Protein AF-0000000080321078 (afdb_homodimer)

Solvent-accessible surface area (backbone atoms only — not comparable to full-atom values): 41278 Å² total; per-residue (Å²): 131,54,77,54,68,68,56,46,46,41,59,69,37,81,72,26,40,78,33,60,70,74,55,20,43,50,50,50,43,50,51,53,48,49,51,50,49,50,52,33,60,75,66,68,46,53,68,67,36,52,55,38,49,46,44,50,48,48,43,44,39,54,49,49,53,57,53,64,55,43,55,63,58,60,71,64,58,71,83,45,71,28,66,69,53,36,51,52,52,49,49,52,48,47,64,74,31,33,88,84,40,61,46,57,54,36,8,48,66,48,30,52,60,49,51,52,46,47,70,71,49,45,60,61,46,43,72,42,40,71,67,36,68,68,55,48,53,54,49,50,54,51,48,42,52,46,22,32,51,51,16,35,49,51,53,51,35,53,50,45,29,51,48,20,53,51,45,38,58,49,61,74,70,57,55,69,81,25,33,35,39,47,55,51,51,51,48,50,40,49,49,23,50,49,36,26,50,48,12,56,48,40,51,62,45,37,79,61,29,54,89,39,63,68,57,25,50,50,40,48,50,48,17,52,50,40,22,49,41,11,46,52,20,30,59,38,44,67,66,40,60,39,55,21,57,60,54,49,50,46,48,66,66,34,59,52,30,36,40,28,30,34,54,92,87,42,23,42,73,46,79,43,54,47,44,54,79,66,81,43,44,33,35,69,42,35,70,82,36,67,68,46,55,44,40,75,75,44,35,49,27,18,41,38,39,53,49,84,42,94,89,40,72,63,74,24,34,35,37,37,37,26,31,38,53,46,70,41,41,74,85,58,33,64,91,40,38,72,61,51,52,51,51,51,51,48,46,47,67,76,39,39,73,57,54,51,50,47,61,72,43,48,86,75,45,56,75,72,62,50,83,41,78,49,72,42,30,32,46,32,35,48,47,70,71,43,37,40,37,31,58,42,91,42,78,42,77,51,74,91,132,53,76,54,68,69,56,47,45,41,59,68,39,81,73,27,40,77,33,61,72,73,53,22,45,49,50,49,43,49,51,53,47,48,52,49,50,49,52,34,61,74,67,66,44,52,69,66,35,51,55,38,50,46,44,49,48,49,43,43,37,54,48,49,55,56,53,63,54,43,55,62,56,59,70,63,59,72,84,44,72,29,67,68,53,35,50,52,53,49,49,52,48,45,64,72,32,34,89,83,40,61,46,58,55,38,8,47,65,47,30,51,60,48,51,53,46,47,70,71,49,48,59,61,45,43,72,42,41,70,68,36,67,69,55,46,53,53,49,48,54,52,46,44,51,45,22,33,51,50,15,34,50,51,52,52,35,53,49,46,30,51,49,20,54,50,44,38,57,47,60,74,70,57,54,69,81,27,33,35,38,46,54,52,50,52,48,51,40,49,48,22,49,48,35,25,50,50,12,55,47,40,51,62,45,37,79,60,29,53,90,38,62,69,57,25,51,50,41,48,50,50,16,51,50,37,22,49,41,11,45,52,20,31,59,38,44,68,66,39,61,40,55,22,59,61,55,48,51,46,48,65,68,34,57,53,31,37,39,28,31,34,55,90,86,41,22,41,74,45,81,44,54,48,43,53,81,66,79,44,44,32,36,70,42,33,69,83,34,67,68,46,54,45,39,74,76,44,34,48,26,19,38,37,38,54,50,86,40,92,89,40,71,64,74,26,35,36,37,36,37,25,30,39,54,46,71,40,41,74,86,57,33,65,90,39,38,72,61,51,52,51,52,51,50,48,46,46,66,77,38,38,73,57,53,52,49,47,62,73,43,49,86,74,45,55,75,74,64,50,82,41,77,50,72,41,30,31,47,32,34,47,47,69,72,43,35,40,36,32,59,45,91,42,80,43,76,50,73,93

Nearest PDB structures (foldseek):
  2hti-assembly1_A-2  TM=8.693E-01  e=1.193E-06  Halalkalibacterium halodurans
  3dnh-assembly1_B  TM=7.062E-01  e=7.233E-06  Agrobacterium fabrum str. C58
  3ec6-assembly1_A-2  TM=7.947E-01  e=4.384E-05  Bacillus anthracis
  3dnh-assembly1_A  TM=7.287E-01  e=3.299E-05  Agrobacterium fabrum str. C58
  3f7e-assembly1_B  TM=7.387E-01  e=2.657E-04  Mycolicibacterium smegmatis

Secondary structure (DSSP, 8-state):
-PPPHHHHHHHHSTTGGGS-HHHHHHHHHHHHHHHHHHHHHHHT--HHHHHHHHHHHHHHHHHHHHHHHHHHHHHT----S-HHHHHHHHHHHHHHT-TT-HHHHHHHHHHHHHHHHHHH-THHHHHHHTT-HHHHHHHHHHHHHHHHHHHHHHHHHHHHHHHHHHHHHHHTT--TT----HHHHHHHHHHHHHHHHHHHHGGGGHHHHTT-HHHHHHHHHHHHHHHHHHHHHHHHHHTS--S-HHHHHHHHH--EEEEEE--SSS-EEEEEEEEE-SS-EEEEEETTSHHHHHHHH--EEEEEEEE--TT-GGG-EEEEEEEEEEE--HHHHTTTHHHHHHHHHHHHHHTHHHHHHHHHTGGGS-GGG---BTTTEEEEEEEEEEEEEEETTEEEEEP-/-PPPHHHHHHHHSTTGGGS-HHHHHHHHHHHHHHHHHHHHHHTT--HHHHHHHHHHHHHHHHHHHHHHHHHHHHHT----S-HHHHHHHHHHHHHHT-TT-HHHHHHHHHHHHHHHHHHH-THHHHHHHTT-HHHHHHHHHHHHHHHHHHHHHHHHHHHHHHHHHHHHHHHTT--TT----HHHHHHHHHHHHHHHHHHHHGGGGHHHHTT-HHHHHHHHHHHHHHHHHHHHHHHHHHTS--S-HHHHHHHHH--EEEEEE--SSS-EEEEEEEEE-SS-EEEEEETTSHHHHHHHH--EEEEEEEE--TT-GGG-EEEEEEEEEEE--HHHHTTTHHHHHHHHHHHHHHTHHHHHHHHHTGGGS-GGG---BTTTEEEEEEEEEEEEEEETTEEEEEP-

Structure (mmCIF, N/CA/C/O backbone):
data_AF-0000000080321078-model_v1
#
loop_
_entity.id
_entity.type
_entity.pdbx_description
1 polymer "Pyridoxamine 5'-phosphate oxidase"
#
loop_
_atom_site.group_PDB
_atom_site.id
_atom_site.type_symbol
_atom_site.label_atom_id
_atom_site.label_alt_id
_atom_site.label_comp_id
_atom_site.label_asym_id
_atom_site.label_entity_id
_atom_site.label_seq_id
_atom_site.pdbx_PDB_ins_code
_atom_site.Cartn_x
_atom_site.Cartn_y
_atom_site.Cartn_z
_atom_site.occupancy
_atom_site.B_iso_or_equiv
_atom_site.auth_seq_id
_atom_site.auth_comp_id
_atom_site.auth_asym_id
_atom_site.auth_atom_id
_atom_site.pdbx_PDB_model_num
ATOM 1 N N . MET A 1 1 ? -20.219 -34.375 -19.375 1 62.59 1 MET A N 1
ATOM 2 C CA . MET A 1 1 ? -19 -35.094 -19.734 1 62.59 1 MET A CA 1
ATOM 3 C C . MET A 1 1 ? -19.047 -36.531 -19.172 1 62.59 1 MET A C 1
ATOM 5 O O . MET A 1 1 ? -19.484 -36.75 -18.047 1 62.59 1 MET A O 1
ATOM 9 N N . GLU A 1 2 ? -18.672 -37.469 -20.109 1 69.38 2 GLU A N 1
ATOM 10 C CA . GLU A 1 2 ? -18.781 -38.875 -19.766 1 69.38 2 GLU A CA 1
ATOM 11 C C . GLU A 1 2 ? -17.656 -39.312 -18.812 1 69.38 2 GLU A C 1
ATOM 13 O O . GLU A 1 2 ? -16.609 -38.656 -18.781 1 69.38 2 GLU A O 1
ATOM 18 N N . LYS A 1 3 ? -18.031 -40.188 -17.875 1 78.38 3 LYS A N 1
ATOM 19 C CA . LYS A 1 3 ? -17.047 -40.75 -16.938 1 78.38 3 LYS A CA 1
ATOM 20 C C . LYS A 1 3 ? -16.344 -41.969 -17.547 1 78.38 3 LYS A C 1
ATOM 22 O O . LYS A 1 3 ? -16.891 -42.625 -18.438 1 78.38 3 LYS A O 1
ATOM 27 N N . TRP A 1 4 ? -15.102 -42.156 -17.219 1 75.81 4 TRP A N 1
ATOM 28 C CA . TRP A 1 4 ? -14.359 -43.344 -17.625 1 75.81 4 TRP A CA 1
ATOM 29 C C . TRP A 1 4 ? -14.938 -44.594 -16.984 1 75.81 4 TRP A C 1
ATOM 31 O O . TRP A 1 4 ? -15.594 -44.531 -15.945 1 75.81 4 TRP A O 1
ATOM 41 N N . VAL A 1 5 ? -14.688 -45.688 -17.641 1 72.25 5 VAL A N 1
ATOM 42 C CA . VAL A 1 5 ? -15.227 -46.969 -17.188 1 72.25 5 VAL A CA 1
ATOM 43 C C . VAL A 1 5 ? -14.742 -47.25 -15.766 1 72.25 5 VAL A C 1
ATOM 45 O O . VAL A 1 5 ? -15.516 -47.688 -14.906 1 72.25 5 VAL A O 1
ATOM 48 N N . PHE A 1 6 ? -13.508 -47 -15.617 1 76.56 6 PHE A N 1
ATOM 49 C CA . PHE A 1 6 ? -12.93 -47.25 -14.305 1 76.56 6 PHE A CA 1
ATOM 50 C C . PHE A 1 6 ? -13.602 -46.406 -13.242 1 76.56 6 PHE A C 1
ATOM 52 O O . PHE A 1 6 ? -13.844 -46.875 -12.125 1 76.56 6 PHE A O 1
ATOM 59 N N . GLU A 1 7 ? -14.008 -45.219 -13.531 1 77.69 7 GLU A N 1
ATOM 60 C CA . GLU A 1 7 ? -14.711 -44.344 -12.602 1 77.69 7 GLU A CA 1
ATOM 61 C C . GLU A 1 7 ? -16.094 -44.906 -12.273 1 77.69 7 GLU A C 1
ATOM 63 O O . GLU A 1 7 ? -16.547 -44.812 -11.125 1 77.69 7 GLU A O 1
ATOM 68 N N . LEU A 1 8 ? -16.641 -45.469 -13.289 1 75.56 8 LEU A N 1
ATOM 69 C CA . LEU A 1 8 ? -17.969 -46.031 -13.125 1 75.56 8 LEU A CA 1
ATOM 70 C C . LEU A 1 8 ? -17.938 -47.25 -12.227 1 75.56 8 LEU A C 1
ATOM 72 O O . LEU A 1 8 ? -18.828 -47.469 -11.398 1 75.56 8 LEU A O 1
ATOM 76 N N . ILE A 1 9 ? -16.922 -48.031 -12.398 1 73.5 9 ILE A N 1
ATOM 77 C CA . ILE A 1 9 ? -16.781 -49.25 -11.609 1 73.5 9 ILE A CA 1
ATOM 78 C C . ILE A 1 9 ? -16.609 -48.906 -10.133 1 73.5 9 ILE A C 1
ATOM 80 O O . ILE A 1 9 ? -17.266 -49.469 -9.266 1 73.5 9 ILE A O 1
ATOM 84 N N . VAL A 1 10 ? -15.875 -47.938 -9.859 1 75.88 10 VAL A N 1
ATOM 85 C CA . VAL A 1 10 ? -15.594 -47.531 -8.492 1 75.88 10 VAL A CA 1
ATOM 86 C C . VAL A 1 10 ? -16.828 -46.875 -7.871 1 75.88 10 VAL A C 1
ATOM 88 O O . VAL A 1 10 ? -17.078 -47.031 -6.676 1 75.88 10 VAL A O 1
ATOM 91 N N . GLU A 1 11 ? -17.688 -46.344 -8.703 1 76.38 11 GLU A N 1
ATOM 92 C CA . GLU A 1 11 ? -18.859 -45.625 -8.195 1 76.38 11 GLU A CA 1
ATOM 93 C C . GLU A 1 11 ? -20.047 -46.562 -8.055 1 76.38 11 GLU A C 1
ATOM 95 O O . GLU A 1 11 ? -20.875 -46.406 -7.148 1 76.38 11 GLU A O 1
ATOM 100 N N . LYS A 1 12 ? -20.172 -47.625 -8.945 1 75.12 12 LYS A N 1
ATOM 101 C CA . LYS A 1 12 ? -21.422 -48.344 -9.031 1 75.12 12 LYS A CA 1
ATOM 102 C C . LYS A 1 12 ? -21.297 -49.719 -8.414 1 75.12 12 LYS A C 1
ATOM 104 O O . LYS A 1 12 ? -22.297 -50.312 -7.941 1 75.12 12 LYS A O 1
ATOM 109 N N . ILE A 1 13 ? -20.109 -50.25 -8.406 1 74.19 13 ILE A N 1
ATOM 110 C CA . ILE A 1 13 ? -20 -51.656 -8.031 1 74.19 13 ILE A CA 1
ATOM 111 C C . ILE A 1 13 ? -19.547 -51.781 -6.574 1 74.19 13 ILE A C 1
ATOM 113 O O . ILE A 1 13 ? -18.453 -51.312 -6.223 1 74.19 13 ILE A O 1
ATOM 117 N N . PRO A 1 14 ? -20.469 -52.344 -5.691 1 74.31 14 PRO A N 1
ATOM 118 C CA . PRO A 1 14 ? -19.969 -52.656 -4.348 1 74.31 14 PRO A CA 1
ATOM 119 C C . PRO A 1 14 ? -18.812 -53.656 -4.359 1 74.31 14 PRO A C 1
ATOM 121 O O . PRO A 1 14 ? -18.734 -54.531 -5.242 1 74.31 14 PRO A O 1
ATOM 124 N N . PRO A 1 15 ? -17.859 -53.5 -3.463 1 74.75 15 PRO A N 1
ATOM 125 C CA . PRO A 1 15 ? -17.703 -52.688 -2.256 1 74.75 15 PRO A CA 1
ATOM 126 C C . PRO A 1 15 ? -17 -51.375 -2.523 1 74.75 15 PRO A C 1
ATOM 128 O O . PRO A 1 15 ? -16.781 -50.594 -1.599 1 74.75 15 PRO A O 1
ATOM 131 N N . PHE A 1 16 ? -16.703 -51.25 -3.748 1 73.62 16 PHE A N 1
ATOM 132 C CA . PHE A 1 16 ? -15.914 -50.062 -4.078 1 73.62 16 PHE A CA 1
ATOM 133 C C . PHE A 1 16 ? -16.734 -48.781 -3.918 1 73.62 16 PHE A C 1
ATOM 135 O O . PHE A 1 16 ? -16.203 -47.75 -3.537 1 73.62 16 PHE A O 1
ATOM 142 N N . SER A 1 17 ? -18.047 -48.938 -4.176 1 73.12 17 SER A N 1
ATOM 143 C CA . SER A 1 17 ? -18.938 -47.781 -4.152 1 73.12 17 SER A CA 1
ATOM 144 C C . SER A 1 17 ? -19.156 -47.25 -2.73 1 73.12 17 SER A C 1
ATOM 146 O O . SER A 1 17 ? -19.594 -46.125 -2.527 1 73.12 17 SER A O 1
ATOM 148 N N . MET A 1 18 ? -18.75 -48.125 -1.859 1 71 18 MET A N 1
ATOM 149 C CA . MET A 1 18 ? -18.984 -47.75 -0.46 1 71 18 MET A CA 1
ATOM 150 C C . MET A 1 18 ? -17.906 -46.812 0.039 1 71 18 MET A C 1
ATOM 152 O O . MET A 1 18 ? -18.078 -46.156 1.07 1 71 18 MET A O 1
ATOM 156 N N . PHE A 1 19 ? -16.875 -46.781 -0.696 1 74.62 19 PHE A N 1
ATOM 157 C CA . PHE A 1 19 ? -15.75 -45.938 -0.262 1 74.62 19 PHE A CA 1
ATOM 158 C C . PHE A 1 19 ? -15.492 -44.812 -1.243 1 74.62 19 PHE A C 1
ATOM 160 O O . PHE A 1 19 ? -15.898 -44.875 -2.404 1 74.62 19 PHE A O 1
ATOM 167 N N . GLU A 1 20 ? -15 -43.844 -0.667 1 73.25 20 GLU A N 1
ATOM 168 C CA . GLU A 1 20 ? -14.711 -42.688 -1.499 1 73.25 20 GLU A CA 1
ATOM 169 C C . GLU A 1 20 ? -13.273 -42.75 -2.027 1 73.25 20 GLU A C 1
ATOM 171 O O . GLU A 1 20 ? -12.359 -43.125 -1.305 1 73.25 20 GLU A O 1
ATOM 176 N N . GLY A 1 21 ? -13.055 -42.469 -3.188 1 72.12 21 GLY A N 1
ATOM 177 C CA . GLY A 1 21 ? -11.859 -42.281 -3.994 1 72.12 21 GLY A CA 1
ATOM 178 C C . GLY A 1 21 ? -10.68 -43.094 -3.525 1 72.12 21 GLY A C 1
ATOM 179 O O . GLY A 1 21 ? -10.5 -44.25 -3.953 1 72.12 21 GLY A O 1
ATOM 180 N N . GLU A 1 22 ? -9.914 -42.406 -2.502 1 74.06 22 GLU A N 1
ATOM 181 C CA . GLU A 1 22 ? -8.688 -43.062 -2.047 1 74.06 22 GLU A CA 1
ATOM 182 C C . GLU A 1 22 ? -8.992 -44.375 -1.325 1 74.06 22 GLU A C 1
ATOM 184 O O . GLU A 1 22 ? -8.266 -45.344 -1.48 1 74.06 22 GLU A O 1
ATOM 189 N N . ARG A 1 23 ? -10.109 -44.469 -0.591 1 75.62 23 ARG A N 1
ATOM 190 C CA . ARG A 1 23 ? -10.469 -45.656 0.186 1 75.62 23 ARG A CA 1
ATOM 191 C C . ARG A 1 23 ? -10.93 -46.781 -0.724 1 75.62 23 ARG A C 1
ATOM 193 O O . ARG A 1 23 ? -10.664 -47.969 -0.448 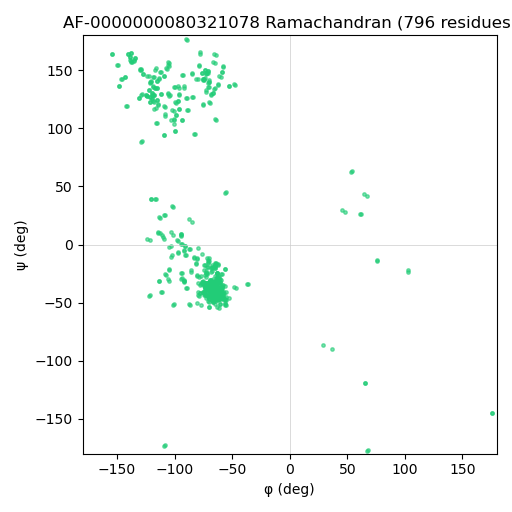1 75.62 23 ARG A O 1
ATOM 200 N N . ALA A 1 24 ? -11.422 -46.344 -1.829 1 79.88 24 ALA A N 1
ATOM 201 C CA . ALA A 1 24 ? -11.883 -47.344 -2.775 1 79.88 24 ALA A CA 1
ATOM 202 C C . ALA A 1 24 ? -10.703 -48.062 -3.432 1 79.88 24 ALA A C 1
ATOM 204 O O . ALA A 1 24 ? -10.75 -49.281 -3.65 1 79.88 24 ALA A O 1
ATOM 205 N N . VAL A 1 25 ? -9.648 -47.344 -3.717 1 80.69 25 VAL A N 1
ATOM 206 C CA . VAL A 1 25 ? -8.461 -47.938 -4.34 1 80.69 25 VAL A CA 1
ATOM 207 C C . VAL A 1 25 ? -7.773 -48.875 -3.363 1 80.69 25 VAL A C 1
ATOM 209 O O . VAL A 1 25 ? -7.305 -49.938 -3.754 1 80.69 25 VAL A O 1
ATOM 212 N N . MET A 1 26 ? -7.805 -48.5 -2.205 1 82.56 26 MET A N 1
ATOM 213 C CA . MET A 1 26 ? -7.203 -49.344 -1.184 1 82.56 26 MET A CA 1
ATOM 214 C C . MET A 1 26 ? -7.973 -50.656 -1.041 1 82.56 26 MET A C 1
ATOM 216 O O . MET A 1 26 ? -7.371 -51.719 -0.899 1 82.56 26 MET A O 1
ATOM 220 N N . VAL A 1 27 ? -9.219 -50.531 -1.035 1 83.69 27 VAL A N 1
ATOM 221 C CA . VAL A 1 27 ? -10.047 -51.719 -0.919 1 83.69 27 VAL A CA 1
ATOM 222 C C . VAL A 1 27 ? -9.789 -52.656 -2.105 1 83.69 27 VAL A C 1
ATOM 224 O O . VAL A 1 27 ? -9.719 -53.875 -1.943 1 83.69 27 VAL A O 1
ATOM 227 N N . GLN A 1 28 ? -9.68 -52.062 -3.18 1 80.62 28 GLN A N 1
ATOM 228 C CA . GLN A 1 28 ? -9.375 -52.844 -4.371 1 80.62 28 GLN A CA 1
ATOM 229 C C . GLN A 1 28 ? -8.047 -53.594 -4.211 1 80.62 28 GLN A C 1
ATOM 231 O O . GLN A 1 28 ? -7.93 -54.75 -4.605 1 80.62 28 GLN A O 1
ATOM 236 N N . LEU A 1 29 ? -7.094 -52.906 -3.668 1 82.69 29 LEU A N 1
ATOM 237 C CA . LEU A 1 29 ? -5.781 -53.5 -3.463 1 82.69 29 LEU A CA 1
ATOM 238 C C . LEU A 1 29 ? -5.875 -54.688 -2.512 1 82.69 29 LEU A C 1
ATOM 240 O O . LEU A 1 29 ? -5.328 -55.781 -2.791 1 82.69 29 LEU A O 1
ATOM 244 N N . VAL A 1 30 ? -6.578 -54.531 -1.53 1 85.44 30 VAL A N 1
ATOM 245 C CA . VAL A 1 30 ? -6.691 -55.562 -0.508 1 85.44 30 VAL A CA 1
ATOM 246 C C . VAL A 1 30 ? -7.422 -56.781 -1.077 1 85.44 30 VAL A C 1
ATOM 248 O O . VAL A 1 30 ? -6.996 -57.906 -0.875 1 85.44 30 VAL A O 1
ATOM 251 N N . ILE A 1 31 ? -8.461 -56.5 -1.75 1 85.69 31 ILE A N 1
ATOM 252 C CA . ILE A 1 31 ? -9.25 -57.594 -2.316 1 85.69 31 ILE A CA 1
ATOM 253 C C . ILE A 1 31 ? -8.414 -58.375 -3.33 1 85.69 31 ILE A C 1
ATOM 255 O O . ILE A 1 31 ? -8.383 -59.625 -3.307 1 85.69 31 ILE A O 1
ATOM 259 N N . MET A 1 32 ? -7.812 -57.688 -4.137 1 84.75 32 MET A N 1
ATOM 260 C CA . MET A 1 32 ? -7.016 -58.312 -5.172 1 84.75 32 MET A CA 1
ATOM 261 C C . MET A 1 32 ? -5.848 -59.094 -4.555 1 84.75 32 MET A C 1
ATOM 263 O O . MET A 1 32 ? -5.492 -60.188 -5.023 1 84.75 32 MET A O 1
ATOM 267 N N . LEU A 1 33 ? -5.277 -58.5 -3.561 1 86.62 33 LEU A N 1
ATOM 268 C CA . LEU A 1 33 ? -4.18 -59.156 -2.877 1 86.62 33 LEU A CA 1
ATOM 269 C C . LEU A 1 33 ? -4.668 -60.438 -2.182 1 86.62 33 LEU A C 1
ATOM 271 O O . LEU A 1 33 ? -4.02 -61.469 -2.26 1 86.62 33 LEU A O 1
ATOM 275 N N . LEU A 1 34 ? -5.766 -60.375 -1.572 1 89.69 34 LEU A N 1
ATOM 276 C CA . LEU A 1 34 ? -6.32 -61.5 -0.861 1 89.69 34 LEU A CA 1
ATOM 277 C C . LEU A 1 34 ? -6.676 -62.625 -1.832 1 89.69 34 LEU A C 1
ATOM 279 O O . LEU A 1 34 ? -6.367 -63.812 -1.577 1 89.69 34 LEU A O 1
ATOM 283 N N . VAL A 1 35 ? -7.305 -62.281 -2.824 1 86.44 35 VAL A N 1
ATOM 284 C CA . VAL A 1 35 ? -7.684 -63.25 -3.824 1 86.44 35 VAL A CA 1
ATOM 285 C C . VAL A 1 35 ? -6.434 -63.875 -4.434 1 86.44 35 VAL A C 1
ATOM 287 O O . VAL A 1 35 ? -6.391 -65.125 -4.676 1 86.44 35 VAL A O 1
ATOM 290 N N . GLY A 1 36 ? -5.465 -63.094 -4.664 1 84.5 36 GLY A N 1
ATOM 291 C CA . GLY A 1 36 ? -4.215 -63.594 -5.199 1 84.5 36 GLY A CA 1
ATOM 292 C C . GLY A 1 36 ? -3.523 -64.562 -4.266 1 84.5 36 GLY A C 1
ATOM 293 O O . GLY A 1 36 ? -3.039 -65.625 -4.699 1 84.5 36 GLY A O 1
ATOM 294 N N . VAL A 1 37 ? -3.559 -64.25 -3.059 1 87.44 37 VAL A N 1
ATOM 295 C CA . VAL A 1 37 ? -2.943 -65.125 -2.064 1 87.44 37 VAL A CA 1
ATOM 296 C C . VAL A 1 37 ? -3.74 -66.438 -1.955 1 87.44 37 VAL A C 1
ATOM 298 O O . VAL A 1 37 ? -3.16 -67.5 -1.904 1 87.44 37 VAL A O 1
ATOM 301 N N . LEU A 1 38 ? -5.012 -66.375 -1.959 1 88.19 38 LEU A N 1
ATOM 302 C CA . LEU A 1 38 ? -5.867 -67.5 -1.855 1 88.19 38 LEU A CA 1
ATOM 303 C C . LEU A 1 38 ? -5.672 -68.438 -3.055 1 88.19 38 LEU A C 1
ATOM 305 O O . LEU A 1 38 ? -5.598 -69.688 -2.896 1 88.19 38 LEU A O 1
ATOM 309 N N . VAL A 1 39 ? -5.609 -67.812 -4.121 1 84.88 39 VAL A N 1
ATOM 310 C CA . VAL A 1 39 ? -5.402 -68.625 -5.34 1 84.88 39 VAL A CA 1
ATOM 311 C C . VAL A 1 39 ? -4.031 -69.312 -5.301 1 84.88 39 VAL A C 1
ATOM 313 O O . VAL A 1 39 ? -3.883 -70.438 -5.711 1 84.88 39 VAL A O 1
ATOM 316 N N . SER A 1 40 ? -3.068 -68.625 -4.785 1 85.62 40 SER A N 1
ATOM 317 C CA . SER A 1 40 ? -1.719 -69.188 -4.707 1 85.62 40 SER A CA 1
ATOM 318 C C . SER A 1 40 ? -1.658 -70.312 -3.736 1 85.62 40 SER A C 1
ATOM 320 O O . SER A 1 40 ? -1.001 -71.375 -4.012 1 85.62 40 SER A O 1
ATOM 322 N N . ILE A 1 41 ? -2.357 -70.25 -2.709 1 86.5 41 ILE A N 1
ATOM 323 C CA . ILE A 1 41 ? -2.373 -71.312 -1.711 1 86.5 41 ILE A CA 1
ATOM 324 C C . ILE A 1 41 ? -3.174 -72.5 -2.236 1 86.5 41 ILE A C 1
ATOM 326 O O . ILE A 1 41 ? -2.738 -73.625 -2.129 1 86.5 41 ILE A O 1
ATOM 330 N N . ALA A 1 42 ? -4.23 -72.188 -2.793 1 88.38 42 ALA A N 1
ATOM 331 C CA . ALA A 1 42 ? -5.125 -73.25 -3.27 1 88.38 4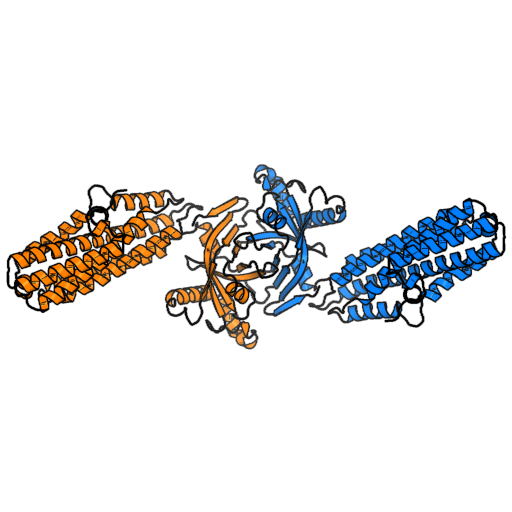2 ALA A CA 1
ATOM 332 C C . ALA A 1 42 ? -4.453 -74.125 -4.348 1 88.38 42 ALA A C 1
ATOM 334 O O . ALA A 1 42 ? -4.656 -75.312 -4.41 1 88.38 42 ALA A O 1
ATOM 335 N N . PHE A 1 43 ? -3.627 -73.5 -5.09 1 87.62 43 PHE A N 1
ATOM 336 C CA . PHE A 1 43 ? -3.066 -74.188 -6.227 1 87.62 43 PHE A CA 1
ATOM 337 C C . PHE A 1 43 ? -1.593 -74.5 -5.996 1 87.62 43 PHE A C 1
ATOM 339 O O . PHE A 1 43 ? -0.903 -75 -6.902 1 87.62 43 PHE A O 1
ATOM 346 N N . GLY A 1 44 ? -1.042 -74.25 -4.891 1 86.19 44 GLY A N 1
ATOM 347 C CA . GLY A 1 44 ? 0.322 -74.625 -4.516 1 86.19 44 GLY A CA 1
ATOM 348 C C . GLY A 1 44 ? 1.365 -73.875 -5.355 1 86.19 44 GLY A C 1
ATOM 349 O O . GLY A 1 44 ? 2.322 -74.5 -5.824 1 86.19 44 GLY A O 1
ATOM 350 N N . LEU A 1 45 ? 1.113 -72.625 -5.551 1 89.06 45 LEU A N 1
ATOM 351 C CA . LEU A 1 45 ? 2.055 -71.875 -6.355 1 89.06 45 LEU A CA 1
ATOM 352 C C . LEU A 1 45 ? 3.283 -71.5 -5.535 1 89.06 45 LEU A C 1
ATOM 354 O O . LEU A 1 45 ? 3.219 -71.438 -4.305 1 89.06 45 LEU A O 1
ATOM 358 N N . PRO A 1 46 ? 4.402 -71.312 -6.215 1 87.81 46 PRO A N 1
ATOM 359 C CA . PRO A 1 46 ? 5.621 -70.875 -5.504 1 87.81 46 PRO A CA 1
ATOM 360 C C . PRO A 1 46 ? 5.516 -69.5 -4.867 1 87.81 46 PRO A C 1
ATOM 362 O O . PRO A 1 46 ? 4.66 -68.75 -5.258 1 87.81 46 PRO A O 1
ATOM 365 N N . LEU A 1 47 ? 6.375 -69.25 -4.008 1 88.44 47 LEU A N 1
ATOM 366 C CA . LEU A 1 47 ? 6.391 -68 -3.262 1 88.44 47 LEU A CA 1
ATOM 367 C C . LEU A 1 47 ? 6.672 -66.812 -4.188 1 88.44 47 LEU A C 1
ATOM 369 O O . LEU A 1 47 ? 6.16 -65.75 -3.967 1 88.44 47 LEU A O 1
ATOM 373 N N . ARG A 1 48 ? 7.461 -67.062 -5.215 1 90.06 48 ARG A N 1
ATOM 374 C CA . ARG A 1 48 ? 7.781 -66 -6.164 1 90.06 48 ARG A CA 1
ATOM 375 C C . ARG A 1 48 ? 6.527 -65.5 -6.867 1 90.06 48 ARG A C 1
ATOM 377 O O . ARG A 1 48 ? 6.426 -64.312 -7.199 1 90.06 48 ARG A O 1
ATOM 384 N N . SER A 1 49 ? 5.574 -66.375 -7.023 1 89.31 49 SER A N 1
ATOM 385 C CA . SER A 1 49 ? 4.324 -66 -7.672 1 89.31 49 SER A CA 1
ATOM 386 C C . SER A 1 49 ? 3.52 -65.062 -6.793 1 89.31 49 SER A C 1
ATOM 388 O O . SER A 1 49 ? 2.902 -64.125 -7.297 1 89.31 49 SER A O 1
ATOM 390 N N . ILE A 1 50 ? 3.639 -65.25 -5.547 1 87.56 50 ILE A N 1
ATOM 391 C CA . ILE A 1 50 ? 2.896 -64.375 -4.609 1 87.56 50 ILE A CA 1
ATOM 392 C C . ILE A 1 50 ? 3.553 -63 -4.516 1 87.56 50 ILE A C 1
ATOM 394 O O . ILE A 1 50 ? 2.869 -62 -4.559 1 87.56 50 ILE A O 1
ATOM 398 N N . VAL A 1 51 ? 4.77 -63 -4.48 1 90.25 51 VAL A N 1
ATOM 399 C CA . VAL A 1 51 ? 5.5 -61.719 -4.301 1 90.25 51 VAL A CA 1
ATOM 400 C C . VAL A 1 51 ? 5.387 -60.875 -5.566 1 90.25 51 VAL A C 1
ATOM 402 O O . VAL A 1 51 ? 5.027 -59.719 -5.5 1 90.25 51 VAL A O 1
ATOM 405 N N . MET A 1 52 ? 5.656 -61.5 -6.656 1 90.25 52 MET A N 1
ATOM 406 C CA . MET A 1 52 ? 5.645 -60.75 -7.91 1 90.25 52 MET A CA 1
ATOM 407 C C . MET A 1 52 ? 4.219 -60.406 -8.328 1 90.25 52 MET A C 1
ATOM 409 O O . MET A 1 52 ? 3.979 -59.3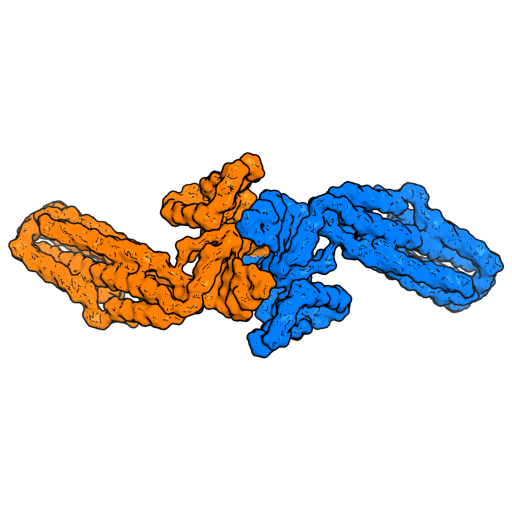44 -8.906 1 90.25 52 MET A O 1
ATOM 413 N N . GLY A 1 53 ? 3.346 -61.312 -8.055 1 88.88 53 GLY A N 1
ATOM 414 C CA . GLY A 1 53 ? 1.948 -60.969 -8.273 1 88.88 53 GLY A CA 1
ATOM 415 C C . GLY A 1 53 ? 1.48 -59.812 -7.438 1 88.88 53 GLY A C 1
ATOM 416 O O . GLY A 1 53 ? 0.736 -58.938 -7.922 1 88.88 53 GLY A O 1
ATOM 417 N N . SER A 1 54 ? 1.94 -59.75 -6.23 1 89.44 54 SER A N 1
ATOM 418 C CA . SER A 1 54 ? 1.602 -58.625 -5.344 1 89.44 54 SER A CA 1
ATOM 419 C C . SER A 1 54 ? 2.197 -57.312 -5.852 1 89.44 54 SER A C 1
ATOM 421 O O . SER A 1 54 ? 1.582 -56.281 -5.719 1 89.44 54 SER A O 1
ATOM 423 N N . LEU A 1 55 ? 3.334 -57.375 -6.406 1 91.62 55 LEU A N 1
ATOM 424 C CA . LEU A 1 55 ? 3.967 -56.188 -6.977 1 91.62 55 LEU A CA 1
ATOM 425 C C . LEU A 1 55 ? 3.172 -55.656 -8.164 1 91.62 55 LEU A C 1
ATOM 427 O O . LEU A 1 55 ? 3.004 -54.438 -8.328 1 91.62 55 LEU A O 1
ATOM 431 N N . ALA A 1 56 ? 2.736 -56.531 -8.977 1 92.25 56 ALA A N 1
ATOM 432 C CA . ALA A 1 56 ? 1.915 -56.156 -10.125 1 92.25 56 ALA A CA 1
ATOM 433 C C . ALA A 1 56 ? 0.609 -55.5 -9.664 1 92.25 56 ALA A C 1
ATOM 435 O O . ALA A 1 56 ? 0.161 -54.5 -10.242 1 92.25 56 ALA A O 1
ATOM 436 N N . ILE A 1 57 ? 0.065 -56.062 -8.664 1 91.12 57 ILE A N 1
ATOM 437 C CA . ILE A 1 57 ? -1.169 -55.5 -8.109 1 91.12 57 ILE A CA 1
ATOM 438 C C . ILE A 1 57 ? -0.904 -54.094 -7.543 1 91.12 57 ILE A C 1
ATOM 440 O O . ILE A 1 57 ? -1.724 -53.188 -7.699 1 91.12 57 ILE A O 1
ATOM 444 N N . LEU A 1 58 ? 0.202 -53.938 -6.926 1 90.25 58 LEU A N 1
ATOM 445 C CA . LEU A 1 58 ? 0.573 -52.656 -6.371 1 90.25 58 LEU A CA 1
ATOM 446 C C . LEU A 1 58 ? 0.652 -51.594 -7.469 1 90.25 58 LEU A C 1
ATOM 448 O O . LEU A 1 58 ? 0.187 -50.469 -7.285 1 90.25 58 LEU A O 1
ATOM 452 N N . VAL A 1 59 ? 1.253 -51.875 -8.562 1 92.69 59 VAL A N 1
ATOM 453 C CA . VAL A 1 59 ? 1.363 -50.969 -9.68 1 92.69 59 VAL A CA 1
ATOM 454 C C . VAL A 1 59 ? -0.03 -50.594 -10.18 1 92.69 59 VAL A C 1
ATOM 456 O O . VAL A 1 59 ? -0.303 -49.406 -10.453 1 92.69 59 VAL A O 1
ATOM 459 N N . VAL A 1 60 ? -0.878 -51.531 -10.25 1 90.62 60 VAL A N 1
ATOM 460 C CA . VAL A 1 60 ? -2.24 -51.281 -10.711 1 90.62 60 VAL A CA 1
ATOM 461 C C . VAL A 1 60 ? -2.951 -50.344 -9.758 1 90.62 60 VAL A C 1
ATOM 463 O O . VAL A 1 60 ? -3.686 -49.438 -10.188 1 90.62 60 VAL A O 1
ATOM 466 N N . VAL A 1 61 ? -2.689 -50.469 -8.562 1 88.12 61 VAL A N 1
ATOM 467 C CA . VAL A 1 61 ? -3.318 -49.625 -7.555 1 88.12 61 VAL A CA 1
ATOM 468 C C . VAL A 1 61 ? -2.775 -48.219 -7.66 1 88.12 61 VAL A C 1
ATOM 470 O O . VAL A 1 61 ? -3.537 -47.25 -7.594 1 88.12 61 VAL A O 1
ATOM 473 N N . LEU A 1 62 ? -1.526 -48.094 -7.801 1 88.81 62 LEU A N 1
ATOM 474 C CA . LEU A 1 62 ? -0.913 -46.781 -7.945 1 88.81 62 LEU A CA 1
ATOM 475 C C . LEU A 1 62 ? -1.444 -46.062 -9.188 1 88.81 62 LEU A C 1
ATOM 477 O O . LEU A 1 62 ? -1.803 -44.906 -9.117 1 88.81 62 LEU A O 1
ATOM 481 N N . TRP A 1 63 ? -1.499 -46.781 -10.258 1 91.69 63 TRP A N 1
ATOM 482 C CA . TRP A 1 63 ? -2.014 -46.219 -11.5 1 91.69 63 TRP A CA 1
ATOM 483 C C . TRP A 1 63 ? -3.48 -45.844 -11.359 1 91.69 63 TRP A C 1
ATOM 485 O O . TRP A 1 63 ? -3.912 -44.812 -11.891 1 91.69 63 TRP A O 1
ATOM 495 N N . SER A 1 64 ? -4.188 -46.594 -10.656 1 87.62 64 SER A N 1
ATOM 496 C CA . SER A 1 64 ? -5.605 -46.312 -10.445 1 87.62 64 SER A CA 1
ATOM 497 C C . SER A 1 64 ? -5.809 -45.062 -9.625 1 87.62 64 SER A C 1
ATOM 499 O O . SER A 1 64 ? -6.688 -44.25 -9.93 1 87.62 64 SER A O 1
ATOM 501 N N . ARG A 1 65 ? -5.039 -44.875 -8.672 1 86.12 65 ARG A N 1
ATOM 502 C CA . ARG A 1 65 ? -5.125 -43.688 -7.848 1 86.12 65 ARG A CA 1
ATOM 503 C C . ARG A 1 65 ? -4.832 -42.438 -8.68 1 86.12 65 ARG A C 1
ATOM 505 O O . ARG A 1 65 ? -5.543 -41.438 -8.57 1 86.12 65 ARG A O 1
ATOM 512 N N . LEU A 1 66 ? -3.863 -42.531 -9.477 1 86.06 66 LEU A N 1
ATOM 513 C CA . LEU A 1 66 ? -3.455 -41.375 -10.289 1 86.06 66 LEU A CA 1
ATOM 514 C C . LEU A 1 66 ? -4.512 -41.062 -11.336 1 86.06 66 LEU A C 1
ATOM 516 O O . LEU A 1 66 ? -4.738 -39.875 -11.648 1 86.06 66 LEU A O 1
ATOM 520 N N . THR A 1 67 ? -5.191 -42.031 -11.789 1 83.06 67 THR A N 1
ATOM 521 C CA . THR A 1 67 ? -6.215 -41.844 -12.812 1 83.06 67 THR A CA 1
ATOM 522 C C . THR A 1 67 ? -7.477 -41.25 -12.211 1 83.06 67 THR A C 1
ATOM 524 O O . THR A 1 67 ? -8.172 -40.469 -12.867 1 83.06 67 THR A O 1
ATOM 527 N N . LEU A 1 68 ? -7.742 -41.562 -11.031 1 82.12 68 LEU A N 1
ATOM 528 C CA . LEU A 1 68 ? -8.969 -41.094 -10.398 1 82.12 68 LEU A CA 1
ATOM 529 C C . LEU A 1 68 ? -8.891 -39.594 -10.094 1 82.12 68 LEU A C 1
ATOM 531 O O . LEU A 1 68 ? -9.914 -38.906 -10.031 1 82.12 68 LEU A O 1
ATOM 535 N N . ILE A 1 69 ? -7.703 -39.156 -9.977 1 82.56 69 ILE A N 1
ATOM 536 C CA . ILE A 1 69 ? -7.547 -37.75 -9.625 1 82.56 69 ILE A CA 1
ATOM 537 C C . ILE A 1 69 ? -7.578 -36.875 -10.883 1 82.56 69 ILE A C 1
ATOM 539 O O . ILE A 1 69 ? -7.977 -35.719 -10.836 1 82.56 69 ILE A O 1
ATOM 543 N N . ILE A 1 70 ? -7.301 -37.406 -11.992 1 84.06 70 ILE A N 1
ATOM 544 C CA . ILE A 1 70 ? -7.082 -36.625 -13.219 1 84.06 70 ILE A CA 1
ATOM 545 C C . ILE A 1 70 ? -8.422 -36.219 -13.812 1 84.06 70 ILE A C 1
ATOM 547 O O . ILE A 1 70 ? -8.617 -35.062 -14.18 1 84.06 70 ILE A O 1
ATOM 551 N N . ALA A 1 71 ? -9.367 -37.125 -13.789 1 82.88 71 ALA A N 1
ATOM 552 C CA . ALA A 1 71 ? -10.609 -36.906 -14.523 1 82.88 71 ALA A CA 1
ATOM 553 C C . ALA A 1 71 ? -11.391 -35.75 -13.914 1 82.88 71 ALA A C 1
ATOM 555 O O . ALA A 1 71 ? -11.758 -34.781 -14.617 1 82.88 71 ALA A O 1
ATOM 556 N N . PRO A 1 72 ? -11.57 -35.781 -12.648 1 83.5 72 PRO A N 1
ATOM 557 C CA . PRO A 1 72 ? -12.297 -34.625 -12.078 1 83.5 72 PRO A CA 1
ATOM 558 C C . PRO A 1 72 ? -11.547 -33.312 -12.227 1 83.5 72 PRO A C 1
ATOM 560 O O . PRO A 1 72 ? -12.164 -32.25 -12.359 1 83.5 72 PRO A O 1
ATOM 563 N N . SER A 1 73 ? -10.281 -33.375 -12.195 1 87.12 73 SER A N 1
ATOM 564 C CA . SER A 1 73 ? -9.477 -32.188 -12.328 1 87.12 73 SER A CA 1
ATOM 565 C C . SER A 1 73 ? -9.648 -31.547 -13.711 1 87.12 73 SER A C 1
ATOM 567 O O . SER A 1 73 ? -9.75 -30.328 -13.836 1 87.12 73 SER A O 1
ATOM 569 N N . ILE A 1 74 ? -9.773 -32.375 -14.664 1 87.88 74 ILE A N 1
ATOM 570 C CA . ILE A 1 74 ? -9.906 -31.875 -16.031 1 87.88 74 ILE A CA 1
ATOM 571 C C . ILE A 1 74 ? -11.305 -31.312 -16.25 1 87.88 74 ILE A C 1
ATOM 573 O O . ILE A 1 74 ? -11.469 -30.297 -16.922 1 87.88 74 ILE A O 1
ATOM 577 N N . ARG A 1 75 ? -12.234 -31.875 -15.656 1 86.38 75 ARG A N 1
ATOM 578 C CA . ARG A 1 75 ? -13.617 -31.453 -15.844 1 86.38 75 ARG A CA 1
ATOM 579 C C . ARG A 1 75 ? -13.859 -30.094 -15.188 1 86.38 75 ARG A C 1
ATOM 581 O O . ARG A 1 75 ? -14.812 -29.391 -15.539 1 86.38 75 ARG A O 1
ATOM 588 N N . SER A 1 76 ? -13 -29.688 -14.359 1 85.12 76 SER A N 1
ATOM 589 C CA . SER A 1 76 ? -13.195 -28.453 -13.617 1 85.12 76 SER A CA 1
ATOM 590 C C . SER A 1 76 ? -12.586 -27.266 -14.359 1 85.12 76 SER A C 1
ATOM 592 O O . SER A 1 76 ? -12.703 -26.125 -13.906 1 85.12 76 SER A O 1
ATOM 594 N N . PHE A 1 77 ? -11.984 -27.5 -15.492 1 89 77 PHE A N 1
ATOM 595 C CA . PHE A 1 77 ? -11.352 -26.422 -16.234 1 89 77 PHE A CA 1
ATOM 596 C C . PHE A 1 77 ? -12.391 -25.375 -16.656 1 89 77 PHE A C 1
ATOM 598 O O . PHE A 1 77 ? -13.469 -25.734 -17.125 1 89 77 PHE A O 1
ATOM 605 N N . ARG A 1 78 ? -12.062 -24.078 -16.516 1 86 78 ARG A N 1
ATOM 606 C CA . ARG A 1 78 ? -12.93 -22.969 -16.875 1 86 78 ARG A CA 1
ATOM 607 C C . ARG A 1 78 ? -12.453 -22.312 -18.172 1 86 78 ARG A C 1
ATOM 609 O O . ARG A 1 78 ? -11.281 -22.422 -18.531 1 86 78 ARG A O 1
ATOM 616 N N . PRO A 1 79 ? -13.414 -21.75 -18.781 1 84.62 79 PRO A N 1
ATOM 617 C CA . PRO A 1 79 ? -13.031 -21.094 -20.031 1 84.62 79 PRO A CA 1
ATOM 618 C C . PRO A 1 79 ? -12.18 -19.844 -19.797 1 84.62 79 PRO A C 1
ATOM 620 O O . PRO A 1 79 ? -12.414 -19.109 -18.844 1 84.62 79 PRO A O 1
ATOM 623 N N . SER A 1 80 ? -11.195 -19.781 -20.703 1 81.31 80 SER A N 1
ATOM 624 C CA . SER A 1 80 ? -10.352 -18.578 -20.719 1 81.31 80 SER A CA 1
ATOM 625 C C . SER A 1 80 ? -10.922 -17.516 -21.656 1 81.31 80 SER A C 1
ATOM 627 O O . SER A 1 80 ? -11.969 -17.719 -22.266 1 81.31 80 SER A O 1
ATOM 629 N N . LEU A 1 81 ? -10.281 -16.391 -21.688 1 80.62 81 LEU A N 1
ATOM 630 C CA . LEU A 1 81 ? -10.742 -15.305 -22.547 1 80.62 81 LEU A CA 1
ATOM 631 C C . LEU A 1 81 ? -10.297 -15.516 -23.984 1 80.62 81 LEU A C 1
ATOM 633 O O . LEU A 1 81 ? -10.852 -14.914 -24.906 1 80.62 81 LEU A O 1
ATOM 637 N N . SER A 1 82 ? -9.406 -16.438 -24.203 1 87.06 82 SER A N 1
ATOM 638 C CA . SER A 1 82 ? -8.945 -16.734 -25.547 1 87.06 82 SER A CA 1
ATOM 639 C C . SER A 1 82 ? -9.82 -17.781 -26.219 1 87.06 82 SER A C 1
ATOM 641 O O . SER A 1 82 ? -9.852 -18.938 -25.781 1 87.06 82 SER A O 1
ATOM 643 N N . PRO A 1 83 ? -10.5 -17.422 -27.266 1 89.25 83 PRO A N 1
ATOM 644 C CA . PRO A 1 83 ? -11.359 -18.391 -27.938 1 89.25 83 PRO A CA 1
ATOM 645 C C . PRO A 1 83 ? -10.578 -19.594 -28.484 1 89.25 83 PRO A C 1
ATOM 647 O O . PRO A 1 83 ? -11.055 -20.734 -28.406 1 89.25 83 PRO A O 1
ATOM 650 N N . GLU A 1 84 ? -9.43 -19.312 -29 1 92.19 84 GLU A N 1
ATOM 651 C CA . GLU A 1 84 ? -8.625 -20.406 -29.531 1 92.19 84 GLU A CA 1
ATOM 652 C C . GLU A 1 84 ? -8.211 -21.375 -28.422 1 92.19 84 GLU A C 1
ATOM 654 O O . GLU A 1 84 ? -8.266 -22.594 -28.609 1 92.19 84 GLU A O 1
ATOM 659 N N . GLU A 1 85 ? -7.797 -20.828 -27.375 1 92.06 85 GLU A N 1
ATOM 660 C CA . GLU A 1 85 ? -7.398 -21.672 -26.266 1 92.06 85 GLU A CA 1
ATOM 661 C C . GLU A 1 85 ? -8.594 -22.453 -25.703 1 92.06 85 GLU A C 1
ATOM 663 O O . GLU A 1 85 ? -8.453 -23.609 -25.312 1 92.06 85 GLU A O 1
ATOM 668 N N . ASN A 1 86 ? -9.727 -21.922 -25.766 1 92.62 86 ASN A N 1
ATOM 669 C CA . ASN A 1 86 ? -10.938 -22.609 -25.328 1 92.62 86 ASN A CA 1
ATOM 670 C C . ASN A 1 86 ? -11.273 -23.781 -26.234 1 92.62 86 ASN A C 1
ATOM 672 O O . ASN A 1 86 ? -11.695 -24.844 -25.766 1 92.62 86 ASN A O 1
ATOM 676 N N . GLU A 1 87 ? -11.094 -23.516 -27.422 1 94.5 87 GLU A N 1
ATOM 677 C CA . GLU A 1 87 ? -11.352 -24.594 -28.375 1 94.5 87 GLU A CA 1
ATOM 678 C C . GLU A 1 87 ? -10.422 -25.781 -28.125 1 94.5 87 GLU A C 1
ATOM 680 O O . GLU A 1 87 ? -10.844 -26.938 -28.203 1 94.5 87 GLU A O 1
ATOM 685 N N . ILE A 1 88 ? -9.219 -25.469 -27.875 1 94.56 88 ILE A N 1
ATOM 686 C CA . ILE A 1 88 ? -8.227 -26.516 -27.609 1 94.56 88 ILE A CA 1
ATOM 687 C C . ILE A 1 88 ? -8.625 -27.312 -26.359 1 94.56 88 ILE A C 1
ATOM 689 O O . ILE A 1 88 ? -8.609 -28.547 -26.375 1 94.56 88 ILE A O 1
ATOM 693 N N . ILE A 1 89 ? -9.023 -26.625 -25.328 1 93.19 89 ILE A N 1
ATOM 694 C CA . ILE A 1 89 ? -9.375 -27.266 -24.062 1 93.19 89 ILE A CA 1
ATOM 695 C C . ILE A 1 89 ? -10.656 -28.078 -24.234 1 93.19 89 ILE A C 1
ATOM 697 O O . ILE A 1 89 ? -10.773 -29.188 -23.703 1 93.19 89 ILE A O 1
ATOM 701 N N . GLU A 1 90 ? -11.57 -27.594 -24.969 1 92.62 90 GLU A N 1
ATOM 702 C CA . GLU A 1 90 ? -12.805 -28.328 -25.219 1 92.62 90 GLU A CA 1
ATOM 703 C C . GLU A 1 90 ? -12.539 -29.578 -26.062 1 92.62 90 GLU A C 1
ATOM 705 O O . GLU A 1 90 ? -13.141 -30.641 -25.812 1 92.62 90 GLU A O 1
ATOM 710 N N . ARG A 1 91 ? -11.742 -29.406 -27.016 1 93.62 91 ARG A N 1
ATOM 711 C CA . ARG A 1 91 ? -11.367 -30.578 -27.797 1 93.62 91 ARG A CA 1
ATOM 712 C C . ARG A 1 91 ? -10.648 -31.609 -26.938 1 93.62 91 ARG A C 1
ATOM 714 O O . ARG A 1 91 ? -10.898 -32.812 -27.062 1 93.62 91 ARG A O 1
ATOM 721 N N . TYR A 1 92 ? -9.75 -31.141 -26.125 1 93.75 92 TYR A N 1
ATOM 722 C CA . TYR A 1 92 ? -9.055 -32 -25.172 1 93.75 92 TYR A CA 1
ATOM 723 C C . TYR A 1 92 ? -10.047 -32.75 -24.297 1 93.75 92 TYR A C 1
ATOM 725 O O . TYR A 1 92 ? -9.953 -34 -24.156 1 93.75 92 TYR A O 1
ATOM 733 N N . LYS A 1 93 ? -11.016 -32.094 -23.812 1 91.06 93 LYS A N 1
ATOM 734 C CA . LYS A 1 93 ? -12.039 -32.719 -22.984 1 91.06 93 LYS A CA 1
ATOM 735 C C . LYS A 1 93 ? -12.875 -33.719 -23.766 1 91.06 93 LYS A C 1
ATOM 737 O O . LYS A 1 93 ? -13.164 -34.812 -23.281 1 91.06 93 LYS A O 1
ATOM 742 N N . SER A 1 94 ? -13.195 -33.312 -24.906 1 90.75 94 SER A N 1
ATOM 743 C CA . SER A 1 94 ? -14.055 -34.156 -25.734 1 90.75 94 SER A CA 1
ATOM 744 C C . SER A 1 94 ? -13.344 -35.469 -26.125 1 90.75 94 SER A C 1
ATOM 746 O O . SER A 1 94 ? -13.969 -36.5 -26.219 1 90.75 94 SER A O 1
ATOM 748 N N . LEU A 1 95 ? -12.086 -35.344 -26.312 1 90.88 95 LEU A N 1
ATOM 749 C CA . LEU A 1 95 ? -11.32 -36.531 -26.703 1 90.88 95 LEU A CA 1
ATOM 750 C C . LEU A 1 95 ? -11.102 -37.469 -25.516 1 90.88 95 LEU A C 1
ATOM 752 O O . LEU A 1 95 ? -11.047 -38.688 -25.672 1 90.88 95 LEU A O 1
ATOM 756 N N . LEU A 1 96 ? -10.977 -36.844 -24.375 1 89.12 96 LEU A N 1
ATOM 757 C CA . LEU A 1 96 ? -10.727 -37.656 -23.188 1 89.12 96 LEU A CA 1
ATOM 758 C C . LEU A 1 96 ? -12.008 -38.312 -22.703 1 89.12 96 LEU A C 1
ATOM 760 O O . LEU A 1 96 ? -11.977 -39.438 -22.203 1 89.12 96 LEU A O 1
ATOM 764 N N . PHE A 1 97 ? -13.109 -37.594 -22.859 1 87.19 97 PHE A N 1
ATOM 765 C CA . PHE A 1 97 ? -14.367 -38.125 -22.312 1 87.19 97 PHE A CA 1
ATOM 766 C C . PHE A 1 97 ? -15.367 -38.406 -23.438 1 87.19 97 PHE A C 1
ATOM 768 O O . PHE A 1 97 ? -16.547 -38.094 -23.297 1 87.19 97 PHE A O 1
ATOM 775 N N . ASP A 1 98 ? -14.812 -38.875 -24.391 1 85.62 98 ASP A N 1
ATOM 776 C CA . ASP A 1 98 ? -15.656 -39.219 -25.516 1 85.62 98 ASP A CA 1
ATOM 777 C C . ASP A 1 98 ? -16.531 -40.438 -25.203 1 85.62 98 ASP A C 1
ATOM 779 O O . ASP A 1 98 ? -16.141 -41.312 -24.422 1 85.62 98 ASP A O 1
ATOM 783 N N . ARG A 1 99 ? -17.672 -40.531 -25.75 1 83.12 99 ARG A N 1
ATOM 784 C CA . ARG A 1 99 ? -18.641 -41.625 -25.531 1 83.12 99 ARG A CA 1
ATOM 785 C C . ARG A 1 99 ? -18.109 -42.938 -26.109 1 83.12 99 ARG A C 1
ATOM 787 O O . ARG A 1 99 ? -18.5 -44.031 -25.656 1 83.12 99 ARG A O 1
ATOM 794 N N . ARG A 1 100 ? -17.234 -42.938 -27.016 1 84 100 ARG A N 1
ATOM 795 C CA . ARG A 1 100 ? -16.688 -44.156 -27.625 1 84 100 ARG A CA 1
ATOM 796 C C . ARG A 1 100 ? -15.633 -44.781 -26.734 1 84 100 ARG A C 1
ATOM 798 O O . ARG A 1 100 ? -15.133 -45.875 -27.031 1 84 100 ARG A O 1
ATOM 805 N N . ARG A 1 101 ? -15.328 -44.188 -25.688 1 83.75 101 ARG A N 1
ATOM 806 C CA . ARG A 1 101 ? -14.414 -44.688 -24.656 1 83.75 101 ARG A CA 1
ATOM 807 C C . ARG A 1 101 ? -13.078 -45.094 -25.25 1 83.75 101 ARG A C 1
ATOM 809 O O . ARG A 1 101 ? -12.68 -46.25 -25.172 1 83.75 101 ARG A O 1
ATOM 816 N N . PRO A 1 102 ? -12.367 -44.188 -25.828 1 85.38 102 PRO A N 1
ATOM 817 C CA . PRO A 1 102 ? -11.078 -44.5 -26.453 1 85.38 102 PRO A CA 1
ATOM 818 C C . PRO A 1 102 ? -10.086 -45.156 -25.484 1 85.38 102 PRO A C 1
ATOM 820 O O . PRO A 1 102 ? -9.164 -45.844 -25.906 1 85.38 102 PRO A O 1
ATOM 823 N N . GLU A 1 103 ? -10.32 -44.969 -24.234 1 83.38 103 GLU A N 1
ATOM 824 C CA . GLU A 1 103 ? -9.43 -45.594 -23.25 1 83.38 103 GLU A CA 1
ATOM 825 C C . GLU A 1 103 ? -9.492 -47.125 -23.312 1 83.38 103 GLU A C 1
ATOM 827 O O . GLU A 1 103 ? -8.492 -47.781 -23.078 1 83.38 103 GLU A O 1
ATOM 832 N N . LEU A 1 104 ? -10.617 -47.688 -23.625 1 86.19 104 LEU A N 1
ATOM 833 C CA . LEU A 1 104 ? -10.781 -49.125 -23.75 1 86.19 104 LEU A CA 1
ATOM 834 C C . LEU A 1 104 ? -10.016 -49.656 -24.953 1 86.19 104 LEU A C 1
ATOM 836 O O . LEU A 1 104 ? -9.422 -50.75 -24.891 1 86.19 104 LEU A O 1
ATOM 840 N N . PHE A 1 105 ? -10.094 -48.875 -25.953 1 90 105 PHE A N 1
ATOM 841 C CA . PHE A 1 105 ? -9.383 -49.281 -27.156 1 90 105 PHE A CA 1
ATOM 842 C C . PHE A 1 105 ? -7.879 -49.281 -26.938 1 90 105 PHE A C 1
ATOM 844 O O . PHE A 1 105 ? -7.172 -50.156 -27.391 1 90 105 PHE A O 1
ATOM 851 N N . ALA A 1 106 ? -7.406 -48.281 -26.188 1 90.19 106 ALA A N 1
ATOM 852 C CA . ALA A 1 106 ? -5.98 -48.219 -25.891 1 90.19 106 ALA A CA 1
ATOM 853 C C . ALA A 1 106 ? -5.551 -49.406 -25.016 1 90.19 106 ALA A C 1
ATOM 855 O O . ALA A 1 106 ? -4.465 -49.969 -25.203 1 90.19 106 ALA A O 1
ATOM 856 N N . GLY A 1 107 ? -6.367 -49.812 -24.141 1 90.75 107 GLY A N 1
ATOM 857 C CA . GLY A 1 107 ? -6.086 -50.969 -23.312 1 90.75 107 GLY A CA 1
ATOM 858 C C . GLY A 1 107 ? -6.062 -52.25 -24.109 1 90.75 107 GLY A C 1
ATOM 859 O O . GLY A 1 107 ? -5.176 -53.094 -23.906 1 90.75 107 GLY A O 1
ATOM 860 N N . ALA A 1 108 ? -7.008 -52.344 -25 1 92.62 108 ALA A N 1
ATOM 861 C CA . ALA A 1 108 ? -7.102 -53.562 -25.828 1 92.62 108 ALA A CA 1
ATOM 862 C C . ALA A 1 108 ? -5.902 -53.656 -26.766 1 92.62 108 ALA A C 1
ATOM 864 O O . ALA A 1 108 ? -5.418 -54.781 -27.031 1 92.62 108 ALA A O 1
ATOM 865 N N . LEU A 1 109 ? -5.48 -52.562 -27.219 1 93.06 109 LEU A N 1
ATOM 866 C CA . LEU A 1 109 ? -4.344 -52.531 -28.125 1 93.06 109 LEU A CA 1
ATOM 867 C C . LEU A 1 109 ? -3.082 -53.062 -27.438 1 93.06 109 LEU A C 1
ATOM 869 O O . LEU A 1 109 ? -2.189 -53.594 -28.094 1 93.06 109 LEU A O 1
ATOM 873 N N . LEU A 1 110 ? -3.008 -52.906 -26.156 1 93.81 110 LEU A N 1
ATOM 874 C CA . LEU A 1 110 ? -1.847 -53.375 -25.422 1 93.81 110 LEU A CA 1
ATOM 875 C C . LEU A 1 110 ? -2.076 -54.812 -24.922 1 93.81 110 LEU A C 1
ATOM 877 O O . LEU A 1 110 ? -1.136 -55.594 -24.844 1 93.81 110 LEU A O 1
ATOM 881 N N . PHE A 1 111 ? -3.293 -55.156 -24.641 1 94.31 111 PHE A N 1
ATOM 882 C CA . PHE A 1 111 ? -3.609 -56.469 -24.047 1 94.31 111 PHE A CA 1
ATOM 883 C C . PHE A 1 111 ? -3.508 -57.562 -25.094 1 94.31 111 PHE A C 1
ATOM 885 O O . PHE A 1 111 ? -3.004 -58.656 -24.812 1 94.31 111 PHE A O 1
ATOM 892 N N . ILE A 1 112 ? -3.98 -57.312 -26.281 1 94.62 112 ILE A N 1
ATOM 893 C CA . ILE A 1 112 ? -4.039 -58.344 -27.328 1 94.62 112 ILE A CA 1
ATOM 894 C C . ILE A 1 112 ? -2.625 -58.844 -27.656 1 94.62 112 ILE A C 1
ATOM 896 O O . ILE A 1 112 ? -2.336 -60.031 -27.594 1 94.62 112 ILE A O 1
ATOM 900 N N . PRO A 1 113 ? -1.73 -57.938 -28 1 93.19 113 PRO A N 1
ATOM 901 C CA . PRO A 1 113 ? -0.365 -58.406 -28.25 1 93.19 113 PRO A CA 1
ATOM 902 C C . PRO A 1 113 ? 0.249 -59.062 -27.016 1 93.19 113 PRO A C 1
ATOM 904 O O . PRO A 1 113 ? 1.037 -60 -27.156 1 93.19 113 PRO A O 1
ATOM 907 N N . LEU A 1 114 ? -0.099 -58.625 -25.844 1 93.12 114 LEU A N 1
ATOM 908 C CA . LEU A 1 114 ? 0.397 -59.25 -24.625 1 93.12 114 LEU A CA 1
ATOM 909 C C . LEU A 1 114 ? -0.121 -60.656 -24.484 1 93.12 114 LEU A C 1
ATOM 911 O O . LEU A 1 114 ? 0.645 -61.594 -24.188 1 93.12 114 LEU A O 1
ATOM 915 N N . LEU A 1 115 ? -1.374 -60.844 -24.734 1 91.19 115 LEU A N 1
ATOM 916 C CA . LEU A 1 115 ? -2.002 -62.156 -24.656 1 91.19 115 LEU A CA 1
ATOM 917 C C . LEU A 1 115 ? -1.395 -63.094 -25.672 1 91.19 115 LEU A C 1
ATOM 919 O O . LEU A 1 115 ? -1.094 -64.25 -25.359 1 91.19 115 LEU A O 1
ATOM 923 N N . LEU A 1 116 ? -1.226 -62.594 -26.859 1 92.75 116 LEU A N 1
ATOM 924 C CA . LEU A 1 116 ? -0.646 -63.406 -27.906 1 92.75 116 LEU A CA 1
ATOM 925 C C . LEU A 1 116 ? 0.782 -63.812 -27.562 1 92.75 116 LEU A C 1
ATOM 927 O O . LEU A 1 116 ? 1.18 -64.938 -27.781 1 92.75 116 LEU A O 1
ATOM 931 N N . HIS A 1 117 ? 1.481 -62.938 -27.016 1 93.62 117 HIS A N 1
ATOM 932 C CA . HIS A 1 117 ? 2.855 -63.25 -26.625 1 93.62 117 HIS A CA 1
ATOM 933 C C . HIS A 1 117 ? 2.9 -64.25 -25.484 1 93.62 117 HIS A C 1
ATOM 935 O O . HIS A 1 117 ? 3.723 -65.188 -25.5 1 93.62 117 HIS A O 1
ATOM 941 N N . LEU A 1 118 ? 2.002 -64.125 -24.547 1 89.56 118 LEU A N 1
ATOM 942 C CA . LEU A 1 118 ? 1.974 -65.062 -23.391 1 89.56 118 LEU A CA 1
ATOM 943 C C . LEU A 1 118 ? 1.563 -66.438 -23.828 1 89.56 118 LEU A C 1
ATOM 945 O O . LEU A 1 118 ? 2.041 -67.438 -23.266 1 89.56 118 LEU A O 1
ATOM 949 N N . MET A 1 119 ? 0.736 -66.562 -24.812 1 86.44 119 MET A N 1
ATOM 950 C CA . MET A 1 119 ? 0.283 -67.875 -25.312 1 86.44 119 MET A CA 1
ATOM 951 C C . MET A 1 119 ? 1.359 -68.5 -26.156 1 86.44 119 MET A C 1
ATOM 953 O O . MET A 1 119 ? 1.509 -69.75 -26.125 1 86.44 119 MET A O 1
ATOM 957 N N . ARG A 1 120 ? 2.074 -67.75 -26.844 1 89.81 120 ARG A N 1
ATOM 958 C CA . ARG A 1 120 ? 3.127 -68.25 -27.703 1 89.81 120 ARG A CA 1
ATOM 959 C C . ARG A 1 120 ? 4.363 -68.625 -26.875 1 89.81 120 ARG A C 1
ATOM 961 O O . ARG A 1 120 ? 4.949 -69.688 -27.078 1 89.81 120 ARG A O 1
ATOM 968 N N . ASN A 1 121 ? 4.695 -67.625 -26.125 1 86.12 121 ASN A N 1
ATOM 969 C CA . ASN A 1 121 ? 5.828 -67.812 -25.234 1 86.12 121 ASN A CA 1
ATOM 970 C C . ASN A 1 121 ? 5.371 -68.125 -23.797 1 86.12 121 ASN A C 1
ATOM 972 O O . ASN A 1 121 ? 5.09 -67.188 -23.047 1 86.12 121 ASN A O 1
ATOM 976 N N . GLY A 1 122 ? 5.309 -69.375 -23.328 1 82.38 122 GLY A N 1
ATOM 977 C CA . GLY A 1 122 ? 4.758 -69.75 -22.047 1 82.38 122 GLY A CA 1
ATOM 978 C C . GLY A 1 122 ? 5.758 -69.688 -20.922 1 82.38 122 GLY A C 1
ATOM 979 O O . GLY A 1 122 ? 5.559 -70.25 -19.859 1 82.38 122 GLY A O 1
ATOM 980 N N . THR A 1 123 ? 6.75 -68.938 -21.125 1 88.31 123 THR A N 1
ATOM 981 C CA . THR A 1 123 ? 7.816 -68.875 -20.125 1 88.31 123 THR A CA 1
ATOM 982 C C . THR A 1 123 ? 7.309 -68.312 -18.828 1 88.31 123 THR A C 1
ATOM 984 O O . THR A 1 123 ? 7.555 -68.812 -17.75 1 88.31 123 THR A O 1
ATOM 987 N N . LEU A 1 124 ? 6.574 -67.25 -18.891 1 89.69 124 LEU A N 1
ATOM 988 C CA . LEU A 1 124 ? 6.074 -66.562 -17.688 1 89.69 124 LEU A CA 1
ATOM 989 C C . LEU A 1 124 ? 4.996 -67.438 -17.016 1 89.69 124 LEU A C 1
ATOM 991 O O . LEU A 1 124 ? 4.953 -67.5 -15.781 1 89.69 124 LEU A O 1
ATOM 995 N N . LEU A 1 125 ? 4.207 -68.062 -17.781 1 87.62 125 LEU A N 1
ATOM 996 C CA . LEU A 1 125 ? 3.121 -68.875 -17.25 1 87.62 125 LEU A CA 1
ATOM 997 C C . LEU A 1 125 ? 3.67 -70.062 -16.547 1 87.62 125 LEU A C 1
ATOM 999 O O . LEU A 1 125 ? 3.148 -70.5 -15.508 1 87.62 125 LEU A O 1
ATOM 1003 N N . GLN A 1 126 ? 4.695 -70.562 -17.125 1 89 126 GLN A N 1
ATOM 1004 C CA . GLN A 1 126 ? 5.328 -71.75 -16.484 1 89 126 GLN A CA 1
ATOM 1005 C C . GLN A 1 126 ? 6.117 -71.312 -15.25 1 89 126 GLN A C 1
ATOM 1007 O O . GLN A 1 126 ? 6.047 -72 -14.219 1 89 126 GLN A O 1
ATOM 1012 N N . TYR A 1 127 ? 6.77 -70.25 -15.391 1 90.19 127 TYR A N 1
ATOM 1013 C CA . TYR A 1 127 ? 7.652 -69.812 -14.32 1 90.19 127 TYR A CA 1
ATOM 1014 C C . TYR A 1 127 ? 6.859 -69.438 -13.078 1 90.19 127 TYR A C 1
ATOM 1016 O O . TYR A 1 127 ? 7.238 -69.812 -11.961 1 90.19 127 TYR A O 1
ATOM 1024 N N . TYR A 1 128 ? 5.738 -68.875 -13.219 1 89.75 128 TYR A N 1
ATOM 1025 C CA . TYR A 1 128 ? 5 -68.375 -12.07 1 89.75 128 TYR A CA 1
ATOM 1026 C C . TYR A 1 128 ? 3.82 -69.25 -11.742 1 89.75 128 TYR A C 1
ATOM 1028 O O . TYR A 1 128 ? 3.428 -69.375 -10.578 1 89.75 128 TYR A O 1
ATOM 1036 N N . LEU A 1 129 ? 3.199 -69.938 -12.711 1 87.44 129 LEU A N 1
ATOM 1037 C CA . LEU A 1 129 ? 1.893 -70.5 -12.477 1 87.44 129 LEU A CA 1
ATOM 1038 C C . LEU A 1 129 ? 1.933 -72 -12.758 1 87.44 129 LEU A C 1
ATOM 1040 O O . LEU A 1 129 ? 0.908 -72.688 -12.664 1 87.44 129 LEU A O 1
ATOM 1044 N N . ASN A 1 130 ? 3.043 -72.625 -13.055 1 85.31 130 ASN A N 1
ATOM 1045 C CA . ASN A 1 130 ? 3.182 -74 -13.344 1 85.31 130 ASN A CA 1
ATOM 1046 C C . ASN A 1 130 ? 2.107 -74.5 -14.312 1 85.31 130 ASN A C 1
ATOM 1048 O O . ASN A 1 130 ? 1.561 -75.625 -14.148 1 85.31 130 ASN A O 1
ATOM 1052 N N . ASN A 1 131 ? 1.611 -73.688 -15.164 1 82.19 131 ASN A N 1
ATOM 1053 C CA . ASN A 1 131 ? 0.64 -73.938 -16.219 1 82.19 131 ASN A CA 1
ATOM 1054 C C . ASN A 1 131 ? -0.693 -74.438 -15.664 1 82.19 131 ASN A C 1
ATOM 1056 O O . ASN A 1 131 ? -1.394 -75.188 -16.312 1 82.19 131 ASN A O 1
ATOM 1060 N N . ASN A 1 132 ? -0.941 -74.062 -14.461 1 87.38 132 ASN A N 1
ATOM 1061 C CA . ASN A 1 132 ? -2.262 -74.312 -13.898 1 87.38 132 ASN A CA 1
ATOM 1062 C C . ASN A 1 132 ? -3.332 -73.438 -14.555 1 87.38 132 ASN A C 1
ATOM 1064 O O . ASN A 1 132 ? -3.24 -72.188 -14.539 1 87.38 132 ASN A O 1
ATOM 1068 N N . PRO A 1 133 ? -4.367 -74 -15.133 1 85.69 133 PRO A N 1
ATOM 1069 C CA . PRO A 1 133 ? -5.344 -73.25 -15.914 1 85.69 133 PRO A CA 1
ATOM 1070 C C . PRO A 1 133 ? -6.109 -72.25 -15.062 1 85.69 133 PRO A C 1
ATOM 1072 O O . PRO A 1 133 ? -6.445 -71.125 -15.547 1 85.69 133 PRO A O 1
ATOM 1075 N N . TYR A 1 134 ? -6.379 -72.562 -13.867 1 83.62 134 TYR A N 1
ATOM 1076 C CA . TYR A 1 134 ? -7.125 -71.625 -13.008 1 83.62 134 TYR A CA 1
ATOM 1077 C C . TYR A 1 134 ? -6.266 -70.438 -12.602 1 83.62 134 TYR A C 1
ATOM 1079 O O . TYR A 1 134 ? -6.742 -69.312 -12.57 1 83.62 134 TYR A O 1
ATOM 1087 N N . ALA A 1 135 ? -4.996 -70.75 -12.305 1 86.69 135 ALA A N 1
ATOM 1088 C CA . ALA A 1 135 ? -4.066 -69.688 -11.977 1 86.69 135 ALA A CA 1
ATOM 1089 C C . ALA A 1 135 ? -3.82 -68.812 -13.188 1 86.69 135 ALA A C 1
ATOM 1091 O O . ALA A 1 135 ? -3.664 -67.562 -13.047 1 86.69 135 ALA A O 1
ATOM 1092 N N . ILE A 1 136 ? -3.854 -69.375 -14.336 1 89.31 136 ILE A N 1
ATOM 1093 C CA . ILE A 1 136 ? -3.641 -68.625 -15.57 1 89.31 136 ILE A CA 1
ATOM 1094 C C . ILE A 1 136 ? -4.824 -67.75 -15.82 1 89.31 136 ILE A C 1
ATOM 1096 O O . ILE A 1 136 ? -4.645 -66.562 -16.234 1 89.31 136 ILE A O 1
ATOM 1100 N N . ALA A 1 137 ? -6.008 -68.188 -15.531 1 88.31 137 ALA A N 1
ATOM 1101 C CA . ALA A 1 137 ? -7.191 -67.375 -15.711 1 88.31 137 ALA A CA 1
ATOM 1102 C C . ALA A 1 137 ? -7.117 -66.125 -14.836 1 88.31 137 ALA A C 1
ATOM 1104 O O . ALA A 1 137 ? -7.426 -65 -15.289 1 88.31 137 ALA A O 1
ATOM 1105 N N . PHE A 1 138 ? -6.715 -66.25 -13.656 1 86.44 138 PHE A N 1
ATOM 1106 C CA . PHE A 1 138 ? -6.566 -65.125 -12.742 1 86.44 138 PHE A CA 1
ATOM 1107 C C . PHE A 1 138 ? -5.473 -64.188 -13.227 1 86.44 138 PHE A C 1
ATOM 1109 O O . PHE A 1 138 ? -5.621 -62.969 -13.156 1 86.44 138 PHE A O 1
ATOM 1116 N N . ALA A 1 139 ? -4.414 -64.75 -13.641 1 88.38 139 ALA A N 1
ATOM 1117 C CA . ALA A 1 139 ? -3.293 -63.938 -14.133 1 88.38 139 ALA A CA 1
ATOM 1118 C C . ALA A 1 139 ? -3.691 -63.156 -15.359 1 88.38 139 ALA A C 1
ATOM 1120 O O . ALA A 1 139 ? -3.191 -62.031 -15.578 1 88.38 139 ALA A O 1
ATOM 1121 N N . MET A 1 140 ? -4.57 -63.719 -16.109 1 90.31 140 MET A N 1
ATOM 1122 C CA . MET A 1 140 ? -5.023 -63 -17.297 1 90.31 140 MET A CA 1
ATOM 1123 C C . MET A 1 140 ? -5.891 -61.812 -16.938 1 90.31 140 MET A C 1
ATOM 1125 O O . MET A 1 140 ? -5.863 -60.781 -17.609 1 90.31 140 MET A O 1
ATOM 1129 N N . VAL A 1 141 ? -6.652 -61.906 -15.891 1 88.88 141 VAL A N 1
ATOM 1130 C CA . VAL A 1 141 ? -7.441 -60.781 -15.406 1 88.88 141 VAL A CA 1
ATOM 1131 C C . VAL A 1 141 ? -6.512 -59.656 -14.93 1 88.88 141 VAL A C 1
ATOM 1133 O O . VAL A 1 141 ? -6.746 -58.5 -15.219 1 88.88 141 VAL A O 1
ATOM 1136 N N . LEU A 1 142 ? -5.508 -60.062 -14.219 1 89.56 142 LEU A N 1
ATOM 1137 C CA . LEU A 1 142 ? -4.527 -59.094 -13.758 1 89.56 142 LEU A CA 1
ATOM 1138 C C . LEU A 1 142 ? -3.799 -58.438 -14.93 1 89.56 142 LEU A C 1
ATOM 1140 O O . LEU A 1 142 ? -3.535 -57.25 -14.922 1 89.56 142 LEU A O 1
ATOM 1144 N N . ALA A 1 143 ? -3.473 -59.25 -15.867 1 92 143 ALA A N 1
ATOM 1145 C CA . ALA A 1 143 ? -2.807 -58.75 -17.062 1 92 143 ALA A CA 1
ATOM 1146 C C . ALA A 1 143 ? -3.691 -57.719 -17.797 1 92 143 ALA A C 1
ATOM 1148 O O . ALA A 1 143 ? -3.201 -56.719 -18.328 1 92 143 ALA A O 1
ATOM 1149 N N . TRP A 1 144 ? -4.91 -58.031 -17.812 1 92.19 144 TRP A N 1
ATOM 1150 C CA . TRP A 1 144 ? -5.836 -57.094 -18.422 1 92.19 144 TRP A CA 1
ATOM 1151 C C . TRP A 1 144 ? -5.863 -55.781 -17.641 1 92.19 144 TRP A C 1
ATOM 1153 O O . TRP A 1 144 ? -5.871 -54.688 -18.234 1 92.19 144 TRP A O 1
ATOM 1163 N N . ASP A 1 145 ? -5.902 -55.844 -16.375 1 90.62 145 ASP A N 1
ATOM 1164 C CA . ASP A 1 145 ? -5.922 -54.656 -15.531 1 90.62 145 ASP A CA 1
ATOM 1165 C C . ASP A 1 145 ? -4.684 -53.781 -15.773 1 90.62 145 ASP A C 1
ATOM 1167 O O . ASP A 1 145 ? -4.77 -52.562 -15.82 1 90.62 145 ASP A O 1
ATOM 1171 N N . VAL A 1 146 ? -3.596 -54.438 -15.883 1 92.56 146 VAL A N 1
ATOM 1172 C CA . VAL A 1 146 ? -2.346 -53.719 -16.125 1 92.56 146 VAL A CA 1
ATOM 1173 C C . VAL A 1 146 ? -2.389 -53.094 -17.516 1 92.56 146 VAL A C 1
ATOM 1175 O O . VAL A 1 146 ? -2.072 -51.906 -17.672 1 92.56 146 VAL A O 1
ATOM 1178 N N . ALA A 1 147 ? -2.771 -53.844 -18.5 1 93.81 147 ALA A N 1
ATOM 1179 C CA . ALA A 1 147 ? -2.816 -53.344 -19.859 1 93.81 147 ALA A CA 1
ATOM 1180 C C . ALA A 1 147 ? -3.83 -52.219 -20 1 93.81 147 ALA A C 1
ATOM 1182 O O . ALA A 1 147 ? -3.578 -51.25 -20.703 1 93.81 147 ALA A O 1
ATOM 1183 N N . TYR A 1 148 ? -4.926 -52.375 -19.328 1 92.25 148 TYR A N 1
ATOM 1184 C CA . TYR A 1 148 ? -5.961 -51.344 -19.391 1 92.25 148 TYR A CA 1
ATOM 1185 C C . TYR A 1 148 ? -5.449 -50.031 -18.828 1 92.25 148 TYR A C 1
ATOM 1187 O O . TYR A 1 148 ? -5.586 -48.969 -19.469 1 92.25 148 TYR A O 1
ATOM 1195 N N . ARG A 1 149 ? -4.836 -50.062 -17.719 1 92.06 149 ARG A N 1
ATOM 1196 C CA . ARG A 1 149 ? -4.332 -48.844 -17.094 1 92.06 149 ARG A CA 1
ATOM 1197 C C . ARG A 1 149 ? -3.156 -48.281 -17.875 1 92.06 149 ARG A C 1
ATOM 1199 O O . ARG A 1 149 ? -2.982 -47.062 -17.938 1 92.06 149 ARG A O 1
ATOM 1206 N N . ALA A 1 150 ? -2.348 -49.156 -18.328 1 93.81 150 ALA A N 1
ATOM 1207 C CA . ALA A 1 150 ? -1.259 -48.688 -19.188 1 93.81 150 ALA A CA 1
ATOM 1208 C C . ALA A 1 150 ? -1.799 -47.969 -20.438 1 93.81 150 ALA A C 1
ATOM 1210 O O . ALA A 1 150 ? -1.226 -46.969 -20.891 1 93.81 150 ALA A O 1
ATOM 1211 N N . GLY A 1 151 ? -2.82 -48.531 -20.969 1 92.75 151 GLY A N 1
ATOM 1212 C CA . GLY A 1 151 ? -3.455 -47.906 -22.109 1 92.75 151 GLY A CA 1
ATOM 1213 C C . GLY A 1 151 ? -4 -46.531 -21.797 1 92.75 151 GLY A C 1
ATOM 1214 O O . GLY A 1 151 ? -3.826 -45.594 -22.594 1 92.75 151 GLY A O 1
ATOM 1215 N N . ILE A 1 152 ? -4.605 -46.375 -20.656 1 90.81 152 ILE A N 1
ATOM 1216 C CA . ILE A 1 152 ? -5.113 -45.094 -20.234 1 90.81 152 ILE A CA 1
ATOM 1217 C C . ILE A 1 152 ? -3.961 -44.094 -20.094 1 90.81 152 ILE A C 1
ATOM 1219 O O . ILE A 1 152 ? -4.074 -42.938 -20.516 1 90.81 152 ILE A O 1
ATOM 1223 N N . GLY A 1 153 ? -2.92 -44.562 -19.484 1 92.19 153 GLY A N 1
ATOM 1224 C CA . GLY A 1 153 ? -1.755 -43.719 -19.328 1 92.19 153 GLY A CA 1
ATOM 1225 C C . GLY A 1 153 ? -1.201 -43.219 -20.641 1 92.19 153 GLY A C 1
ATOM 1226 O O . GLY A 1 153 ? -0.823 -42.062 -20.766 1 92.19 153 GLY A O 1
ATOM 1227 N N . ALA A 1 154 ? -1.154 -44.125 -21.578 1 93.44 154 ALA A N 1
ATOM 1228 C CA . ALA A 1 154 ? -0.646 -43.75 -22.906 1 93.44 154 ALA A CA 1
ATOM 1229 C C . ALA A 1 154 ? -1.579 -42.75 -23.594 1 93.44 154 ALA A C 1
ATOM 1231 O O . ALA A 1 154 ? -1.123 -41.781 -24.219 1 93.44 154 ALA A O 1
ATOM 1232 N N . TRP A 1 155 ? -2.844 -43.031 -23.469 1 93 155 TRP A N 1
ATOM 1233 C CA . TRP A 1 155 ? -3.828 -42.156 -24.109 1 93 155 TRP A CA 1
ATOM 1234 C C . TRP A 1 155 ? -3.814 -40.781 -23.453 1 93 155 TRP A C 1
ATOM 1236 O O . TRP A 1 155 ? -3.693 -39.75 -24.156 1 93 155 TRP A O 1
ATOM 1246 N N . VAL A 1 156 ? -3.883 -40.719 -22.188 1 92.56 156 VAL A N 1
ATOM 1247 C CA . VAL A 1 156 ? -3.904 -39.469 -21.438 1 92.56 156 VAL A CA 1
ATOM 1248 C C . VAL A 1 156 ? -2.582 -38.719 -21.641 1 92.56 156 VAL A C 1
ATOM 1250 O O . VAL A 1 156 ? -2.566 -37.5 -21.828 1 92.56 156 VAL A O 1
ATOM 1253 N N . GLY A 1 157 ? -1.496 -39.438 -21.547 1 93.81 157 GLY A N 1
ATOM 1254 C CA . GLY A 1 157 ? -0.192 -38.812 -21.75 1 93.81 157 GLY A CA 1
ATOM 1255 C C . GLY A 1 157 ? -0.043 -38.156 -23.094 1 93.81 157 GLY A C 1
ATOM 1256 O O . GLY A 1 157 ? 0.475 -37.031 -23.203 1 93.81 157 GLY A O 1
ATOM 1257 N N . SER A 1 158 ? -0.479 -38.906 -24.141 1 95.06 158 SER A N 1
ATOM 1258 C CA . SER A 1 158 ? -0.389 -38.344 -25.484 1 95.06 158 SER A CA 1
ATOM 1259 C C . SER A 1 158 ? -1.254 -37.094 -25.641 1 95.06 158 SER A C 1
ATOM 1261 O O . SER A 1 158 ? -0.832 -36.125 -26.25 1 95.06 158 SER A O 1
ATOM 1263 N N . LEU A 1 159 ? -2.402 -37.094 -25.094 1 95.19 159 LEU A N 1
ATOM 1264 C CA . LEU A 1 159 ? -3.307 -35.969 -25.188 1 95.19 159 LEU A CA 1
ATOM 1265 C C . LEU A 1 159 ? -2.799 -34.781 -24.359 1 95.19 159 LEU A C 1
ATOM 1267 O O . LEU A 1 159 ? -2.988 -33.625 -24.719 1 95.19 159 LEU A O 1
ATOM 1271 N N . ASN A 1 160 ? -2.213 -35.125 -23.203 1 96.25 160 ASN A N 1
ATOM 1272 C CA . ASN A 1 160 ? -1.628 -34.062 -22.391 1 96.25 160 ASN A CA 1
ATOM 1273 C C . ASN A 1 160 ? -0.527 -33.312 -23.156 1 96.25 160 ASN A C 1
ATOM 1275 O O . ASN A 1 160 ? -0.438 -32.094 -23.078 1 96.25 160 ASN A O 1
ATOM 1279 N N . LEU A 1 161 ? 0.283 -34.094 -23.75 1 97.44 161 LEU A N 1
ATOM 1280 C CA . LEU A 1 161 ? 1.348 -33.469 -24.547 1 97.44 161 LEU A CA 1
ATOM 1281 C C . LEU A 1 161 ? 0.769 -32.625 -25.672 1 97.44 161 LEU A C 1
ATOM 1283 O O . LEU A 1 161 ? 1.229 -31.516 -25.922 1 97.44 161 LEU A O 1
ATOM 1287 N N . TRP A 1 162 ? -0.196 -33.219 -26.359 1 97.44 162 TRP A N 1
ATOM 1288 C CA . TRP A 1 162 ? -0.873 -32.469 -27.422 1 97.44 162 TRP A CA 1
ATOM 1289 C C . TRP A 1 162 ? -1.447 -31.156 -26.891 1 97.44 162 TRP A C 1
ATOM 1291 O O . TRP A 1 162 ? -1.279 -30.109 -27.516 1 97.44 162 TRP A O 1
ATOM 1301 N N . ARG A 1 163 ? -2.139 -31.203 -25.781 1 96.38 163 ARG A N 1
ATOM 1302 C CA . ARG A 1 163 ? -2.732 -30.031 -25.141 1 96.38 163 ARG A CA 1
ATOM 1303 C C . ARG A 1 163 ? -1.68 -28.969 -24.859 1 96.38 163 ARG A C 1
ATOM 1305 O O . ARG A 1 163 ? -1.856 -27.797 -25.234 1 96.38 163 ARG A O 1
ATOM 1312 N N . SER A 1 164 ? -0.6 -29.359 -24.234 1 97.5 164 SER A N 1
ATOM 1313 C CA . SER A 1 164 ? 0.442 -28.438 -23.812 1 97.5 164 SER A CA 1
ATOM 1314 C C . SER A 1 164 ? 1.092 -27.766 -25.031 1 97.5 164 SER A C 1
ATOM 1316 O O . SER A 1 164 ? 1.323 -26.547 -25.016 1 97.5 164 SER A O 1
ATOM 1318 N N . VAL A 1 165 ? 1.335 -28.531 -26.047 1 97.5 165 VAL A N 1
ATOM 1319 C CA . VAL A 1 165 ? 1.979 -28 -27.234 1 97.5 165 VAL A CA 1
ATOM 1320 C C . VAL A 1 165 ? 1.033 -27.031 -27.953 1 97.5 165 VAL A C 1
ATOM 1322 O O . VAL A 1 165 ? 1.441 -25.953 -28.375 1 97.5 165 VAL A O 1
ATOM 1325 N N . LYS A 1 166 ? -0.188 -27.422 -28.078 1 96.94 166 LYS A N 1
ATOM 1326 C CA . LYS A 1 166 ? -1.161 -26.578 -28.766 1 96.94 166 LYS A CA 1
ATOM 1327 C C . LYS A 1 166 ? -1.44 -25.297 -27.984 1 96.94 166 LYS A C 1
ATOM 1329 O O . LYS A 1 166 ? -1.614 -24.234 -28.562 1 96.94 166 LYS A O 1
ATOM 1334 N N . LEU A 1 167 ? -1.515 -25.453 -26.703 1 95.56 167 LEU A N 1
ATOM 1335 C CA . LEU A 1 167 ? -1.753 -24.281 -25.859 1 95.56 167 LEU A CA 1
ATOM 1336 C C . LEU A 1 167 ? -0.601 -23.297 -25.969 1 95.56 167 LEU A C 1
ATOM 1338 O O . LEU A 1 167 ? -0.824 -22.078 -26.047 1 95.56 167 LEU A O 1
ATOM 1342 N N . LEU A 1 168 ? 0.595 -23.797 -25.922 1 95.75 168 LEU A N 1
ATOM 1343 C CA . LEU A 1 168 ? 1.761 -22.922 -26.047 1 95.75 168 LEU A CA 1
ATOM 1344 C C . LEU A 1 168 ? 1.76 -22.219 -27.391 1 95.75 168 LEU A C 1
ATOM 1346 O O . LEU A 1 168 ? 2.049 -21.016 -27.469 1 95.75 168 LEU A O 1
ATOM 1350 N N . SER A 1 169 ? 1.442 -22.938 -28.422 1 95.56 169 SER A N 1
ATOM 1351 C CA . SER A 1 169 ? 1.381 -22.344 -29.766 1 95.56 169 SER A CA 1
ATOM 1352 C C . SER A 1 169 ? 0.289 -21.281 -29.844 1 95.56 169 SER A C 1
ATOM 1354 O O . SER A 1 169 ? 0.487 -20.234 -30.453 1 95.56 169 SER A O 1
ATOM 1356 N N . ALA A 1 170 ? -0.847 -21.547 -29.297 1 94.44 170 ALA A N 1
ATOM 1357 C CA . ALA A 1 170 ? -1.968 -20.609 -29.297 1 94.44 170 ALA A CA 1
ATOM 1358 C C . ALA A 1 170 ? -1.64 -19.359 -28.5 1 94.44 170 ALA A C 1
ATOM 1360 O O . ALA A 1 170 ? -2.102 -18.266 -28.828 1 94.44 170 ALA A O 1
ATOM 1361 N N . SER A 1 171 ? -0.908 -19.547 -27.438 1 92.69 171 SER A N 1
ATOM 1362 C CA . SER A 1 171 ? -0.579 -18.422 -26.562 1 92.69 171 SER A CA 1
ATOM 1363 C C . SER A 1 171 ? 0.268 -17.375 -27.297 1 92.69 171 SER A C 1
ATOM 1365 O O . SER A 1 171 ? 0.293 -16.203 -26.906 1 92.69 171 SER A O 1
ATOM 1367 N N . LYS A 1 172 ? 0.984 -17.75 -28.328 1 91.56 172 LYS A N 1
ATOM 1368 C CA . LYS A 1 172 ? 1.821 -16.828 -29.109 1 91.56 172 LYS A CA 1
ATOM 1369 C C . LYS A 1 172 ? 0.974 -15.938 -30 1 91.56 172 LYS A C 1
ATOM 1371 O O . LYS A 1 172 ? 1.442 -14.891 -30.469 1 91.56 172 LYS A O 1
ATOM 1376 N N . LYS A 1 173 ? -0.252 -16.266 -30.266 1 90.12 173 LYS A N 1
ATOM 1377 C CA . LYS A 1 173 ? -1.135 -15.508 -31.141 1 90.12 173 LYS A CA 1
ATOM 1378 C C . LYS A 1 173 ? -2.219 -14.781 -30.359 1 90.12 173 LYS A C 1
ATOM 1380 O O . LYS A 1 173 ? -3.262 -14.422 -30.906 1 90.12 173 LYS A O 1
ATOM 1385 N N . ARG A 1 174 ? -2.014 -14.484 -29.172 1 91.56 174 ARG A N 1
ATOM 1386 C CA . ARG A 1 174 ? -3.012 -13.898 -28.281 1 91.56 174 ARG A CA 1
ATOM 1387 C C . ARG A 1 174 ? -3.293 -12.445 -28.672 1 91.56 174 ARG A C 1
ATOM 1389 O O . ARG A 1 174 ? -2.387 -11.727 -29.078 1 91.56 174 ARG A O 1
ATOM 1396 N N . GLU A 1 175 ? -4.535 -12.102 -28.438 1 89.12 175 GLU A N 1
ATOM 1397 C CA . GLU A 1 175 ? -4.887 -10.688 -28.438 1 89.12 175 GLU A CA 1
ATOM 1398 C C . GLU A 1 175 ? -4.461 -10.016 -27.141 1 89.12 175 GLU A C 1
ATOM 1400 O O . GLU A 1 175 ? -4.133 -10.695 -26.156 1 89.12 175 GLU A O 1
ATOM 1405 N N . PRO A 1 176 ? -4.422 -8.734 -27.031 1 85.81 176 PRO A N 1
ATOM 1406 C CA . PRO A 1 176 ? -3.838 -7.992 -25.906 1 85.81 176 PRO A CA 1
ATOM 1407 C C . PRO A 1 176 ? -4.504 -8.32 -24.578 1 85.81 176 PRO A C 1
ATOM 1409 O O . PRO A 1 176 ? -3.844 -8.305 -23.531 1 85.81 176 PRO A O 1
ATOM 1412 N N . LEU A 1 177 ? -5.66 -8.727 -24.469 1 87.12 177 LEU A N 1
ATOM 1413 C CA . LEU A 1 177 ? -6.301 -8.93 -23.188 1 87.12 177 LEU A CA 1
ATOM 1414 C C . LEU A 1 177 ? -6.613 -10.398 -22.953 1 87.12 177 LEU A C 1
ATOM 1416 O O . LEU A 1 177 ? -7.199 -10.766 -21.938 1 87.12 177 LEU A O 1
ATOM 1420 N N . ASP A 1 178 ? -6.082 -11.156 -23.812 1 90.38 178 ASP A N 1
ATOM 1421 C CA . ASP A 1 178 ? -6.309 -12.594 -23.672 1 90.38 178 ASP A CA 1
ATOM 1422 C C . ASP A 1 178 ? -5.371 -13.188 -22.609 1 90.38 178 ASP A C 1
ATOM 1424 O O . ASP A 1 178 ? -4.223 -12.758 -22.484 1 90.38 178 ASP A O 1
ATOM 1428 N N . TYR A 1 179 ? -5.879 -14.094 -21.875 1 90.06 179 TYR A N 1
ATOM 1429 C CA . TYR A 1 179 ? -5.059 -14.781 -20.875 1 90.06 179 TYR A CA 1
ATOM 1430 C C . TYR A 1 179 ? -5.621 -16.156 -20.578 1 90.06 179 TYR A C 1
ATOM 1432 O O . TYR A 1 179 ? -6.723 -16.5 -21 1 90.06 179 TYR A O 1
ATOM 1440 N N . THR A 1 180 ? -4.824 -16.953 -19.984 1 90.62 180 THR A N 1
ATOM 1441 C CA . THR A 1 180 ? -5.219 -18.266 -19.484 1 90.62 180 THR A CA 1
ATOM 1442 C C . THR A 1 180 ? -5.262 -18.281 -17.953 1 90.62 180 THR A C 1
ATOM 1444 O O . THR A 1 180 ? -4.406 -17.672 -17.312 1 90.62 180 THR A O 1
ATOM 1447 N N . LEU A 1 181 ? -6.188 -19.016 -17.453 1 91.19 181 LEU A N 1
ATOM 1448 C CA . LEU A 1 181 ? -6.359 -19.031 -16 1 91.19 181 LEU A CA 1
ATOM 1449 C C . LEU A 1 181 ? -5.176 -19.703 -15.32 1 91.19 181 LEU A C 1
ATOM 1451 O O . LEU A 1 181 ? -4.812 -20.828 -15.672 1 91.19 181 LEU A O 1
ATOM 1455 N N . LEU A 1 182 ? -4.68 -19.016 -14.398 1 91.25 182 LEU A N 1
ATOM 1456 C CA . LEU A 1 182 ? -3.518 -19.516 -13.672 1 91.25 182 LEU A CA 1
ATOM 1457 C C . LEU A 1 182 ? -3.83 -20.844 -12.977 1 91.25 182 LEU A C 1
ATOM 1459 O O . LEU A 1 182 ? -3.027 -21.781 -13.031 1 91.25 182 LEU A O 1
ATOM 1463 N N . ASN A 1 183 ? -4.941 -20.938 -12.383 1 90.06 183 ASN A N 1
ATOM 1464 C CA . ASN A 1 183 ? -5.297 -22.141 -11.641 1 90.06 183 ASN A CA 1
ATOM 1465 C C . ASN A 1 183 ? -5.449 -23.344 -12.57 1 90.06 183 ASN A C 1
ATOM 1467 O O . ASN A 1 183 ? -5.145 -24.469 -12.18 1 90.06 183 ASN A O 1
ATOM 1471 N N . ASP A 1 184 ? -5.945 -23.109 -13.719 1 92.38 184 ASP A N 1
ATOM 1472 C CA . ASP A 1 184 ? -6.027 -24.188 -14.695 1 92.38 184 ASP A CA 1
ATOM 1473 C C . ASP A 1 184 ? -4.637 -24.656 -15.125 1 92.38 184 ASP A C 1
ATOM 1475 O O . ASP A 1 184 ? -4.391 -25.859 -15.258 1 92.38 184 ASP A O 1
ATOM 1479 N N . LEU A 1 185 ? -3.834 -23.703 -15.297 1 93 185 LEU A N 1
ATOM 1480 C CA . LEU A 1 185 ? -2.473 -24.062 -15.68 1 93 185 LEU A CA 1
ATOM 1481 C C . LEU A 1 185 ? -1.776 -24.844 -14.57 1 93 185 LEU A C 1
ATOM 1483 O O . LEU A 1 185 ? -1.067 -25.812 -14.836 1 93 185 LEU A O 1
ATOM 1487 N N . LYS A 1 186 ? -2 -24.422 -13.414 1 91.62 186 LYS A N 1
ATOM 1488 C CA . LYS A 1 186 ? -1.419 -25.141 -12.281 1 91.62 186 LYS A CA 1
ATOM 1489 C C . LYS A 1 186 ? -1.974 -26.562 -12.188 1 91.62 186 LYS A C 1
ATOM 1491 O O . LYS A 1 186 ? -1.245 -27.5 -11.852 1 91.62 186 LYS A O 1
ATOM 1496 N N . THR A 1 187 ? -3.205 -26.656 -12.438 1 93.06 187 THR A N 1
ATOM 1497 C CA . THR A 1 187 ? -3.818 -27.969 -12.438 1 93.06 187 THR A CA 1
ATOM 1498 C C . THR A 1 187 ? -3.229 -28.844 -13.547 1 93.06 187 THR A C 1
ATOM 1500 O O . THR A 1 187 ? -2.949 -30.031 -13.344 1 93.06 187 THR A O 1
ATOM 1503 N N . MET A 1 188 ? -3.049 -28.25 -14.672 1 94.62 188 MET A N 1
ATOM 1504 C CA . MET A 1 188 ? -2.432 -28.984 -15.773 1 94.62 188 MET A CA 1
ATOM 1505 C C . MET A 1 188 ? -1.02 -29.438 -15.406 1 94.62 188 MET A C 1
ATOM 1507 O O . MET A 1 188 ? -0.607 -30.547 -15.742 1 94.62 188 MET A O 1
ATOM 1511 N N . GLU A 1 189 ? -0.362 -28.578 -14.742 1 94.06 189 GLU A N 1
ATOM 1512 C CA . GLU A 1 189 ? 0.976 -28.938 -14.281 1 94.06 189 GLU A CA 1
ATOM 1513 C C . GLU A 1 189 ? 0.929 -30.125 -13.328 1 94.06 189 GLU A C 1
ATOM 1515 O O . GLU A 1 189 ? 1.761 -31.031 -13.414 1 94.06 189 GLU A O 1
ATOM 1520 N N . ARG A 1 190 ? -0.016 -30.094 -12.492 1 93.06 190 ARG A N 1
ATOM 1521 C CA . ARG A 1 190 ? -0.159 -31.188 -11.539 1 93.06 190 ARG A CA 1
ATOM 1522 C C . ARG A 1 190 ? -0.484 -32.5 -12.258 1 93.06 190 ARG A C 1
ATOM 1524 O O . ARG A 1 190 ? 0.056 -33.562 -11.922 1 93.06 190 ARG A O 1
ATOM 1531 N N . ILE A 1 191 ? -1.344 -32.375 -13.141 1 94.06 191 ILE A N 1
ATOM 1532 C CA . ILE A 1 191 ? -1.731 -33.562 -13.914 1 94.06 191 ILE A CA 1
ATOM 1533 C C . ILE A 1 191 ? -0.514 -34.125 -14.648 1 94.06 191 ILE A C 1
ATOM 1535 O O . ILE A 1 191 ? -0.275 -35.312 -14.633 1 94.06 191 ILE A O 1
ATOM 1539 N N . ASP A 1 192 ? 0.227 -33.25 -15.227 1 95.81 192 ASP A N 1
ATOM 1540 C CA . ASP A 1 192 ? 1.405 -33.688 -15.969 1 95.81 192 ASP A CA 1
ATOM 1541 C C . ASP A 1 192 ? 2.473 -34.25 -15.031 1 95.81 192 ASP A C 1
ATOM 1543 O O . ASP A 1 192 ? 3.186 -35.188 -15.375 1 95.81 192 ASP A O 1
ATOM 1547 N N . ARG A 1 193 ? 2.59 -33.656 -13.891 1 94.06 193 ARG A N 1
ATOM 1548 C CA . ARG A 1 193 ? 3.504 -34.219 -12.891 1 94.06 193 ARG A CA 1
ATOM 1549 C C . ARG A 1 193 ? 3.082 -35.625 -12.477 1 94.06 193 ARG A C 1
ATOM 1551 O O . ARG A 1 193 ? 3.924 -36.5 -12.336 1 94.06 193 ARG A O 1
ATOM 1558 N N . ASN A 1 194 ? 1.837 -35.75 -12.266 1 93.81 194 ASN A N 1
ATOM 1559 C CA . ASN A 1 194 ? 1.311 -37.094 -11.961 1 93.81 194 ASN A CA 1
ATOM 1560 C C . ASN A 1 194 ? 1.594 -38.094 -13.086 1 93.81 194 ASN A C 1
ATOM 1562 O O . ASN A 1 194 ? 1.821 -39.281 -12.836 1 93.81 194 ASN A O 1
ATOM 1566 N N . GLY A 1 195 ? 1.509 -37.562 -14.266 1 94.25 195 GLY A N 1
ATOM 1567 C CA . GLY A 1 195 ? 1.855 -38.406 -15.398 1 94.25 195 GLY A CA 1
ATOM 1568 C C . GLY A 1 195 ? 3.285 -38.906 -15.352 1 94.25 195 GLY A C 1
ATOM 1569 O O . GLY A 1 195 ? 3.557 -40.062 -15.719 1 94.25 195 GLY A O 1
ATOM 1570 N N . VAL A 1 196 ? 4.148 -38.125 -14.922 1 95.25 196 VAL A N 1
ATOM 1571 C CA . VAL A 1 196 ? 5.539 -38.531 -14.781 1 95.25 196 VAL A CA 1
ATOM 1572 C C . VAL A 1 196 ? 5.645 -39.656 -13.75 1 95.25 196 VAL A C 1
ATOM 1574 O O . VAL A 1 196 ? 6.305 -40.656 -13.984 1 95.25 196 VAL A O 1
ATOM 1577 N N . PHE A 1 197 ? 4.934 -39.469 -12.711 1 94.19 197 PHE A N 1
ATOM 1578 C CA . PHE A 1 197 ? 4.93 -40.5 -11.672 1 94.19 197 PHE A CA 1
ATOM 1579 C C . PHE A 1 197 ? 4.293 -41.781 -12.195 1 94.19 197 PHE A C 1
ATOM 1581 O O . PHE A 1 197 ? 4.715 -42.875 -11.828 1 94.19 197 PHE A O 1
ATOM 1588 N N . PHE A 1 198 ? 3.27 -41.625 -12.969 1 94.81 198 PHE A N 1
ATOM 1589 C CA . PHE A 1 198 ? 2.617 -42.75 -13.594 1 94.81 198 PHE A CA 1
ATOM 1590 C C . PHE A 1 198 ? 3.615 -43.562 -14.406 1 94.81 198 PHE A C 1
ATOM 1592 O O . PHE A 1 198 ? 3.67 -44.781 -14.289 1 94.81 198 PHE A O 1
ATOM 1599 N N . GLY A 1 199 ? 4.402 -42.844 -15.195 1 95 199 GLY A N 1
ATOM 1600 C CA . GLY A 1 199 ? 5.43 -43.531 -15.969 1 95 199 GLY A CA 1
ATOM 1601 C C . GLY A 1 199 ? 6.488 -44.188 -15.109 1 95 199 GLY A C 1
ATOM 1602 O O . GLY A 1 199 ? 6.863 -45.344 -15.359 1 95 199 GLY A O 1
ATOM 1603 N N . LEU A 1 200 ? 6.883 -43.594 -14.07 1 95.25 200 LEU A N 1
ATOM 1604 C CA . LEU A 1 200 ? 7.926 -44.125 -13.203 1 95.25 200 LEU A CA 1
ATOM 1605 C C . LEU A 1 200 ? 7.414 -45.312 -12.422 1 95.25 200 LEU A C 1
ATOM 1607 O O . LEU A 1 200 ? 8.172 -46.25 -12.156 1 95.25 200 LEU A O 1
ATOM 1611 N N . ALA A 1 201 ? 6.176 -45.281 -12.07 1 94.12 201 ALA A N 1
ATOM 1612 C CA . ALA A 1 201 ? 5.582 -46.406 -11.352 1 94.12 201 ALA A CA 1
ATOM 1613 C C . ALA A 1 201 ? 5.598 -47.656 -12.203 1 94.12 201 ALA A C 1
ATOM 1615 O O . ALA A 1 201 ? 5.66 -48.781 -11.672 1 94.12 201 ALA A O 1
ATOM 1616 N N . GLY A 1 202 ? 5.559 -47.5 -13.5 1 93.94 202 GLY A N 1
ATOM 1617 C CA . GLY A 1 202 ? 5.602 -48.656 -14.406 1 93.94 202 GLY A CA 1
ATOM 1618 C C . GLY A 1 202 ? 6.906 -49.406 -14.32 1 93.94 202 GLY A C 1
ATOM 1619 O O . GLY A 1 202 ? 6.957 -50.594 -14.688 1 93.94 202 GLY A O 1
ATOM 1620 N N . LEU A 1 203 ? 7.922 -48.781 -13.789 1 94.38 203 LEU A N 1
ATOM 1621 C CA . LEU A 1 203 ? 9.211 -49.438 -13.648 1 94.38 203 LEU A CA 1
ATOM 1622 C C . LEU A 1 203 ? 9.141 -50.562 -12.617 1 94.38 203 LEU A C 1
ATOM 1624 O O . LEU A 1 203 ? 9.945 -51.5 -12.648 1 94.38 203 LEU A O 1
ATOM 1628 N N . LEU A 1 204 ? 8.18 -50.5 -11.789 1 94.44 204 LEU A N 1
ATOM 1629 C CA . LEU A 1 204 ? 8.008 -51.531 -10.766 1 94.44 204 LEU A CA 1
ATOM 1630 C C . LEU A 1 204 ? 7.559 -52.844 -11.383 1 94.44 204 LEU A C 1
ATOM 1632 O O . LEU A 1 204 ? 7.613 -53.906 -10.734 1 94.44 204 LEU A O 1
ATOM 1636 N N . LEU A 1 205 ? 7.156 -52.906 -12.633 1 94.38 205 LEU A N 1
ATOM 1637 C CA . LEU A 1 205 ? 6.742 -54.125 -13.32 1 94.38 205 LEU A CA 1
ATOM 1638 C C . LEU A 1 205 ? 7.953 -54.906 -13.859 1 94.38 205 LEU A C 1
ATOM 1640 O O . LEU A 1 205 ? 7.84 -56.062 -14.234 1 94.38 205 LEU A O 1
ATOM 1644 N N . ILE A 1 206 ? 9.086 -54.25 -13.828 1 94.31 206 ILE A N 1
ATOM 1645 C CA . ILE A 1 206 ? 10.273 -54.844 -14.445 1 94.31 206 ILE A CA 1
ATOM 1646 C C . ILE A 1 206 ? 10.664 -56.125 -13.703 1 94.31 206 ILE A C 1
ATOM 1648 O O . ILE A 1 206 ? 10.875 -57.156 -14.328 1 94.31 206 ILE A O 1
ATOM 1652 N N . PRO A 1 207 ? 10.711 -56.125 -12.336 1 93.88 207 PRO A N 1
ATOM 1653 C CA . PRO A 1 207 ? 11.031 -57.375 -11.648 1 93.88 207 PRO A CA 1
ATOM 1654 C C . PRO A 1 207 ? 10.016 -58.469 -11.93 1 93.88 207 PRO A C 1
ATOM 1656 O O . PRO A 1 207 ? 10.375 -59.656 -11.938 1 93.88 207 PRO A O 1
ATOM 1659 N N . VAL A 1 208 ? 8.797 -58.188 -12.219 1 92.38 208 VAL A N 1
ATOM 1660 C CA . VAL A 1 208 ? 7.738 -59.156 -12.492 1 92.38 208 VAL A CA 1
ATOM 1661 C C . VAL A 1 208 ? 7.957 -59.781 -13.867 1 92.38 208 VAL A C 1
ATOM 1663 O O . VAL A 1 208 ? 7.672 -60.969 -14.062 1 92.38 208 VAL A O 1
ATOM 1666 N N . LEU A 1 209 ? 8.484 -59 -14.766 1 93.75 209 LEU A N 1
ATOM 1667 C CA . LEU A 1 209 ? 8.57 -59.438 -16.156 1 93.75 209 LEU A CA 1
ATOM 1668 C C . LEU A 1 209 ? 9.984 -59.906 -16.484 1 93.75 209 LEU A C 1
ATOM 1670 O O . LEU A 1 209 ? 10.273 -60.25 -17.641 1 93.75 209 LEU A O 1
ATOM 1674 N N . LEU A 1 210 ? 10.852 -60.031 -15.586 1 92.62 210 LEU A N 1
ATOM 1675 C CA . LEU A 1 210 ? 12.273 -60.312 -15.773 1 92.62 210 LEU A CA 1
ATOM 1676 C C . LEU A 1 210 ? 12.484 -61.625 -16.5 1 92.62 210 LEU A C 1
ATOM 1678 O O . LEU A 1 210 ? 13.383 -61.75 -17.344 1 92.62 210 LEU A O 1
ATOM 1682 N N . PRO A 1 211 ? 11.68 -62.656 -16.203 1 92.19 211 PRO A N 1
ATOM 1683 C CA . PRO A 1 211 ? 11.898 -63.938 -16.875 1 92.19 211 PRO A CA 1
ATOM 1684 C C . PRO A 1 211 ? 11.648 -63.844 -18.375 1 92.19 211 PRO A C 1
ATOM 1686 O O . PRO A 1 211 ? 12.07 -64.75 -19.125 1 92.19 211 PRO A O 1
ATOM 1689 N N . ASP A 1 212 ? 11.016 -62.906 -18.875 1 93.5 212 ASP A N 1
ATOM 1690 C CA . ASP A 1 212 ? 10.758 -62.656 -20.297 1 93.5 212 ASP A CA 1
ATOM 1691 C C . ASP A 1 212 ? 11.438 -61.375 -20.766 1 93.5 212 ASP A C 1
ATOM 1693 O O . ASP A 1 212 ? 10.891 -60.281 -20.594 1 93.5 212 ASP A O 1
ATOM 1697 N N . PRO A 1 213 ? 12.477 -61.5 -21.453 1 93.06 213 PRO A N 1
ATOM 1698 C CA . PRO A 1 213 ? 13.25 -60.312 -21.828 1 93.06 213 PRO A CA 1
ATOM 1699 C C . PRO A 1 213 ? 12.461 -59.375 -22.75 1 93.06 213 PRO A C 1
ATOM 1701 O O . PRO A 1 213 ? 12.617 -58.156 -22.656 1 93.06 213 PRO A O 1
ATOM 1704 N N . LEU A 1 214 ? 11.68 -59.875 -23.594 1 93.19 214 LEU A N 1
ATOM 1705 C CA . LEU A 1 214 ? 10.914 -59.031 -24.5 1 93.19 214 LEU A CA 1
ATOM 1706 C C . LEU A 1 214 ? 9.898 -58.188 -23.75 1 93.19 214 LEU A C 1
ATOM 1708 O O . LEU A 1 214 ? 9.75 -57 -24.016 1 93.19 214 LEU A O 1
ATOM 1712 N N . LEU A 1 215 ? 9.219 -58.781 -22.797 1 93.75 215 LEU A N 1
ATOM 1713 C CA . LEU A 1 215 ? 8.227 -58.062 -22 1 93.75 215 LEU A CA 1
ATOM 1714 C C . LEU A 1 215 ? 8.906 -57.062 -21.047 1 93.75 215 LEU A C 1
ATOM 1716 O O . LEU A 1 215 ? 8.359 -56 -20.766 1 93.75 215 LEU A O 1
ATOM 1720 N N . THR A 1 216 ? 10.07 -57.469 -20.578 1 95.31 216 THR A N 1
ATOM 1721 C CA . THR A 1 216 ? 10.828 -56.562 -19.734 1 95.31 216 THR A CA 1
ATOM 1722 C C . THR A 1 216 ? 11.242 -55.312 -20.484 1 95.31 216 THR A C 1
ATOM 1724 O O . THR A 1 216 ? 11.086 -54.188 -19.984 1 95.31 216 THR A O 1
ATOM 1727 N N . LEU A 1 217 ? 11.68 -55.5 -21.672 1 95.62 217 LEU A N 1
ATOM 1728 C CA . LEU A 1 217 ? 12.078 -54.375 -22.5 1 95.62 217 LEU A CA 1
ATOM 1729 C C . LEU A 1 217 ? 10.867 -53.531 -22.859 1 95.62 217 LEU A C 1
ATOM 1731 O O . LEU A 1 217 ? 10.961 -52.281 -22.891 1 95.62 217 LEU A O 1
ATOM 1735 N N . ALA A 1 218 ? 9.766 -54.156 -23.141 1 93.88 218 ALA A N 1
ATOM 1736 C CA . ALA A 1 218 ? 8.547 -53.438 -23.5 1 93.88 218 ALA A CA 1
ATOM 1737 C C . ALA A 1 218 ? 8.047 -52.594 -22.344 1 93.88 218 ALA A C 1
ATOM 1739 O O . ALA A 1 218 ? 7.625 -51.438 -22.531 1 93.88 218 ALA A O 1
ATOM 1740 N N . ALA A 1 219 ? 8.094 -53.156 -21.156 1 94.5 219 ALA A N 1
ATOM 1741 C CA . ALA A 1 219 ? 7.652 -52.406 -19.969 1 94.5 219 ALA A CA 1
ATOM 1742 C C . ALA A 1 219 ? 8.578 -51.219 -19.688 1 94.5 219 ALA A C 1
ATOM 1744 O O . ALA A 1 219 ? 8.117 -50.156 -19.328 1 94.5 219 ALA A O 1
ATOM 1745 N N . ALA A 1 220 ? 9.844 -51.438 -19.828 1 96.5 220 ALA A N 1
ATOM 1746 C CA . ALA A 1 220 ? 10.812 -50.375 -19.625 1 96.5 220 ALA A CA 1
ATOM 1747 C C . ALA A 1 220 ? 10.625 -49.25 -20.641 1 96.5 220 ALA A C 1
ATOM 1749 O O . ALA A 1 220 ? 10.656 -48.062 -20.297 1 96.5 220 ALA A O 1
ATOM 1750 N N . ALA A 1 221 ? 10.469 -49.65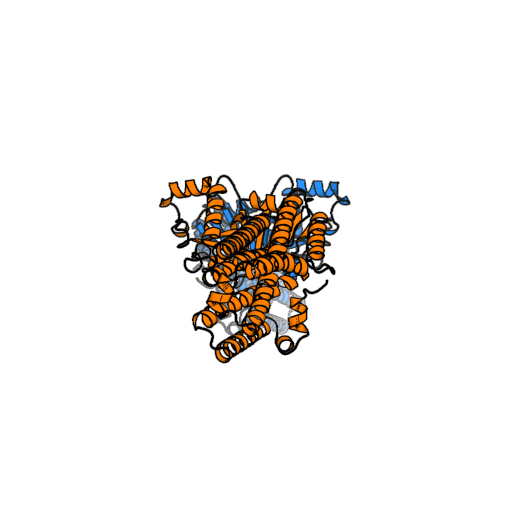6 -21.875 1 96.25 221 ALA A N 1
ATOM 1751 C CA . ALA A 1 221 ? 10.258 -48.688 -22.938 1 96.25 221 ALA A CA 1
ATOM 1752 C C . ALA A 1 221 ? 8.969 -47.906 -22.719 1 96.25 221 ALA A C 1
ATOM 1754 O O . ALA A 1 221 ? 8.93 -46.688 -22.922 1 96.25 221 ALA A O 1
ATOM 1755 N N . TYR A 1 222 ? 7.938 -48.594 -22.312 1 95.31 222 TYR A N 1
ATOM 1756 C CA . TYR A 1 222 ? 6.664 -47.938 -22.031 1 95.31 222 TYR A CA 1
ATOM 1757 C C . TYR A 1 222 ? 6.812 -46.906 -20.922 1 95.31 222 TYR A C 1
ATOM 1759 O O . TYR A 1 222 ? 6.371 -45.781 -21.062 1 95.31 222 TYR A O 1
ATOM 1767 N N . SER A 1 223 ? 7.402 -47.344 -19.828 1 96.62 223 SER A N 1
ATOM 1768 C CA . SER A 1 223 ? 7.562 -46.438 -18.688 1 96.62 223 SER A CA 1
ATOM 1769 C C . SER A 1 223 ? 8.398 -45.219 -19.031 1 96.62 223 SER A C 1
ATOM 1771 O O . SER A 1 223 ? 8.047 -44.094 -18.672 1 96.62 223 SER A O 1
ATOM 1773 N N . ALA A 1 224 ? 9.438 -45.469 -19.766 1 96.62 224 ALA A N 1
ATOM 1774 C CA . ALA A 1 224 ? 10.312 -44.375 -20.172 1 96.62 224 ALA A CA 1
ATOM 1775 C C . ALA A 1 224 ? 9.586 -43.406 -21.109 1 96.62 224 ALA A C 1
ATOM 1777 O O . ALA A 1 224 ? 9.727 -42.188 -21 1 96.62 224 ALA A O 1
ATOM 1778 N N . CYS A 1 225 ? 8.844 -43.969 -22.016 1 96.5 225 CYS A N 1
ATOM 1779 C CA . CYS A 1 225 ? 8.125 -43.156 -22.984 1 96.5 225 CYS A CA 1
ATOM 1780 C C . CYS A 1 225 ? 7.066 -42.312 -22.297 1 96.5 225 CYS A C 1
ATOM 1782 O O . CYS A 1 225 ? 6.957 -41.094 -22.578 1 96.5 225 CYS A O 1
ATOM 1784 N N . ILE A 1 226 ? 6.348 -42.875 -21.375 1 96.69 226 ILE A N 1
ATOM 1785 C CA . ILE A 1 226 ? 5.285 -42.156 -20.688 1 96.69 226 ILE A CA 1
ATOM 1786 C C . ILE A 1 226 ? 5.891 -41.062 -19.797 1 96.69 226 ILE A C 1
ATOM 1788 O O . ILE A 1 226 ? 5.398 -39.938 -19.75 1 96.69 226 ILE A O 1
ATOM 1792 N N . ALA A 1 227 ? 6.914 -41.375 -19.078 1 97.19 227 ALA A N 1
ATOM 1793 C CA . ALA A 1 227 ? 7.582 -40.406 -18.219 1 97.19 227 ALA A CA 1
ATOM 1794 C C . ALA A 1 227 ? 8.141 -39.25 -19.031 1 97.19 227 ALA A C 1
ATOM 1796 O O . ALA A 1 227 ? 7.992 -38.094 -18.641 1 97.19 227 ALA A O 1
ATOM 1797 N N . ALA A 1 228 ? 8.75 -39.594 -20.141 1 96.75 228 ALA A N 1
ATOM 1798 C CA . ALA A 1 228 ? 9.336 -38.562 -20.984 1 96.75 228 ALA A CA 1
ATOM 1799 C C . ALA A 1 228 ? 8.25 -37.656 -21.594 1 96.75 228 ALA A C 1
ATOM 1801 O O . ALA A 1 228 ? 8.398 -36.438 -21.625 1 96.75 228 ALA A O 1
ATOM 1802 N N . MET A 1 229 ? 7.211 -38.281 -22.078 1 96.88 229 MET A N 1
ATOM 1803 C CA . MET A 1 229 ? 6.102 -37.531 -22.672 1 96.88 229 MET A CA 1
ATOM 1804 C C . MET A 1 229 ? 5.465 -36.594 -21.625 1 96.88 229 MET A C 1
ATOM 1806 O O . MET A 1 229 ? 5.172 -35.438 -21.922 1 96.88 229 MET A O 1
ATOM 1810 N N . SER A 1 230 ? 5.297 -37.094 -20.469 1 97.25 230 SER A N 1
ATOM 1811 C CA . SER A 1 230 ? 4.691 -36.312 -19.406 1 97.25 230 SER A CA 1
ATOM 1812 C C . SER A 1 230 ? 5.625 -35.188 -18.953 1 97.25 230 SER A C 1
ATOM 1814 O O . SER A 1 230 ? 5.168 -34.094 -18.625 1 97.25 230 SER A O 1
ATOM 1816 N N . PHE A 1 231 ? 6.859 -35.5 -18.953 1 96.12 231 PHE A N 1
ATOM 1817 C CA . PHE A 1 231 ? 7.836 -34.469 -18.578 1 96.12 231 PHE A CA 1
ATOM 1818 C C . PHE A 1 231 ? 7.871 -33.344 -19.625 1 96.12 231 PHE A C 1
ATOM 1820 O O . PHE A 1 231 ? 7.949 -32.188 -19.266 1 96.12 231 PHE A O 1
ATOM 1827 N N . LEU A 1 232 ? 7.844 -33.781 -20.844 1 96.56 232 LEU A N 1
ATOM 1828 C CA . LEU A 1 232 ? 7.812 -32.781 -21.922 1 96.56 232 LEU A CA 1
ATOM 1829 C C . LEU A 1 232 ? 6.547 -31.938 -21.844 1 96.56 232 LEU A C 1
ATOM 1831 O O . LEU A 1 232 ? 6.598 -30.734 -22.062 1 96.56 232 LEU A O 1
ATOM 1835 N N . SER A 1 233 ? 5.469 -32.531 -21.562 1 97.56 233 SER A N 1
ATOM 1836 C CA . SER A 1 233 ? 4.219 -31.797 -21.375 1 97.56 233 SER A CA 1
ATOM 1837 C C . SER A 1 233 ? 4.312 -30.828 -20.219 1 97.56 233 SER A C 1
ATOM 1839 O O . SER A 1 233 ? 3.863 -29.672 -20.312 1 97.56 233 SER A O 1
ATOM 1841 N N . LEU A 1 234 ? 4.898 -31.266 -19.156 1 95.81 234 LEU A N 1
ATOM 1842 C CA . LEU A 1 234 ? 5.055 -30.453 -17.953 1 95.81 234 LEU A CA 1
ATOM 1843 C C . LEU A 1 234 ? 5.891 -29.219 -18.234 1 95.81 234 LEU A C 1
ATOM 1845 O O . LEU A 1 234 ? 5.496 -28.109 -17.891 1 95.81 234 LEU A O 1
ATOM 1849 N N . THR A 1 235 ? 6.977 -29.344 -18.891 1 94 235 THR A N 1
ATOM 1850 C CA . THR A 1 235 ? 7.859 -28.219 -19.188 1 94 235 THR A CA 1
ATOM 1851 C C . THR A 1 235 ? 7.223 -27.281 -20.188 1 94 235 THR A C 1
ATOM 1853 O O . THR A 1 235 ? 7.426 -26.062 -20.125 1 94 235 THR A O 1
ATOM 1856 N N . THR A 1 236 ? 6.445 -27.844 -21.094 1 95.75 236 THR A N 1
ATOM 1857 C CA . THR A 1 236 ? 5.789 -27.031 -22.109 1 95.75 236 THR A CA 1
ATOM 1858 C C . THR A 1 236 ? 4.672 -26.188 -21.5 1 95.75 236 THR A C 1
ATOM 1860 O O . THR A 1 236 ? 4.535 -25 -21.812 1 95.75 236 THR A O 1
ATOM 1863 N N . VAL A 1 237 ? 3.92 -26.828 -20.656 1 94.81 237 VAL A N 1
ATOM 1864 C CA . VAL A 1 237 ? 2.797 -26.109 -20.062 1 94.81 237 VAL A CA 1
ATOM 1865 C C . VAL A 1 237 ? 3.318 -25 -19.156 1 94.81 237 VAL A C 1
ATOM 1867 O O . VAL A 1 237 ? 2.693 -23.938 -19.047 1 94.81 237 VAL A O 1
ATOM 1870 N N . ARG A 1 238 ? 4.441 -25.141 -18.562 1 91.06 238 ARG A N 1
ATOM 1871 C CA . ARG A 1 238 ? 5.047 -24.141 -17.688 1 91.06 238 ARG A CA 1
ATOM 1872 C C . ARG A 1 238 ? 5.457 -22.906 -18.469 1 91.06 238 ARG A C 1
ATOM 1874 O O . ARG A 1 238 ? 5.621 -21.828 -17.906 1 91.06 238 ARG A O 1
ATOM 1881 N N . ARG A 1 239 ? 5.59 -23.031 -19.719 1 92.12 239 ARG A N 1
ATOM 1882 C CA . ARG A 1 239 ? 6.008 -21.922 -20.578 1 92.12 239 ARG A CA 1
ATOM 1883 C C . ARG A 1 239 ? 4.801 -21.141 -21.078 1 92.12 239 ARG A C 1
ATOM 1885 O O . ARG A 1 239 ? 4.957 -20.078 -21.703 1 92.12 239 ARG A O 1
ATOM 1892 N N . VAL A 1 240 ? 3.652 -21.594 -20.875 1 93.62 240 VAL A N 1
ATOM 1893 C CA . VAL A 1 240 ? 2.445 -20.891 -21.297 1 93.62 240 VAL A CA 1
ATOM 1894 C C . VAL A 1 240 ? 2.184 -19.719 -20.359 1 93.62 240 VAL A C 1
ATOM 1896 O O . VAL A 1 240 ? 2.027 -19.891 -19.156 1 93.62 240 VAL A O 1
ATOM 1899 N N . PRO A 1 241 ? 2.154 -18.547 -20.922 1 92.81 241 PRO A N 1
ATOM 1900 C CA . PRO A 1 241 ? 1.886 -17.391 -20.062 1 92.81 241 PRO A CA 1
ATOM 1901 C C . PRO A 1 241 ? 0.445 -17.344 -19.562 1 92.81 241 PRO A C 1
ATOM 1903 O O . PRO A 1 241 ? -0.483 -17.672 -20.312 1 92.81 241 PRO A O 1
ATOM 1906 N N . TRP A 1 242 ? 0.241 -16.953 -18.344 1 93.12 242 TRP A N 1
ATOM 1907 C CA . TRP A 1 242 ? -1.119 -16.922 -17.812 1 93.12 242 TRP A CA 1
ATOM 1908 C C . TRP A 1 242 ? -1.654 -15.5 -17.781 1 93.12 242 TRP A C 1
ATOM 1910 O O . TRP A 1 242 ? -2.85 -15.281 -17.562 1 93.12 242 TRP A O 1
ATOM 1920 N N . LEU A 1 243 ? -0.784 -14.555 -18.016 1 93.5 243 LEU A N 1
ATOM 1921 C CA . LEU A 1 243 ? -1.186 -13.148 -18.047 1 93.5 243 LEU A CA 1
ATOM 1922 C C . LEU A 1 243 ? -1.246 -12.625 -19.469 1 93.5 243 LEU A C 1
ATOM 1924 O O . LEU A 1 243 ? -0.588 -13.172 -20.359 1 93.5 243 LEU A O 1
ATOM 1928 N N . PRO A 1 244 ? -2.037 -11.562 -19.688 1 92.69 244 PRO A N 1
ATOM 1929 C CA . PRO A 1 244 ? -2.031 -10.93 -21 1 92.69 244 PRO A CA 1
ATOM 1930 C C . PRO A 1 244 ? -0.645 -10.438 -21.406 1 92.69 244 PRO A C 1
ATOM 1932 O O . PRO A 1 244 ? 0.18 -10.109 -20.562 1 92.69 244 PRO A O 1
ATOM 1935 N N . PRO A 1 245 ? -0.469 -10.375 -22.719 1 91.69 245 PRO A N 1
ATOM 1936 C CA . PRO A 1 245 ? 0.851 -9.984 -23.219 1 91.69 245 PRO A CA 1
ATOM 1937 C C . PRO A 1 245 ? 1.296 -8.617 -22.703 1 91.69 245 PRO A C 1
ATOM 1939 O O . PRO A 1 245 ? 2.479 -8.422 -22.406 1 91.69 245 PRO A O 1
ATOM 1942 N N . ASP A 1 246 ? 0.405 -7.68 -22.531 1 90.19 246 ASP A N 1
ATOM 1943 C CA . ASP A 1 246 ? 0.733 -6.344 -22.047 1 90.19 246 ASP A CA 1
ATOM 1944 C C . ASP A 1 246 ? 1.282 -6.402 -20.609 1 90.19 246 ASP A C 1
ATOM 1946 O O . ASP A 1 246 ? 2.215 -5.672 -20.281 1 90.19 246 ASP A O 1
ATOM 1950 N N . ILE A 1 247 ? 0.66 -7.227 -19.859 1 94 247 ILE A N 1
ATOM 1951 C CA . ILE A 1 247 ? 1.066 -7.336 -18.469 1 94 247 ILE A CA 1
ATOM 1952 C C . ILE A 1 247 ? 2.406 -8.062 -18.375 1 94 247 ILE A C 1
ATOM 1954 O O . ILE A 1 247 ? 3.275 -7.672 -17.594 1 94 247 ILE A O 1
ATOM 1958 N N . MET A 1 248 ? 2.514 -9.086 -19.234 1 93.5 248 MET A N 1
ATOM 1959 C CA . MET A 1 248 ? 3.781 -9.812 -19.266 1 93.5 248 MET A CA 1
ATOM 1960 C C . MET A 1 248 ? 4.938 -8.875 -19.594 1 93.5 248 MET A C 1
ATOM 1962 O O . MET A 1 248 ? 5.984 -8.922 -18.953 1 93.5 248 MET A O 1
ATOM 1966 N N . GLU A 1 249 ? 4.742 -8.117 -20.531 1 92.56 249 GLU A N 1
ATOM 1967 C CA . GLU A 1 249 ? 5.766 -7.176 -20.953 1 92.56 249 GLU A CA 1
ATOM 1968 C C . GLU A 1 249 ? 6.066 -6.152 -19.859 1 92.56 249 GLU A C 1
ATOM 1970 O O . GLU A 1 249 ? 7.23 -5.812 -19.625 1 92.56 249 GLU A O 1
ATOM 1975 N N . LEU A 1 250 ? 5.051 -5.676 -19.234 1 93.88 250 LEU A N 1
ATOM 1976 C CA . LEU A 1 250 ? 5.203 -4.711 -18.156 1 93.88 250 LEU A CA 1
ATOM 1977 C C . LEU A 1 250 ? 6.047 -5.293 -17.031 1 93.88 250 LEU A C 1
ATOM 1979 O O . LEU A 1 250 ? 6.969 -4.637 -16.531 1 93.88 250 LEU A O 1
ATOM 1983 N N . LEU A 1 251 ? 5.746 -6.508 -16.641 1 95.38 251 LEU A N 1
ATOM 1984 C CA . LEU A 1 251 ? 6.449 -7.156 -15.539 1 95.38 251 LEU A CA 1
ATOM 1985 C C . LEU A 1 251 ? 7.906 -7.422 -15.906 1 95.38 251 LEU A C 1
ATOM 1987 O O . LEU A 1 251 ? 8.789 -7.371 -15.039 1 95.38 251 LEU A O 1
ATOM 1991 N N . GLU A 1 252 ? 8.094 -7.707 -17.125 1 92.69 252 GLU A N 1
ATOM 1992 C CA . GLU A 1 252 ? 9.453 -8.008 -17.594 1 92.69 252 GLU A CA 1
ATOM 1993 C C . GLU A 1 252 ? 10.297 -6.742 -17.672 1 92.69 252 GLU A C 1
ATOM 1995 O O . GLU A 1 252 ? 11.477 -6.75 -17.328 1 92.69 252 GLU A O 1
ATOM 2000 N N . LYS A 1 253 ? 9.719 -5.652 -18.078 1 90.62 253 LYS A N 1
ATOM 2001 C CA . LYS A 1 253 ? 10.469 -4.434 -18.359 1 90.62 253 LYS A CA 1
ATOM 2002 C C . LYS A 1 253 ? 10.609 -3.57 -17.109 1 90.62 253 LYS A C 1
ATOM 2004 O O . LYS A 1 253 ? 11.625 -2.902 -16.906 1 90.62 253 LYS A O 1
ATOM 2009 N N . ALA A 1 254 ? 9.578 -3.561 -16.344 1 91.44 254 ALA A N 1
ATOM 2010 C CA . ALA A 1 254 ? 9.586 -2.682 -15.18 1 91.44 254 ALA A CA 1
ATOM 2011 C C . ALA A 1 254 ? 10.648 -3.115 -14.18 1 91.44 254 ALA A C 1
ATOM 2013 O O . ALA A 1 254 ? 10.75 -4.297 -13.836 1 91.44 254 ALA A O 1
ATOM 2014 N N . LYS A 1 255 ? 11.391 -2.174 -13.703 1 89.56 255 LYS A N 1
ATOM 2015 C CA . LYS A 1 255 ? 12.469 -2.486 -12.773 1 89.56 255 LYS A CA 1
ATOM 2016 C C . LYS A 1 255 ? 12 -2.354 -11.328 1 89.56 255 LYS A C 1
ATOM 2018 O O . LYS A 1 255 ? 12.531 -3.016 -10.43 1 89.56 255 LYS A O 1
ATOM 2023 N N . PHE A 1 256 ? 11.023 -1.456 -11.133 1 91.81 256 PHE A N 1
ATOM 2024 C CA . PHE A 1 256 ? 10.586 -1.167 -9.773 1 91.81 256 PHE A CA 1
ATOM 2025 C C . PHE A 1 256 ? 9.164 -1.65 -9.539 1 91.81 256 PHE A C 1
ATOM 2027 O O . PHE A 1 256 ? 8.367 -1.73 -10.477 1 91.81 256 PHE A O 1
ATOM 2034 N N . ALA A 1 257 ? 8.906 -2.018 -8.391 1 95.81 257 ALA A N 1
ATOM 2035 C CA . ALA A 1 257 ? 7.578 -2.389 -7.906 1 95.81 257 ALA A CA 1
ATOM 2036 C C . ALA A 1 257 ? 7.324 -1.821 -6.512 1 95.81 257 ALA A C 1
ATOM 2038 O O . ALA A 1 257 ? 8.242 -1.314 -5.863 1 95.81 257 ALA A O 1
ATOM 2039 N N . TYR A 1 258 ? 6.113 -1.809 -6.094 1 97.44 258 TYR A N 1
ATOM 2040 C CA . TYR A 1 258 ? 5.727 -1.313 -4.781 1 97.44 258 TYR A CA 1
ATOM 2041 C C . TYR A 1 258 ? 4.96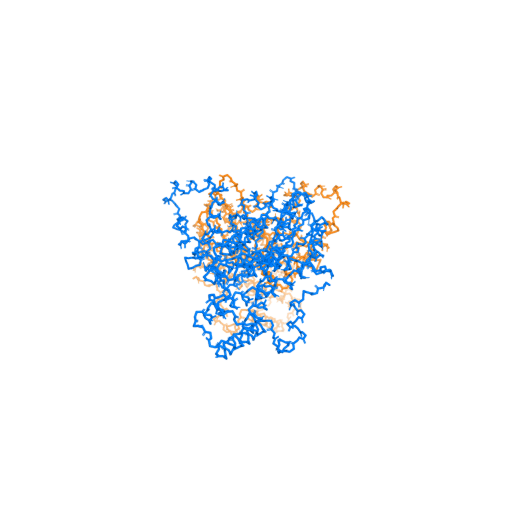9 -2.381 -3.996 1 97.44 258 TYR A C 1
ATOM 2043 O O . TYR A 1 258 ? 4 -2.955 -4.496 1 97.44 258 TYR A O 1
ATOM 2051 N N . VAL A 1 259 ? 5.449 -2.58 -2.83 1 97.94 259 VAL A N 1
ATOM 2052 C CA . VAL A 1 259 ? 4.836 -3.584 -1.966 1 97.94 259 VAL A CA 1
ATOM 2053 C C . VAL A 1 259 ? 4.027 -2.896 -0.867 1 97.94 259 VAL A C 1
ATOM 2055 O O . VAL A 1 259 ? 4.508 -1.955 -0.231 1 97.94 259 VAL A O 1
ATOM 2058 N N . GLY A 1 260 ? 2.791 -3.338 -0.729 1 98.12 260 GLY A N 1
ATOM 2059 C CA . GLY A 1 260 ? 1.925 -2.832 0.323 1 98.12 260 GLY A CA 1
ATOM 2060 C C . GLY A 1 260 ? 1.509 -3.898 1.318 1 98.12 260 GLY A C 1
ATOM 2061 O O . GLY A 1 260 ? 1.246 -5.043 0.938 1 98.12 260 GLY A O 1
ATOM 2062 N N . HIS A 1 261 ? 1.578 -3.596 2.533 1 98.38 261 HIS A N 1
ATOM 2063 C CA . HIS A 1 261 ? 1.135 -4.426 3.646 1 98.38 261 HIS A CA 1
ATOM 2064 C C . HIS A 1 261 ? 0.184 -3.662 4.562 1 98.38 261 HIS A C 1
ATOM 2066 O O . HIS A 1 261 ? 0.289 -2.441 4.691 1 98.38 261 HIS A O 1
ATOM 2072 N N . ALA A 1 262 ? -0.76 -4.367 5.137 1 97.62 262 ALA A N 1
ATOM 2073 C CA . ALA A 1 262 ? -1.736 -3.711 6 1 97.62 262 ALA A CA 1
ATOM 2074 C C . ALA A 1 262 ? -1.061 -3.102 7.227 1 97.62 262 ALA A C 1
ATOM 2076 O O . ALA A 1 262 ? -1.539 -2.105 7.773 1 97.62 262 ALA A O 1
ATOM 2077 N N . GLY A 1 263 ? 0.095 -3.678 7.574 1 96.56 263 GLY A N 1
ATOM 2078 C CA . GLY A 1 263 ? 0.813 -3.195 8.742 1 96.56 263 GLY A CA 1
ATOM 2079 C C . GLY A 1 263 ? 0.088 -3.473 10.047 1 96.56 263 GLY A C 1
ATOM 2080 O O . GLY A 1 263 ? -0.943 -4.148 10.055 1 96.56 263 GLY A O 1
ATOM 2081 N N . ARG A 1 264 ? 0.653 -3.008 11.156 1 94.38 264 ARG A N 1
ATOM 2082 C CA . ARG A 1 264 ? 0.066 -3.215 12.477 1 94.38 264 ARG A CA 1
ATOM 2083 C C . ARG A 1 264 ? -0.932 -2.111 12.812 1 94.38 264 ARG A C 1
ATOM 2085 O O . ARG A 1 264 ? -2.094 -2.389 13.117 1 94.38 264 ARG A O 1
ATOM 2092 N N . GLU A 1 265 ? -0.498 -0.862 12.656 1 95 265 GLU A N 1
ATOM 2093 C CA . GLU A 1 265 ? -1.351 0.288 12.945 1 95 265 GLU A CA 1
ATOM 2094 C C . GLU A 1 265 ? -1.71 1.037 11.664 1 95 265 GLU A C 1
ATOM 2096 O O . GLU A 1 265 ? -2.855 1.459 11.484 1 95 265 GLU A O 1
ATOM 2101 N N . PHE A 1 266 ? -0.708 1.14 10.828 1 96.94 266 PHE A N 1
ATOM 2102 C CA . PHE A 1 266 ? -0.867 1.827 9.555 1 96.94 266 PHE A CA 1
ATOM 2103 C C . PHE A 1 266 ? -0.354 0.965 8.406 1 96.94 266 PHE A C 1
ATOM 2105 O O . PHE A 1 266 ? 0.538 0.136 8.602 1 96.94 266 PHE A O 1
ATOM 2112 N N . PRO A 1 267 ? -0.951 1.16 7.234 1 97.69 267 PRO A N 1
ATOM 2113 C CA . PRO A 1 267 ? -0.392 0.453 6.082 1 97.69 267 PRO A CA 1
ATOM 2114 C C . PRO A 1 267 ? 1.075 0.796 5.832 1 97.69 267 PRO A C 1
ATOM 2116 O O . PRO A 1 267 ? 1.539 1.866 6.234 1 97.69 267 PRO A O 1
ATOM 2119 N N . HIS A 1 268 ? 1.76 -0.112 5.344 1 97.62 268 HIS A N 1
ATOM 2120 C CA . HIS A 1 268 ? 3.178 0.06 5.043 1 97.62 268 HIS A CA 1
ATOM 2121 C C . HIS A 1 268 ? 3.449 -0.107 3.551 1 97.62 268 HIS A C 1
ATOM 2123 O O . HIS A 1 268 ? 2.992 -1.074 2.938 1 97.62 268 HIS A O 1
ATOM 2129 N N . LEU A 1 269 ? 4.129 0.813 2.926 1 97.31 269 LEU A N 1
ATOM 2130 C CA . LEU A 1 269 ? 4.504 0.792 1.517 1 97.31 269 LEU A CA 1
ATOM 2131 C C . LEU A 1 269 ? 6.02 0.865 1.359 1 97.31 269 LEU A C 1
ATOM 2133 O O . LEU A 1 269 ? 6.688 1.616 2.074 1 97.31 269 LEU A O 1
ATOM 2137 N N . THR A 1 270 ? 6.547 0.14 0.478 1 94.81 270 THR A N 1
ATOM 2138 C CA . THR A 1 270 ? 7.98 0.202 0.214 1 94.81 270 THR A CA 1
ATOM 2139 C C . THR A 1 270 ? 8.273 -0.08 -1.258 1 94.81 270 THR A C 1
ATOM 2141 O O . THR A 1 270 ? 7.66 -0.965 -1.858 1 94.81 270 THR A O 1
ATOM 2144 N N . PRO A 1 271 ? 9.125 0.685 -1.828 1 93 271 PRO A N 1
ATOM 2145 C CA . PRO A 1 271 ? 9.594 0.333 -3.172 1 93 271 PRO A CA 1
ATOM 2146 C C . PRO A 1 271 ? 10.578 -0.833 -3.17 1 93 271 PRO A C 1
ATOM 2148 O O . PRO A 1 271 ? 11.398 -0.946 -2.26 1 93 271 PRO A O 1
ATOM 2151 N N . VAL A 1 272 ? 10.492 -1.69 -4.133 1 92.62 272 VAL A N 1
ATOM 2152 C CA . VAL A 1 272 ? 11.406 -2.82 -4.262 1 92.62 272 VAL A CA 1
ATOM 2153 C C . VAL A 1 272 ? 11.758 -3.039 -5.73 1 92.62 272 VAL A C 1
ATOM 2155 O O . VAL A 1 272 ? 11.102 -2.479 -6.617 1 92.62 272 VAL A O 1
ATOM 2158 N N . VAL A 1 273 ? 12.797 -3.779 -5.941 1 91.69 273 VAL A N 1
ATOM 2159 C CA . VAL A 1 273 ? 13.062 -4.297 -7.277 1 91.69 273 VAL A CA 1
ATOM 2160 C C . VAL A 1 273 ? 12.445 -5.688 -7.426 1 91.69 273 VAL A C 1
ATOM 2162 O O . VAL A 1 273 ? 12.3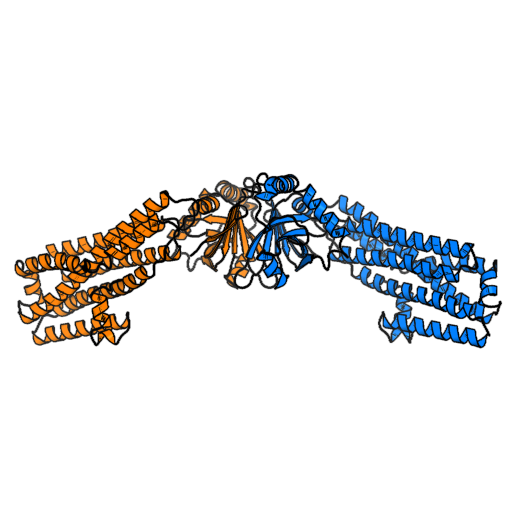67 -6.445 -6.457 1 91.69 273 VAL A O 1
ATOM 2165 N N . GLN A 1 274 ? 11.969 -6.02 -8.641 1 95.44 274 GLN A N 1
ATOM 2166 C CA . GLN A 1 274 ? 11.25 -7.281 -8.797 1 95.44 274 GLN A CA 1
ATOM 2167 C C . GLN A 1 274 ? 11.664 -7.996 -10.086 1 95.44 274 GLN A C 1
ATOM 2169 O O . GLN A 1 274 ? 12.219 -7.375 -10.992 1 95.44 274 GLN A O 1
ATOM 2174 N N . VAL A 1 275 ? 11.469 -9.273 -10.102 1 96.31 275 VAL A N 1
ATOM 2175 C CA . VAL A 1 275 ? 11.586 -10.078 -11.312 1 96.31 275 VAL A CA 1
ATOM 2176 C C . VAL A 1 275 ? 10.344 -10.953 -11.469 1 96.31 275 VAL A C 1
ATOM 2178 O O . VAL A 1 275 ? 9.656 -11.242 -10.492 1 96.31 275 VAL A O 1
ATOM 2181 N N . PHE A 1 276 ? 10 -11.242 -12.648 1 94.75 276 PHE A N 1
ATOM 2182 C CA . PHE A 1 276 ? 8.914 -12.141 -13.031 1 94.75 276 PHE A CA 1
ATOM 2183 C C . PHE A 1 276 ? 9.453 -13.375 -13.742 1 94.75 276 PHE A C 1
ATOM 2185 O O . PHE A 1 276 ? 10.125 -13.25 -14.773 1 94.75 276 PHE A O 1
ATOM 2192 N N . ASP A 1 277 ? 9.188 -14.5 -13.195 1 90 277 ASP A N 1
ATOM 2193 C CA . ASP A 1 277 ? 9.789 -15.703 -13.758 1 90 277 ASP A CA 1
ATOM 2194 C C . ASP A 1 277 ? 8.844 -16.375 -14.75 1 90 277 ASP A C 1
ATOM 2196 O O . ASP A 1 277 ? 9.039 -17.531 -15.125 1 90 277 ASP A O 1
ATOM 2200 N N . GLY A 1 278 ? 7.75 -15.68 -15.086 1 85.31 278 GLY A N 1
ATOM 2201 C CA . GLY A 1 278 ? 6.75 -16.25 -15.969 1 85.31 278 GLY A CA 1
ATOM 2202 C C . GLY A 1 278 ? 5.516 -16.75 -15.234 1 85.31 278 GLY A C 1
ATOM 2203 O O . GLY A 1 278 ? 4.445 -16.891 -15.828 1 85.31 278 GLY A O 1
ATOM 2204 N N . SER A 1 279 ? 5.719 -17 -14.031 1 85.25 279 SER A N 1
ATOM 2205 C CA . SER A 1 279 ? 4.613 -17.531 -13.234 1 85.25 279 SER A CA 1
ATOM 2206 C C . SER A 1 279 ? 4.316 -16.625 -12.039 1 85.25 279 SER A C 1
ATOM 2208 O O . SER A 1 279 ? 3.152 -16.344 -11.75 1 85.25 279 SER A O 1
ATOM 2210 N N . SER A 1 280 ? 5.383 -16.219 -11.414 1 91.88 280 SER A N 1
ATOM 2211 C CA . SER A 1 280 ? 5.215 -15.422 -10.195 1 91.88 280 SER A CA 1
ATOM 2212 C C . SER A 1 280 ? 6.16 -14.227 -10.188 1 91.88 280 SER A C 1
ATOM 2214 O O . SER A 1 280 ? 7.184 -14.227 -10.867 1 91.88 280 SER A O 1
ATOM 2216 N N . VAL A 1 281 ? 5.746 -13.305 -9.398 1 96.62 281 VAL A N 1
ATOM 2217 C CA . VAL A 1 281 ? 6.609 -12.148 -9.164 1 96.62 281 VAL A CA 1
ATOM 2218 C C . VAL A 1 281 ? 7.398 -12.359 -7.871 1 96.62 281 VAL A C 1
ATOM 2220 O O . VAL A 1 281 ? 6.852 -12.836 -6.871 1 96.62 281 VAL A O 1
ATOM 2223 N N . PHE A 1 282 ? 8.695 -12.023 -7.98 1 97.25 282 PHE A N 1
ATOM 2224 C CA . PHE A 1 282 ? 9.578 -12.164 -6.828 1 97.25 282 PHE A CA 1
ATOM 2225 C C . PHE A 1 282 ? 10.25 -10.844 -6.492 1 97.25 282 PHE A C 1
ATOM 2227 O O . PHE A 1 282 ? 10.547 -10.047 -7.391 1 97.25 282 PHE A O 1
ATOM 2234 N N . PHE A 1 283 ? 10.453 -10.609 -5.25 1 96.56 283 PHE A N 1
ATOM 2235 C CA . PHE A 1 283 ? 11.391 -9.586 -4.793 1 96.56 283 PHE A CA 1
ATOM 2236 C C . PHE A 1 283 ? 12.266 -10.125 -3.668 1 96.56 283 PHE A C 1
ATOM 2238 O O . PHE A 1 283 ? 11.984 -11.18 -3.102 1 96.56 283 PHE A O 1
ATOM 2245 N N . VAL A 1 284 ? 13.391 -9.438 -3.473 1 92.56 284 VAL A N 1
ATOM 2246 C CA . VAL A 1 284 ? 14.312 -9.852 -2.42 1 92.56 284 VAL A CA 1
ATOM 2247 C C . VAL A 1 284 ? 14.406 -8.766 -1.354 1 92.56 284 VAL A C 1
ATOM 2249 O O . VAL A 1 284 ? 14.422 -7.57 -1.676 1 92.56 284 VAL A O 1
ATOM 2252 N N . THR A 1 285 ? 14.352 -9.156 -0.117 1 91.94 285 THR A N 1
ATOM 2253 C CA . THR A 1 285 ? 14.414 -8.188 0.971 1 91.94 285 THR A CA 1
ATOM 2254 C C . THR A 1 285 ? 15.297 -8.695 2.104 1 91.94 285 THR A C 1
ATOM 2256 O O . THR A 1 285 ? 15.617 -9.883 2.16 1 91.94 285 THR A O 1
ATOM 2259 N N . SER A 1 286 ? 15.711 -7.754 2.934 1 88.62 286 SER A N 1
ATOM 2260 C CA . SER A 1 286 ? 16.531 -8.109 4.09 1 88.62 286 SER A CA 1
ATOM 2261 C C . SER A 1 286 ? 15.68 -8.727 5.195 1 88.62 286 SER A C 1
ATOM 2263 O O . SER A 1 286 ? 14.531 -8.328 5.398 1 88.62 286 SER A O 1
ATOM 2265 N N . LYS A 1 287 ? 16.297 -9.641 5.914 1 89.12 287 LYS A N 1
ATOM 2266 C CA . LYS A 1 287 ? 15.625 -10.242 7.066 1 89.12 287 LYS A CA 1
ATOM 2267 C C . LYS A 1 287 ? 15.367 -9.203 8.148 1 89.12 287 LYS A C 1
ATOM 2269 O O . LYS A 1 287 ? 14.508 -9.398 9.008 1 89.12 287 LYS A O 1
ATOM 2274 N N . ALA A 1 288 ? 16.078 -8.133 8.117 1 87.44 288 ALA A N 1
ATOM 2275 C CA . ALA A 1 288 ? 15.977 -7.098 9.141 1 87.44 288 ALA A CA 1
ATOM 2276 C C . ALA A 1 288 ? 14.953 -6.039 8.742 1 87.44 288 ALA A C 1
ATOM 2278 O O . ALA A 1 288 ? 14.625 -5.152 9.539 1 87.44 288 ALA A O 1
ATOM 2279 N N . SER A 1 289 ? 14.445 -6.133 7.609 1 89.75 289 SER A N 1
ATOM 2280 C CA . SER A 1 289 ? 13.555 -5.098 7.102 1 89.75 289 SER A CA 1
ATOM 2281 C C . SER A 1 289 ? 12.188 -5.156 7.789 1 89.75 289 SER A C 1
ATOM 2283 O O . SER A 1 289 ? 11.75 -6.227 8.211 1 89.75 289 SER A O 1
ATOM 2285 N N . LYS A 1 290 ? 11.562 -4.055 7.91 1 91 290 LYS A N 1
ATOM 2286 C CA . LYS A 1 290 ? 10.211 -3.977 8.461 1 91 290 LYS A CA 1
ATOM 2287 C C . LYS A 1 290 ? 9.227 -4.773 7.609 1 91 290 LYS A C 1
ATOM 2289 O O . LYS A 1 290 ? 8.32 -5.43 8.141 1 91 290 LYS A O 1
ATOM 2294 N N . LYS A 1 291 ? 9.359 -4.676 6.324 1 91.88 291 LYS A N 1
ATOM 2295 C CA . LYS A 1 291 ? 8.43 -5.391 5.453 1 91.88 291 LYS A CA 1
ATOM 2296 C C . LYS A 1 291 ? 8.477 -6.891 5.715 1 91.88 291 LYS A C 1
ATOM 2298 O O . LYS A 1 291 ? 7.434 -7.551 5.742 1 91.88 291 LYS A O 1
ATOM 2303 N N . PHE A 1 292 ? 9.68 -7.414 5.988 1 94.44 292 PHE A N 1
ATOM 2304 C CA . PHE A 1 292 ? 9.781 -8.844 6.254 1 94.44 292 PHE A CA 1
ATOM 2305 C C . PHE A 1 292 ? 9.133 -9.195 7.59 1 94.44 292 PHE A C 1
ATOM 2307 O O . PHE A 1 292 ? 8.453 -10.219 7.707 1 94.44 292 PHE A O 1
ATOM 2314 N N . SER A 1 293 ? 9.391 -8.414 8.555 1 96.12 293 SER A N 1
ATOM 2315 C CA . SER A 1 293 ? 8.742 -8.617 9.852 1 96.12 293 SER A CA 1
ATOM 2316 C C . SER A 1 293 ? 7.227 -8.633 9.719 1 96.12 293 SER A C 1
ATOM 2318 O O . SER A 1 293 ? 6.551 -9.461 10.328 1 96.12 293 SER A O 1
ATOM 2320 N N . LEU A 1 294 ? 6.715 -7.781 8.922 1 97.31 294 LEU A N 1
ATOM 2321 C CA . LEU A 1 294 ? 5.273 -7.695 8.727 1 97.31 294 LEU A CA 1
ATOM 2322 C C . LEU A 1 294 ? 4.75 -8.922 7.984 1 97.31 294 LEU A C 1
ATOM 2324 O O . LEU A 1 294 ? 3.691 -9.453 8.328 1 97.31 294 LEU A O 1
ATOM 2328 N N . ILE A 1 295 ? 5.48 -9.383 7 1 97.31 295 ILE A N 1
ATOM 2329 C CA . ILE A 1 295 ? 5.094 -10.539 6.199 1 97.31 295 ILE A CA 1
ATOM 2330 C C . ILE A 1 295 ? 5.023 -11.781 7.09 1 97.31 295 ILE A C 1
ATOM 2332 O O . ILE A 1 295 ? 4.148 -12.633 6.914 1 97.31 295 ILE A O 1
ATOM 2336 N N . LYS A 1 296 ? 5.938 -11.898 8 1 96.44 296 LYS A N 1
ATOM 2337 C CA . LYS A 1 296 ? 5.953 -13.023 8.922 1 96.44 296 LYS A CA 1
ATOM 2338 C C . LYS A 1 296 ? 4.707 -13.039 9.805 1 96.44 296 LYS A C 1
ATOM 2340 O O . LYS A 1 296 ? 4.211 -14.102 10.172 1 96.44 296 LYS A O 1
ATOM 2345 N N . GLU A 1 297 ? 4.234 -11.867 10.117 1 97.38 297 GLU A N 1
ATOM 2346 C CA . GLU A 1 297 ? 3.057 -11.734 10.977 1 97.38 297 GLU A CA 1
ATOM 2347 C C . GLU A 1 297 ? 1.772 -11.977 10.188 1 97.38 297 GLU A C 1
ATOM 2349 O O . GLU A 1 297 ? 0.838 -12.602 10.688 1 97.38 297 GLU A O 1
ATOM 2354 N N . ASP A 1 298 ? 1.703 -11.43 9.031 1 97.56 298 ASP A N 1
ATOM 2355 C CA . ASP A 1 298 ? 0.584 -11.547 8.102 1 97.56 298 ASP A CA 1
ATOM 2356 C C . ASP A 1 298 ? 1.076 -11.648 6.656 1 97.56 298 ASP A C 1
ATOM 2358 O O . ASP A 1 298 ? 1.648 -10.695 6.125 1 97.56 298 ASP A O 1
ATOM 2362 N N . ASP A 1 299 ? 0.778 -12.703 6.016 1 97.94 299 ASP A N 1
ATOM 2363 C CA . ASP A 1 299 ? 1.386 -12.961 4.715 1 97.94 299 ASP A CA 1
ATOM 2364 C C . ASP A 1 299 ? 0.583 -12.312 3.592 1 97.94 299 ASP A C 1
ATOM 2366 O O . ASP A 1 299 ? 0.916 -12.461 2.414 1 97.94 299 ASP A O 1
ATOM 2370 N N . ARG A 1 300 ? -0.574 -11.68 3.906 1 98.31 300 ARG A N 1
ATOM 2371 C CA . ARG A 1 300 ? -1.332 -10.953 2.895 1 98.31 300 ARG A CA 1
ATOM 2372 C C . ARG A 1 300 ? -0.561 -9.727 2.41 1 98.31 300 ARG A C 1
ATOM 2374 O O . ARG A 1 300 ? -0.114 -8.906 3.219 1 98.31 300 ARG A O 1
ATOM 2381 N N . ILE A 1 301 ? -0.457 -9.57 1.115 1 98.25 301 ILE A N 1
ATOM 2382 C CA . ILE A 1 301 ? 0.415 -8.539 0.561 1 98.25 301 ILE A CA 1
ATOM 2383 C C . ILE A 1 301 ? -0.15 -8.047 -0.771 1 98.25 301 ILE A C 1
ATOM 2385 O O . ILE A 1 301 ? -0.967 -8.727 -1.395 1 98.25 301 ILE A O 1
ATOM 2389 N N . ALA A 1 302 ? 0.137 -6.891 -1.156 1 98.25 302 ALA A N 1
ATOM 2390 C CA . ALA A 1 302 ? -0.145 -6.332 -2.475 1 98.25 302 ALA A CA 1
ATOM 2391 C C . ALA A 1 302 ? 1.141 -5.898 -3.174 1 98.25 302 ALA A C 1
ATOM 2393 O O . ALA A 1 302 ? 2.068 -5.406 -2.529 1 98.25 302 ALA A O 1
ATOM 2394 N N . LEU A 1 303 ? 1.248 -6.121 -4.395 1 98.31 303 LEU A N 1
ATOM 2395 C CA . LEU A 1 303 ? 2.367 -5.672 -5.215 1 98.31 303 LEU A CA 1
ATOM 2396 C C . LEU A 1 303 ? 1.869 -4.938 -6.457 1 98.31 303 LEU A C 1
ATOM 2398 O O . LEU A 1 303 ? 0.965 -5.414 -7.145 1 98.31 303 LEU A O 1
ATOM 2402 N N . LEU A 1 304 ? 2.375 -3.777 -6.715 1 98.06 304 LEU A N 1
ATOM 2403 C CA . LEU A 1 304 ? 1.985 -2.955 -7.852 1 98.06 304 LEU A CA 1
ATOM 2404 C C . LEU A 1 304 ? 3.188 -2.648 -8.742 1 98.06 304 LEU A C 1
ATOM 2406 O O . LEU A 1 304 ? 4.258 -2.293 -8.242 1 98.06 304 LEU A O 1
ATOM 2410 N N . VAL A 1 305 ? 3.092 -2.906 -9.984 1 96.69 305 VAL A N 1
ATOM 2411 C CA . VAL A 1 305 ? 4.09 -2.568 -10.992 1 96.69 305 VAL A CA 1
ATOM 2412 C C . VAL A 1 305 ? 3.471 -1.642 -12.039 1 96.69 305 VAL A C 1
ATOM 2414 O O . VAL A 1 305 ? 2.35 -1.872 -12.5 1 96.69 305 VAL A O 1
ATOM 2417 N N . ASP A 1 306 ? 4.148 -0.56 -12.273 1 92.88 306 ASP A N 1
ATOM 2418 C CA . ASP A 1 306 ? 3.582 0.372 -13.242 1 92.88 306 ASP A CA 1
ATOM 2419 C C . ASP A 1 306 ? 4.664 0.931 -14.164 1 92.88 306 ASP A C 1
ATOM 2421 O O . ASP A 1 306 ? 5.855 0.707 -13.938 1 92.88 306 ASP A O 1
ATOM 2425 N N . GLU A 1 307 ? 4.242 1.352 -15.203 1 86.69 307 GLU A N 1
ATOM 2426 C CA . GLU A 1 307 ? 5.027 2.178 -16.125 1 86.69 307 GLU A CA 1
ATOM 2427 C C . GLU A 1 307 ? 4.531 3.621 -16.125 1 86.69 307 GLU A C 1
ATOM 2429 O O . GLU A 1 307 ? 3.373 3.883 -16.453 1 86.69 307 GLU A O 1
ATOM 2434 N N . ARG A 1 308 ? 5.379 4.469 -15.578 1 79.38 308 ARG A N 1
ATOM 2435 C CA . ARG A 1 308 ? 5.004 5.871 -15.461 1 79.38 308 ARG A CA 1
ATOM 2436 C C . ARG A 1 308 ? 5.703 6.711 -16.531 1 79.38 308 ARG A C 1
ATOM 2438 O O . ARG A 1 308 ? 6.93 6.828 -16.531 1 79.38 308 ARG A O 1
ATOM 2445 N N . ASP A 1 309 ? 4.977 7.105 -17.453 1 75.38 309 ASP A N 1
ATOM 2446 C CA . ASP A 1 309 ? 5.465 8.109 -18.406 1 75.38 309 ASP A CA 1
ATOM 2447 C C . ASP A 1 309 ? 4.918 9.492 -18.062 1 75.38 309 ASP A C 1
ATOM 2449 O O . ASP A 1 309 ? 3.721 9.75 -18.219 1 75.38 309 ASP A O 1
ATOM 2453 N N . PRO A 1 310 ? 5.777 10.297 -17.578 1 67.44 310 PRO A N 1
ATOM 2454 C CA . PRO A 1 310 ? 5.305 11.625 -17.172 1 67.44 310 PRO A CA 1
ATOM 2455 C C . PRO A 1 310 ? 4.742 12.43 -18.344 1 67.44 310 PRO A C 1
ATOM 2457 O O . PRO A 1 310 ? 4.039 13.422 -18.141 1 67.44 310 PRO A O 1
ATOM 2460 N N . ARG A 1 311 ? 5.027 12.078 -19.594 1 71.38 311 ARG A N 1
ATOM 2461 C CA . ARG A 1 311 ? 4.602 12.828 -20.781 1 71.38 311 ARG A CA 1
ATOM 2462 C C . ARG A 1 311 ? 3.293 12.273 -21.328 1 71.38 311 ARG A C 1
ATOM 2464 O O . ARG A 1 311 ? 2.566 12.984 -22.031 1 71.38 311 ARG A O 1
ATOM 2471 N N . ASP A 1 312 ? 3.057 11.008 -21.016 1 70.38 312 ASP A N 1
ATOM 2472 C CA . ASP A 1 312 ? 1.832 10.391 -21.516 1 70.38 312 ASP A CA 1
ATOM 2473 C C . ASP A 1 312 ? 1.059 9.711 -20.391 1 70.38 312 ASP A C 1
ATOM 2475 O O . ASP A 1 312 ? 1.186 8.5 -20.188 1 70.38 312 ASP A O 1
ATOM 2479 N N . PHE A 1 313 ? 0.23 10.398 -19.734 1 66.88 313 PHE A N 1
ATOM 2480 C CA . PHE A 1 313 ? -0.528 9.875 -18.594 1 66.88 313 PHE A CA 1
ATOM 2481 C C . PHE A 1 313 ? -1.587 8.883 -19.062 1 66.88 313 PHE A C 1
ATOM 2483 O O . PHE A 1 313 ? -1.97 7.98 -18.328 1 66.88 313 PHE A O 1
ATOM 2490 N N . PHE A 1 314 ? -1.893 8.984 -20.328 1 66.62 314 PHE A N 1
ATOM 2491 C CA . PHE A 1 314 ? -2.939 8.117 -20.875 1 66.62 314 PHE A CA 1
ATOM 2492 C C . PHE A 1 314 ? -2.391 6.73 -21.172 1 66.62 314 PHE A C 1
ATOM 2494 O O . PHE A 1 314 ? -3.143 5.754 -21.203 1 66.62 314 PHE A O 1
ATOM 2501 N N . GLY A 1 315 ? -1.228 6.695 -21.406 1 74.94 315 GLY A N 1
ATOM 2502 C CA . GLY A 1 315 ? -0.622 5.422 -21.766 1 74.94 315 GLY A CA 1
ATOM 2503 C C . GLY A 1 315 ? -0.02 4.691 -20.578 1 74.94 315 GLY A C 1
ATOM 2504 O O . GLY A 1 315 ? 0.617 3.65 -20.734 1 74.94 315 GLY A O 1
ATOM 2505 N N . ASN A 1 316 ? -0.33 5.316 -19.391 1 81.56 316 ASN A N 1
ATOM 2506 C CA . ASN A 1 316 ? 0.219 4.68 -18.203 1 81.56 316 ASN A CA 1
ATOM 2507 C C . ASN A 1 316 ? -0.499 3.373 -17.875 1 81.56 316 ASN A C 1
ATOM 2509 O O . ASN A 1 316 ? -1.708 3.258 -18.094 1 81.56 316 ASN A O 1
ATOM 2513 N N . LYS A 1 317 ? 0.248 2.393 -17.625 1 89.75 317 LYS A N 1
ATOM 2514 C CA . LYS A 1 317 ? -0.261 1.073 -17.266 1 89.75 317 LYS A CA 1
ATOM 2515 C C . LYS A 1 317 ? 0.217 0.661 -15.875 1 89.75 317 LYS A C 1
ATOM 2517 O O . LYS A 1 317 ? 1.302 1.058 -15.445 1 89.75 317 LYS A O 1
ATOM 2522 N N . ALA A 1 318 ? -0.662 -0.007 -15.242 1 93.56 318 ALA A N 1
ATOM 2523 C CA . ALA A 1 318 ? -0.293 -0.545 -13.93 1 93.56 318 ALA A CA 1
ATOM 2524 C C . ALA A 1 318 ? -0.985 -1.881 -13.672 1 93.56 318 ALA A C 1
ATOM 2526 O O . ALA A 1 318 ? -2.104 -2.109 -14.141 1 93.56 318 ALA A O 1
ATOM 2527 N N . VAL A 1 319 ? -0.323 -2.748 -13.062 1 96 319 VAL A N 1
ATOM 2528 C CA . VAL A 1 319 ? -0.905 -4.02 -12.648 1 96 319 VAL A CA 1
ATOM 2529 C C . VAL A 1 319 ? -0.707 -4.215 -11.141 1 96 319 VAL A C 1
ATOM 2531 O O . VAL A 1 319 ? 0.375 -3.951 -10.617 1 96 319 VAL A O 1
ATOM 2534 N N . MET A 1 320 ? -1.746 -4.516 -10.453 1 96.88 320 MET A N 1
ATOM 2535 C CA . MET A 1 320 ? -1.683 -4.84 -9.031 1 96.88 320 MET A CA 1
ATOM 2536 C C . MET A 1 320 ? -2.023 -6.309 -8.797 1 96.88 320 MET A C 1
ATOM 2538 O O . MET A 1 320 ? -3.018 -6.812 -9.32 1 96.88 320 MET A O 1
ATOM 2542 N N . MET A 1 321 ? -1.209 -6.926 -8.102 1 96.88 321 MET A N 1
ATOM 2543 C CA . MET A 1 321 ? -1.445 -8.297 -7.664 1 96.88 321 MET A CA 1
ATOM 2544 C C . MET A 1 321 ? -1.572 -8.375 -6.145 1 96.88 321 MET A C 1
ATOM 2546 O O . MET A 1 321 ? -0.695 -7.898 -5.422 1 96.88 321 MET A O 1
ATOM 2550 N N . VAL A 1 322 ? -2.678 -8.914 -5.707 1 96.69 322 VAL A N 1
ATOM 2551 C CA . VAL A 1 322 ? -2.842 -9.141 -4.273 1 96.69 322 VAL A CA 1
ATOM 2552 C C . VAL A 1 322 ? -2.896 -10.641 -3.994 1 96.69 322 VAL A C 1
ATOM 2554 O O . VAL A 1 322 ? -3.391 -11.414 -4.816 1 96.69 322 VAL A O 1
ATOM 2557 N N . GLY A 1 323 ? -2.32 -10.977 -2.918 1 96.56 323 GLY A N 1
ATOM 2558 C CA . GLY A 1 323 ? -2.297 -12.383 -2.547 1 96.56 323 GLY A CA 1
ATOM 2559 C C . GLY A 1 323 ? -1.479 -12.656 -1.299 1 96.56 323 GLY A C 1
ATOM 2560 O O . GLY A 1 323 ? -1.486 -11.859 -0.358 1 96.56 323 GLY A O 1
ATOM 2561 N N . ARG A 1 324 ? -0.831 -13.773 -1.27 1 97.56 324 ARG A N 1
ATOM 2562 C CA . ARG A 1 324 ? -0.05 -14.18 -0.105 1 97.56 324 ARG A CA 1
ATOM 2563 C C . ARG A 1 324 ? 1.435 -14.266 -0.443 1 97.56 324 ARG A C 1
ATOM 2565 O O . ARG A 1 324 ? 1.805 -14.703 -1.533 1 97.56 324 ARG A O 1
ATOM 2572 N N . ALA A 1 325 ? 2.23 -13.836 0.499 1 98 325 ALA A N 1
ATOM 2573 C CA . ALA A 1 325 ? 3.682 -13.859 0.33 1 98 325 ALA A CA 1
ATOM 2574 C C . ALA A 1 325 ? 4.27 -15.18 0.825 1 98 325 ALA A C 1
ATOM 2576 O O . ALA A 1 325 ? 3.963 -15.625 1.934 1 98 325 ALA A O 1
ATOM 2577 N N . ARG A 1 326 ? 5.012 -15.797 -0.039 1 96.44 326 ARG A N 1
ATOM 2578 C CA . ARG A 1 326 ? 5.816 -16.953 0.337 1 96.44 326 ARG A CA 1
ATOM 2579 C C . ARG A 1 326 ? 7.305 -16.609 0.346 1 96.44 326 ARG A C 1
ATOM 2581 O O . ARG A 1 326 ? 7.848 -16.156 -0.667 1 96.44 326 ARG A O 1
ATOM 2588 N N . TYR A 1 327 ? 7.918 -16.734 1.477 1 95.06 327 TYR A N 1
ATOM 2589 C CA . TYR A 1 327 ? 9.336 -16.406 1.543 1 95.06 327 TYR A CA 1
ATOM 2590 C C . TYR A 1 327 ? 10.18 -17.672 1.669 1 95.06 327 TYR A C 1
ATOM 2592 O O . TYR A 1 327 ? 9.703 -18.703 2.162 1 95.06 327 TYR A O 1
ATOM 2600 N N . TYR A 1 328 ? 11.422 -17.609 1.178 1 93.25 328 TYR A N 1
ATOM 2601 C CA . TYR A 1 328 ? 12.312 -18.766 1.124 1 93.25 328 TYR A CA 1
ATOM 2602 C C . TYR A 1 328 ? 13.555 -18.547 1.979 1 93.25 328 TYR A C 1
ATOM 2604 O O . TYR A 1 328 ? 14.289 -17.578 1.768 1 93.25 328 TYR A O 1
ATOM 2612 N N . THR A 1 329 ? 13.664 -19.359 2.967 1 89.44 329 THR A N 1
ATOM 2613 C CA . THR A 1 329 ? 14.852 -19.375 3.818 1 89.44 329 THR A CA 1
ATOM 2614 C C . THR A 1 329 ? 15.688 -20.625 3.562 1 89.44 329 THR A C 1
ATOM 2616 O O . THR A 1 329 ? 15.414 -21.375 2.625 1 89.44 329 THR A O 1
ATOM 2619 N N . LEU A 1 330 ? 16.719 -20.812 4.395 1 84.38 330 LEU A N 1
ATOM 2620 C CA . LEU A 1 330 ? 17.594 -21.984 4.234 1 84.38 330 LEU A CA 1
ATOM 2621 C C . LEU A 1 330 ? 16.797 -23.281 4.383 1 84.38 330 LEU A C 1
ATOM 2623 O O . LEU A 1 330 ? 17.078 -24.266 3.709 1 84.38 330 LEU A O 1
ATOM 2627 N N . ARG A 1 331 ? 15.766 -23.266 5.148 1 83.75 331 ARG A N 1
ATOM 2628 C CA . ARG A 1 331 ? 14.977 -24.453 5.445 1 83.75 331 ARG A CA 1
ATOM 2629 C C . ARG A 1 331 ? 14.188 -24.922 4.223 1 83.75 331 ARG A C 1
ATOM 2631 O O . ARG A 1 331 ? 14.094 -26.109 3.955 1 83.75 331 ARG A O 1
ATOM 2638 N N . ASN A 1 332 ? 13.648 -24.031 3.457 1 86.5 332 ASN A N 1
ATOM 2639 C CA . ASN A 1 332 ? 12.805 -24.438 2.334 1 86.5 332 ASN A CA 1
ATOM 2640 C C . ASN A 1 332 ? 13.461 -24.094 0.997 1 86.5 332 ASN A C 1
ATOM 2642 O O . ASN A 1 332 ? 12.836 -24.234 -0.057 1 86.5 332 ASN A O 1
ATOM 2646 N N . ALA A 1 333 ? 14.656 -23.719 1.016 1 85.12 333 ALA A N 1
ATOM 2647 C CA . ALA A 1 333 ? 15.367 -23.359 -0.212 1 85.12 333 ALA A CA 1
ATOM 2648 C C . ALA A 1 333 ? 15.812 -24.625 -0.961 1 85.12 333 ALA A C 1
ATOM 2650 O O . ALA A 1 333 ? 15.852 -24.625 -2.193 1 85.12 333 ALA A O 1
ATOM 2651 N N . ILE A 1 334 ? 16.016 -25.609 -0.281 1 84.75 334 ILE A N 1
ATOM 2652 C CA . ILE A 1 334 ? 16.594 -26.797 -0.877 1 84.75 334 ILE A CA 1
ATOM 2653 C C . ILE A 1 334 ? 15.586 -27.453 -1.817 1 84.75 334 ILE A C 1
ATOM 2655 O O . ILE A 1 334 ? 15.867 -27.656 -3 1 84.75 334 ILE A O 1
ATOM 2659 N N . PRO A 1 335 ? 14.43 -27.719 -1.313 1 85.56 335 PRO A N 1
ATOM 2660 C CA . PRO A 1 335 ? 13.453 -28.328 -2.215 1 85.56 335 PRO A CA 1
ATOM 2661 C C . PRO A 1 335 ? 13.062 -27.422 -3.375 1 85.56 335 PRO A C 1
ATOM 2663 O O . PRO A 1 335 ? 12.547 -27.891 -4.391 1 85.56 335 PRO A O 1
ATOM 2666 N N . ASN A 1 336 ? 13.344 -26.172 -3.277 1 89 336 ASN A N 1
ATOM 2667 C CA . ASN A 1 336 ? 12.969 -25.203 -4.309 1 89 336 ASN A CA 1
ATOM 2668 C C . ASN A 1 336 ? 14.195 -24.641 -5.016 1 89 336 ASN A C 1
ATOM 2670 O O . ASN A 1 336 ? 14.141 -23.547 -5.578 1 89 336 ASN A O 1
ATOM 2674 N N . ALA A 1 337 ? 15.219 -25.312 -4.977 1 89.25 337 ALA A N 1
ATOM 2675 C CA . ALA A 1 337 ? 16.516 -24.828 -5.445 1 89.25 337 ALA A CA 1
ATOM 2676 C C . ALA A 1 337 ? 16.453 -24.469 -6.926 1 89.25 337 ALA A C 1
ATOM 2678 O O . ALA A 1 337 ? 16.938 -23.406 -7.328 1 89.25 337 ALA A O 1
ATOM 2679 N N . PRO A 1 338 ? 15.852 -25.328 -7.766 1 85.56 338 PRO A N 1
ATOM 2680 C CA . PRO A 1 338 ? 15.812 -24.953 -9.18 1 85.56 338 PRO A CA 1
ATOM 2681 C C . PRO A 1 338 ? 15.062 -23.656 -9.438 1 85.56 338 PRO A C 1
ATOM 2683 O O . PRO A 1 338 ? 15.492 -22.844 -10.258 1 85.56 338 PRO A O 1
ATOM 2686 N N . LYS A 1 339 ? 14 -23.469 -8.773 1 87.31 339 LYS A N 1
ATOM 2687 C CA . LYS A 1 339 ? 13.211 -22.25 -8.898 1 87.31 339 LYS A CA 1
ATOM 2688 C C . LYS A 1 339 ? 14.016 -21.031 -8.438 1 87.31 339 LYS A C 1
ATOM 2690 O O . LYS A 1 339 ? 14.062 -20.016 -9.133 1 87.31 339 LYS A O 1
ATOM 2695 N N . LEU A 1 340 ? 14.656 -21.141 -7.309 1 91.88 340 LEU A N 1
ATOM 2696 C CA . LEU A 1 340 ? 15.406 -20.031 -6.727 1 91.88 340 LEU A CA 1
ATOM 2697 C C . LEU A 1 340 ? 16.609 -19.672 -7.59 1 91.88 340 LEU A C 1
ATOM 2699 O O . LEU A 1 340 ? 16.969 -18.5 -7.723 1 91.88 340 LEU A O 1
ATOM 2703 N N . LEU A 1 341 ? 17.25 -20.703 -8.133 1 90.5 341 LEU A N 1
ATOM 2704 C CA . LEU A 1 341 ? 18.375 -20.453 -9.016 1 90.5 341 LEU A CA 1
ATOM 2705 C C . LEU A 1 341 ? 17.953 -19.641 -10.242 1 90.5 341 LEU A C 1
ATOM 2707 O O . LEU A 1 341 ? 18.672 -18.75 -10.68 1 90.5 341 LEU A O 1
ATOM 2711 N N . ARG A 1 342 ? 16.828 -20.031 -10.773 1 90.19 342 ARG A N 1
ATOM 2712 C CA . ARG A 1 342 ? 16.297 -19.297 -11.906 1 90.19 342 ARG A CA 1
ATOM 2713 C C . ARG A 1 342 ? 16.016 -17.844 -11.523 1 90.19 342 ARG A C 1
ATOM 2715 O O . ARG A 1 342 ? 16.328 -16.922 -12.281 1 90.19 342 ARG A O 1
ATOM 2722 N N . VAL A 1 343 ? 15.391 -17.609 -10.398 1 93 343 VAL A N 1
ATOM 2723 C CA . VAL A 1 343 ? 15.039 -16.281 -9.906 1 93 343 VAL A CA 1
ATOM 2724 C C . VAL A 1 343 ? 16.312 -15.438 -9.742 1 93 343 VAL A C 1
ATOM 2726 O O . VAL A 1 343 ? 16.359 -14.273 -10.164 1 93 343 VAL A O 1
ATOM 2729 N N . PHE A 1 344 ? 17.344 -16.016 -9.211 1 90.56 344 PHE A N 1
ATOM 2730 C CA . PHE A 1 344 ? 18.594 -15.297 -8.992 1 90.56 344 PHE A CA 1
ATOM 2731 C C . PHE A 1 344 ? 19.25 -14.938 -10.32 1 90.56 344 PHE A C 1
ATOM 2733 O O . PHE A 1 344 ? 19.828 -13.859 -10.461 1 90.56 344 PHE A O 1
ATOM 2740 N N . ARG A 1 345 ? 19.141 -15.836 -11.211 1 92 345 ARG A N 1
ATOM 2741 C CA . ARG A 1 345 ? 19.672 -15.547 -12.539 1 92 345 ARG A CA 1
ATOM 2742 C C . ARG A 1 345 ? 18.938 -14.383 -13.188 1 92 345 ARG A C 1
ATOM 2744 O O . ARG A 1 345 ? 19.547 -13.547 -13.852 1 92 345 ARG A O 1
ATOM 2751 N N . LEU A 1 346 ? 17.672 -14.391 -13.008 1 93.88 346 LEU A N 1
ATOM 2752 C CA . LEU A 1 346 ? 16.859 -13.312 -13.555 1 93.88 346 LEU A CA 1
ATOM 2753 C C . LEU A 1 346 ? 17.219 -11.977 -12.914 1 93.88 346 LEU A C 1
ATOM 2755 O O . LEU A 1 346 ? 17.312 -10.961 -13.602 1 93.88 346 LEU A O 1
ATOM 2759 N N . PHE A 1 347 ? 17.438 -11.945 -11.586 1 92.25 347 PHE A N 1
ATOM 2760 C CA . PHE A 1 347 ? 17.844 -10.727 -10.891 1 92.25 347 PHE A CA 1
ATOM 2761 C C . PHE A 1 347 ? 19.188 -10.227 -11.414 1 92.25 347 PHE A C 1
ATOM 2763 O O . PHE A 1 347 ? 19.359 -9.031 -11.625 1 92.25 347 PHE A O 1
ATOM 2770 N N . ARG A 1 348 ? 20.062 -11.141 -11.594 1 88.69 348 ARG A N 1
ATOM 2771 C CA . ARG A 1 348 ? 21.391 -10.781 -12.086 1 88.69 348 ARG A CA 1
ATOM 2772 C C . ARG A 1 348 ? 21.312 -10.188 -13.484 1 88.69 348 ARG A C 1
ATOM 2774 O O . ARG A 1 348 ? 22.031 -9.234 -13.805 1 88.69 348 ARG A O 1
ATOM 2781 N N . ARG A 1 349 ? 20.516 -10.75 -14.273 1 91.31 349 ARG A N 1
ATOM 2782 C CA . ARG A 1 349 ? 20.391 -10.281 -15.656 1 91.31 349 ARG A CA 1
ATOM 2783 C C . ARG A 1 349 ? 19.703 -8.93 -15.719 1 91.31 349 ARG A C 1
ATOM 2785 O O . ARG A 1 349 ? 20.156 -8.023 -16.422 1 91.31 349 ARG A O 1
ATOM 2792 N N . LYS A 1 350 ? 18.625 -8.797 -15 1 90.12 350 LYS A N 1
ATOM 2793 C CA . LYS A 1 350 ? 17.797 -7.594 -15.055 1 90.12 350 LYS A CA 1
ATOM 2794 C C . LYS A 1 350 ? 18.484 -6.426 -14.352 1 90.12 350 LYS A C 1
ATOM 2796 O O . LYS A 1 350 ? 18.328 -5.27 -14.75 1 90.12 350 LYS A O 1
ATOM 2801 N N . TYR A 1 351 ? 19.234 -6.695 -13.312 1 89.06 351 TYR A N 1
ATOM 2802 C CA . TYR A 1 351 ? 19.828 -5.637 -12.5 1 89.06 351 TYR A CA 1
ATOM 2803 C C . TYR A 1 351 ? 21.344 -5.75 -12.484 1 89.06 351 TYR A C 1
ATOM 2805 O O . TYR A 1 351 ? 21.984 -5.512 -11.453 1 89.06 351 TYR A O 1
ATOM 2813 N N . ARG A 1 352 ? 21.906 -6.066 -13.5 1 81.12 352 ARG A N 1
ATOM 2814 C CA . ARG A 1 352 ? 23.328 -6.312 -13.609 1 81.12 352 ARG A CA 1
ATOM 2815 C C . ARG A 1 352 ? 24.141 -5.102 -13.141 1 81.12 352 ARG A C 1
ATOM 2817 O O . ARG A 1 352 ? 25.062 -5.242 -12.344 1 81.12 352 ARG A O 1
ATOM 2824 N N . ALA A 1 353 ? 23.812 -3.955 -13.664 1 75.31 353 ALA A N 1
ATOM 2825 C CA . ALA A 1 353 ? 24.547 -2.744 -13.312 1 75.31 353 ALA A CA 1
ATOM 2826 C C . ALA A 1 353 ? 24.484 -2.475 -11.812 1 75.31 353 ALA A C 1
ATOM 2828 O O . ALA A 1 353 ? 25.469 -2.057 -11.211 1 75.31 353 ALA A O 1
ATOM 2829 N N . TYR A 1 354 ? 23.406 -2.773 -11.297 1 73.88 354 TYR A N 1
ATOM 2830 C CA . TYR A 1 354 ? 23.188 -2.557 -9.867 1 73.88 354 TYR A CA 1
ATOM 2831 C C . TYR A 1 354 ? 24.016 -3.527 -9.039 1 73.88 354 TYR A C 1
ATOM 2833 O O . TYR A 1 354 ? 24.688 -3.123 -8.086 1 73.88 354 TYR A O 1
ATOM 2841 N N . ILE A 1 355 ? 23.969 -4.68 -9.406 1 73.94 355 ILE A N 1
ATOM 2842 C CA . ILE A 1 355 ? 24.641 -5.727 -8.648 1 73.94 355 ILE A CA 1
ATOM 2843 C C . ILE A 1 355 ? 26.156 -5.555 -8.766 1 73.94 355 ILE A C 1
ATOM 2845 O O . ILE A 1 355 ? 26.891 -5.746 -7.797 1 73.94 355 ILE A O 1
ATOM 2849 N N . ASP A 1 356 ? 26.562 -5.164 -9.883 1 73.44 356 ASP A N 1
ATOM 2850 C CA . ASP A 1 356 ? 28 -4.957 -10.094 1 73.44 356 ASP A CA 1
ATOM 2851 C C . ASP A 1 356 ? 28.516 -3.781 -9.266 1 73.44 356 ASP A C 1
ATOM 2853 O O . ASP A 1 356 ? 29.578 -3.857 -8.664 1 73.44 356 ASP A O 1
ATOM 2857 N N . ARG A 1 357 ? 27.781 -2.771 -9.234 1 69.62 357 ARG A N 1
ATOM 2858 C CA . ARG A 1 357 ? 28.172 -1.598 -8.461 1 69.62 357 ARG A CA 1
ATOM 2859 C C . ARG A 1 357 ? 28.203 -1.906 -6.969 1 69.62 357 ARG A C 1
ATOM 2861 O O . ARG A 1 357 ? 29.078 -1.421 -6.242 1 69.62 357 ARG A O 1
ATOM 2868 N N . TYR A 1 358 ? 27.25 -2.686 -6.582 1 63.91 358 TYR A N 1
ATOM 2869 C CA . TYR A 1 358 ? 27.188 -3.078 -5.176 1 63.91 358 TYR A CA 1
ATOM 2870 C C . TYR A 1 358 ? 28.375 -3.965 -4.809 1 63.91 358 TYR A C 1
ATOM 2872 O O . TYR A 1 358 ? 28.875 -3.898 -3.686 1 63.91 358 TYR A O 1
ATOM 2880 N N . SER A 1 359 ? 28.672 -4.676 -5.711 1 62.03 359 SER A N 1
ATOM 2881 C CA . SER A 1 359 ? 29.812 -5.559 -5.473 1 62.03 359 SER A CA 1
ATOM 2882 C C . SER A 1 359 ? 31.109 -4.77 -5.395 1 62.03 359 SER A C 1
ATOM 2884 O O . SER A 1 359 ? 32 -5.121 -4.629 1 62.03 359 SER A O 1
ATOM 2886 N N . GLU A 1 360 ? 31.203 -3.789 -6.148 1 62.28 360 GLU A N 1
ATOM 2887 C CA . GLU A 1 360 ? 32.406 -2.961 -6.145 1 62.28 360 GLU A CA 1
ATOM 2888 C C . GLU A 1 360 ? 32.469 -2.094 -4.891 1 62.28 360 GLU A C 1
ATOM 2890 O O . GLU A 1 360 ? 33.562 -1.8 -4.391 1 62.28 360 GLU A O 1
ATOM 2895 N N . ARG A 1 361 ? 31.297 -1.641 -4.469 1 58.56 361 ARG A N 1
ATOM 2896 C CA . ARG A 1 361 ? 31.281 -0.749 -3.314 1 58.56 361 ARG A CA 1
ATOM 2897 C C . ARG A 1 361 ? 30.875 -1.496 -2.049 1 58.56 361 ARG A C 1
ATOM 2899 O O . ARG A 1 361 ? 30.141 -0.968 -1.222 1 58.56 361 ARG A O 1
ATOM 2906 N N . ARG A 1 362 ? 31.203 -2.73 -1.952 1 56.47 362 ARG A N 1
ATOM 2907 C CA . ARG A 1 362 ? 30.844 -3.648 -0.874 1 56.47 362 ARG A CA 1
ATOM 2908 C C . ARG A 1 362 ? 31.109 -3.018 0.49 1 56.47 362 ARG A C 1
ATOM 2910 O O . ARG A 1 362 ? 30.344 -3.234 1.436 1 56.47 362 ARG A O 1
ATOM 2917 N N . ASP A 1 363 ? 32.125 -2.293 0.529 1 53.03 363 ASP A N 1
ATOM 2918 C CA . ASP A 1 363 ? 32.562 -1.759 1.814 1 53.03 363 ASP A CA 1
ATOM 2919 C C . ASP A 1 363 ? 31.656 -0.625 2.277 1 53.03 363 ASP A C 1
ATOM 2921 O O . ASP A 1 363 ? 31.656 -0.267 3.457 1 53.03 363 ASP A O 1
ATOM 2925 N N . GLU A 1 364 ? 31.016 -0.061 1.398 1 52.84 364 GLU A N 1
ATOM 2926 C CA . GLU A 1 364 ? 30.203 1.095 1.783 1 52.84 364 GLU A CA 1
ATOM 2927 C C . GLU A 1 364 ? 28.75 0.704 2.012 1 52.84 364 GLU A C 1
ATOM 2929 O O . GLU A 1 364 ? 27.938 1.532 2.426 1 52.84 364 GLU A O 1
ATOM 2934 N N . LEU A 1 365 ? 28.406 -0.555 1.693 1 54.25 365 LEU A N 1
ATOM 2935 C CA . LEU A 1 365 ? 27 -0.943 1.795 1 54.25 365 LEU A CA 1
ATOM 2936 C C . LEU A 1 365 ? 26.656 -1.348 3.223 1 54.25 365 LEU A C 1
ATOM 2938 O O . LEU A 1 365 ? 27.469 -1.952 3.92 1 54.25 365 LEU A O 1
ATOM 2942 N N . PRO A 1 366 ? 25.672 -0.758 3.701 1 52.56 366 PRO A N 1
ATOM 2943 C CA . PRO A 1 366 ? 25.219 -1.229 5.008 1 52.56 366 PRO A CA 1
ATOM 2944 C C . PRO A 1 366 ? 25.078 -2.75 5.074 1 52.56 366 PRO A C 1
ATOM 2946 O O . PRO A 1 366 ? 24.906 -3.402 4.043 1 52.56 366 PRO A O 1
ATOM 2949 N N . GLU A 1 367 ? 25.531 -3.287 6.188 1 51.72 367 GLU A N 1
ATOM 2950 C CA . GLU A 1 367 ? 25.469 -4.723 6.445 1 51.72 367 GLU A CA 1
ATOM 2951 C C . GLU A 1 367 ? 24.188 -5.328 5.887 1 51.72 367 GLU A C 1
ATOM 2953 O O . GLU A 1 367 ? 24.203 -6.457 5.387 1 51.72 367 GLU A O 1
ATOM 2958 N N . ALA A 1 368 ? 23.188 -4.574 5.93 1 51.47 368 ALA A N 1
ATOM 2959 C CA . ALA A 1 368 ? 21.875 -5.066 5.496 1 51.47 368 ALA A CA 1
ATOM 2960 C C . ALA A 1 368 ? 21.875 -5.34 3.996 1 51.47 368 ALA A C 1
ATOM 2962 O O . ALA A 1 368 ? 21.062 -6.129 3.51 1 51.47 368 ALA A O 1
ATOM 2963 N N . TRP A 1 369 ? 22.859 -4.715 3.35 1 51.19 369 TRP A N 1
ATOM 2964 C CA . TRP A 1 369 ? 22.844 -4.871 1.899 1 51.19 369 TRP A CA 1
ATOM 2965 C C . TRP A 1 369 ? 23.906 -5.875 1.446 1 51.19 369 TRP A C 1
ATOM 2967 O O . TRP A 1 369 ? 24.094 -6.074 0.246 1 51.19 369 TRP A O 1
ATOM 2977 N N . ARG A 1 370 ? 24.672 -6.398 2.496 1 50.25 370 ARG A N 1
ATOM 2978 C CA . ARG A 1 370 ? 25.672 -7.387 2.098 1 50.25 370 ARG A CA 1
ATOM 2979 C C . ARG A 1 370 ? 25.016 -8.641 1.533 1 50.25 370 ARG A C 1
ATOM 2981 O O . ARG A 1 370 ? 24.047 -9.148 2.107 1 50.25 370 ARG A O 1
ATOM 2988 N N . LEU A 1 371 ? 25.094 -8.859 0.246 1 54.12 371 LEU A N 1
ATOM 2989 C CA . LEU A 1 371 ? 24.484 -9.852 -0.635 1 54.12 371 LEU A CA 1
ATOM 2990 C C . LEU A 1 371 ? 24.797 -11.266 -0.154 1 54.12 371 LEU A C 1
ATOM 2992 O O . LEU A 1 371 ? 25.688 -11.922 -0.673 1 54.12 371 LEU A O 1
ATOM 2996 N N . THR A 1 372 ? 24.672 -11.531 1.174 1 58.97 372 THR A N 1
ATOM 2997 C CA . THR A 1 372 ? 24.719 -12.977 1.393 1 58.97 372 THR A CA 1
ATOM 2998 C C . THR A 1 372 ? 23.359 -13.602 1.171 1 58.97 372 THR A C 1
ATOM 3000 O O . THR A 1 372 ? 22.5 -13.562 2.059 1 58.97 372 THR A O 1
ATOM 3003 N N . PRO A 1 373 ? 23.203 -14.086 -0.092 1 60.41 373 PRO A N 1
ATOM 3004 C CA . PRO A 1 373 ? 21.906 -14.656 -0.457 1 60.41 373 PRO A CA 1
ATOM 3005 C C . PRO A 1 373 ? 21.438 -15.734 0.521 1 60.41 373 PRO A C 1
ATOM 3007 O O . PRO A 1 373 ? 22.266 -16.5 1.028 1 60.41 373 PRO A O 1
ATOM 3010 N N . LEU A 1 374 ? 20.203 -15.656 0.845 1 64.12 374 LEU A N 1
ATOM 3011 C CA . LEU A 1 374 ? 19.469 -16.641 1.627 1 64.12 374 LEU A CA 1
ATOM 3012 C C . LEU A 1 374 ? 19.828 -16.547 3.105 1 64.12 374 LEU A C 1
ATOM 3014 O O . LEU A 1 374 ? 19.109 -17.078 3.959 1 64.12 374 LEU A O 1
ATOM 3018 N N . ILE A 1 375 ? 20.859 -15.844 3.398 1 67.38 375 ILE A N 1
ATOM 3019 C CA . ILE A 1 375 ? 21.203 -15.688 4.809 1 67.38 375 ILE A CA 1
ATOM 3020 C C . ILE A 1 375 ? 20.734 -14.312 5.301 1 67.38 375 ILE A C 1
ATOM 3022 O O . ILE A 1 375 ? 19.938 -14.227 6.234 1 67.38 375 ILE A O 1
ATOM 3026 N N . LYS A 1 376 ? 21.109 -13.305 4.598 1 78.56 376 LYS A N 1
ATOM 3027 C CA . LYS A 1 376 ? 20.703 -11.969 5.039 1 78.56 376 LYS A CA 1
ATOM 3028 C C . LYS A 1 376 ? 19.578 -11.414 4.168 1 78.56 376 LYS A C 1
ATOM 3030 O O . LYS A 1 376 ? 18.828 -10.547 4.605 1 78.56 376 LYS A O 1
ATOM 3035 N N . ARG A 1 377 ? 19.484 -11.977 2.986 1 87 377 ARG A N 1
ATOM 3036 C CA . ARG A 1 377 ? 18.453 -11.555 2.055 1 87 377 ARG A CA 1
ATOM 3037 C C . ARG A 1 377 ? 17.516 -12.719 1.705 1 87 377 ARG A C 1
ATOM 3039 O O . ARG A 1 377 ? 17.984 -13.844 1.496 1 87 377 ARG A O 1
ATOM 3046 N N . VAL A 1 378 ? 16.281 -12.469 1.692 1 91.5 378 VAL A N 1
ATOM 3047 C CA . VAL A 1 378 ? 15.273 -13.516 1.512 1 91.5 378 VAL A CA 1
ATOM 3048 C C . VAL A 1 378 ? 14.422 -13.203 0.281 1 91.5 378 VAL A C 1
ATOM 3050 O O . VAL A 1 378 ? 13.852 -12.117 0.174 1 91.5 378 VAL A O 1
ATOM 3053 N N . PRO A 1 379 ? 14.414 -14.141 -0.641 1 94.69 379 PRO A N 1
ATOM 3054 C CA . PRO A 1 379 ? 13.469 -13.977 -1.746 1 94.69 379 PRO A CA 1
ATOM 3055 C C . PRO A 1 379 ? 12.016 -14.18 -1.314 1 94.69 379 PRO A C 1
ATOM 3057 O O . PRO A 1 379 ? 11.719 -15.086 -0.535 1 94.69 379 PRO A O 1
ATOM 3060 N N . VAL A 1 380 ? 11.164 -13.352 -1.742 1 97 380 VAL A N 1
ATOM 3061 C CA . VAL A 1 380 ? 9.734 -13.414 -1.442 1 97 380 VAL A CA 1
ATOM 3062 C C . VAL A 1 380 ? 8.945 -13.555 -2.738 1 97 380 VAL A C 1
ATOM 3064 O O . VAL A 1 380 ? 9.133 -12.773 -3.678 1 97 380 VAL A O 1
ATOM 3067 N N . GLU A 1 381 ? 8.117 -14.562 -2.807 1 97.31 381 GLU A N 1
ATOM 3068 C CA . GLU A 1 381 ? 7.23 -14.836 -3.938 1 97.31 381 GLU A CA 1
ATOM 3069 C C . GLU A 1 381 ? 5.809 -14.359 -3.654 1 97.31 381 GLU A C 1
ATOM 3071 O O . GLU A 1 381 ? 5.273 -14.602 -2.57 1 97.31 381 GLU A O 1
ATOM 3076 N N . ILE A 1 382 ? 5.215 -13.742 -4.578 1 97.06 382 ILE A N 1
ATOM 3077 C CA . ILE A 1 382 ? 3.822 -13.328 -4.434 1 97.06 382 ILE A CA 1
ATOM 3078 C C . ILE A 1 382 ? 2.91 -14.367 -5.094 1 97.06 382 ILE A C 1
ATOM 3080 O O . ILE A 1 382 ? 2.934 -14.531 -6.316 1 97.06 382 ILE A O 1
ATOM 3084 N N . VAL A 1 383 ? 2.092 -14.992 -4.309 1 95.12 383 VAL A N 1
ATOM 3085 C CA . VAL A 1 383 ? 1.077 -15.914 -4.805 1 95.12 383 VAL A CA 1
ATOM 3086 C C . VAL A 1 383 ? -0.24 -15.172 -5.012 1 95.12 383 VAL A C 1
ATOM 3088 O O . VAL A 1 383 ? -0.949 -14.867 -4.051 1 95.12 383 VAL A O 1
ATOM 3091 N N . PRO A 1 384 ? -0.576 -14.961 -6.191 1 94.31 384 PRO A N 1
ATOM 3092 C CA . PRO A 1 384 ? -1.689 -14.047 -6.453 1 94.31 384 PRO A CA 1
ATOM 3093 C C . PRO A 1 384 ? -3.047 -14.656 -6.117 1 94.31 384 PRO A C 1
ATOM 3095 O O . PRO A 1 384 ? -3.256 -15.852 -6.324 1 94.31 384 PRO A O 1
ATOM 3098 N N . GLU A 1 385 ? -3.934 -13.906 -5.617 1 93.94 385 GLU A N 1
ATOM 3099 C CA . GLU A 1 385 ? -5.34 -14.242 -5.418 1 93.94 385 GLU A CA 1
ATOM 3100 C C . GLU A 1 385 ? -6.238 -13.383 -6.309 1 93.94 385 GLU A C 1
ATOM 3102 O O . GLU A 1 385 ? -7.305 -13.828 -6.734 1 93.94 385 GLU A O 1
ATOM 3107 N N . LYS A 1 386 ? -5.789 -12.18 -6.551 1 94.19 386 LYS A N 1
ATOM 3108 C CA . LYS A 1 386 ? -6.469 -11.25 -7.453 1 94.19 386 LYS A CA 1
ATOM 3109 C C . LYS A 1 386 ? -5.461 -10.422 -8.242 1 94.19 386 LYS A C 1
ATOM 3111 O O . LYS A 1 386 ? -4.402 -10.062 -7.727 1 94.19 386 LYS A O 1
ATOM 3116 N N . VAL A 1 387 ? -5.824 -10.164 -9.453 1 95.25 387 VAL A N 1
ATOM 3117 C CA . VAL A 1 387 ? -4.984 -9.328 -10.312 1 95.25 387 VAL A CA 1
ATOM 3118 C C . VAL A 1 387 ? -5.832 -8.242 -10.969 1 95.25 387 VAL A C 1
ATOM 3120 O O . VAL A 1 387 ? -6.855 -8.531 -11.586 1 95.25 387 VAL A O 1
ATOM 3123 N N . VAL A 1 388 ? -5.422 -7.062 -10.805 1 94.75 388 VAL A N 1
ATOM 3124 C CA . VAL A 1 388 ? -6.109 -5.918 -11.398 1 94.75 388 VAL A CA 1
ATOM 3125 C C . VAL A 1 388 ? -5.168 -5.184 -12.344 1 94.75 388 VAL A C 1
ATOM 3127 O O . VAL A 1 388 ? -4.02 -4.898 -11.992 1 94.75 388 VAL A O 1
ATOM 3130 N N . TYR A 1 389 ? -5.641 -4.941 -13.5 1 93.38 389 TYR A N 1
ATOM 3131 C CA . TYR A 1 389 ? -4.859 -4.277 -14.539 1 93.38 389 TYR A CA 1
ATOM 3132 C C . TYR A 1 389 ? -5.504 -2.961 -14.945 1 93.38 389 TYR A C 1
ATOM 3134 O O . TYR A 1 389 ? -6.691 -2.918 -15.273 1 93.38 389 TYR A O 1
ATOM 3142 N N . TRP A 1 390 ? -4.734 -1.889 -14.82 1 88.94 390 TRP A N 1
ATOM 3143 C CA . TRP A 1 390 ? -5.176 -0.59 -15.32 1 88.94 390 TRP A CA 1
ATOM 3144 C C . TRP A 1 390 ? -4.559 -0.292 -16.688 1 88.94 390 TRP A C 1
ATOM 3146 O O . TRP A 1 390 ? -3.34 -0.142 -16.797 1 88.94 390 TRP A O 1
ATOM 3156 N N . ARG A 1 391 ? -5.363 -0.296 -17.594 1 83.12 391 ARG A N 1
ATOM 3157 C CA . ARG A 1 391 ? -4.969 0.079 -18.953 1 83.12 391 ARG A CA 1
ATOM 3158 C C . ARG A 1 391 ? -5.559 1.43 -19.344 1 83.12 391 ARG A C 1
ATOM 3160 O O . ARG A 1 391 ? -6.684 1.499 -19.844 1 83.12 391 ARG A O 1
ATOM 3167 N N . GLY A 1 392 ? -4.766 2.398 -19.125 1 72 392 GLY A N 1
ATOM 3168 C CA . GLY A 1 392 ? -5.332 3.73 -19.266 1 72 392 GLY A CA 1
ATOM 3169 C C . GLY A 1 392 ? -6.41 4.027 -18.234 1 72 392 GLY A C 1
ATOM 3170 O O . GLY A 1 392 ? -6.176 3.91 -17.031 1 72 392 GLY A O 1
ATOM 3171 N N . ALA A 1 393 ? -7.547 4.277 -18.75 1 66.06 393 ALA A N 1
ATOM 3172 C CA . ALA A 1 393 ? -8.641 4.637 -17.859 1 66.06 393 ALA A CA 1
ATOM 3173 C C . ALA A 1 393 ? -9.516 3.426 -17.547 1 66.06 393 ALA A C 1
ATOM 3175 O O . ALA A 1 393 ? -10.477 3.523 -16.781 1 66.06 393 ALA A O 1
ATOM 3176 N N . ARG A 1 394 ? -9.102 2.295 -18.078 1 77.81 394 ARG A N 1
ATOM 3177 C CA . ARG A 1 394 ? -9.914 1.098 -17.906 1 77.81 394 ARG A CA 1
ATOM 3178 C C . ARG A 1 394 ? -9.305 0.17 -16.859 1 77.81 394 ARG A C 1
ATOM 3180 O O . ARG A 1 394 ? -8.109 -0.117 -16.906 1 77.81 394 ARG A O 1
ATOM 3187 N N . LYS A 1 395 ? -10.141 -0.181 -15.977 1 79.5 395 LYS A N 1
ATOM 3188 C CA . LYS A 1 395 ? -9.766 -1.16 -14.961 1 79.5 395 LYS A CA 1
ATOM 3189 C C . LYS A 1 395 ? -10.289 -2.549 -15.32 1 79.5 395 LYS A C 1
ATOM 3191 O O . LYS A 1 395 ? -11.492 -2.738 -15.492 1 79.5 395 LYS A O 1
ATOM 3196 N N . ILE A 1 396 ? -9.328 -3.498 -15.414 1 86.38 396 ILE A N 1
ATOM 3197 C CA . ILE A 1 396 ? -9.672 -4.852 -15.836 1 86.38 396 ILE A CA 1
ATOM 3198 C C . ILE A 1 396 ? -9.25 -5.852 -14.766 1 86.38 396 ILE A C 1
ATOM 3200 O O . ILE A 1 396 ? -8.125 -5.805 -14.266 1 86.38 396 ILE A O 1
ATOM 3204 N N . ARG A 1 397 ? -10.164 -6.746 -14.453 1 88 397 ARG A N 1
ATOM 3205 C CA . ARG A 1 397 ? -9.852 -7.816 -13.516 1 88 397 ARG A CA 1
ATOM 3206 C C . ARG A 1 397 ? -9.438 -9.094 -14.25 1 88 397 ARG A C 1
ATOM 3208 O O . ARG A 1 397 ? -10.156 -9.555 -15.141 1 88 397 ARG A O 1
ATOM 3215 N N . ILE A 1 398 ? -8.32 -9.578 -13.805 1 87.75 398 ILE A N 1
ATOM 3216 C CA . ILE A 1 398 ? -7.836 -10.805 -14.422 1 87.75 398 ILE A CA 1
ATOM 3217 C C . ILE A 1 398 ? -8.25 -12.008 -13.57 1 87.75 398 ILE A C 1
ATOM 3219 O O . ILE A 1 398 ? -7.941 -12.07 -12.375 1 87.75 398 ILE A O 1
ATOM 3223 N N . GLY A 1 399 ? -8.906 -12.867 -14.172 1 79.5 399 GLY A N 1
ATOM 3224 C CA . GLY A 1 399 ? -9.312 -14.07 -13.461 1 79.5 399 GLY A CA 1
ATOM 3225 C C . GLY A 1 399 ? -8.172 -15.023 -13.195 1 79.5 399 GLY A C 1
ATOM 3226 O O . GLY A 1 399 ? -7.191 -15.062 -13.945 1 79.5 399 GLY A O 1
ATOM 3227 N N . LEU A 1 400 ? -8.32 -15.719 -12.008 1 87.19 400 LEU A N 1
ATOM 3228 C CA . LEU A 1 400 ? -7.324 -16.719 -11.656 1 87.19 400 LEU A CA 1
ATOM 3229 C C . LEU A 1 400 ? -7.918 -18.125 -11.734 1 87.19 400 LEU A C 1
ATOM 3231 O O . LEU A 1 400 ? -9.125 -18.312 -11.547 1 87.19 400 LEU A O 1
ATOM 3235 N N . MET B 1 1 ? 10.836 26.984 33.5 1 62.56 1 MET B N 1
ATOM 3236 C CA . MET B 1 1 ? 10.281 28.172 32.906 1 62.56 1 MET B CA 1
ATOM 3237 C C . MET B 1 1 ? 9.266 28.844 33.812 1 62.56 1 MET B C 1
ATOM 3239 O O . MET B 1 1 ? 8.469 28.156 34.469 1 62.56 1 MET B O 1
ATOM 3243 N N . GLU B 1 2 ? 9.461 30.188 33.906 1 69.31 2 GLU B N 1
ATOM 3244 C CA . GLU B 1 2 ? 8.648 30.938 34.844 1 69.31 2 GLU B CA 1
ATOM 3245 C C . GLU B 1 2 ? 7.23 31.141 34.344 1 69.31 2 GLU B C 1
ATOM 3247 O O . GLU B 1 2 ? 7 31.094 33.125 1 69.31 2 GLU B O 1
ATOM 3252 N N . LYS B 1 3 ? 6.27 31.078 35.281 1 78.56 3 LYS B N 1
ATOM 3253 C CA . LYS B 1 3 ? 4.871 31.328 34.938 1 78.56 3 LYS B CA 1
ATOM 3254 C C . LYS B 1 3 ? 4.559 32.812 34.969 1 78.56 3 LYS B C 1
ATOM 3256 O O . LYS B 1 3 ? 5.234 33.594 35.688 1 78.56 3 LYS B O 1
ATOM 3261 N N . TRP B 1 4 ? 3.662 33.25 34.125 1 76.19 4 TRP B N 1
ATOM 3262 C CA . TRP B 1 4 ? 3.193 34.656 34.156 1 76.19 4 TRP B CA 1
ATOM 3263 C C . TRP B 1 4 ? 2.414 34.938 35.438 1 76.19 4 TRP B C 1
ATOM 3265 O O . TRP B 1 4 ? 1.885 34.031 36.062 1 76.19 4 TRP B O 1
ATOM 3275 N N . VAL B 1 5 ? 2.383 36.188 35.75 1 72.94 5 VAL B N 1
ATOM 3276 C CA . VAL B 1 5 ? 1.725 36.594 37 1 72.94 5 VAL B CA 1
ATOM 3277 C C . VAL B 1 5 ? 0.258 36.188 36.969 1 72.94 5 VAL B C 1
ATOM 3279 O O . VAL B 1 5 ? -0.27 35.688 37.969 1 72.94 5 VAL B O 1
ATOM 3282 N N . PHE B 1 6 ? -0.293 36.406 35.844 1 76.5 6 PHE B N 1
ATOM 3283 C CA . PHE B 1 6 ? -1.704 36.062 35.719 1 76.5 6 PHE B CA 1
ATOM 3284 C C . PHE B 1 6 ? -1.915 34.562 35.938 1 76.5 6 PHE B C 1
ATOM 3286 O O . PHE B 1 6 ? -2.896 34.156 36.562 1 76.5 6 PHE B O 1
ATOM 3293 N N . GLU B 1 7 ? -1.019 33.75 35.562 1 77.69 7 GLU B N 1
ATOM 3294 C CA . GLU B 1 7 ? -1.106 32.312 35.75 1 77.69 7 GLU B CA 1
ATOM 3295 C C . GLU B 1 7 ? -0.982 31.938 37.219 1 77.69 7 GLU B C 1
ATOM 3297 O O . GLU B 1 7 ? -1.672 31.031 37.719 1 77.69 7 GLU B O 1
ATOM 3302 N N . LEU B 1 8 ? -0.173 32.719 37.844 1 75.69 8 LEU B N 1
ATOM 3303 C CA . LEU B 1 8 ? 0.048 32.469 39.281 1 75.69 8 LEU B CA 1
ATOM 3304 C C . LEU B 1 8 ? -1.188 32.844 40.094 1 75.69 8 LEU B C 1
ATOM 3306 O O . LEU B 1 8 ? -1.535 32.156 41.031 1 75.69 8 LEU B O 1
ATOM 3310 N N . ILE B 1 9 ? -1.812 33.906 39.688 1 73.25 9 ILE B N 1
ATOM 3311 C CA . ILE B 1 9 ? -3.008 34.375 40.375 1 73.25 9 ILE B CA 1
ATOM 3312 C C . ILE B 1 9 ? -4.117 33.312 40.25 1 73.25 9 ILE B C 1
ATOM 3314 O O . ILE B 1 9 ? -4.758 32.969 41.219 1 73.25 9 ILE B O 1
ATOM 3318 N N . VAL B 1 10 ? -4.262 32.781 39.156 1 75.75 10 VAL B N 1
ATOM 3319 C CA . VAL B 1 10 ? -5.324 31.828 38.875 1 75.75 10 VAL B CA 1
ATOM 3320 C C . VAL B 1 10 ? -5.016 30.5 39.594 1 75.75 10 VAL B C 1
ATOM 3322 O O . VAL B 1 10 ? -5.926 29.812 40.062 1 75.75 10 VAL B O 1
ATOM 3325 N N . GLU B 1 11 ? -3.756 30.266 39.844 1 76.12 11 GLU B N 1
ATOM 3326 C CA . GLU B 1 11 ? -3.363 28.984 40.438 1 76.12 11 GLU B CA 1
ATOM 3327 C C . GLU B 1 11 ? -3.336 29.078 41.969 1 76.12 11 GLU B C 1
ATOM 3329 O O . GLU B 1 11 ? -3.635 28.109 42.656 1 76.12 11 GLU B O 1
ATOM 3334 N N . LYS B 1 12 ? -3.006 30.312 42.531 1 75.38 12 LYS B N 1
ATOM 3335 C CA . LYS B 1 12 ? -2.686 30.359 43.969 1 75.38 12 LYS B CA 1
ATOM 3336 C C . LYS B 1 12 ? -3.805 31.047 44.75 1 75.38 12 LYS B C 1
ATOM 3338 O O . LYS B 1 12 ? -3.98 30.781 45.938 1 75.38 12 LYS B O 1
ATOM 3343 N N . ILE B 1 13 ? -4.539 31.891 44.094 1 74.75 13 ILE B N 1
ATOM 3344 C CA . ILE B 1 13 ? -5.465 32.719 44.875 1 74.75 13 ILE B CA 1
ATOM 3345 C C . ILE B 1 13 ? -6.875 32.156 44.75 1 74.75 13 ILE B C 1
ATOM 3347 O O . ILE B 1 13 ? -7.434 32.031 43.656 1 74.75 13 ILE B O 1
ATOM 3351 N N . PRO B 1 14 ? -7.426 31.672 45.969 1 74.75 14 PRO B N 1
ATOM 3352 C CA . PRO B 1 14 ? -8.844 31.312 45.938 1 74.75 14 PRO B CA 1
ATOM 3353 C C . PRO B 1 14 ? -9.75 32.5 45.594 1 74.75 14 PRO B C 1
ATOM 3355 O O . PRO B 1 14 ? -9.422 33.656 45.875 1 74.75 14 PRO B O 1
ATOM 3358 N N . PRO B 1 15 ? -10.82 32.25 44.875 1 75.31 15 PRO B N 1
ATOM 3359 C CA . PRO B 1 15 ? -11.523 31.016 44.469 1 75.31 15 PRO B CA 1
ATOM 3360 C C . PRO B 1 15 ? -11.07 30.5 43.094 1 75.31 15 PRO B C 1
ATOM 3362 O O . PRO B 1 15 ? -11.594 29.5 42.625 1 75.31 15 PRO B O 1
ATOM 3365 N N . PHE B 1 16 ? -10.18 31.234 42.594 1 73.81 16 PHE B N 1
ATOM 3366 C CA . PHE B 1 16 ? -9.789 30.906 41.25 1 73.81 16 PHE B CA 1
ATOM 3367 C C . PHE B 1 16 ? -9.023 29.594 41.188 1 73.81 16 PHE B C 1
ATOM 3369 O O . PHE B 1 16 ? -9.133 28.828 40.25 1 73.81 16 PHE B O 1
ATOM 3376 N N . SER B 1 17 ? -8.289 29.328 42.312 1 73.75 17 SER B N 1
ATOM 3377 C CA . SER B 1 17 ? -7.438 28.141 42.375 1 73.75 17 SER B CA 1
ATOM 3378 C C . SER B 1 17 ? -8.273 26.859 42.469 1 73.75 17 SER B C 1
ATOM 3380 O O . SER B 1 17 ? -7.77 25.766 42.219 1 73.75 17 SER B O 1
ATOM 3382 N N . MET B 1 18 ? -9.492 27.125 42.75 1 71.44 18 MET B N 1
ATOM 3383 C CA . MET B 1 18 ? -10.367 25.969 42.906 1 71.44 18 MET B CA 1
ATOM 3384 C C . MET B 1 18 ? -10.844 25.438 41.562 1 71.44 18 MET B C 1
ATOM 3386 O O . MET B 1 18 ? -11.312 24.297 41.5 1 71.44 18 MET B O 1
ATOM 3390 N N . PHE B 1 19 ? -10.688 26.234 40.625 1 74.75 19 PHE B N 1
ATOM 3391 C CA . PHE B 1 19 ? -11.188 25.844 39.312 1 74.75 19 PHE B CA 1
ATOM 3392 C C . PHE B 1 19 ? -10.039 25.719 38.312 1 74.75 19 PHE B C 1
ATOM 3394 O O . PHE B 1 19 ? -8.961 26.297 38.531 1 74.75 19 PHE B O 1
ATOM 3401 N N . GLU B 1 20 ? -10.297 24.891 37.469 1 73.06 20 GLU B N 1
ATOM 3402 C CA . GLU B 1 20 ? -9.266 24.672 36.438 1 73.06 20 GLU B CA 1
ATOM 3403 C C . GLU B 1 20 ? -9.492 25.547 35.219 1 73.06 20 GLU B C 1
ATOM 3405 O O . GLU B 1 20 ? -10.633 25.75 34.812 1 73.06 20 GLU B O 1
ATOM 3410 N N . GLY B 1 21 ? -8.547 26.141 34.719 1 72.06 21 GLY B N 1
ATOM 3411 C CA . GLY B 1 21 ? -8.344 26.891 33.469 1 72.06 21 GLY B CA 1
ATOM 3412 C C . GLY B 1 21 ? -9.57 27.703 33.062 1 72.06 21 GLY B C 1
ATOM 3413 O O . GLY B 1 21 ? -9.75 28.828 33.531 1 72.06 21 GLY B O 1
ATOM 3414 N N . GLU B 1 22 ? -10.461 26.938 32.219 1 73.81 22 GLU B N 1
ATOM 3415 C CA . GLU B 1 22 ? -11.617 27.625 31.656 1 73.81 22 GLU B CA 1
ATOM 3416 C C . GLU B 1 22 ? -12.602 28.016 32.75 1 73.81 22 GLU B C 1
ATOM 3418 O O . GLU B 1 22 ? -13.195 29.094 32.719 1 73.81 22 GLU B O 1
ATOM 3423 N N . ARG B 1 23 ? -12.75 27.234 33.812 1 75.5 23 ARG B N 1
ATOM 3424 C CA . ARG B 1 23 ? -13.703 27.484 34.906 1 75.5 23 ARG B CA 1
ATOM 3425 C C . ARG B 1 23 ? -13.25 28.625 35.781 1 75.5 23 ARG B C 1
ATOM 3427 O O . ARG B 1 23 ? -14.07 29.406 36.281 1 75.5 23 ARG B O 1
ATOM 3434 N N . ALA B 1 24 ? -11.969 28.734 35.781 1 79.75 24 ALA B N 1
ATOM 3435 C CA . ALA B 1 24 ? -11.43 29.812 36.625 1 79.75 24 ALA B CA 1
ATOM 3436 C C . ALA B 1 24 ? -11.711 31.172 35.969 1 79.75 24 ALA B C 1
ATOM 3438 O O . ALA B 1 24 ? -12.016 32.125 36.688 1 79.75 24 ALA B O 1
ATOM 3439 N N . VAL B 1 25 ? -11.656 31.234 34.688 1 80.25 25 VAL B N 1
ATOM 3440 C CA . VAL B 1 25 ? -11.914 32.469 33.969 1 80.25 25 VAL B CA 1
ATOM 3441 C C . VAL B 1 25 ? -13.383 32.844 34.094 1 80.25 25 VAL B C 1
ATOM 3443 O O . VAL B 1 25 ? -13.719 34.031 34.25 1 80.25 25 VAL B O 1
ATOM 3446 N N . MET B 1 26 ? -14.148 31.891 34.062 1 82.19 26 MET B N 1
ATOM 3447 C CA . MET B 1 26 ? -15.578 32.125 34.188 1 82.19 26 MET B CA 1
ATOM 3448 C C . MET B 1 26 ? -15.898 32.688 35.594 1 82.19 26 MET B C 1
ATOM 3450 O O . MET B 1 26 ? -16.719 33.594 35.719 1 82.19 26 MET B O 1
ATOM 3454 N N . VAL B 1 27 ? -15.312 32.094 36.5 1 83.44 27 VAL B N 1
ATOM 3455 C CA . VAL B 1 27 ? -15.539 32.562 37.875 1 83.44 27 VAL B CA 1
ATOM 3456 C C . VAL B 1 27 ? -15.086 34 38.031 1 83.44 27 VAL B C 1
ATOM 3458 O O . VAL B 1 27 ? -15.75 34.812 38.688 1 83.44 27 VAL B O 1
ATOM 3461 N N . GLN B 1 28 ? -14.016 34.25 37.438 1 80.31 28 GLN B N 1
ATOM 3462 C CA . GLN B 1 28 ? -13.516 35.625 37.469 1 80.31 28 GLN B CA 1
ATOM 3463 C C . GLN B 1 28 ? -14.516 36.562 36.844 1 80.31 28 GLN B C 1
ATOM 3465 O O . GLN B 1 28 ? -14.727 37.688 37.344 1 80.31 28 GLN B O 1
ATOM 3470 N N . LEU B 1 29 ? -15.086 36.188 35.75 1 82.56 29 LEU B N 1
ATOM 3471 C CA . LEU B 1 29 ? -16.062 37 35.062 1 82.56 29 LEU B CA 1
ATOM 3472 C C . LEU B 1 29 ? -17.281 37.281 35.969 1 82.56 29 LEU B C 1
ATOM 3474 O O . LEU B 1 29 ? -17.734 38.406 36.062 1 82.56 29 LEU B O 1
ATOM 3478 N N . VAL B 1 30 ? -17.688 36.281 36.562 1 85.06 30 VAL B N 1
ATOM 3479 C CA . VAL B 1 30 ? -18.891 36.406 37.375 1 85.06 30 VAL B CA 1
ATOM 3480 C C . VAL B 1 30 ? -18.625 37.281 38.594 1 85.06 30 VAL B C 1
ATOM 3482 O O . VAL B 1 30 ? -19.438 38.156 38.938 1 85.06 30 VAL B O 1
ATOM 3485 N N . ILE B 1 31 ? -17.516 37.094 39.188 1 85.5 31 ILE B N 1
ATOM 3486 C CA . ILE B 1 31 ? -17.172 37.875 40.375 1 85.5 31 ILE B CA 1
ATOM 3487 C C . ILE B 1 31 ? -17.031 39.344 40 1 85.5 31 ILE B C 1
ATOM 3489 O O . ILE B 1 31 ? -17.562 40.219 40.688 1 85.5 31 ILE B O 1
ATOM 3493 N N . MET B 1 32 ? -16.359 39.531 39 1 84.19 32 MET B N 1
ATOM 3494 C CA . MET B 1 32 ? -16.141 40.906 38.594 1 84.19 32 MET B CA 1
ATOM 3495 C C . MET B 1 32 ? -17.438 41.562 38.156 1 84.19 32 MET B C 1
ATOM 3497 O O . MET B 1 32 ? -17.656 42.75 38.438 1 84.19 32 MET B O 1
ATOM 3501 N N . LEU B 1 33 ? -18.234 40.812 37.5 1 86.19 33 LEU B N 1
ATOM 3502 C CA . LEU B 1 33 ? -19.547 41.344 37.094 1 86.19 33 LEU B CA 1
ATOM 3503 C C . LEU B 1 33 ? -20.406 41.625 38.312 1 86.19 33 LEU B C 1
ATOM 3505 O O . LEU B 1 33 ? -21.062 42.656 38.375 1 86.19 33 LEU B O 1
ATOM 3509 N N . LEU B 1 34 ? -20.406 40.812 39.25 1 89.38 34 LEU B N 1
ATOM 3510 C CA . LEU B 1 34 ? -21.203 40.969 40.469 1 89.38 34 LEU B CA 1
ATOM 3511 C C . LEU B 1 34 ? -20.734 42.188 41.25 1 89.38 34 LEU B C 1
ATOM 3513 O O . LEU B 1 34 ? -21.547 43 41.719 1 89.38 34 LEU B O 1
ATOM 3517 N N . VAL B 1 35 ? -19.5 42.25 41.406 1 86.19 35 VAL B N 1
ATOM 3518 C CA . VAL B 1 35 ? -18.953 43.375 42.156 1 86.19 35 VAL B CA 1
ATOM 3519 C C . VAL B 1 35 ? -19.25 44.688 41.406 1 86.19 35 VAL B C 1
ATOM 3521 O O . VAL B 1 35 ? -19.562 45.688 42.031 1 86.19 35 VAL B O 1
ATOM 3524 N N . GLY B 1 36 ? -19.172 44.625 40.156 1 84.19 36 GLY B N 1
ATOM 3525 C CA . GLY B 1 36 ? -19.484 45.812 39.344 1 84.19 36 GLY B CA 1
ATOM 3526 C C . GLY B 1 36 ? -20.938 46.25 39.5 1 84.19 36 GLY B C 1
ATOM 3527 O O . GLY B 1 36 ? -21.219 47.438 39.625 1 84.19 36 GLY B O 1
ATOM 3528 N N . VAL B 1 37 ? -21.734 45.312 39.5 1 87.19 37 VAL B N 1
ATOM 3529 C CA . VAL B 1 37 ? -23.156 45.594 39.625 1 87.19 37 VAL B CA 1
ATOM 3530 C C . VAL B 1 37 ? -23.438 46.125 41.031 1 87.19 37 VAL B C 1
ATOM 3532 O O . VAL B 1 37 ? -24.188 47.094 41.188 1 87.19 37 VAL B O 1
ATOM 3535 N N . LEU B 1 38 ? -22.859 45.594 42.031 1 87.94 38 LEU B N 1
ATOM 3536 C CA . LEU B 1 38 ? -23.062 46 43.406 1 87.94 38 LEU B CA 1
ATOM 3537 C C . LEU B 1 38 ? -22.547 47.438 43.625 1 87.94 38 LEU B C 1
ATOM 3539 O O . LEU B 1 38 ? -23.203 48.25 44.281 1 87.94 38 LEU B O 1
ATOM 3543 N N . VAL B 1 39 ? -21.469 47.656 43.062 1 84.69 39 VAL B N 1
ATOM 3544 C CA . VAL B 1 39 ? -20.891 48.969 43.156 1 84.69 39 VAL B CA 1
ATOM 3545 C C . VAL B 1 39 ? -21.797 50 42.438 1 84.69 39 VAL B C 1
ATOM 3547 O O . VAL B 1 39 ? -22 51.094 42.938 1 84.69 39 VAL B O 1
ATOM 3550 N N . SER B 1 40 ? -22.359 49.594 41.375 1 85.38 40 SER B N 1
ATOM 3551 C CA . SER B 1 40 ? -23.234 50.5 40.625 1 85.38 40 SER B CA 1
ATOM 3552 C C . SER B 1 40 ? -24.516 50.781 41.375 1 85.38 40 SER B C 1
ATOM 3554 O O . SER B 1 40 ? -25 51.906 41.375 1 85.38 40 SER B O 1
ATOM 3556 N N . ILE B 1 41 ? -25 49.844 42.031 1 86.31 41 ILE B N 1
ATOM 3557 C CA . ILE B 1 41 ? -26.219 50.031 42.812 1 86.31 41 ILE B CA 1
ATOM 3558 C C . ILE B 1 41 ? -25.938 50.844 44.062 1 86.31 41 ILE B C 1
ATOM 3560 O O . ILE B 1 41 ? -26.688 51.781 44.375 1 86.31 41 ILE B O 1
ATOM 3564 N N . ALA B 1 42 ? -24.922 50.531 44.656 1 88.19 42 ALA B N 1
ATOM 3565 C CA . ALA B 1 42 ? -24.578 51.188 45.906 1 88.19 42 ALA B CA 1
ATOM 3566 C C . ALA B 1 42 ? -24.344 52.688 45.719 1 88.19 42 ALA B C 1
ATOM 3568 O O . ALA B 1 42 ? -24.703 53.5 46.562 1 88.19 42 ALA B O 1
ATOM 3569 N N . PHE B 1 43 ? -23.859 53 44.562 1 87.62 43 PHE B N 1
ATOM 3570 C CA . PHE B 1 43 ? -23.484 54.406 44.375 1 87.62 43 PHE B CA 1
ATOM 3571 C C . PHE B 1 43 ? -24.422 55.094 43.406 1 87.62 43 PHE B C 1
ATOM 3573 O O . PHE B 1 43 ? -24.188 56.219 43 1 87.62 43 PHE B O 1
ATOM 3580 N N . GLY B 1 44 ? -25.453 54.5 42.969 1 85.94 44 GLY B N 1
ATOM 3581 C CA . GLY B 1 44 ? -26.484 55.062 42.125 1 85.94 44 GLY B CA 1
ATOM 3582 C C . GLY B 1 44 ? -25.984 55.469 40.75 1 85.94 44 GLY B C 1
ATOM 3583 O O . GLY B 1 44 ? -26.266 56.594 40.281 1 85.94 44 GLY B O 1
ATOM 3584 N N . LEU B 1 45 ? -25.203 54.594 40.219 1 89 45 LEU B N 1
ATOM 3585 C CA . LEU B 1 45 ? -24.656 54.906 38.906 1 89 45 LEU B CA 1
ATOM 3586 C C . LEU B 1 45 ? -25.688 54.656 37.812 1 89 45 LEU B C 1
ATOM 3588 O O . LEU B 1 45 ? -26.625 53.875 38 1 89 45 LEU B O 1
ATOM 3592 N N . PRO B 1 46 ? -25.547 55.344 36.719 1 87.69 46 PRO B N 1
ATOM 3593 C CA . PRO B 1 46 ? -26.484 55.156 35.594 1 87.69 46 PRO B CA 1
ATOM 3594 C C . PRO B 1 46 ? -26.375 53.75 34.969 1 87.69 46 PRO B C 1
ATOM 3596 O O . PRO B 1 46 ? -25.375 53.062 35.156 1 87.69 46 PRO B O 1
ATOM 3599 N N . LEU B 1 47 ? -27.344 53.438 34.25 1 88.31 47 LEU B N 1
ATOM 3600 C CA . LEU B 1 47 ? -27.438 52.125 33.625 1 88.31 47 LEU B CA 1
ATOM 3601 C C . LEU B 1 47 ? -26.328 51.938 32.594 1 88.31 47 LEU B C 1
ATOM 3603 O O . LEU B 1 47 ? -25.828 50.844 32.406 1 88.31 47 LEU B O 1
ATOM 3607 N N . ARG B 1 48 ? -25.938 53.031 31.953 1 89.88 48 ARG B N 1
ATOM 3608 C CA . ARG B 1 48 ? -24.875 52.938 30.953 1 89.88 48 ARG B CA 1
ATOM 3609 C C . ARG B 1 48 ? -23.562 52.5 31.578 1 89.88 48 ARG B C 1
ATOM 3611 O O . ARG B 1 48 ? -22.766 51.812 30.938 1 89.88 48 ARG B O 1
ATOM 3618 N N . SER B 1 49 ? -23.391 52.812 32.812 1 89.12 49 SER B N 1
ATOM 3619 C CA . SER B 1 49 ? -22.172 52.438 33.531 1 89.12 49 SER B CA 1
ATOM 3620 C C . SER B 1 49 ? -22.141 50.906 33.75 1 89.12 49 SER B C 1
ATOM 3622 O O . SER B 1 49 ? -21.078 50.281 33.625 1 89.12 49 SER B O 1
ATOM 3624 N N . ILE B 1 50 ? -23.266 50.344 33.906 1 87.44 50 ILE B N 1
ATOM 3625 C CA . ILE B 1 50 ? -23.344 48.906 34.156 1 87.44 50 ILE B CA 1
ATOM 3626 C C . ILE B 1 50 ? -23.141 48.156 32.875 1 87.44 50 ILE B C 1
ATOM 3628 O O . ILE B 1 50 ? -22.406 47.156 32.812 1 87.44 50 ILE B O 1
ATOM 3632 N N . VAL B 1 51 ? -23.688 48.594 31.859 1 90.06 51 VAL B N 1
ATOM 3633 C CA . VAL B 1 51 ? -23.625 47.906 30.578 1 90.06 51 VAL B CA 1
ATOM 3634 C C . VAL B 1 51 ? -22.219 48 30.016 1 90.06 51 VAL B C 1
ATOM 3636 O O . VAL B 1 51 ? -21.641 46.969 29.625 1 90.06 51 VAL B O 1
ATOM 3639 N N . MET B 1 52 ? -21.703 49.188 30 1 90.06 52 MET B N 1
ATOM 3640 C CA . MET B 1 52 ? -20.391 49.375 29.406 1 90.06 52 MET B CA 1
ATOM 3641 C C . MET B 1 52 ? -19.297 48.781 30.297 1 90.06 52 MET B C 1
ATOM 3643 O O . MET B 1 52 ? -18.281 48.281 29.797 1 90.06 52 MET B O 1
ATOM 3647 N N . GLY B 1 53 ? -19.516 48.938 31.578 1 88.81 53 GLY B N 1
ATOM 3648 C CA . GLY B 1 53 ? -18.594 48.25 32.469 1 88.81 53 GLY B CA 1
ATOM 3649 C C . GLY B 1 53 ? -18.578 46.75 32.281 1 88.81 53 GLY B C 1
ATOM 3650 O O . GLY B 1 53 ? -17.531 46.125 32.344 1 88.81 53 GLY B O 1
ATOM 3651 N N . SER B 1 54 ? -19.734 46.188 32.031 1 89.31 54 SER B N 1
ATOM 3652 C CA . SER B 1 54 ? -19.844 44.75 31.797 1 89.31 54 SER B CA 1
ATOM 3653 C C . SER B 1 54 ? -19.156 44.375 30.5 1 89.31 54 SER B C 1
ATOM 3655 O O . SER B 1 54 ? -18.562 43.281 30.406 1 89.31 54 SER B O 1
ATOM 3657 N N . LEU B 1 55 ? -19.219 45.188 29.531 1 91.5 55 LEU B N 1
ATOM 3658 C CA . LEU B 1 55 ? -18.547 44.938 28.266 1 91.5 55 LEU B CA 1
ATOM 3659 C C . LEU B 1 55 ? -17.031 44.938 28.438 1 91.5 55 LEU B C 1
ATOM 3661 O O . LEU B 1 55 ? -16.328 44.094 27.844 1 91.5 55 LEU B O 1
ATOM 3665 N N . ALA B 1 56 ? -16.547 45.844 29.188 1 92 56 ALA B N 1
ATOM 3666 C CA . ALA B 1 56 ? -15.109 45.875 29.469 1 92 56 ALA B CA 1
ATOM 3667 C C . ALA B 1 56 ? -14.648 44.625 30.203 1 92 56 ALA B C 1
ATOM 3669 O O . ALA B 1 56 ? -13.578 44.094 29.922 1 92 56 ALA B O 1
ATOM 3670 N N . ILE B 1 57 ? -15.453 44.219 31.094 1 90.88 57 ILE B N 1
ATOM 3671 C CA . ILE B 1 57 ? -15.133 43.031 31.844 1 90.88 57 ILE B CA 1
ATOM 3672 C C . ILE B 1 57 ? -15.141 41.812 30.906 1 90.88 57 ILE B C 1
ATOM 3674 O O . ILE B 1 57 ? -14.289 40.938 31.031 1 90.88 57 ILE B O 1
ATOM 3678 N N . LEU B 1 58 ? -16.047 41.781 30.016 1 90.25 58 LEU B N 1
ATOM 3679 C CA . LEU B 1 58 ? -16.109 40.688 29.047 1 90.25 58 LEU B CA 1
ATOM 3680 C C . LEU B 1 58 ? -14.828 40.625 28.234 1 90.25 58 LEU B C 1
ATOM 3682 O O . LEU B 1 58 ? -14.312 39.531 27.969 1 90.25 58 LEU B O 1
ATOM 3686 N N . VAL B 1 59 ? -14.336 41.719 27.766 1 92.56 59 VAL B N 1
ATOM 3687 C CA . VAL B 1 59 ? -13.102 41.75 26.984 1 92.56 59 VAL B CA 1
ATOM 3688 C C . VAL B 1 59 ? -11.945 41.188 27.812 1 92.56 59 VAL B C 1
ATOM 3690 O O . VAL B 1 59 ? -11.125 40.438 27.328 1 92.56 59 VAL B O 1
ATOM 3693 N N . VAL B 1 60 ? -11.906 41.562 29.047 1 90.31 60 VAL B N 1
ATOM 3694 C CA . VAL B 1 60 ? -10.844 41.125 29.938 1 90.31 60 VAL B CA 1
ATOM 3695 C C . VAL B 1 60 ? -10.914 39.594 30.094 1 90.31 60 VAL B C 1
ATOM 3697 O O . VAL B 1 60 ? -9.891 38.906 30.125 1 90.31 60 VAL B O 1
ATOM 3700 N N . VAL B 1 61 ? -12.047 39.125 30.125 1 87.75 61 VAL B N 1
ATOM 3701 C CA . VAL B 1 61 ? -12.227 37.688 30.297 1 87.75 61 VAL B CA 1
ATOM 3702 C C . VAL B 1 61 ? -11.805 36.938 29.031 1 87.75 61 VAL B C 1
ATOM 3704 O O . VAL B 1 61 ? -11.133 35.906 29.094 1 87.75 61 VAL B O 1
ATOM 3707 N N . LEU B 1 62 ? -12.195 37.438 27.938 1 88.75 62 LEU B N 1
ATOM 3708 C CA . LEU B 1 62 ? -11.805 36.844 26.672 1 88.75 62 LEU B CA 1
ATOM 3709 C C . LEU B 1 62 ? -10.289 36.844 26.516 1 88.75 62 LEU B C 1
ATOM 3711 O O . LEU B 1 62 ? -9.703 35.844 26.141 1 88.75 62 LEU B O 1
ATOM 3715 N N . TRP B 1 63 ? -9.703 37.969 26.828 1 91.56 63 TRP B N 1
ATOM 3716 C CA . TRP B 1 63 ? -8.25 38.094 26.75 1 91.56 63 TRP B CA 1
ATOM 3717 C C . TRP B 1 63 ? -7.578 37.125 27.719 1 91.56 63 TRP B C 1
ATOM 3719 O O . TRP B 1 63 ? -6.539 36.531 27.422 1 91.56 63 TRP B O 1
ATOM 3729 N N . SER B 1 64 ? -8.156 36.969 28.828 1 87.38 64 SER B N 1
ATOM 3730 C CA . SER B 1 64 ? -7.598 36.094 29.844 1 87.38 64 SER B CA 1
ATOM 3731 C C . SER B 1 64 ? -7.645 34.625 29.391 1 87.38 64 SER B C 1
ATOM 3733 O O . SER B 1 64 ? -6.691 33.875 29.594 1 87.38 64 SER B O 1
ATOM 3735 N N . ARG B 1 65 ? -8.672 34.281 28.812 1 86 65 ARG B N 1
ATOM 3736 C CA . ARG B 1 65 ? -8.797 32.906 28.297 1 86 65 ARG B CA 1
ATOM 3737 C C . ARG B 1 65 ? -7.754 32.625 27.234 1 86 65 ARG B C 1
ATOM 3739 O O . ARG B 1 65 ? -7.129 31.547 27.234 1 86 65 ARG B O 1
ATOM 3746 N N . LEU B 1 66 ? -7.559 33.531 26.391 1 86 66 LEU B N 1
ATOM 3747 C CA . LEU B 1 66 ? -6.617 33.375 25.297 1 86 66 LEU B CA 1
ATOM 3748 C C . LEU B 1 66 ? -5.184 33.312 25.812 1 86 66 LEU B C 1
ATOM 3750 O O . LEU B 1 66 ? -4.352 32.594 25.281 1 86 66 LEU B O 1
ATOM 3754 N N . THR B 1 67 ? -4.938 34.031 26.859 1 83 67 THR B N 1
ATOM 3755 C CA . THR B 1 67 ? -3.598 34.062 27.422 1 83 67 THR B CA 1
ATOM 3756 C C . THR B 1 67 ? -3.281 32.781 28.188 1 83 67 THR B C 1
ATOM 3758 O O . THR B 1 67 ? -2.133 32.344 28.203 1 83 67 THR B O 1
ATOM 3761 N N . LEU B 1 68 ? -4.23 32.219 28.734 1 81.94 68 LEU B N 1
ATOM 3762 C CA . LEU B 1 68 ? -4.016 31.016 29.547 1 81.94 68 LEU B CA 1
ATOM 3763 C C . LEU B 1 68 ? -3.688 29.812 28.672 1 81.94 68 LEU B C 1
ATOM 3765 O O . LEU B 1 68 ? -3.02 28.875 29.109 1 81.94 68 LEU B O 1
ATOM 3769 N N . ILE B 1 69 ? -4.121 29.891 27.484 1 82.31 69 ILE B N 1
ATOM 3770 C CA . ILE B 1 69 ? -3.902 28.75 26.594 1 82.31 69 ILE B CA 1
ATOM 3771 C C . ILE B 1 69 ? -2.525 28.859 25.938 1 82.31 69 ILE B C 1
ATOM 3773 O O . ILE B 1 69 ? -1.915 27.859 25.594 1 82.31 69 ILE B O 1
ATOM 3777 N N . ILE B 1 70 ? -1.98 30 25.844 1 83.56 70 ILE B N 1
ATOM 3778 C CA . ILE B 1 70 ? -0.782 30.266 25.047 1 83.56 70 ILE B CA 1
ATOM 3779 C C . ILE B 1 70 ? 0.452 29.781 25.812 1 83.56 70 ILE B C 1
ATOM 3781 O O . ILE B 1 70 ? 1.306 29.094 25.25 1 83.56 70 ILE B O 1
ATOM 3785 N N . ALA B 1 71 ? 0.473 30.031 27.094 1 82.12 71 ALA B N 1
ATOM 3786 C CA . ALA B 1 71 ? 1.699 29.797 27.859 1 82.12 71 ALA B CA 1
ATOM 3787 C C . ALA B 1 71 ? 2.031 28.312 27.922 1 82.12 71 ALA B C 1
ATOM 3789 O O . ALA B 1 71 ? 3.143 27.906 27.578 1 82.12 71 ALA B O 1
ATOM 3790 N N . PRO B 1 72 ? 1.085 27.531 28.25 1 82.81 72 PRO B N 1
ATOM 3791 C CA . PRO B 1 72 ? 1.41 26.109 28.281 1 82.81 72 PRO B CA 1
ATOM 3792 C C . PRO B 1 72 ? 1.742 25.547 26.891 1 82.81 72 PRO B C 1
ATOM 3794 O O . PRO B 1 72 ? 2.555 24.625 26.766 1 82.81 72 PRO B O 1
ATOM 3797 N N . SER B 1 73 ? 1.132 26.078 25.922 1 86.56 73 SER B N 1
ATOM 3798 C CA . SER B 1 73 ? 1.394 25.625 24.562 1 86.56 73 SER B CA 1
ATOM 3799 C C . SER B 1 73 ? 2.832 25.922 24.141 1 86.56 73 SER B C 1
ATOM 3801 O O . SER B 1 73 ? 3.48 25.094 23.5 1 86.56 73 SER B O 1
ATOM 3803 N N . ILE B 1 74 ? 3.314 27 24.578 1 87.12 74 ILE B N 1
ATOM 3804 C CA . ILE B 1 74 ? 4.668 27.406 24.219 1 87.12 74 ILE B CA 1
ATOM 3805 C C . ILE B 1 74 ? 5.684 26.562 24.984 1 87.12 74 ILE B C 1
ATOM 3807 O O . ILE B 1 74 ? 6.719 26.172 24.438 1 87.12 74 ILE B O 1
ATOM 3811 N N . ARG B 1 75 ? 5.367 26.25 26.141 1 85.75 75 ARG B N 1
ATOM 3812 C CA . ARG B 1 75 ? 6.293 25.5 26.984 1 85.75 75 ARG B CA 1
ATOM 3813 C C . ARG B 1 75 ? 6.434 24.047 26.5 1 85.75 75 ARG B C 1
ATOM 3815 O O . ARG B 1 75 ? 7.422 23.391 26.812 1 85.75 75 ARG B O 1
ATOM 3822 N N . SER B 1 76 ? 5.57 23.641 25.688 1 84.12 76 SER B N 1
ATOM 3823 C CA . SER B 1 76 ? 5.578 22.25 25.234 1 84.12 76 SER B CA 1
ATOM 3824 C C . SER B 1 76 ? 6.395 22.078 23.969 1 84.12 76 SER B C 1
ATOM 3826 O O . SER B 1 76 ? 6.551 20.969 23.469 1 84.12 76 SER B O 1
ATOM 3828 N N . PHE B 1 77 ? 6.941 23.172 23.453 1 88.06 77 PHE B N 1
ATOM 3829 C CA . PHE B 1 77 ? 7.703 23.078 22.219 1 88.06 77 PHE B CA 1
ATOM 3830 C C . PHE B 1 77 ? 8.922 22.172 22.391 1 88.06 77 PHE B C 1
ATOM 3832 O O . PHE B 1 77 ? 9.625 22.266 23.391 1 88.06 77 PHE B O 1
ATOM 3839 N N . ARG B 1 78 ? 9.195 21.328 21.391 1 84.56 78 ARG B N 1
ATOM 3840 C CA . ARG B 1 78 ? 10.328 20.406 21.391 1 84.56 78 ARG B CA 1
ATOM 3841 C C . ARG B 1 78 ? 11.43 20.891 20.453 1 84.56 78 ARG B C 1
ATOM 3843 O O . ARG B 1 78 ? 11.164 21.641 19.516 1 84.56 78 ARG B O 1
ATOM 3850 N N . PRO B 1 79 ? 12.562 20.422 20.828 1 83.5 79 PRO B N 1
ATOM 3851 C CA . PRO B 1 79 ? 13.672 20.844 19.969 1 83.5 79 PRO B CA 1
ATOM 3852 C C . PRO B 1 79 ? 13.633 20.172 18.594 1 83.5 79 PRO B C 1
ATOM 3854 O O . PRO B 1 79 ? 13.258 19 18.484 1 83.5 79 PRO B O 1
ATOM 3857 N N . SER B 1 80 ? 13.961 21.078 17.641 1 80.94 80 SER B N 1
ATOM 3858 C CA . SER B 1 80 ? 14.094 20.578 16.266 1 80.94 80 SER B CA 1
ATOM 3859 C C . SER B 1 80 ? 15.516 20.109 15.984 1 80.94 80 SER B C 1
ATOM 3861 O O . SER B 1 80 ? 16.391 20.188 16.859 1 80.94 80 SER B O 1
ATOM 3863 N N . LEU B 1 81 ? 15.719 19.578 14.812 1 80.31 81 LEU B N 1
ATOM 3864 C CA . LEU B 1 81 ? 17.047 19.109 14.438 1 80.31 81 LEU B CA 1
ATOM 3865 C C . LEU B 1 81 ? 17.922 20.266 13.984 1 80.31 81 LEU B C 1
ATOM 3867 O O . LEU B 1 81 ? 19.156 20.141 13.953 1 80.31 81 LEU B O 1
ATOM 3871 N N . SER B 1 82 ? 17.344 21.406 13.766 1 86.69 82 SER B N 1
ATOM 3872 C CA . SER B 1 82 ? 18.125 22.578 13.367 1 86.69 82 SER B CA 1
ATOM 3873 C C . SER B 1 82 ? 18.609 23.359 14.578 1 86.69 82 SER B C 1
ATOM 3875 O O . SER B 1 82 ? 17.797 23.906 15.328 1 86.69 82 SER B O 1
ATOM 3877 N N . PRO B 1 83 ? 19.891 23.406 14.758 1 88.88 83 PRO B N 1
ATOM 3878 C CA . PRO B 1 83 ? 20.406 24.156 15.914 1 88.88 83 PRO B CA 1
ATOM 3879 C C . PRO B 1 83 ? 20.016 25.625 15.898 1 88.88 83 PRO B C 1
ATOM 3881 O O . PRO B 1 83 ? 19.703 26.188 16.938 1 88.88 83 PRO B O 1
ATOM 3884 N N . GLU B 1 84 ? 20.047 26.172 14.742 1 91.81 84 GLU B N 1
ATOM 3885 C CA . GLU B 1 84 ? 19.672 27.578 14.641 1 91.81 84 GLU B CA 1
ATOM 3886 C C . GLU B 1 84 ? 18.219 27.797 15.031 1 91.81 84 GLU B C 1
ATOM 3888 O O . GLU B 1 84 ? 17.891 28.75 15.742 1 91.81 84 GLU B O 1
ATOM 3893 N N . GLU B 1 85 ? 17.422 26.984 14.531 1 91.56 85 GLU B N 1
ATOM 3894 C CA . GLU B 1 85 ? 16 27.094 14.859 1 91.56 85 GLU B CA 1
ATOM 3895 C C . GLU B 1 85 ? 15.75 26.844 16.344 1 91.56 85 GLU B C 1
ATOM 3897 O O . GLU B 1 85 ? 14.891 27.484 16.953 1 91.56 85 GLU B O 1
ATOM 3902 N N . ASN B 1 86 ? 16.516 26.047 16.953 1 92.06 86 ASN B N 1
ATOM 3903 C CA . ASN B 1 86 ? 16.406 25.797 18.375 1 92.06 86 ASN B CA 1
ATOM 3904 C C . ASN B 1 86 ? 16.812 27.016 19.203 1 92.06 86 ASN B C 1
ATOM 3906 O O . ASN B 1 86 ? 16.188 27.312 20.219 1 92.06 86 ASN B O 1
ATOM 3910 N N . GLU B 1 87 ? 17.781 27.578 18.734 1 94.19 87 GLU B N 1
ATOM 3911 C CA . GLU B 1 87 ? 18.219 28.781 19.422 1 94.19 87 GLU B CA 1
ATOM 3912 C C . GLU B 1 87 ? 17.125 29.859 19.391 1 94.19 87 GLU B C 1
ATOM 3914 O O . GLU B 1 87 ? 16.906 30.547 20.391 1 94.19 87 GLU B O 1
ATOM 3919 N N . ILE B 1 88 ? 16.516 29.984 18.297 1 94.38 88 ILE B N 1
ATOM 3920 C CA . ILE B 1 88 ? 15.461 30.984 18.141 1 94.38 88 ILE B CA 1
ATOM 3921 C C . ILE B 1 88 ? 14.305 30.656 19.078 1 94.38 88 ILE B C 1
ATOM 3923 O O . ILE B 1 88 ? 13.797 31.531 19.781 1 94.38 88 ILE B O 1
ATOM 3927 N N . ILE B 1 89 ? 13.93 29.406 19.172 1 92.75 89 ILE B N 1
ATOM 3928 C CA . ILE B 1 89 ? 12.812 28.984 20 1 92.75 89 ILE B CA 1
ATOM 3929 C C . ILE B 1 89 ? 13.172 29.141 21.484 1 92.75 89 ILE B C 1
ATOM 3931 O O . ILE B 1 89 ? 12.344 29.562 22.281 1 92.75 89 ILE B O 1
ATOM 3935 N N . GLU B 1 90 ? 14.359 28.875 21.812 1 92.25 90 GLU B N 1
ATOM 3936 C CA . GLU B 1 90 ? 14.789 29.031 23.203 1 92.25 90 GLU B CA 1
ATOM 3937 C C . GLU B 1 90 ? 14.828 30.516 23.594 1 92.25 90 GLU B C 1
ATOM 3939 O O . GLU B 1 90 ? 14.461 30.875 24.719 1 92.25 90 GLU B O 1
ATOM 3944 N N . ARG B 1 91 ? 15.312 31.266 22.719 1 93.38 91 ARG B N 1
ATOM 3945 C CA . ARG B 1 91 ? 15.297 32.688 22.969 1 93.38 91 ARG B CA 1
ATOM 3946 C C . ARG B 1 91 ? 13.875 33.219 23.109 1 93.38 91 ARG B C 1
ATOM 3948 O O . ARG B 1 91 ? 13.586 34.062 23.969 1 93.38 91 ARG B O 1
ATOM 3955 N N . TYR B 1 92 ? 13.031 32.781 22.219 1 93.38 92 TYR B N 1
ATOM 3956 C CA . TYR B 1 92 ? 11.617 33.094 22.297 1 93.38 92 TYR B CA 1
ATOM 3957 C C . TYR B 1 92 ? 11.031 32.75 23.656 1 93.38 92 TYR B C 1
ATOM 3959 O O . TYR B 1 92 ? 10.383 33.562 24.297 1 93.38 92 TYR B O 1
ATOM 3967 N N . LYS B 1 93 ? 11.344 31.594 24.125 1 90.62 93 LYS B N 1
ATOM 3968 C CA . LYS B 1 93 ? 10.859 31.125 25.422 1 90.62 93 LYS B CA 1
ATOM 3969 C C . LYS B 1 93 ? 11.445 31.969 26.562 1 90.62 93 LYS B C 1
ATOM 3971 O O . LYS B 1 93 ? 10.734 32.344 27.5 1 90.62 93 LYS B O 1
ATOM 3976 N N . SER B 1 94 ? 12.656 32.219 26.438 1 90.44 94 SER B N 1
ATOM 3977 C CA . SER B 1 94 ? 13.336 32.938 27.5 1 90.44 94 SER B CA 1
ATOM 3978 C C . SER B 1 94 ? 12.812 34.375 27.609 1 90.44 94 SER B C 1
ATOM 3980 O O . SER B 1 94 ? 12.719 34.906 28.703 1 90.44 94 SER B O 1
ATOM 3982 N N . LEU B 1 95 ? 12.461 34.906 26.516 1 90.5 95 LEU B N 1
ATOM 3983 C CA . LEU B 1 95 ? 11.961 36.281 26.516 1 90.5 95 LEU B CA 1
ATOM 3984 C C . LEU B 1 95 ? 10.523 36.344 27.031 1 90.5 95 LEU B C 1
ATOM 3986 O O . LEU B 1 95 ? 10.125 37.312 27.672 1 90.5 95 LEU B O 1
ATOM 3990 N N . LEU B 1 96 ? 9.82 35.281 26.75 1 88.88 96 LEU B N 1
ATOM 3991 C CA . LEU B 1 96 ? 8.422 35.281 27.172 1 88.88 96 LEU B CA 1
ATOM 3992 C C . LEU B 1 96 ? 8.312 34.938 28.656 1 88.88 96 LEU B C 1
ATOM 3994 O O . LEU B 1 96 ? 7.422 35.438 29.344 1 88.88 96 LEU B O 1
ATOM 3998 N N . PHE B 1 97 ? 9.203 34.094 29.125 1 87 97 PHE B N 1
ATOM 3999 C CA . PHE B 1 97 ? 9.102 33.656 30.516 1 87 97 PHE B CA 1
ATOM 4000 C C . PHE B 1 97 ? 10.312 34.094 31.312 1 87 97 PHE B C 1
ATOM 4002 O O . PHE B 1 97 ? 10.844 33.312 32.125 1 87 97 PHE B O 1
ATOM 4009 N N . ASP B 1 98 ? 10.648 35.188 31 1 85.38 98 ASP B N 1
ATOM 4010 C CA . ASP B 1 98 ? 11.781 35.75 31.734 1 85.38 98 ASP B CA 1
ATOM 4011 C C . ASP B 1 98 ? 11.406 36.094 33.188 1 85.38 98 ASP B C 1
ATOM 4013 O O . ASP B 1 98 ? 10.25 36.406 33.469 1 85.38 98 ASP B O 1
ATOM 4017 N N . ARG B 1 99 ? 12.289 36.031 34.094 1 82.88 99 ARG B N 1
ATOM 4018 C CA . ARG B 1 99 ? 12.086 36.281 35.5 1 82.88 99 ARG B CA 1
ATOM 4019 C C . ARG B 1 99 ? 11.781 37.781 35.75 1 82.88 99 ARG B C 1
ATOM 4021 O O . ARG B 1 99 ? 11.148 38.125 36.75 1 82.88 99 ARG B O 1
ATOM 4028 N N . ARG B 1 100 ? 12.141 38.656 34.938 1 83.31 100 ARG B N 1
ATOM 4029 C CA . ARG B 1 100 ? 11.906 40.094 35.062 1 83.31 100 ARG B CA 1
ATOM 4030 C C . ARG B 1 100 ? 10.469 40.438 34.719 1 83.31 100 ARG B C 1
ATOM 4032 O O . ARG B 1 100 ? 10.047 41.594 34.906 1 83.31 100 ARG B O 1
ATOM 4039 N N . ARG B 1 101 ? 9.758 39.531 34.25 1 83.38 101 ARG B N 1
ATOM 4040 C CA . ARG B 1 101 ? 8.336 39.656 33.938 1 83.38 101 ARG B CA 1
ATOM 4041 C C . ARG B 1 101 ? 8.07 40.812 33.031 1 83.38 101 ARG B C 1
ATOM 4043 O O . ARG B 1 101 ? 7.355 41.75 33.375 1 83.38 101 ARG B O 1
ATOM 4050 N N . PRO B 1 102 ? 8.586 40.781 31.859 1 85.12 102 PRO B N 1
ATOM 4051 C CA . PRO B 1 102 ? 8.414 41.875 30.906 1 85.12 102 PRO B CA 1
ATOM 4052 C C . PRO B 1 102 ? 6.949 42.188 30.625 1 85.12 102 PRO B C 1
ATOM 4054 O O . PRO B 1 102 ? 6.613 43.312 30.219 1 85.12 102 PRO B O 1
ATOM 4057 N N . GLU B 1 103 ? 6.094 41.25 30.891 1 83.25 103 GLU B N 1
ATOM 4058 C CA . GLU B 1 103 ? 4.672 41.5 30.656 1 83.25 103 GLU B CA 1
ATOM 4059 C C . GLU B 1 103 ? 4.129 42.594 31.578 1 83.25 103 GLU B C 1
ATOM 4061 O O . GLU B 1 103 ? 3.227 43.344 31.203 1 83.25 103 GLU B O 1
ATOM 4066 N N . LEU B 1 104 ? 4.629 42.688 32.781 1 86.06 104 LEU B N 1
ATOM 4067 C CA . LEU B 1 104 ? 4.207 43.719 33.719 1 86.06 104 LEU B CA 1
ATOM 4068 C C . LEU B 1 104 ? 4.625 45.125 33.25 1 86.06 104 LEU B C 1
ATOM 4070 O O . LEU B 1 104 ? 3.881 46.094 33.406 1 86.06 104 LEU B O 1
ATOM 4074 N N . PHE B 1 105 ? 5.785 45.094 32.688 1 89.88 105 PHE B N 1
ATOM 4075 C CA . PHE B 1 105 ? 6.289 46.375 32.188 1 89.88 105 PHE B CA 1
ATOM 4076 C C . PHE B 1 105 ? 5.449 46.844 31 1 89.88 105 PHE B C 1
ATOM 4078 O O . PHE B 1 105 ? 5.156 48.031 30.891 1 89.88 105 PHE B O 1
ATOM 4085 N N . ALA B 1 106 ? 5.059 45.906 30.156 1 90.25 106 ALA B N 1
ATOM 4086 C CA . ALA B 1 106 ? 4.219 46.25 29.016 1 90.25 106 ALA B CA 1
ATOM 4087 C C . ALA B 1 106 ? 2.854 46.75 29.484 1 90.25 106 ALA B C 1
ATOM 4089 O O . ALA B 1 106 ? 2.305 47.719 28.906 1 90.25 106 ALA B O 1
ATOM 4090 N N . GLY B 1 107 ? 2.336 46.188 30.5 1 90.62 107 GLY B N 1
ATOM 4091 C CA . GLY B 1 107 ? 1.075 46.656 31.062 1 90.62 107 GLY B CA 1
ATOM 4092 C C . GLY B 1 107 ? 1.165 48.031 31.672 1 90.62 107 GLY B C 1
ATOM 4093 O O . GLY B 1 107 ? 0.277 48.875 31.484 1 90.62 107 GLY B O 1
ATOM 4094 N N . ALA B 1 108 ? 2.273 48.25 32.344 1 92.56 108 ALA B N 1
ATOM 4095 C CA . ALA B 1 108 ? 2.48 49.531 33 1 92.56 108 ALA B CA 1
ATOM 4096 C C . ALA B 1 108 ? 2.664 50.656 31.969 1 92.56 108 ALA B C 1
ATOM 4098 O O . ALA B 1 108 ? 2.215 51.781 32.188 1 92.56 108 ALA B O 1
ATOM 4099 N N . LEU B 1 109 ? 3.268 50.312 30.938 1 92.94 109 LEU B N 1
ATOM 4100 C CA . LEU B 1 109 ? 3.52 51.281 29.875 1 92.94 109 LEU B CA 1
ATOM 4101 C C . LEU B 1 109 ? 2.209 51.75 29.25 1 92.94 109 LEU B C 1
ATOM 4103 O O . LEU B 1 109 ? 2.129 52.875 28.75 1 92.94 109 LEU B O 1
ATOM 4107 N N . LEU B 1 110 ? 1.22 50.938 29.297 1 93.69 110 LEU B N 1
ATOM 4108 C CA . LEU B 1 110 ? -0.077 51.312 28.75 1 93.69 110 LEU B CA 1
ATOM 4109 C C . LEU B 1 110 ? -0.96 51.938 29.812 1 93.69 110 LEU B C 1
ATOM 4111 O O . LEU B 1 110 ? -1.758 52.812 29.531 1 93.69 110 LEU B O 1
ATOM 4115 N N . PHE B 1 111 ? -0.804 51.531 31.031 1 94.12 111 PHE B N 1
ATOM 4116 C CA . PHE B 1 111 ? -1.668 51.969 32.125 1 94.12 111 PHE B CA 1
ATOM 4117 C C . PHE B 1 111 ? -1.329 53.406 32.531 1 94.12 111 PHE B C 1
ATOM 4119 O O . PHE B 1 111 ? -2.225 54.219 32.812 1 94.12 111 PHE B O 1
ATOM 4126 N N . ILE B 1 112 ? -0.071 53.75 32.594 1 94.5 112 ILE B N 1
ATOM 4127 C CA . ILE B 1 112 ? 0.361 55.031 33.094 1 94.5 112 ILE B CA 1
ATOM 4128 C C . ILE B 1 112 ? -0.179 56.156 32.188 1 94.5 112 ILE B C 1
ATOM 4130 O O . ILE B 1 112 ? -0.838 57.062 32.656 1 94.5 112 ILE B O 1
ATOM 4134 N N . PRO B 1 113 ? 0.083 56.062 30.875 1 93.06 113 PRO B N 1
ATOM 4135 C CA . PRO B 1 113 ? -0.513 57.094 30.016 1 93.06 113 PRO B CA 1
ATOM 4136 C C . PRO B 1 113 ? -2.037 57.094 30.094 1 93.06 113 PRO B C 1
ATOM 4138 O O . PRO B 1 113 ? -2.656 58.156 29.969 1 93.06 113 PRO B O 1
ATOM 4141 N N . LEU B 1 114 ? -2.641 55.969 30.297 1 92.94 114 LEU B N 1
ATOM 4142 C CA . LEU B 1 114 ? -4.094 55.906 30.422 1 92.94 114 LEU B CA 1
ATOM 4143 C C . LEU B 1 114 ? -4.559 56.625 31.688 1 92.94 114 LEU B C 1
ATOM 4145 O O . LEU B 1 114 ? -5.512 57.406 31.641 1 92.94 114 LEU B O 1
ATOM 4149 N N . LEU B 1 115 ? -3.881 56.375 32.75 1 91.06 115 LEU B N 1
ATOM 4150 C CA . LEU B 1 115 ? -4.207 57 34 1 91.06 115 LEU B CA 1
ATOM 4151 C C . LEU B 1 115 ? -4.043 58.531 33.938 1 91.06 115 LEU B C 1
ATOM 4153 O O . LEU B 1 115 ? -4.898 59.281 34.406 1 91.06 115 LEU B O 1
ATOM 4157 N N . LEU B 1 116 ? -2.967 58.906 33.344 1 92.62 116 LEU B N 1
ATOM 4158 C CA . LEU B 1 116 ? -2.709 60.344 33.188 1 92.62 116 LEU B CA 1
ATOM 4159 C C . LEU B 1 116 ? -3.773 61 32.312 1 92.62 116 LEU B C 1
ATOM 4161 O O . LEU B 1 116 ? -4.227 62.094 32.625 1 92.62 116 LEU B O 1
ATOM 4165 N N . HIS B 1 117 ? -4.16 60.344 31.344 1 93.5 117 HIS B N 1
ATOM 4166 C CA . HIS B 1 117 ? -5.188 60.906 30.453 1 93.5 117 HIS B CA 1
ATOM 4167 C C . HIS B 1 117 ? -6.535 60.969 31.172 1 93.5 117 HIS B C 1
ATOM 4169 O O . HIS B 1 117 ? -7.258 61.969 31.031 1 93.5 117 HIS B O 1
ATOM 4175 N N . LEU B 1 118 ? -6.859 59.969 31.969 1 89.38 118 LEU B N 1
ATOM 4176 C CA . LEU B 1 118 ? -8.133 59.938 32.656 1 89.38 118 LEU B CA 1
ATOM 4177 C C . LEU B 1 118 ? -8.188 61.031 33.75 1 89.38 118 LEU B C 1
ATOM 4179 O O . LEU B 1 118 ? -9.25 61.594 34.031 1 89.38 118 LEU B O 1
ATOM 4183 N N . MET B 1 119 ? -7.07 61.312 34.344 1 86.31 119 MET B N 1
ATOM 4184 C CA . MET B 1 119 ? -7.012 62.344 35.375 1 86.31 119 MET B CA 1
ATOM 4185 C C . MET B 1 119 ? -7.066 63.75 34.781 1 86.31 119 MET B C 1
ATOM 4187 O O . MET B 1 119 ? -7.656 64.688 35.344 1 86.31 119 MET B O 1
ATOM 4191 N N . ARG B 1 120 ? -6.516 63.875 33.625 1 89.56 120 ARG B N 1
ATOM 4192 C CA . ARG B 1 120 ? -6.508 65.188 32.969 1 89.56 120 ARG B CA 1
ATOM 4193 C C . ARG B 1 120 ? -7.848 65.438 32.312 1 89.56 120 ARG B C 1
ATOM 4195 O O . ARG B 1 120 ? -8.367 66.562 32.406 1 89.56 120 ARG B O 1
ATOM 4202 N N . ASN B 1 121 ? -8.188 64.438 31.578 1 85.88 121 ASN B N 1
ATOM 4203 C CA . ASN B 1 121 ? -9.484 64.5 30.906 1 85.88 121 ASN B CA 1
ATOM 4204 C C . ASN B 1 121 ? -10.547 63.719 31.641 1 85.88 121 ASN B C 1
ATOM 4206 O O . ASN B 1 121 ? -10.664 62.5 31.438 1 85.88 121 ASN B O 1
ATOM 4210 N N . GLY B 1 122 ? -11.406 64.312 32.469 1 82 122 GLY B N 1
ATOM 4211 C CA . GLY B 1 122 ? -12.367 63.625 33.312 1 82 122 GLY B CA 1
ATOM 4212 C C . GLY B 1 122 ? -13.672 63.281 32.625 1 82 122 GLY B C 1
ATOM 4213 O O . GLY B 1 122 ? -14.68 63 33.281 1 82 122 GLY B O 1
ATOM 4214 N N . THR B 1 123 ? -13.633 63.281 31.375 1 88.12 123 THR B N 1
ATOM 4215 C CA . THR B 1 123 ? -14.875 63.125 30.625 1 88.12 123 THR B CA 1
ATOM 4216 C C . THR B 1 123 ? -15.461 61.719 30.875 1 88.12 123 THR B C 1
ATOM 4218 O O . THR B 1 123 ? -16.656 61.594 31.141 1 88.12 123 THR B O 1
ATOM 4221 N N . LEU B 1 124 ? -14.641 60.719 30.828 1 89.44 124 LEU B N 1
ATOM 4222 C CA . LEU B 1 124 ? -15.117 59.344 31.016 1 89.44 124 LEU B CA 1
ATOM 4223 C C . LEU B 1 124 ? -15.539 59.125 32.469 1 89.44 124 LEU B C 1
ATOM 4225 O O . LEU B 1 124 ? -16.531 58.438 32.719 1 89.44 124 LEU B O 1
ATOM 4229 N N . LEU B 1 125 ? -14.844 59.688 33.375 1 87.5 125 LEU B N 1
ATOM 4230 C CA . LEU B 1 125 ? -15.141 59.5 34.781 1 87.5 125 LEU B CA 1
ATOM 4231 C C . LEU B 1 125 ? -16.453 60.188 35.156 1 87.5 125 LEU B C 1
ATOM 4233 O O . LEU B 1 125 ? -17.234 59.656 35.969 1 87.5 125 LEU B O 1
ATOM 4237 N N . GLN B 1 126 ? -16.625 61.281 34.531 1 88.88 126 GLN B N 1
ATOM 4238 C CA . GLN B 1 126 ? -17.875 62 34.75 1 88.88 126 GLN B CA 1
ATOM 4239 C C . GLN B 1 126 ? -19.047 61.312 34.062 1 88.88 126 GLN B C 1
ATOM 4241 O O . GLN B 1 126 ? -20.109 61.125 34.656 1 88.88 126 GLN B O 1
ATOM 4246 N N . TYR B 1 127 ? -18.781 60.906 32.906 1 90.12 127 TYR B N 1
ATOM 4247 C CA . TYR B 1 127 ? -19.844 60.312 32.094 1 90.12 127 TYR B CA 1
ATOM 4248 C C . TYR B 1 127 ? -20.344 59 32.688 1 90.12 127 TYR B C 1
ATOM 4250 O O . TYR B 1 127 ? -21.547 58.75 32.75 1 90.12 127 TYR B O 1
ATOM 4258 N N . TYR B 1 128 ? -19.5 58.219 33.25 1 89.69 128 TYR B N 1
ATOM 4259 C CA . TYR B 1 128 ? -19.891 56.906 33.719 1 89.69 128 TYR B CA 1
ATOM 4260 C C . TYR B 1 128 ? -20.016 56.875 35.219 1 89.69 128 TYR B C 1
ATOM 4262 O O . TYR B 1 128 ? -20.828 56.125 35.781 1 89.69 128 TYR B O 1
ATOM 4270 N N . LEU B 1 129 ? -19.234 57.656 35.969 1 87.25 129 LEU B N 1
ATOM 4271 C CA . LEU B 1 129 ? -19.109 57.438 37.406 1 87.25 129 LEU B CA 1
ATOM 4272 C C . LEU B 1 129 ? -19.516 58.656 38.188 1 87.25 129 LEU B C 1
ATOM 4274 O O . LEU B 1 129 ? -19.422 58.688 39.406 1 87.25 129 LEU B O 1
ATOM 4278 N N . ASN B 1 130 ? -19.984 59.688 37.594 1 85 130 ASN B N 1
ATOM 4279 C CA . ASN B 1 130 ? -20.406 60.938 38.281 1 85 130 ASN B CA 1
ATOM 4280 C C . ASN B 1 130 ? -19.359 61.406 39.281 1 85 130 ASN B C 1
ATOM 4282 O O . ASN B 1 130 ? -19.703 61.875 40.375 1 85 130 ASN B O 1
ATOM 4286 N N . ASN B 1 131 ? -18.141 61.094 39.062 1 82.06 131 ASN B N 1
ATOM 4287 C CA . ASN B 1 131 ? -16.969 61.5 39.844 1 82.06 131 ASN B CA 1
ATOM 4288 C C . ASN B 1 131 ? -17.031 61 41.281 1 82.06 131 ASN B C 1
ATOM 4290 O O . ASN B 1 131 ? -16.531 61.625 42.188 1 82.06 131 ASN B O 1
ATOM 4294 N N . ASN B 1 132 ? -17.734 59.938 41.438 1 87.12 132 ASN B N 1
ATOM 4295 C CA . ASN B 1 132 ? -17.719 59.25 42.719 1 87.12 132 ASN B CA 1
ATOM 4296 C C . ASN B 1 132 ? -16.375 58.594 43 1 87.12 132 ASN B C 1
ATOM 4298 O O . ASN B 1 132 ? -15.938 57.75 42.25 1 87.12 132 ASN B O 1
ATOM 4302 N N . PRO B 1 133 ? -15.695 58.906 44.062 1 85.56 133 PRO B N 1
ATOM 4303 C CA . PRO B 1 133 ? -14.336 58.438 44.312 1 85.56 133 PRO B CA 1
ATOM 4304 C C . PRO B 1 133 ? -14.266 56.906 44.469 1 85.56 133 PRO B C 1
ATOM 4306 O O . PRO B 1 133 ? -13.289 56.281 44.062 1 85.56 133 PRO B O 1
ATOM 4309 N N . TYR B 1 134 ? -15.258 56.344 45.031 1 83.5 134 TYR B N 1
ATOM 4310 C CA . TYR B 1 134 ? -15.242 54.906 45.25 1 83.5 134 TYR B CA 1
ATOM 4311 C C . TYR B 1 134 ? -15.453 54.156 43.938 1 83.5 134 TYR B C 1
ATOM 4313 O O . TYR B 1 134 ? -14.812 53.125 43.688 1 83.5 134 TYR B O 1
ATOM 4321 N N . ALA B 1 135 ? -16.359 54.719 43.125 1 86.56 135 ALA B N 1
ATOM 4322 C CA . ALA B 1 135 ? -16.578 54.125 41.812 1 86.56 135 ALA B CA 1
ATOM 4323 C C . ALA B 1 135 ? -15.344 54.312 40.906 1 86.56 135 ALA B C 1
ATOM 4325 O O . ALA B 1 135 ? -15.023 53.438 40.125 1 86.56 135 ALA B O 1
ATOM 4326 N N . ILE B 1 136 ? -14.664 55.375 41.125 1 89.19 136 ILE B N 1
ATOM 4327 C CA . ILE B 1 136 ? -13.461 55.656 40.344 1 89.19 136 ILE B CA 1
ATOM 4328 C C . ILE B 1 136 ? -12.367 54.656 40.75 1 89.19 136 ILE B C 1
ATOM 4330 O O . ILE B 1 136 ? -11.633 54.188 39.875 1 89.19 136 ILE B O 1
ATOM 4334 N N . ALA B 1 137 ? -12.266 54.344 42 1 88.12 137 ALA B N 1
ATOM 4335 C CA . ALA B 1 137 ? -11.273 53.375 42.438 1 88.12 137 ALA B CA 1
ATOM 4336 C C . ALA B 1 137 ? -11.5 52.031 41.812 1 88.12 137 ALA B C 1
ATOM 4338 O O . ALA B 1 137 ? -10.547 51.375 41.344 1 88.12 137 ALA B O 1
ATOM 4339 N N . PHE B 1 138 ? -12.688 51.625 41.719 1 86.19 138 PHE B N 1
ATOM 4340 C CA . PHE B 1 138 ? -13.016 50.344 41.094 1 86.19 138 PHE B CA 1
ATOM 4341 C C . PHE B 1 138 ? -12.719 50.406 39.594 1 86.19 138 PHE B C 1
ATOM 4343 O O . PHE B 1 138 ? -12.211 49.438 39.031 1 86.19 138 PHE B O 1
ATOM 4350 N N . ALA B 1 139 ? -13.07 51.469 39 1 88.19 139 ALA B N 1
ATOM 4351 C CA . ALA B 1 139 ? -12.836 51.625 37.594 1 88.19 139 ALA B CA 1
ATOM 4352 C C . ALA B 1 139 ? -11.344 51.625 37.281 1 88.19 139 ALA B C 1
ATOM 4354 O O . ALA B 1 139 ? -10.938 51.156 36.188 1 88.19 139 ALA B O 1
ATOM 4355 N N . MET B 1 140 ? -10.602 52.094 38.188 1 89.94 140 MET B N 1
ATOM 4356 C CA . MET B 1 140 ? -9.156 52.125 37.969 1 89.94 140 MET B CA 1
ATOM 4357 C C . MET B 1 140 ? -8.586 50.688 38.031 1 89.94 140 MET B C 1
ATOM 4359 O O . MET B 1 140 ? -7.625 50.375 37.344 1 89.94 140 MET B O 1
ATOM 4363 N N . VAL B 1 141 ? -9.125 49.844 38.875 1 88.62 141 VAL B N 1
ATOM 4364 C CA . VAL B 1 141 ? -8.703 48.469 38.938 1 88.62 141 VAL B CA 1
ATOM 4365 C C . VAL B 1 141 ? -9.031 47.75 37.594 1 88.62 141 VAL B C 1
ATOM 4367 O O . VAL B 1 141 ? -8.211 47 37.062 1 88.62 141 VAL B O 1
ATOM 4370 N N . LEU B 1 142 ? -10.203 48.031 37.125 1 89.31 142 LEU B N 1
ATOM 4371 C CA . LEU B 1 142 ? -10.609 47.469 35.844 1 89.31 142 LEU B CA 1
ATOM 4372 C C . LEU B 1 142 ? -9.711 48 34.719 1 89.31 142 LEU B C 1
ATOM 4374 O O . LEU B 1 142 ? -9.344 47.25 33.812 1 89.31 142 LEU B O 1
ATOM 4378 N N . ALA B 1 143 ? -9.422 49.25 34.781 1 91.88 143 ALA B N 1
ATOM 4379 C CA . ALA B 1 143 ? -8.547 49.844 33.781 1 91.88 143 ALA B CA 1
ATOM 4380 C C . ALA B 1 143 ? -7.16 49.188 33.812 1 91.88 143 ALA B C 1
ATOM 4382 O O . ALA B 1 143 ? -6.535 49 32.75 1 91.88 143 ALA B O 1
ATOM 4383 N N . TRP B 1 144 ? -6.75 48.938 34.969 1 92 144 TRP B N 1
ATOM 4384 C CA . TRP B 1 144 ? -5.473 48.25 35.094 1 92 144 TRP B CA 1
ATOM 4385 C C . TRP B 1 144 ? -5.547 46.844 34.469 1 92 144 TRP B C 1
ATOM 4387 O O . TRP B 1 144 ? -4.625 46.438 33.781 1 92 144 TRP B O 1
ATOM 4397 N N . ASP B 1 145 ? -6.586 46.156 34.688 1 90.38 145 ASP B N 1
ATOM 4398 C CA . ASP B 1 145 ? -6.754 44.812 34.156 1 90.38 145 ASP B CA 1
ATOM 4399 C C . ASP B 1 145 ? -6.75 44.844 32.625 1 90.38 145 ASP B C 1
ATOM 4401 O O . ASP B 1 145 ? -6.168 43.969 31.984 1 90.38 145 ASP B O 1
ATOM 4405 N N . VAL B 1 146 ? -7.398 45.812 32.094 1 92.38 146 VAL B N 1
ATOM 4406 C CA . VAL B 1 146 ? -7.449 45.938 30.656 1 92.38 146 VAL B CA 1
ATOM 4407 C C . VAL B 1 146 ? -6.055 46.281 30.125 1 92.38 146 VAL B C 1
ATOM 4409 O O . VAL B 1 146 ? -5.594 45.656 29.156 1 92.38 146 VAL B O 1
ATOM 4412 N N . ALA B 1 147 ? -5.422 47.25 30.734 1 93.69 147 ALA B N 1
ATOM 4413 C CA . ALA B 1 147 ? -4.094 47.656 30.297 1 93.69 147 ALA B CA 1
ATOM 4414 C C . ALA B 1 147 ? -3.082 46.531 30.438 1 93.69 147 ALA B C 1
ATOM 4416 O O . ALA B 1 147 ? -2.225 46.344 29.578 1 93.69 147 ALA B O 1
ATOM 4417 N N . TYR B 1 148 ? -3.189 45.812 31.5 1 92.12 148 TYR B N 1
ATOM 4418 C CA . TYR B 1 148 ? -2.273 44.688 31.734 1 92.12 148 TYR B CA 1
ATOM 4419 C C . TYR B 1 148 ? -2.404 43.625 30.656 1 92.12 148 TYR B C 1
ATOM 4421 O O . TYR B 1 148 ? -1.404 43.219 30.062 1 92.12 148 TYR B O 1
ATOM 4429 N N . ARG B 1 149 ? -3.596 43.25 30.344 1 91.94 149 ARG B N 1
ATOM 4430 C CA . ARG B 1 149 ? -3.818 42.25 29.328 1 91.94 149 ARG B CA 1
ATOM 4431 C C . ARG B 1 149 ? -3.469 42.75 27.938 1 91.94 149 ARG B C 1
ATOM 4433 O O . ARG B 1 149 ? -3.008 42 27.078 1 91.94 149 ARG B O 1
ATOM 4440 N N . ALA B 1 150 ? -3.801 43.969 27.719 1 93.62 150 ALA B N 1
ATOM 4441 C CA . ALA B 1 150 ? -3.395 44.594 26.469 1 93.62 150 ALA B CA 1
ATOM 4442 C C . ALA B 1 150 ? -1.877 44.562 26.312 1 93.62 150 ALA B C 1
ATOM 4444 O O . ALA B 1 150 ? -1.356 44.375 25.219 1 93.62 150 ALA B O 1
ATOM 4445 N N . GLY B 1 151 ? -1.245 44.875 27.391 1 92.62 151 GLY B N 1
ATOM 4446 C CA . GLY B 1 151 ? 0.208 44.844 27.375 1 92.62 151 GLY B CA 1
ATOM 4447 C C . GLY B 1 151 ? 0.764 43.469 27.062 1 92.62 151 GLY B C 1
ATOM 4448 O O . GLY B 1 151 ? 1.707 43.312 26.281 1 92.62 151 GLY B O 1
ATOM 4449 N N . ILE B 1 152 ? 0.165 42.469 27.625 1 90.62 152 ILE B N 1
ATOM 4450 C CA . ILE B 1 152 ? 0.568 41.094 27.359 1 90.62 152 ILE B CA 1
ATOM 4451 C C . ILE B 1 152 ? 0.372 40.781 25.875 1 90.62 152 ILE B C 1
ATOM 4453 O O . ILE B 1 152 ? 1.23 40.156 25.234 1 90.62 152 ILE B O 1
ATOM 4457 N N . GLY B 1 153 ? -0.771 41.156 25.391 1 92 153 GLY B N 1
ATOM 4458 C CA . GLY B 1 153 ? -1.046 40.938 23.984 1 92 153 GLY B CA 1
ATOM 4459 C C . GLY B 1 153 ? -0.022 41.594 23.062 1 92 153 GLY B C 1
ATOM 4460 O O . GLY B 1 153 ? 0.39 40.969 22.062 1 92 153 GLY B O 1
ATOM 4461 N N . ALA B 1 154 ? 0.342 42.781 23.406 1 93.31 154 ALA B N 1
ATOM 4462 C CA . ALA B 1 154 ? 1.33 43.5 22.594 1 93.31 154 ALA B CA 1
ATOM 4463 C C . ALA B 1 154 ? 2.695 42.812 22.688 1 93.31 154 ALA B C 1
ATOM 4465 O O . ALA B 1 154 ? 3.395 42.688 21.672 1 93.31 154 ALA B O 1
ATOM 4466 N N . TRP B 1 155 ? 3.037 42.438 23.891 1 92.94 155 TRP B N 1
ATOM 4467 C CA . TRP B 1 155 ? 4.328 41.781 24.078 1 92.94 155 TRP B CA 1
ATOM 4468 C C . TRP B 1 155 ? 4.371 40.438 23.359 1 92.94 155 TRP B C 1
ATOM 4470 O O . TRP B 1 155 ? 5.293 40.156 22.594 1 92.94 155 TRP B O 1
ATOM 4480 N N . VAL B 1 156 ? 3.41 39.625 23.578 1 92.38 156 VAL B N 1
ATOM 4481 C CA . VAL B 1 156 ? 3.342 38.281 22.969 1 92.38 156 VAL B CA 1
ATOM 4482 C C . VAL B 1 156 ? 3.229 38.438 21.453 1 92.38 156 VAL B C 1
ATOM 4484 O O . VAL B 1 156 ? 3.873 37.688 20.719 1 92.38 156 VAL B O 1
ATOM 4487 N N . GLY B 1 157 ? 2.395 39.312 21 1 93.56 157 GLY B N 1
ATOM 4488 C CA . GLY B 1 157 ? 2.24 39.531 19.562 1 93.56 157 GLY B CA 1
ATOM 4489 C C . GLY B 1 157 ? 3.535 39.906 18.875 1 93.56 157 GLY B C 1
ATOM 4490 O O . GLY B 1 157 ? 3.844 39.375 17.797 1 93.56 157 GLY B O 1
ATOM 4491 N N . SER B 1 158 ? 4.25 40.844 19.516 1 94.94 158 SER B N 1
ATOM 4492 C CA . SER B 1 158 ? 5.52 41.281 18.938 1 94.94 158 SER B CA 1
ATOM 4493 C C . SER B 1 158 ? 6.527 40.156 18.906 1 94.94 158 SER B C 1
ATOM 4495 O O . SER B 1 158 ? 7.238 39.969 17.906 1 94.94 158 SER B O 1
ATOM 4497 N N . LEU B 1 159 ? 6.582 39.375 19.891 1 94.94 159 LEU B N 1
ATOM 4498 C CA . LEU B 1 159 ? 7.52 38.25 19.953 1 94.94 159 LEU B CA 1
ATOM 4499 C C . LEU B 1 159 ? 7.109 37.156 18.984 1 94.94 159 LEU B C 1
ATOM 4501 O O . LEU B 1 159 ? 7.965 36.469 18.422 1 94.94 159 LEU B O 1
ATOM 4505 N N . ASN B 1 160 ? 5.809 36.938 18.859 1 96.06 160 ASN B N 1
ATOM 4506 C CA . ASN B 1 160 ? 5.34 35.938 17.891 1 96.06 160 ASN B CA 1
ATOM 4507 C C . ASN B 1 160 ? 5.773 36.312 16.469 1 96.06 160 ASN B C 1
ATOM 4509 O O . ASN B 1 160 ? 6.176 35.438 15.695 1 96.06 160 ASN B O 1
ATOM 4513 N N . LEU B 1 161 ? 5.582 37.562 16.188 1 97.31 161 LEU B N 1
ATOM 4514 C CA . LEU B 1 161 ? 6.004 38 14.867 1 97.31 161 LEU B CA 1
ATOM 4515 C C . LEU B 1 161 ? 7.508 37.844 14.688 1 97.31 161 LEU B C 1
ATOM 4517 O O . LEU B 1 161 ? 7.965 37.375 13.641 1 97.31 161 LEU B O 1
ATOM 4521 N N . TRP B 1 162 ? 8.242 38.25 15.695 1 97.31 162 TRP B N 1
ATOM 4522 C CA . TRP B 1 162 ? 9.688 38.062 15.664 1 97.31 162 TRP B CA 1
ATOM 4523 C C . TRP B 1 162 ? 10.047 36.594 15.453 1 97.31 162 TRP B C 1
ATOM 4525 O O . TRP B 1 162 ? 10.914 36.281 14.625 1 97.31 162 TRP B O 1
ATOM 4535 N N . ARG B 1 163 ? 9.438 35.688 16.188 1 96.19 163 ARG B N 1
ATOM 4536 C CA . ARG B 1 163 ? 9.664 34.25 16.078 1 96.19 163 ARG B CA 1
ATOM 4537 C C . ARG B 1 163 ? 9.43 33.781 14.648 1 96.19 163 ARG B C 1
ATOM 4539 O O . ARG B 1 163 ? 10.273 33.094 14.078 1 96.19 163 ARG B O 1
ATOM 4546 N N . SER B 1 164 ? 8.281 34.125 14.117 1 97.38 164 SER B N 1
ATOM 4547 C CA . SER B 1 164 ? 7.883 33.656 12.797 1 97.38 164 SER B CA 1
ATOM 4548 C C . SER B 1 164 ? 8.844 34.125 11.719 1 97.38 164 SER B C 1
ATOM 4550 O O . SER B 1 164 ? 9.227 33.344 10.836 1 97.38 164 SER B O 1
ATOM 4552 N N . VAL B 1 165 ? 9.242 35.344 11.805 1 97.38 165 VAL B N 1
ATOM 4553 C CA . VAL B 1 165 ? 10.148 35.938 10.812 1 97.38 165 VAL B CA 1
ATOM 4554 C C . VAL B 1 165 ? 11.523 35.281 10.922 1 97.38 165 VAL B C 1
ATOM 4556 O O . VAL B 1 165 ? 12.133 34.906 9.914 1 97.38 165 VAL B O 1
ATOM 4559 N N . LYS B 1 166 ? 11.992 35.125 12.109 1 96.75 166 LYS B N 1
ATOM 4560 C CA . LYS B 1 166 ? 13.305 34.531 12.312 1 96.75 166 LYS B CA 1
ATOM 4561 C C . LYS B 1 166 ? 13.312 33.062 11.914 1 96.75 166 LYS B C 1
ATOM 4563 O O . LYS B 1 166 ? 14.297 32.562 11.367 1 96.75 166 LYS B O 1
ATOM 4568 N N . LEU B 1 167 ? 12.266 32.406 12.242 1 95.38 167 LEU B N 1
ATOM 4569 C CA . LEU B 1 167 ? 12.172 31 11.875 1 95.38 167 LEU B CA 1
ATOM 4570 C C . LEU B 1 167 ? 12.164 30.828 10.359 1 95.38 167 LEU B C 1
ATOM 4572 O O . LEU B 1 167 ? 12.812 29.922 9.836 1 95.38 167 LEU B O 1
ATOM 4576 N N . LEU B 1 168 ? 11.391 31.641 9.695 1 95.56 168 LEU B N 1
ATOM 4577 C CA . LEU B 1 168 ? 11.344 31.578 8.242 1 95.56 168 LEU B CA 1
ATOM 4578 C C . LEU B 1 168 ? 12.719 31.844 7.641 1 95.56 168 LEU B C 1
ATOM 4580 O O . LEU B 1 168 ? 13.141 31.172 6.707 1 95.56 168 LEU B O 1
ATOM 4584 N N . SER B 1 169 ? 13.391 32.844 8.172 1 95.44 169 SER B N 1
ATOM 4585 C CA . SER B 1 169 ? 14.734 33.156 7.695 1 95.44 169 SER B CA 1
ATOM 4586 C C . SER B 1 169 ? 15.711 32.031 7.949 1 95.44 169 SER B C 1
ATOM 4588 O O . SER B 1 169 ? 16.562 31.719 7.105 1 95.44 169 SER B O 1
ATOM 4590 N N . ALA B 1 170 ? 15.633 31.422 9.094 1 94.31 170 ALA B N 1
ATOM 4591 C CA . ALA B 1 170 ? 16.516 30.312 9.453 1 94.31 170 ALA B CA 1
ATOM 4592 C C . ALA B 1 170 ? 16.25 29.094 8.578 1 94.31 170 ALA B C 1
ATOM 4594 O O . ALA B 1 170 ? 17.156 28.328 8.273 1 94.31 170 ALA B O 1
ATOM 4595 N N . SER B 1 171 ? 15.016 28.891 8.242 1 92.5 171 SER B N 1
ATOM 4596 C CA . SER B 1 171 ? 14.633 27.734 7.449 1 92.5 171 SER B CA 1
ATOM 4597 C C . SER B 1 171 ? 15.273 27.766 6.066 1 92.5 171 SER B C 1
ATOM 4599 O O . SER B 1 171 ? 15.438 26.734 5.426 1 92.5 171 SER B O 1
ATOM 4601 N N . LYS B 1 172 ? 15.633 28.922 5.559 1 91.44 172 LYS B N 1
ATOM 4602 C CA . LYS B 1 172 ? 16.266 29.078 4.25 1 91.44 172 LYS B CA 1
ATOM 4603 C C . LYS B 1 172 ? 17.719 28.609 4.281 1 91.44 172 LYS B C 1
ATOM 4605 O O . LYS B 1 172 ? 18.297 28.328 3.236 1 91.44 172 LYS B O 1
ATOM 4610 N N . LYS B 1 173 ? 18.328 28.484 5.414 1 89.81 173 LYS B N 1
ATOM 4611 C CA . LYS B 1 173 ? 19.734 28.109 5.559 1 89.81 173 LYS B CA 1
ATOM 4612 C C . LYS B 1 173 ? 19.859 26.703 6.125 1 89.81 173 LYS B C 1
ATOM 4614 O O . LYS B 1 173 ? 20.906 26.344 6.668 1 89.81 173 LYS B O 1
ATOM 4619 N N . ARG B 1 174 ? 18.953 25.891 5.961 1 91.06 174 ARG B N 1
ATOM 4620 C CA . ARG B 1 174 ? 18.922 24.562 6.555 1 91.06 174 ARG B CA 1
ATOM 4621 C C . ARG B 1 174 ? 19.938 23.641 5.887 1 91.06 174 ARG B C 1
ATOM 4623 O O . ARG B 1 174 ? 20.172 23.734 4.68 1 91.06 174 ARG B O 1
ATOM 4630 N N . GLU B 1 175 ? 20.438 22.766 6.73 1 88.94 175 GLU B N 1
ATOM 4631 C CA . GLU B 1 175 ? 21.172 21.625 6.195 1 88.94 175 GLU B CA 1
ATOM 4632 C C . GLU B 1 175 ? 20.219 20.562 5.66 1 88.94 175 GLU B C 1
ATOM 4634 O O . GLU B 1 175 ? 19.016 20.609 5.926 1 88.94 175 GLU B O 1
ATOM 4639 N N . PRO B 1 176 ? 20.625 19.625 4.879 1 85.56 176 PRO B N 1
ATOM 4640 C CA . PRO B 1 176 ? 19.781 18.688 4.145 1 85.56 176 PRO B CA 1
ATOM 4641 C C . PRO B 1 176 ? 18.875 17.859 5.062 1 85.56 176 PRO B C 1
ATOM 4643 O O . PRO B 1 176 ? 17.766 17.5 4.672 1 85.56 176 PRO B O 1
ATOM 4646 N N . LEU B 1 177 ? 19.141 17.609 6.25 1 87 177 LEU B N 1
ATOM 4647 C CA . LEU B 1 177 ? 18.312 16.75 7.066 1 87 177 LEU B CA 1
ATOM 4648 C C . LEU B 1 177 ? 17.656 17.531 8.211 1 87 177 LEU B C 1
ATOM 4650 O O . LEU B 1 177 ? 16.953 16.953 9.039 1 87 177 LEU B O 1
ATOM 4654 N N . ASP B 1 178 ? 17.797 18.781 8.078 1 90.25 178 ASP B N 1
ATOM 4655 C CA . ASP B 1 178 ? 17.188 19.609 9.109 1 90.25 178 ASP B CA 1
ATOM 4656 C C . ASP B 1 178 ? 15.695 19.812 8.844 1 90.25 178 ASP B C 1
ATOM 4658 O O . ASP B 1 178 ? 15.273 19.891 7.691 1 90.25 178 ASP B O 1
ATOM 4662 N N . TYR B 1 179 ? 14.938 19.812 9.891 1 89.81 179 TYR B N 1
ATOM 4663 C CA . TYR B 1 179 ? 13.508 20.062 9.766 1 89.81 179 TYR B CA 1
ATOM 4664 C C . TYR B 1 179 ? 12.93 20.625 11.062 1 89.81 179 TYR B C 1
ATOM 4666 O O . TYR B 1 179 ? 13.617 20.656 12.086 1 89.81 179 TYR B O 1
ATOM 4674 N N . THR B 1 180 ? 11.797 21.156 10.953 1 90.31 180 THR B N 1
ATOM 4675 C CA . THR B 1 180 ? 11.031 21.641 12.102 1 90.31 180 THR B CA 1
ATOM 4676 C C . THR B 1 180 ? 9.82 20.75 12.359 1 90.31 180 THR B C 1
ATOM 4678 O O . THR B 1 180 ? 9.18 20.281 11.414 1 90.31 180 THR B O 1
ATOM 4681 N N . LEU B 1 181 ? 9.516 20.594 13.594 1 90.88 181 LEU B N 1
ATOM 4682 C CA . LEU B 1 181 ? 8.422 19.703 13.945 1 90.88 181 LEU B CA 1
ATOM 4683 C C . LEU B 1 181 ? 7.082 20.266 13.484 1 90.88 181 LEU B C 1
ATOM 4685 O O . LEU B 1 181 ? 6.75 21.406 13.789 1 90.88 181 LEU B O 1
ATOM 4689 N N . LEU B 1 182 ? 6.406 19.438 12.828 1 90.94 182 LEU B N 1
ATOM 4690 C CA . LEU B 1 182 ? 5.113 19.828 12.281 1 90.94 182 LEU B CA 1
ATOM 4691 C C . LEU B 1 182 ? 4.152 20.234 13.391 1 90.94 182 LEU B C 1
ATOM 4693 O O . LEU B 1 182 ? 3.453 21.25 13.273 1 90.94 182 LEU B O 1
ATOM 4697 N N . ASN B 1 183 ? 4.125 19.531 14.43 1 89.81 183 ASN B N 1
ATOM 4698 C CA . ASN B 1 183 ? 3.189 19.812 15.508 1 89.81 183 ASN B CA 1
ATOM 4699 C C . ASN B 1 183 ? 3.504 21.141 16.188 1 89.81 183 ASN B C 1
ATOM 4701 O O . ASN B 1 183 ? 2.596 21.828 16.656 1 89.81 183 ASN B O 1
ATOM 4705 N N . ASP B 1 184 ? 4.742 21.438 16.297 1 92 184 ASP B N 1
ATOM 4706 C CA . ASP B 1 184 ? 5.121 22.734 16.844 1 92 184 ASP B CA 1
ATOM 4707 C C . ASP B 1 184 ? 4.668 23.875 15.93 1 92 184 ASP B C 1
ATOM 4709 O O . ASP B 1 184 ? 4.184 24.906 16.406 1 92 184 ASP B O 1
ATOM 4713 N N . LEU B 1 185 ? 4.836 23.625 14.719 1 92.69 185 LEU B N 1
ATOM 4714 C CA . LEU B 1 185 ? 4.41 24.656 13.773 1 92.69 185 LEU B CA 1
ATOM 4715 C C . LEU B 1 185 ? 2.895 24.828 13.812 1 92.69 185 LEU B C 1
ATOM 4717 O O . LEU B 1 185 ? 2.4 25.969 13.75 1 92.69 185 LEU B O 1
ATOM 4721 N N . LYS B 1 186 ? 2.234 23.766 13.922 1 91.38 186 LYS B N 1
ATOM 4722 C CA . LYS B 1 186 ? 0.781 23.859 14.031 1 91.38 186 LYS B CA 1
ATOM 4723 C C . LYS B 1 186 ? 0.362 24.578 15.305 1 91.38 186 LYS B C 1
ATOM 4725 O O . LYS B 1 186 ? -0.61 25.344 15.305 1 91.38 186 LYS B O 1
ATOM 4730 N N . THR B 1 187 ? 1.061 24.297 16.312 1 92.81 187 THR B N 1
ATOM 4731 C CA . THR B 1 187 ? 0.787 24.984 17.562 1 92.81 187 THR B CA 1
ATOM 4732 C C . THR B 1 187 ? 1.064 26.484 17.422 1 92.81 187 THR B C 1
ATOM 4734 O O . THR B 1 187 ? 0.293 27.312 17.922 1 92.81 187 THR B O 1
ATOM 4737 N N . MET B 1 188 ? 2.129 26.797 16.781 1 94.31 188 MET B N 1
ATOM 4738 C CA . MET B 1 188 ? 2.443 28.203 16.562 1 94.31 188 MET B CA 1
ATOM 4739 C C . MET B 1 188 ? 1.356 28.875 15.727 1 94.31 188 MET B C 1
ATOM 4741 O O . MET B 1 188 ? 0.993 30.016 15.984 1 94.31 188 MET B O 1
ATOM 4745 N N . GLU B 1 189 ? 0.883 28.141 14.805 1 93.81 189 GLU B N 1
ATOM 4746 C CA . GLU B 1 189 ? -0.213 28.672 13.992 1 93.81 189 GLU B CA 1
ATOM 4747 C C . GLU B 1 189 ? -1.449 28.938 14.852 1 93.81 189 GLU B C 1
ATOM 4749 O O . GLU B 1 189 ? -2.117 29.953 14.68 1 93.81 189 GLU B O 1
ATOM 4754 N N . ARG B 1 190 ? -1.695 28.047 15.711 1 92.69 190 ARG B N 1
ATOM 4755 C CA . ARG B 1 190 ? -2.848 28.219 16.594 1 92.69 190 ARG B CA 1
ATOM 4756 C C . ARG B 1 190 ? -2.67 29.422 17.5 1 92.69 190 ARG B C 1
ATOM 4758 O O . ARG B 1 190 ? -3.615 30.188 17.719 1 92.69 190 ARG B O 1
ATOM 4765 N N . ILE B 1 191 ? -1.539 29.516 18 1 93.88 191 ILE B N 1
ATOM 4766 C CA . ILE B 1 191 ? -1.234 30.641 18.875 1 93.88 191 ILE B CA 1
ATOM 4767 C C . ILE B 1 191 ? -1.405 31.953 18.109 1 93.88 191 ILE B C 1
ATOM 4769 O O . ILE B 1 191 ? -2.018 32.875 18.625 1 93.88 191 ILE B O 1
ATOM 4773 N N . ASP B 1 192 ? -0.915 31.969 16.953 1 95.62 192 ASP B N 1
ATOM 4774 C CA . ASP B 1 192 ? -1.009 33.188 16.141 1 95.62 192 ASP B CA 1
ATOM 4775 C C . ASP B 1 192 ? -2.453 33.469 15.734 1 95.62 192 ASP B C 1
ATOM 4777 O O . ASP B 1 192 ? -2.867 34.625 15.648 1 95.62 192 ASP B O 1
ATOM 4781 N N . ARG B 1 193 ? -3.17 32.438 15.469 1 93.75 193 ARG B N 1
ATOM 4782 C CA . ARG B 1 193 ? -4.59 32.625 15.188 1 93.75 193 ARG B CA 1
ATOM 4783 C C . ARG B 1 193 ? -5.324 33.188 16.391 1 93.75 193 ARG B C 1
ATOM 4785 O O . ARG B 1 193 ? -6.168 34.094 16.234 1 93.75 193 ARG B O 1
ATOM 4792 N N . ASN B 1 194 ? -5.012 32.688 17.5 1 93.56 194 ASN B N 1
ATOM 4793 C CA . ASN B 1 194 ? -5.578 33.219 18.734 1 93.56 194 ASN B CA 1
ATOM 4794 C C . ASN B 1 194 ? -5.203 34.688 18.922 1 93.56 194 ASN B C 1
ATOM 4796 O O . ASN B 1 194 ? -5.992 35.469 19.453 1 93.56 194 ASN B O 1
ATOM 4800 N N . GLY B 1 195 ? -4.012 35 18.531 1 94.06 195 GLY B N 1
ATOM 4801 C CA . GLY B 1 195 ? -3.594 36.375 18.578 1 94.06 195 GLY B CA 1
ATOM 4802 C C . GLY B 1 195 ? -4.453 37.281 17.719 1 94.06 195 GLY B C 1
ATOM 4803 O O . GLY B 1 195 ? -4.746 38.438 18.109 1 94.06 195 GLY B O 1
ATOM 4804 N N . VAL B 1 196 ? -4.855 36.812 16.625 1 95.06 196 VAL B N 1
ATOM 4805 C CA . VAL B 1 196 ? -5.734 37.594 15.758 1 95.06 196 VAL B CA 1
ATOM 4806 C C . VAL B 1 196 ? -7.07 37.812 16.469 1 95.06 196 VAL B C 1
ATOM 4808 O O . VAL B 1 196 ? -7.582 38.938 16.469 1 95.06 196 VAL B O 1
ATOM 4811 N N . PHE B 1 197 ? -7.516 36.781 17.078 1 94 197 PHE B N 1
ATOM 4812 C CA . PHE B 1 197 ? -8.766 36.906 17.812 1 94 197 PHE B CA 1
ATOM 4813 C C . PHE B 1 197 ? -8.602 37.875 19 1 94 197 PHE B C 1
ATOM 4815 O O . PHE B 1 197 ? -9.523 38.594 19.344 1 94 197 PHE B O 1
ATOM 4822 N N . PHE B 1 198 ? -7.465 37.812 19.609 1 94.69 198 PHE B N 1
ATOM 4823 C CA . PHE B 1 198 ? -7.148 38.719 20.703 1 94.69 198 PHE B CA 1
ATOM 4824 C C . PHE B 1 198 ? -7.258 40.156 20.25 1 94.69 198 PHE B C 1
ATOM 4826 O O . PHE B 1 198 ? -7.867 41 20.938 1 94.69 198 PHE B O 1
ATOM 4833 N N . GLY B 1 199 ? -6.676 40.438 19.094 1 94.88 199 GLY B N 1
ATOM 4834 C CA . GLY B 1 199 ? -6.77 41.781 18.547 1 94.88 199 GLY B CA 1
ATOM 4835 C C . GLY B 1 199 ? -8.188 42.188 18.203 1 94.88 199 GLY B C 1
ATOM 4836 O O . GLY B 1 199 ? -8.625 43.281 18.516 1 94.88 199 GLY B O 1
ATOM 4837 N N . LEU B 1 200 ? -8.945 41.281 17.688 1 95.12 200 LEU B N 1
ATOM 4838 C CA . LEU B 1 200 ? -10.312 41.594 17.281 1 95.12 200 LEU B CA 1
ATOM 4839 C C . LEU B 1 200 ? -11.219 41.781 18.484 1 95.12 200 LEU B C 1
ATOM 4841 O O . LEU B 1 200 ? -12.141 42.594 18.453 1 95.12 200 LEU B O 1
ATOM 4845 N N . ALA B 1 201 ? -10.945 41.031 19.5 1 93.94 201 ALA B N 1
ATOM 4846 C CA . ALA B 1 201 ? -11.727 41.188 20.734 1 93.94 201 ALA B CA 1
ATOM 4847 C C . ALA B 1 201 ? -11.57 42.562 21.328 1 93.94 201 ALA B C 1
ATOM 4849 O O . ALA B 1 201 ? -12.484 43.062 21.984 1 93.94 201 ALA B O 1
ATOM 4850 N N . GLY B 1 202 ? -10.438 43.219 21.078 1 93.69 202 GLY B N 1
ATOM 4851 C CA . GLY B 1 202 ? -10.203 44.562 21.578 1 93.69 202 GLY B CA 1
ATOM 4852 C C . GLY B 1 202 ? -11.148 45.594 20.984 1 93.69 202 GLY B C 1
ATOM 4853 O O . GLY B 1 202 ? -11.367 46.656 21.562 1 93.69 202 GLY B O 1
ATOM 4854 N N . LEU B 1 203 ? -11.758 45.219 19.859 1 94.25 203 LEU B N 1
ATOM 4855 C CA . LEU B 1 203 ? -12.703 46.125 19.219 1 94.25 203 LEU B CA 1
ATOM 4856 C C . LEU B 1 203 ? -13.961 46.312 20.078 1 94.25 203 LEU B C 1
ATOM 4858 O O . LEU B 1 203 ? -14.664 47.312 19.953 1 94.25 203 LEU B O 1
ATOM 4862 N N . LEU B 1 204 ? -14.172 45.406 20.938 1 94.31 204 LEU B N 1
ATOM 4863 C CA . LEU B 1 204 ? -15.344 45.469 21.797 1 94.31 204 LEU B CA 1
ATOM 4864 C C . LEU B 1 204 ? -15.195 46.594 22.844 1 94.31 204 LEU B C 1
ATOM 4866 O O . LEU B 1 204 ? -16.172 46.969 23.484 1 94.31 204 LEU B O 1
ATOM 4870 N N . LEU B 1 205 ? -14.047 47.188 23.031 1 94.19 205 LEU B N 1
ATOM 4871 C CA . LEU B 1 205 ? -13.805 48.281 23.969 1 94.19 205 LEU B CA 1
ATOM 4872 C C . LEU B 1 205 ? -14.211 49.625 23.344 1 94.19 205 LEU B C 1
ATOM 4874 O O . LEU B 1 205 ? -14.336 50.625 24.062 1 94.19 205 LEU B O 1
ATOM 4878 N N . ILE B 1 206 ? -14.469 49.594 22.062 1 94.12 206 ILE B N 1
ATOM 4879 C CA . ILE B 1 206 ? -14.727 50.844 21.359 1 94.12 206 ILE B CA 1
ATOM 4880 C C . ILE B 1 206 ? -16.016 51.469 21.875 1 94.12 206 ILE B C 1
ATOM 4882 O O . ILE B 1 206 ? -16.031 52.656 22.203 1 94.12 206 ILE B O 1
ATOM 4886 N N . PRO B 1 207 ? -17.125 50.688 22.047 1 93.69 207 PRO B N 1
ATOM 4887 C CA . PRO B 1 207 ? -18.328 51.312 22.594 1 93.69 207 PRO B CA 1
ATOM 4888 C C . PRO B 1 207 ? -18.109 51.875 24.016 1 93.69 207 PRO B C 1
ATOM 4890 O O . PRO B 1 207 ? -18.75 52.844 24.406 1 93.69 207 PRO B O 1
ATOM 4893 N N . VAL B 1 208 ? -17.25 51.312 24.781 1 92.19 208 VAL B N 1
ATOM 4894 C CA . VAL B 1 208 ? -16.969 51.75 26.156 1 92.19 208 VAL B CA 1
ATOM 4895 C C . VAL B 1 208 ? -16.219 53.062 26.141 1 92.19 208 VAL B C 1
ATOM 4897 O O . VAL B 1 208 ? -16.422 53.906 27.031 1 92.19 208 VAL B O 1
ATOM 4900 N N . LEU B 1 209 ? -15.398 53.281 25.156 1 93.62 209 LEU B N 1
ATOM 4901 C CA . LEU B 1 209 ? -14.508 54.438 25.141 1 93.62 209 LEU B CA 1
ATOM 4902 C C . LEU B 1 209 ? -15.031 55.5 24.219 1 93.62 209 LEU B C 1
ATOM 4904 O O . LEU B 1 209 ? -14.383 56.531 24.031 1 93.62 209 LEU B O 1
ATOM 4908 N N . LEU B 1 210 ? -16.203 55.438 23.734 1 92.56 210 LEU B N 1
ATOM 4909 C CA . LEU B 1 210 ? -16.766 56.312 22.719 1 92.56 210 LEU B CA 1
ATOM 4910 C C . LEU B 1 210 ? -16.812 57.75 23.203 1 92.56 210 LEU B C 1
ATOM 4912 O O . LEU B 1 210 ? -16.594 58.688 22.422 1 92.56 210 LEU B O 1
ATOM 4916 N N . PRO B 1 211 ? -17.125 57.969 24.484 1 92 211 PRO B N 1
ATOM 4917 C CA . PRO B 1 211 ? -17.203 59.375 24.938 1 92 211 PRO B CA 1
ATOM 4918 C C . PRO B 1 211 ? -15.852 60.094 24.875 1 92 211 PRO B C 1
ATOM 4920 O O . PRO B 1 211 ? -15.805 61.312 24.938 1 92 211 PRO B O 1
ATOM 4923 N N . ASP B 1 212 ? -14.789 59.438 24.766 1 93.44 212 ASP B N 1
ATOM 4924 C CA . ASP B 1 212 ? -13.445 60 24.641 1 93.44 212 ASP B CA 1
ATOM 4925 C C . ASP B 1 212 ? -12.828 59.625 23.281 1 93.44 212 ASP B C 1
ATOM 4927 O O . ASP B 1 212 ? -12.266 58.562 23.125 1 93.44 212 ASP B O 1
ATOM 4931 N N . PRO B 1 213 ? -12.781 60.531 22.422 1 92.94 213 PRO B N 1
ATOM 4932 C CA . PRO B 1 213 ? -12.32 60.219 21.062 1 92.94 213 PRO B CA 1
ATOM 4933 C C . PRO B 1 213 ? -10.859 59.781 21.031 1 92.94 213 PRO B C 1
ATOM 4935 O O . PRO B 1 213 ? -10.492 58.906 20.219 1 92.94 213 PRO B O 1
ATOM 4938 N N . LEU B 1 214 ? -10.055 60.312 21.828 1 93 214 LEU B N 1
ATOM 4939 C CA . LEU B 1 214 ? -8.641 59.938 21.844 1 93 214 LEU B CA 1
ATOM 4940 C C . LEU B 1 214 ? -8.469 58.5 22.281 1 93 214 LEU B C 1
ATOM 4942 O O . LEU B 1 214 ? -7.699 57.75 21.672 1 93 214 LEU B O 1
ATOM 4946 N N . LEU B 1 215 ? -9.172 58.062 23.281 1 93.56 215 LEU B N 1
ATOM 4947 C CA . LEU B 1 215 ? -9.078 56.688 23.781 1 93.56 215 LEU B CA 1
ATOM 4948 C C . LEU B 1 215 ? -9.734 55.719 22.812 1 93.56 215 LEU B C 1
ATOM 4950 O O . LEU B 1 215 ? -9.289 54.594 22.688 1 93.56 215 LEU B O 1
ATOM 4954 N N . THR B 1 216 ? -10.773 56.188 22.156 1 95.25 216 THR B N 1
ATOM 4955 C CA . THR B 1 216 ? -11.43 55.375 21.156 1 95.25 216 THR B CA 1
ATOM 4956 C C . THR B 1 216 ? -10.477 55.094 20 1 95.25 216 THR B C 1
ATOM 4958 O O . THR B 1 216 ? -10.359 53.938 19.547 1 95.25 216 THR B O 1
ATOM 4961 N N . LEU B 1 217 ? -9.797 56.094 19.594 1 95.5 217 LEU B N 1
ATOM 4962 C CA . LEU B 1 217 ? -8.844 55.938 18.5 1 95.5 217 LEU B CA 1
ATOM 4963 C C . LEU B 1 217 ? -7.676 55.062 18.938 1 95.5 217 LEU B C 1
ATOM 4965 O O . LEU B 1 217 ? -7.188 54.25 18.156 1 95.5 217 LEU B O 1
ATOM 4969 N N . ALA B 1 218 ? -7.234 55.219 20.156 1 93.69 218 ALA B N 1
ATOM 4970 C CA . ALA B 1 218 ? -6.125 54.438 20.688 1 93.69 218 ALA B CA 1
ATOM 4971 C C . ALA B 1 218 ? -6.5 52.938 20.766 1 93.69 218 ALA B C 1
ATOM 4973 O O . ALA B 1 218 ? -5.688 52.062 20.422 1 93.69 218 ALA B O 1
ATOM 4974 N N . ALA B 1 219 ? -7.695 52.656 21.203 1 94.38 219 ALA B N 1
ATOM 4975 C CA . ALA B 1 219 ? -8.156 51.281 21.297 1 94.38 219 ALA B CA 1
ATOM 4976 C C . ALA B 1 219 ? -8.312 50.656 19.922 1 94.38 219 ALA B C 1
ATOM 4978 O O . ALA B 1 219 ? -7.953 49.5 19.719 1 94.38 219 ALA B O 1
ATOM 4979 N N . ALA B 1 220 ? -8.828 51.406 19 1 96.44 220 ALA B N 1
ATOM 4980 C CA . ALA B 1 220 ? -8.969 50.906 17.641 1 96.44 220 ALA B CA 1
ATOM 4981 C C . ALA B 1 220 ? -7.609 50.625 17 1 96.44 220 ALA B C 1
ATOM 4983 O O . ALA B 1 220 ? -7.418 49.625 16.344 1 96.44 220 ALA B O 1
ATOM 4984 N N . ALA B 1 221 ? -6.727 51.562 17.188 1 96.12 221 ALA B N 1
ATOM 4985 C CA . ALA B 1 221 ? -5.379 51.406 16.641 1 96.12 221 ALA B CA 1
ATOM 4986 C C . ALA B 1 221 ? -4.672 50.219 17.281 1 96.12 221 ALA B C 1
ATOM 4988 O O . ALA B 1 221 ? -3.986 49.469 16.578 1 96.12 221 ALA B O 1
ATOM 4989 N N . TYR B 1 222 ? -4.84 50.062 18.562 1 95.19 222 TYR B N 1
ATOM 4990 C CA . TYR B 1 222 ? -4.25 48.906 19.266 1 95.19 222 TYR B CA 1
ATOM 4991 C C . TYR B 1 222 ? -4.781 47.594 18.703 1 95.19 222 TYR B C 1
ATOM 4993 O O . TYR B 1 222 ? -4.004 46.688 18.391 1 95.19 222 TYR B O 1
ATOM 5001 N N . SER B 1 223 ? -6.086 47.5 18.609 1 96.56 223 SER B N 1
ATOM 5002 C CA . SER B 1 223 ? -6.715 46.281 18.141 1 96.56 223 SER B CA 1
ATOM 5003 C C . SER B 1 223 ? -6.293 45.938 16.719 1 96.56 223 SER B C 1
ATOM 5005 O O . SER B 1 223 ? -5.977 44.812 16.406 1 96.56 223 SER B O 1
ATOM 5007 N N . ALA B 1 224 ? -6.254 46.969 15.906 1 96.56 224 ALA B N 1
ATOM 5008 C CA . ALA B 1 224 ? -5.852 46.75 14.516 1 96.56 224 ALA B CA 1
ATOM 5009 C C . ALA B 1 224 ? -4.391 46.344 14.414 1 96.56 224 ALA B C 1
ATOM 5011 O O . ALA B 1 224 ? -4.039 45.469 13.617 1 96.56 224 ALA B O 1
ATOM 5012 N N . CYS B 1 225 ? -3.576 46.969 15.211 1 96.38 225 CYS B N 1
ATOM 5013 C CA . CYS B 1 225 ? -2.15 46.656 15.188 1 96.38 225 CYS B CA 1
ATOM 5014 C C . CYS B 1 225 ? -1.888 45.25 15.648 1 96.38 225 CYS B C 1
ATOM 5016 O O . CYS B 1 225 ? -1.129 44.5 15.016 1 96.38 225 CYS B O 1
ATOM 5018 N N . ILE B 1 226 ? -2.555 44.812 16.688 1 96.56 226 ILE B N 1
ATOM 5019 C CA . ILE B 1 226 ? -2.354 43.469 17.219 1 96.56 226 ILE B CA 1
ATOM 5020 C C . ILE B 1 226 ? -2.891 42.438 16.25 1 96.56 226 ILE B C 1
ATOM 5022 O O . ILE B 1 226 ? -2.25 41.406 16 1 96.56 226 ILE B O 1
ATOM 5026 N N . ALA B 1 227 ? -4.039 42.688 15.703 1 97.12 227 ALA B N 1
ATOM 5027 C CA . ALA B 1 227 ? -4.621 41.75 14.734 1 97.12 227 ALA B CA 1
ATOM 5028 C C . ALA B 1 227 ? -3.736 41.625 13.492 1 97.12 227 ALA B C 1
ATOM 5030 O O . ALA B 1 227 ? -3.516 40.531 12.992 1 97.12 227 ALA B O 1
ATOM 5031 N N . ALA B 1 228 ? -3.244 42.75 13.039 1 96.75 228 ALA B N 1
ATOM 5032 C CA . ALA B 1 228 ? -2.391 42.75 11.852 1 96.75 228 ALA B CA 1
ATOM 5033 C C . ALA B 1 228 ? -1.073 42.031 12.133 1 96.75 228 ALA B C 1
ATOM 5035 O O . ALA B 1 228 ? -0.603 41.25 11.297 1 96.75 228 ALA B O 1
ATOM 5036 N N . MET B 1 229 ? -0.481 42.344 13.25 1 96.75 229 MET B N 1
ATOM 5037 C CA . MET B 1 229 ? 0.775 41.688 13.633 1 96.75 229 MET B CA 1
ATOM 5038 C C . MET B 1 229 ? 0.598 40.188 13.758 1 96.75 229 MET B C 1
ATOM 5040 O O . MET B 1 229 ? 1.438 39.406 13.289 1 96.75 229 MET B O 1
ATOM 5044 N N . SER B 1 230 ? -0.467 39.781 14.336 1 97.12 230 SER B N 1
ATOM 5045 C CA . SER B 1 230 ? -0.732 38.344 14.516 1 97.12 230 SER B CA 1
ATOM 5046 C C . SER B 1 230 ? -1.038 37.688 13.188 1 97.12 230 SER B C 1
ATOM 5048 O O . SER B 1 230 ? -0.662 36.531 12.969 1 97.12 230 SER B O 1
ATOM 5050 N N . PHE B 1 231 ? -1.702 38.406 12.367 1 95.88 231 PHE B N 1
ATOM 5051 C CA . PHE B 1 231 ? -2.002 37.875 11.047 1 95.88 231 PHE B CA 1
ATOM 5052 C C . PHE B 1 231 ? -0.728 37.688 10.227 1 95.88 231 PHE B C 1
ATOM 5054 O O . PHE B 1 231 ? -0.556 36.688 9.539 1 95.88 231 PHE B O 1
ATOM 5061 N N . LEU B 1 232 ? 0.091 38.688 10.328 1 96.44 232 LEU B N 1
ATOM 5062 C CA . LEU B 1 232 ? 1.373 38.594 9.633 1 96.44 232 LEU B CA 1
ATOM 5063 C C . LEU B 1 232 ? 2.209 37.438 10.172 1 96.44 232 LEU B C 1
ATOM 5065 O O . LEU B 1 232 ? 2.857 36.719 9.398 1 96.44 232 LEU B O 1
ATOM 5069 N N . SER B 1 233 ? 2.195 37.25 11.422 1 97.5 233 SER B N 1
ATOM 5070 C CA . SER B 1 233 ? 2.896 36.125 12.031 1 97.5 233 SER B CA 1
ATOM 5071 C C . SER B 1 233 ? 2.32 34.812 11.555 1 97.5 233 SER B C 1
ATOM 5073 O O . SER B 1 233 ? 3.066 33.875 11.25 1 97.5 233 SER B O 1
ATOM 5075 N N . LEU B 1 234 ? 1.038 34.75 11.492 1 95.62 234 LEU B N 1
ATOM 5076 C CA . LEU B 1 234 ? 0.34 33.531 11.062 1 95.62 234 LEU B CA 1
ATOM 5077 C C . LEU B 1 234 ? 0.717 33.156 9.633 1 95.62 234 LEU B C 1
ATOM 5079 O O . LEU B 1 234 ? 1.062 32 9.359 1 95.62 234 LEU B O 1
ATOM 5083 N N . THR B 1 235 ? 0.715 34.094 8.742 1 94 235 THR B N 1
ATOM 5084 C CA . THR B 1 235 ? 1.023 33.812 7.344 1 94 235 THR B CA 1
ATOM 5085 C C . THR B 1 235 ? 2.502 33.469 7.172 1 94 235 THR B C 1
ATOM 5087 O O . THR B 1 235 ? 2.863 32.656 6.312 1 94 235 THR B O 1
ATOM 5090 N N . THR B 1 236 ? 3.334 34.062 7.996 1 95.62 236 THR B N 1
ATOM 5091 C CA . THR B 1 236 ? 4.77 33.812 7.91 1 95.62 236 THR B CA 1
ATOM 5092 C C . THR B 1 236 ? 5.105 32.438 8.414 1 95.62 236 THR B C 1
ATOM 5094 O O . THR B 1 236 ? 5.898 31.719 7.797 1 95.62 236 THR B O 1
ATOM 5097 N N . VAL B 1 237 ? 4.504 32.094 9.5 1 94.62 237 VAL B N 1
ATOM 5098 C CA . VAL B 1 237 ? 4.801 30.766 10.078 1 94.62 237 VAL B CA 1
ATOM 5099 C C . VAL B 1 237 ? 4.309 29.672 9.141 1 94.62 237 VAL B C 1
ATOM 5101 O O . VAL B 1 237 ? 4.922 28.609 9.055 1 94.62 237 VAL B O 1
ATOM 5104 N N . ARG B 1 238 ? 3.268 29.891 8.422 1 91 238 ARG B N 1
ATOM 5105 C CA . ARG B 1 238 ? 2.713 28.922 7.48 1 91 238 ARG B CA 1
ATOM 5106 C C . ARG B 1 238 ? 3.674 28.672 6.324 1 91 238 ARG B C 1
ATOM 5108 O O . ARG B 1 238 ? 3.592 27.625 5.66 1 91 238 ARG B O 1
ATOM 5115 N N . ARG B 1 239 ? 4.574 29.531 6.109 1 92.06 239 ARG B N 1
ATOM 5116 C CA . ARG B 1 239 ? 5.527 29.406 5.012 1 92.06 239 ARG B CA 1
ATOM 5117 C C . ARG B 1 239 ? 6.777 28.656 5.457 1 92.06 239 ARG B C 1
ATOM 5119 O O . ARG B 1 239 ? 7.633 28.328 4.637 1 92.06 239 ARG B O 1
ATOM 5126 N N . VAL B 1 240 ? 6.91 28.406 6.68 1 93.44 240 VAL B N 1
ATOM 5127 C CA . VAL B 1 240 ? 8.062 27.672 7.188 1 93.44 240 VAL B CA 1
ATOM 5128 C C . VAL B 1 240 ? 7.91 26.188 6.848 1 93.44 240 VAL B C 1
ATOM 5130 O O . VAL B 1 240 ? 6.934 25.547 7.25 1 93.44 240 VAL B O 1
ATOM 5133 N N . PRO B 1 241 ? 8.844 25.672 6.117 1 92.62 241 PRO B N 1
ATOM 5134 C CA . PRO B 1 241 ? 8.758 24.25 5.785 1 92.62 241 PRO B CA 1
ATOM 5135 C C . PRO B 1 241 ? 9 23.344 6.992 1 92.62 241 PRO B C 1
ATOM 5137 O O . PRO B 1 241 ? 9.867 23.625 7.82 1 92.62 241 PRO B O 1
ATOM 5140 N N . TRP B 1 242 ? 8.25 22.281 7.098 1 93 242 TRP B N 1
ATOM 5141 C CA . TRP B 1 242 ? 8.438 21.391 8.25 1 93 242 TRP B CA 1
ATOM 5142 C C . TRP B 1 242 ? 9.227 20.141 7.855 1 93 242 TRP B C 1
ATOM 5144 O O . TRP B 1 242 ? 9.672 19.391 8.727 1 93 242 TRP B O 1
ATOM 5154 N N . LEU B 1 243 ? 9.438 19.969 6.582 1 93.38 243 LEU B N 1
ATOM 5155 C CA . LEU B 1 243 ? 10.203 18.828 6.094 1 93.38 243 LEU B CA 1
ATOM 5156 C C . LEU B 1 243 ? 11.586 19.266 5.633 1 93.38 243 LEU B C 1
ATOM 5158 O O . LEU B 1 243 ? 11.797 20.422 5.285 1 93.38 243 LEU B O 1
ATOM 5162 N N . PRO B 1 244 ? 12.539 18.312 5.625 1 92.56 244 PRO B N 1
ATOM 5163 C CA . PRO B 1 244 ? 13.859 18.625 5.059 1 92.56 244 PRO B CA 1
ATOM 5164 C C . PRO B 1 244 ? 13.773 19.078 3.604 1 92.56 244 PRO B C 1
ATOM 5166 O O . PRO B 1 244 ? 12.859 18.688 2.879 1 92.56 244 PRO B O 1
ATOM 5169 N N . PRO B 1 245 ? 14.773 19.891 3.234 1 91.62 245 PRO B N 1
ATOM 5170 C CA . PRO B 1 245 ? 14.75 20.438 1.877 1 91.62 245 PRO B CA 1
ATOM 5171 C C . PRO B 1 245 ? 14.688 19.344 0.803 1 91.62 245 PRO B C 1
ATOM 5173 O O . PRO B 1 245 ? 14.016 19.531 -0.218 1 91.62 245 PRO B O 1
ATOM 5176 N N . ASP B 1 246 ? 15.32 18.219 0.992 1 90.19 246 ASP B N 1
ATOM 5177 C CA . ASP B 1 246 ? 15.328 17.141 0.018 1 90.19 246 ASP B CA 1
ATOM 5178 C C . ASP B 1 246 ? 13.922 16.562 -0.176 1 90.19 246 ASP B C 1
ATOM 5180 O O . ASP B 1 246 ? 13.539 16.234 -1.296 1 90.19 246 ASP B O 1
ATOM 5184 N N . ILE B 1 247 ? 13.25 16.453 0.912 1 94 247 ILE B N 1
ATOM 5185 C CA . ILE B 1 247 ? 11.906 15.891 0.854 1 94 247 ILE B CA 1
ATOM 5186 C C . ILE B 1 247 ? 10.953 16.891 0.215 1 94 247 ILE B C 1
ATOM 5188 O O . ILE B 1 247 ? 10.094 16.516 -0.592 1 94 247 ILE B O 1
ATOM 5192 N N . MET B 1 248 ? 11.172 18.156 0.614 1 93.5 248 MET B N 1
ATOM 5193 C CA . MET B 1 248 ? 10.344 19.203 0.017 1 93.5 248 MET B CA 1
ATOM 5194 C C . MET B 1 248 ? 10.484 19.203 -1.501 1 93.5 248 MET B C 1
ATOM 5196 O O . MET B 1 248 ? 9.492 19.281 -2.221 1 93.5 248 MET B O 1
ATOM 5200 N N . GLU B 1 249 ? 11.633 19.141 -1.923 1 92.62 249 GLU B N 1
ATOM 5201 C CA . GLU B 1 249 ? 11.906 19.125 -3.355 1 92.62 249 GLU B CA 1
ATOM 5202 C C . GLU B 1 249 ? 11.305 17.891 -4.031 1 92.62 249 GLU B C 1
ATOM 5204 O O . GLU B 1 249 ? 10.75 18 -5.125 1 92.62 249 GLU B O 1
ATOM 5209 N N . LEU B 1 250 ? 11.445 16.781 -3.412 1 93.94 250 LEU B N 1
ATOM 5210 C CA . LEU B 1 250 ? 10.906 15.531 -3.934 1 93.94 250 LEU B CA 1
ATOM 5211 C C . LEU B 1 250 ? 9.391 15.625 -4.109 1 93.94 250 LEU B C 1
ATOM 5213 O O . LEU B 1 250 ? 8.859 15.258 -5.156 1 93.94 250 LEU B O 1
ATOM 5217 N N . LEU B 1 251 ? 8.719 16.141 -3.105 1 95.38 251 LEU B N 1
ATOM 5218 C CA . LEU B 1 251 ? 7.262 16.25 -3.131 1 95.38 251 LEU B CA 1
ATOM 5219 C C . LEU B 1 251 ? 6.809 17.234 -4.199 1 95.38 251 LEU B C 1
ATOM 5221 O O . LEU B 1 251 ? 5.75 17.047 -4.809 1 95.38 251 LEU B O 1
ATOM 5225 N N . GLU B 1 252 ? 7.586 18.234 -4.359 1 92.75 252 GLU B N 1
ATOM 5226 C CA . GLU B 1 252 ? 7.234 19.266 -5.336 1 92.75 252 GLU B CA 1
ATOM 5227 C C . GLU B 1 252 ? 7.449 18.766 -6.762 1 92.75 252 GLU B C 1
ATOM 5229 O O . GLU B 1 252 ? 6.645 19.047 -7.652 1 92.75 252 GLU B O 1
ATOM 5234 N N . LYS B 1 253 ? 8.461 17.984 -6.988 1 90.69 253 LYS B N 1
ATOM 5235 C CA . LYS B 1 253 ? 8.852 17.594 -8.344 1 90.69 253 LYS B CA 1
ATOM 5236 C C . LYS B 1 253 ? 8.141 16.312 -8.773 1 90.69 253 LYS B C 1
ATOM 5238 O O . LYS B 1 253 ? 7.812 16.141 -9.945 1 90.69 253 LYS B O 1
ATOM 5243 N N . ALA B 1 254 ? 7.988 15.445 -7.855 1 91.44 254 ALA B N 1
ATOM 5244 C CA . ALA B 1 254 ? 7.406 14.148 -8.203 1 91.44 254 ALA B CA 1
ATOM 5245 C C . ALA B 1 254 ? 5.957 14.305 -8.656 1 91.44 254 ALA B C 1
ATOM 5247 O O . ALA B 1 254 ? 5.16 14.977 -8 1 91.44 254 ALA B O 1
ATOM 5248 N N . LYS B 1 255 ? 5.633 13.656 -9.719 1 89.62 255 LYS B N 1
ATOM 5249 C CA . LYS B 1 255 ? 4.285 13.773 -10.266 1 89.62 255 LYS B CA 1
ATOM 5250 C C . LYS B 1 255 ? 3.387 12.656 -9.758 1 89.62 255 LYS B C 1
ATOM 5252 O O . LYS B 1 255 ? 2.17 12.82 -9.656 1 89.62 255 LYS B O 1
ATOM 5257 N N . PHE B 1 256 ? 4.027 11.508 -9.477 1 91.81 256 PHE B N 1
ATOM 5258 C CA . PHE B 1 256 ? 3.244 10.336 -9.094 1 91.81 256 PHE B CA 1
ATOM 5259 C C . PHE B 1 256 ? 3.49 9.969 -7.637 1 91.81 256 PHE B C 1
ATOM 5261 O O . PHE B 1 256 ? 4.559 10.25 -7.094 1 91.81 256 PHE B O 1
ATOM 5268 N N . ALA B 1 257 ? 2.535 9.461 -7.055 1 95.81 257 ALA B N 1
ATOM 5269 C CA . ALA B 1 257 ? 2.578 8.898 -5.703 1 95.81 257 ALA B CA 1
ATOM 5270 C C . ALA B 1 257 ? 1.801 7.59 -5.629 1 95.81 257 ALA B C 1
ATOM 5272 O O . ALA B 1 257 ? 1.085 7.227 -6.566 1 95.81 257 ALA B O 1
ATOM 5273 N N . TYR B 1 258 ? 1.998 6.848 -4.605 1 97.44 258 TYR B N 1
ATOM 5274 C CA . TYR B 1 258 ? 1.314 5.578 -4.391 1 97.44 258 TYR B CA 1
ATOM 5275 C C . TYR B 1 258 ? 0.585 5.566 -3.055 1 97.44 258 TYR B C 1
ATOM 5277 O O . TYR B 1 258 ? 1.179 5.867 -2.016 1 97.44 258 TYR B O 1
ATOM 5285 N N . VAL B 1 259 ? -0.637 5.234 -3.154 1 97.94 259 VAL B N 1
ATOM 5286 C CA . VAL B 1 259 ? -1.469 5.195 -1.957 1 97.94 259 VAL B CA 1
ATOM 5287 C C . VAL B 1 259 ? -1.717 3.744 -1.549 1 97.94 259 VAL B C 1
ATOM 5289 O O . VAL B 1 259 ? -2.053 2.906 -2.387 1 97.94 259 VAL B O 1
ATOM 5292 N N . GLY B 1 260 ? -1.475 3.471 -0.274 1 98.06 260 GLY B N 1
ATOM 5293 C CA . GLY B 1 260 ? -1.732 2.152 0.281 1 98.06 260 GLY B CA 1
ATOM 5294 C C . GLY B 1 260 ? -2.783 2.16 1.376 1 98.06 260 GLY B C 1
ATOM 5295 O O . GLY B 1 260 ? -2.828 3.082 2.193 1 98.06 260 GLY B O 1
ATOM 5296 N N . HIS B 1 261 ? -3.656 1.273 1.327 1 98.38 261 HIS B N 1
ATOM 5297 C CA . HIS B 1 261 ? -4.691 1.036 2.328 1 98.38 261 HIS B CA 1
ATOM 5298 C C . HIS B 1 261 ? -4.699 -0.421 2.777 1 98.38 261 HIS B C 1
ATOM 5300 O O . HIS B 1 261 ? -4.352 -1.315 2.004 1 98.38 261 HIS B O 1
ATOM 5306 N N . ALA B 1 262 ? -5.031 -0.632 4.023 1 97.62 262 ALA B N 1
ATOM 5307 C CA . ALA B 1 262 ? -5.031 -1.994 4.551 1 97.62 262 ALA B CA 1
ATOM 5308 C C . ALA B 1 262 ? -6.066 -2.859 3.836 1 97.62 262 ALA B C 1
ATOM 5310 O O . ALA B 1 262 ? -5.895 -4.074 3.725 1 97.62 262 ALA B O 1
ATOM 5311 N N . GLY B 1 263 ? -7.082 -2.193 3.291 1 96.56 263 GLY B N 1
ATOM 5312 C CA . GLY B 1 263 ? -8.141 -2.92 2.605 1 96.56 263 GLY B CA 1
ATOM 5313 C C . GLY B 1 263 ? -8.977 -3.775 3.535 1 96.56 263 GLY B C 1
ATOM 5314 O O . GLY B 1 263 ? -8.805 -3.725 4.758 1 96.56 263 GLY B O 1
ATOM 5315 N N . ARG B 1 264 ? -9.938 -4.516 2.971 1 94.38 264 ARG B N 1
ATOM 5316 C CA . ARG B 1 264 ? -10.82 -5.375 3.75 1 94.38 264 ARG B CA 1
ATOM 5317 C C . ARG B 1 264 ? -10.203 -6.75 3.959 1 94.38 264 ARG B C 1
ATOM 5319 O O . ARG B 1 264 ? -10.047 -7.199 5.098 1 94.38 264 ARG B O 1
ATOM 5326 N N . GLU B 1 265 ? -9.773 -7.375 2.865 1 95 265 GLU B N 1
ATOM 5327 C CA . GLU B 1 265 ? -9.156 -8.703 2.924 1 95 265 GLU B CA 1
ATOM 5328 C C . GLU B 1 265 ? -7.668 -8.633 2.596 1 95 265 GLU B C 1
ATOM 5330 O O . GLU B 1 265 ? -6.852 -9.289 3.246 1 95 265 GLU B O 1
ATOM 5335 N N . PHE B 1 266 ? -7.391 -7.816 1.612 1 97 266 PHE B N 1
ATOM 5336 C CA . PHE B 1 266 ? -6.016 -7.625 1.16 1 97 266 PHE B CA 1
ATOM 5337 C C . PHE B 1 266 ? -5.672 -6.145 1.08 1 97 266 PHE B C 1
ATOM 5339 O O . PHE B 1 266 ? -6.555 -5.305 0.872 1 97 266 PHE B O 1
ATOM 5346 N N . PRO B 1 267 ? -4.387 -5.84 1.272 1 97.69 267 PRO B N 1
ATOM 5347 C CA . PRO B 1 267 ? -3.996 -4.445 1.066 1 97.69 267 PRO B CA 1
ATOM 5348 C C . PRO B 1 267 ? -4.305 -3.945 -0.344 1 97.69 267 PRO B C 1
ATOM 5350 O O . PRO B 1 267 ? -4.395 -4.746 -1.278 1 97.69 267 PRO B O 1
ATOM 5353 N N . HIS B 1 268 ? -4.578 -2.74 -0.431 1 97.69 268 HIS B N 1
ATOM 5354 C CA . HIS B 1 268 ? -4.891 -2.113 -1.71 1 97.69 268 HIS B CA 1
ATOM 5355 C C . HIS B 1 268 ? -3.879 -1.021 -2.049 1 97.69 268 HIS B C 1
ATOM 5357 O O . HIS B 1 268 ? -3.582 -0.163 -1.215 1 97.69 268 HIS B O 1
ATOM 5363 N N . LEU B 1 269 ? -3.299 -1.036 -3.219 1 97.38 269 LEU B N 1
ATOM 5364 C CA . LEU B 1 269 ? -2.344 -0.052 -3.715 1 97.38 269 LEU B CA 1
ATOM 5365 C C . LEU B 1 269 ? -2.852 0.601 -4.996 1 97.38 269 LEU B C 1
ATOM 5367 O O . LEU B 1 269 ? -3.414 -0.074 -5.859 1 97.38 269 LEU B O 1
ATOM 5371 N N . THR B 1 270 ? -2.672 1.833 -5.129 1 94.81 270 THR B N 1
ATOM 5372 C CA . THR B 1 270 ? -3.064 2.523 -6.352 1 94.81 270 THR B CA 1
ATOM 5373 C C . THR B 1 270 ? -2.129 3.695 -6.637 1 94.81 270 THR B C 1
ATOM 5375 O O . THR B 1 270 ? -1.741 4.422 -5.719 1 94.81 270 THR B O 1
ATOM 5378 N N . PRO B 1 271 ? -1.729 3.84 -7.848 1 93 271 PRO B N 1
ATOM 5379 C CA . PRO B 1 271 ? -0.999 5.059 -8.211 1 93 271 PRO B CA 1
ATOM 5380 C C . PRO B 1 271 ? -1.907 6.277 -8.328 1 93 271 PRO B C 1
ATOM 5382 O O . PRO B 1 271 ? -3.043 6.164 -8.789 1 93 271 PRO B O 1
ATOM 5385 N N . VAL B 1 272 ? -1.447 7.402 -7.898 1 92.56 272 VAL B N 1
ATOM 5386 C CA . VAL B 1 272 ? -2.203 8.648 -7.996 1 92.56 272 VAL B CA 1
ATOM 5387 C C . VAL B 1 272 ? -1.265 9.797 -8.367 1 92.56 272 VAL B C 1
ATOM 5389 O O . VAL B 1 272 ? -0.041 9.648 -8.297 1 92.56 272 VAL B O 1
ATOM 5392 N N . VAL B 1 273 ? -1.851 10.867 -8.805 1 91.62 273 VAL B N 1
ATOM 5393 C CA . VAL B 1 273 ? -1.102 12.109 -8.914 1 91.62 273 VAL B CA 1
ATOM 5394 C C . VAL B 1 273 ? -1.277 12.938 -7.641 1 91.62 273 VAL B C 1
ATOM 5396 O O . VAL B 1 273 ? -2.328 12.883 -6.996 1 91.62 273 VAL B O 1
ATOM 5399 N N . GLN B 1 274 ? -0.224 13.672 -7.242 1 95.31 274 GLN B N 1
ATOM 5400 C CA . GLN B 1 274 ? -0.299 14.367 -5.961 1 95.31 274 GLN B CA 1
ATOM 5401 C C . GLN B 1 274 ? 0.255 15.781 -6.07 1 95.31 274 GLN B C 1
ATOM 5403 O O . GLN B 1 274 ? 0.996 16.094 -7.004 1 95.31 274 GLN B O 1
ATOM 5408 N N . VAL B 1 275 ? -0.175 16.625 -5.176 1 96.25 275 VAL B N 1
ATOM 5409 C CA . VAL B 1 275 ? 0.425 17.938 -4.98 1 96.25 275 VAL B CA 1
ATOM 5410 C C . VAL B 1 275 ? 0.744 18.156 -3.502 1 96.25 275 VAL B C 1
ATOM 5412 O O . VAL B 1 275 ? 0.147 17.516 -2.635 1 96.25 275 VAL B O 1
ATOM 5415 N N . PHE B 1 276 ? 1.718 18.891 -3.234 1 94.69 276 PHE B N 1
ATOM 5416 C CA . PHE B 1 276 ? 2.143 19.312 -1.9 1 94.69 276 PHE B CA 1
ATOM 5417 C C . PHE B 1 276 ? 1.983 20.812 -1.722 1 94.69 276 PHE B C 1
ATOM 5419 O O . PHE B 1 276 ? 2.564 21.594 -2.475 1 94.69 276 PHE B O 1
ATOM 5426 N N . ASP B 1 277 ? 1.202 21.188 -0.774 1 90 277 ASP B N 1
ATOM 5427 C CA . ASP B 1 277 ? 0.907 22.609 -0.639 1 90 277 ASP B CA 1
ATOM 5428 C C . ASP B 1 277 ? 1.849 23.281 0.364 1 90 277 ASP B C 1
ATOM 5430 O O . ASP B 1 277 ? 1.587 24.391 0.828 1 90 277 ASP B O 1
ATOM 5434 N N . GLY B 1 278 ? 2.879 22.516 0.786 1 85.31 278 GLY B N 1
ATOM 5435 C CA . GLY B 1 278 ? 3.795 23.031 1.793 1 85.31 278 GLY B CA 1
ATOM 5436 C C . GLY B 1 278 ? 3.547 22.453 3.174 1 85.31 278 GLY B C 1
ATOM 5437 O O . GLY B 1 278 ? 4.438 22.469 4.023 1 85.31 278 GLY B O 1
ATOM 5438 N N . SER B 1 279 ? 2.387 22.031 3.334 1 85.44 279 SER B N 1
ATOM 5439 C CA . SER B 1 279 ? 2.023 21.484 4.641 1 85.44 279 SER B CA 1
ATOM 5440 C C . SER B 1 279 ? 1.556 20.047 4.535 1 85.44 279 SER B C 1
ATOM 5442 O O . SER B 1 279 ? 1.931 19.203 5.352 1 85.44 279 SER B O 1
ATOM 5444 N N . SER B 1 280 ? 0.744 19.828 3.525 1 92.06 280 SER B N 1
ATOM 5445 C CA . SER B 1 280 ? 0.162 18.5 3.379 1 92.06 280 SER B CA 1
ATOM 5446 C C . SER B 1 280 ? 0.221 18.031 1.93 1 92.06 280 SER B C 1
ATOM 5448 O O . SER B 1 280 ? 0.321 18.844 1.009 1 92.06 280 SER B O 1
ATOM 5450 N N . VAL B 1 281 ? 0.153 16.75 1.854 1 96.62 281 VAL B N 1
ATOM 5451 C CA . VAL B 1 281 ? 0.049 16.141 0.532 1 96.62 281 VAL B CA 1
ATOM 5452 C C . VAL B 1 281 ? -1.416 15.859 0.206 1 96.62 281 VAL B C 1
ATOM 5454 O O . VAL B 1 281 ? -2.172 15.398 1.063 1 96.62 281 VAL B O 1
ATOM 5457 N N . PHE B 1 282 ? -1.764 16.234 -1.042 1 97.25 282 PHE B N 1
ATOM 5458 C CA . PHE B 1 282 ? -3.133 16.016 -1.498 1 97.25 282 PHE B CA 1
ATOM 5459 C C . PHE B 1 282 ?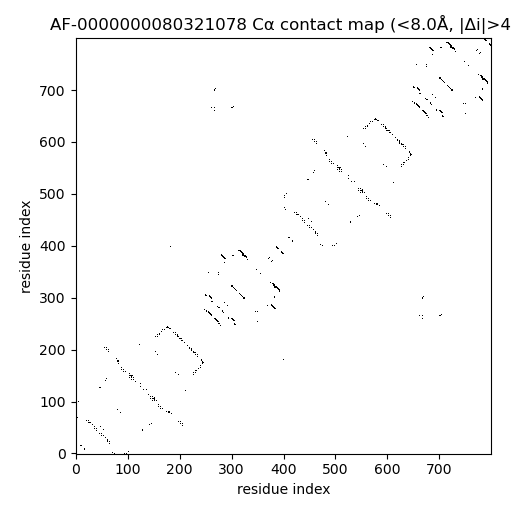 -3.156 15.156 -2.756 1 97.25 282 PHE B C 1
ATOM 5461 O O . PHE B 1 282 ? -2.244 15.227 -3.58 1 97.25 282 PHE B O 1
ATOM 5468 N N . PHE B 1 283 ? -4.148 14.344 -2.871 1 96.5 283 PHE B N 1
ATOM 5469 C CA . PHE B 1 283 ? -4.512 13.742 -4.148 1 96.5 283 PHE B CA 1
ATOM 5470 C C . PHE B 1 283 ? -6.016 13.82 -4.375 1 96.5 283 PHE B C 1
ATOM 5472 O O . PHE B 1 283 ? -6.777 14.117 -3.449 1 96.5 283 PHE B O 1
ATOM 5479 N N . VAL B 1 284 ? -6.391 13.68 -5.656 1 92.5 284 VAL B N 1
ATOM 5480 C CA . VAL B 1 284 ? -7.809 13.734 -6 1 92.5 284 VAL B CA 1
ATOM 5481 C C . VAL B 1 284 ? -8.258 12.383 -6.547 1 92.5 284 VAL B C 1
ATOM 5483 O O . VAL B 1 284 ? -7.527 11.734 -7.297 1 92.5 284 VAL B O 1
ATOM 5486 N N . THR B 1 285 ? -9.383 11.922 -6.094 1 91.94 285 THR B N 1
ATOM 5487 C CA . THR B 1 285 ? -9.891 10.633 -6.543 1 91.94 285 THR B CA 1
ATOM 5488 C C . THR B 1 285 ? -11.391 10.695 -6.789 1 91.94 285 THR B C 1
ATOM 5490 O O . THR B 1 285 ? -12.062 11.633 -6.355 1 91.94 285 THR B O 1
ATOM 5493 N N . SER B 1 286 ? -11.859 9.727 -7.543 1 88.5 286 SER B N 1
ATOM 5494 C CA . SER B 1 286 ? -13.297 9.641 -7.82 1 88.5 286 SER B CA 1
ATOM 5495 C C . SER B 1 286 ? -14.055 9.094 -6.621 1 88.5 286 SER B C 1
ATOM 5497 O O . SER B 1 286 ? -13.555 8.227 -5.902 1 88.5 286 SER B O 1
ATOM 5499 N N . LYS B 1 287 ? -15.273 9.578 -6.488 1 89.06 287 LYS B N 1
ATOM 5500 C CA . LYS B 1 287 ? -16.141 9.062 -5.434 1 89.06 287 LYS B CA 1
ATOM 5501 C C . LYS B 1 287 ? -16.484 7.594 -5.668 1 89.06 287 LYS B C 1
ATOM 5503 O O . LYS B 1 287 ? -16.859 6.883 -4.738 1 89.06 287 LYS B O 1
ATOM 5508 N N . ALA B 1 288 ? -16.344 7.148 -6.871 1 87.44 288 ALA B N 1
ATOM 5509 C CA . ALA B 1 288 ? -16.703 5.781 -7.23 1 87.44 288 ALA B CA 1
ATOM 5510 C C . ALA B 1 288 ? -15.5 4.844 -7.086 1 87.44 288 ALA B C 1
ATOM 5512 O O . ALA B 1 288 ? -15.633 3.625 -7.219 1 87.44 288 ALA B O 1
ATOM 5513 N N . SER B 1 289 ? -14.422 5.348 -6.785 1 89.69 289 SER B N 1
ATOM 5514 C CA . SER B 1 289 ? -13.203 4.547 -6.746 1 89.69 289 SER B CA 1
ATOM 5515 C C . SER B 1 289 ? -13.18 3.639 -5.52 1 89.69 289 SER B C 1
ATOM 5517 O O . SER B 1 289 ? -13.758 3.971 -4.484 1 89.69 289 SER B O 1
ATOM 5519 N N . LYS B 1 290 ? -12.547 2.543 -5.641 1 91 290 LYS B N 1
ATOM 5520 C CA . LYS B 1 290 ? -12.359 1.622 -4.523 1 91 290 LYS B CA 1
ATOM 5521 C C . LYS B 1 290 ? -11.57 2.275 -3.395 1 91 290 LYS B C 1
ATOM 5523 O O . LYS B 1 290 ? -11.867 2.068 -2.217 1 91 290 LYS B O 1
ATOM 5528 N N . LYS B 1 291 ? -10.555 3.018 -3.74 1 91.62 291 LYS B N 1
ATOM 5529 C CA . LYS B 1 291 ? -9.734 3.652 -2.709 1 91.62 291 LYS B CA 1
ATOM 5530 C C . LYS B 1 291 ? -10.578 4.582 -1.838 1 91.62 291 LYS B C 1
ATOM 5532 O O . LYS B 1 291 ? -10.414 4.613 -0.617 1 91.62 291 LYS B O 1
ATOM 5537 N N . PHE B 1 292 ? -11.531 5.285 -2.469 1 94.38 292 PHE B N 1
ATOM 5538 C CA . PHE B 1 292 ? -12.375 6.184 -1.688 1 94.38 292 PHE B CA 1
ATOM 5539 C C . PHE B 1 292 ? -13.312 5.395 -0.776 1 94.38 292 PHE B C 1
ATOM 5541 O O . PHE B 1 292 ? -13.531 5.777 0.375 1 94.38 292 PHE B O 1
ATOM 5548 N N . SER B 1 293 ? -13.859 4.371 -1.278 1 96.06 293 SER B N 1
ATOM 5549 C CA . SER B 1 293 ? -14.703 3.51 -0.454 1 96.06 293 SER B CA 1
ATOM 5550 C C . SER B 1 293 ? -13.938 2.979 0.753 1 96.06 293 SER B C 1
ATOM 5552 O O . SER B 1 293 ? -14.469 2.936 1.863 1 96.06 293 SER B O 1
ATOM 5554 N N . LEU B 1 294 ? -12.734 2.627 0.557 1 97.31 294 LEU B N 1
ATOM 5555 C CA . LEU B 1 294 ? -11.898 2.098 1.633 1 97.31 294 LEU B CA 1
ATOM 5556 C C . LEU B 1 294 ? -11.578 3.182 2.656 1 97.31 294 LEU B C 1
ATOM 5558 O O . LEU B 1 294 ? -11.602 2.93 3.861 1 97.31 294 LEU B O 1
ATOM 5562 N N . ILE B 1 295 ? -11.297 4.375 2.197 1 97.31 295 ILE B N 1
ATOM 5563 C CA . ILE B 1 295 ? -10.953 5.496 3.064 1 97.31 295 ILE B CA 1
ATOM 5564 C C . ILE B 1 295 ? -12.133 5.832 3.965 1 97.31 295 ILE B C 1
ATOM 5566 O O . ILE B 1 295 ? -11.953 6.18 5.133 1 97.31 295 ILE B O 1
ATOM 5570 N N . LYS B 1 296 ? -13.312 5.75 3.439 1 96.38 296 LYS B N 1
ATOM 5571 C CA . LYS B 1 296 ? -14.523 6.023 4.215 1 96.38 296 LYS B CA 1
ATOM 5572 C C . LYS B 1 296 ? -14.68 5.016 5.352 1 96.38 296 LYS B C 1
ATOM 5574 O O . LYS B 1 296 ? -15.188 5.355 6.422 1 96.38 296 LYS B O 1
ATOM 5579 N N . GLU B 1 297 ? -14.258 3.814 5.094 1 97.31 297 GLU B N 1
ATOM 5580 C CA . GLU B 1 297 ? -14.375 2.752 6.086 1 97.31 297 GLU B CA 1
ATOM 5581 C C . GLU B 1 297 ? -13.273 2.855 7.137 1 97.31 297 GLU B C 1
ATOM 5583 O O . GLU B 1 297 ? -13.523 2.641 8.328 1 97.31 297 GLU B O 1
ATOM 5588 N N . ASP B 1 298 ? -12.094 3.092 6.707 1 97.56 298 ASP B N 1
ATOM 5589 C CA . ASP B 1 298 ? -10.906 3.262 7.539 1 97.56 298 ASP B CA 1
ATOM 5590 C C . ASP B 1 298 ? -10.008 4.367 6.988 1 97.56 298 ASP B C 1
ATOM 5592 O O . ASP B 1 298 ? -9.445 4.23 5.898 1 97.56 298 ASP B O 1
ATOM 5596 N N . ASP B 1 299 ? -9.797 5.375 7.746 1 97.94 299 ASP B N 1
ATOM 5597 C CA . ASP B 1 299 ? -9.125 6.562 7.219 1 97.94 299 ASP B CA 1
ATOM 5598 C C . ASP B 1 299 ? -7.609 6.43 7.32 1 97.94 299 ASP B C 1
ATOM 5600 O O . ASP B 1 299 ? -6.875 7.352 6.965 1 97.94 299 ASP B O 1
ATOM 5604 N N . ARG B 1 300 ? -7.094 5.332 7.934 1 98.31 300 ARG B N 1
ATOM 5605 C CA . ARG B 1 300 ? -5.656 5.098 7.973 1 98.31 300 ARG B CA 1
ATOM 5606 C C . ARG B 1 300 ? -5.109 4.82 6.574 1 98.31 300 ARG B C 1
ATOM 5608 O O . ARG B 1 300 ? -5.617 3.951 5.863 1 98.31 300 ARG B O 1
ATOM 5615 N N . ILE B 1 301 ? -4.066 5.504 6.203 1 98.25 301 ILE B N 1
ATOM 5616 C CA . ILE B 1 301 ? -3.584 5.445 4.828 1 98.25 301 ILE B CA 1
ATOM 5617 C C . ILE B 1 301 ? -2.07 5.641 4.805 1 98.25 301 ILE B C 1
ATOM 5619 O O . ILE B 1 301 ? -1.487 6.156 5.762 1 98.25 301 ILE B O 1
ATOM 5623 N N . ALA B 1 302 ? -1.412 5.16 3.848 1 98.25 302 ALA B N 1
ATOM 5624 C CA . ALA B 1 302 ? -0.003 5.414 3.559 1 98.25 302 ALA B CA 1
ATOM 5625 C C . ALA B 1 302 ? 0.169 6.031 2.174 1 98.25 302 ALA B C 1
ATOM 5627 O O . ALA B 1 302 ? -0.557 5.688 1.238 1 98.25 302 ALA B O 1
ATOM 5628 N N . LEU B 1 303 ? 1.014 6.934 2.039 1 98.31 303 LEU B N 1
ATOM 5629 C CA . LEU B 1 303 ? 1.363 7.547 0.761 1 98.31 303 LEU B CA 1
ATOM 5630 C C . LEU B 1 303 ? 2.873 7.547 0.554 1 98.31 303 LEU B C 1
ATOM 5632 O O . LEU B 1 303 ? 3.627 7.926 1.452 1 98.31 303 LEU B O 1
ATOM 5636 N N . LEU B 1 304 ? 3.33 7.078 -0.557 1 98.06 304 LEU B N 1
ATOM 5637 C CA . LEU B 1 304 ? 4.75 7 -0.885 1 98.06 304 LEU B CA 1
ATOM 5638 C C . LEU B 1 304 ? 5.059 7.785 -2.156 1 98.06 304 LEU B C 1
ATOM 5640 O O . LEU B 1 304 ? 4.336 7.676 -3.148 1 98.06 304 LEU B O 1
ATOM 5644 N N . VAL B 1 305 ? 5.992 8.656 -2.1 1 96.75 305 VAL B N 1
ATOM 5645 C CA . VAL B 1 305 ? 6.5 9.406 -3.24 1 96.75 305 VAL B CA 1
ATOM 5646 C C . VAL B 1 305 ? 7.984 9.102 -3.439 1 96.75 305 VAL B C 1
ATOM 5648 O O . VAL B 1 305 ? 8.75 9.078 -2.475 1 96.75 305 VAL B O 1
ATOM 5651 N N . ASP B 1 306 ? 8.312 8.75 -4.652 1 92.81 306 ASP B N 1
ATOM 5652 C CA . ASP B 1 306 ? 9.711 8.422 -4.883 1 92.81 306 ASP B CA 1
ATOM 5653 C C . ASP B 1 306 ? 10.203 9 -6.211 1 92.81 306 ASP B C 1
ATOM 5655 O O . ASP B 1 306 ? 9.406 9.516 -7 1 92.81 306 ASP B O 1
ATOM 5659 N N . GLU B 1 307 ? 11.398 9.125 -6.266 1 86.38 307 GLU B N 1
ATOM 5660 C CA . GLU B 1 307 ? 12.109 9.391 -7.512 1 86.38 307 GLU B CA 1
ATOM 5661 C C . GLU B 1 307 ? 12.898 8.164 -7.973 1 86.38 307 GLU B C 1
ATOM 5663 O O . GLU B 1 307 ? 13.758 7.668 -7.246 1 86.38 307 GLU B O 1
ATOM 5668 N N . ARG B 1 308 ? 12.422 7.617 -9.109 1 79.25 308 ARG B N 1
ATOM 5669 C CA . ARG B 1 308 ? 13.031 6.402 -9.648 1 79.25 308 ARG B CA 1
ATOM 5670 C C . ARG B 1 308 ? 13.977 6.727 -10.797 1 79.25 308 ARG B C 1
ATOM 5672 O O . ARG B 1 308 ? 13.539 7.195 -11.852 1 79.25 308 ARG B O 1
ATOM 5679 N N . ASP B 1 309 ? 15.188 6.684 -10.523 1 75.38 309 ASP B N 1
ATOM 5680 C CA . ASP B 1 309 ? 16.156 6.73 -11.609 1 75.38 309 ASP B CA 1
ATOM 5681 C C . ASP B 1 309 ? 16.688 5.336 -11.938 1 75.38 309 ASP B C 1
ATOM 5683 O O . ASP B 1 309 ? 17.422 4.75 -11.141 1 75.38 309 ASP B O 1
ATOM 5687 N N . PRO B 1 310 ? 16.25 4.84 -13.031 1 67.56 310 PRO B N 1
ATOM 5688 C CA . PRO B 1 310 ? 16.672 3.477 -13.359 1 67.56 310 PRO B CA 1
ATOM 5689 C C . PRO B 1 310 ? 18.188 3.355 -13.547 1 67.56 310 PRO B C 1
ATOM 5691 O O . PRO B 1 310 ? 18.719 2.246 -13.531 1 67.56 310 PRO B O 1
ATOM 5694 N N . ARG B 1 311 ? 18.922 4.441 -13.742 1 71.25 311 ARG B N 1
ATOM 5695 C CA . ARG B 1 311 ? 20.359 4.418 -14 1 71.25 311 ARG B CA 1
ATOM 5696 C C . ARG B 1 311 ? 21.156 4.59 -12.711 1 71.25 311 ARG B C 1
ATOM 5698 O O . ARG B 1 311 ? 22.312 4.195 -12.633 1 71.25 311 ARG B O 1
ATOM 5705 N N . ASP B 1 312 ? 20.469 5.215 -11.75 1 69.81 312 ASP B N 1
ATOM 5706 C CA . ASP B 1 312 ? 21.156 5.441 -10.484 1 69.81 312 ASP B CA 1
ATOM 5707 C C . ASP B 1 312 ? 20.312 4.941 -9.312 1 69.81 312 ASP B C 1
ATOM 5709 O O . ASP B 1 312 ? 19.609 5.719 -8.68 1 69.81 312 ASP B O 1
ATOM 5713 N N . PHE B 1 313 ? 20.453 3.736 -8.953 1 66.75 313 PHE B N 1
ATOM 5714 C CA . PHE B 1 313 ? 19.672 3.127 -7.883 1 66.75 313 PHE B CA 1
ATOM 5715 C C . PHE B 1 313 ? 20.109 3.664 -6.523 1 66.75 313 PHE B C 1
ATOM 5717 O O . PHE B 1 313 ? 19.312 3.705 -5.582 1 66.75 313 PHE B O 1
ATOM 5724 N N . PHE B 1 314 ? 21.312 4.215 -6.523 1 66.5 314 PHE B N 1
ATOM 5725 C CA . PHE B 1 314 ? 21.844 4.707 -5.258 1 66.5 314 PHE B CA 1
ATOM 5726 C C . PHE B 1 314 ? 21.281 6.082 -4.926 1 66.5 314 PHE B C 1
ATOM 5728 O O . PHE B 1 314 ? 21.234 6.473 -3.758 1 66.5 314 PHE B O 1
ATOM 5735 N N . GLY B 1 315 ? 20.938 6.719 -5.863 1 74.81 315 GLY B N 1
ATOM 5736 C CA . GLY B 1 315 ? 20.438 8.07 -5.652 1 74.81 315 GLY B CA 1
ATOM 5737 C C . GLY B 1 315 ? 18.922 8.141 -5.543 1 74.81 315 GLY B C 1
ATOM 5738 O O . GLY B 1 315 ? 18.359 9.227 -5.473 1 74.81 315 GLY B O 1
ATOM 5739 N N . ASN B 1 316 ? 18.375 6.887 -5.484 1 81.19 316 ASN B N 1
ATOM 5740 C CA . ASN B 1 316 ? 16.922 6.867 -5.391 1 81.19 316 ASN B CA 1
ATOM 5741 C C . ASN B 1 316 ? 16.438 7.305 -4.008 1 81.19 316 ASN B C 1
ATOM 5743 O O . ASN B 1 316 ? 17.078 6.984 -3 1 81.19 316 ASN B O 1
ATOM 5747 N N . LYS B 1 317 ? 15.523 8.18 -4.004 1 89.56 317 LYS B N 1
ATOM 5748 C CA . LYS B 1 317 ? 14.922 8.695 -2.777 1 89.56 317 LYS B CA 1
ATOM 5749 C C . LYS B 1 317 ? 13.43 8.383 -2.725 1 89.56 317 LYS B C 1
ATOM 5751 O O . LYS B 1 317 ? 12.773 8.289 -3.762 1 89.56 317 LYS B O 1
ATOM 5756 N N . ALA B 1 318 ? 13.031 8.117 -1.532 1 93.5 318 ALA B N 1
ATOM 5757 C CA . ALA B 1 318 ? 11.602 7.895 -1.328 1 93.5 318 ALA B CA 1
ATOM 5758 C C . ALA B 1 318 ? 11.156 8.406 0.038 1 93.5 318 ALA B C 1
ATOM 5760 O O . ALA B 1 318 ? 11.93 8.375 1 1 93.5 318 ALA B O 1
ATOM 5761 N N . VAL B 1 319 ? 10.031 8.945 0.096 1 96 319 VAL B N 1
ATOM 5762 C CA . VAL B 1 319 ? 9.438 9.367 1.361 1 96 319 VAL B CA 1
ATOM 5763 C C . VAL B 1 319 ? 8.062 8.719 1.532 1 96 319 VAL B C 1
ATOM 5765 O O . VAL B 1 319 ? 7.273 8.672 0.588 1 96 319 VAL B O 1
ATOM 5768 N N . MET B 1 320 ? 7.84 8.102 2.641 1 96.81 320 MET B N 1
ATOM 5769 C CA . MET B 1 320 ? 6.539 7.531 2.984 1 96.81 320 MET B CA 1
ATOM 5770 C C . MET B 1 320 ? 5.902 8.297 4.141 1 96.81 320 MET B C 1
ATOM 5772 O O . MET B 1 320 ? 6.555 8.555 5.152 1 96.81 320 MET B O 1
ATOM 5776 N N . MET B 1 321 ? 4.734 8.664 3.945 1 96.88 321 MET B N 1
ATOM 5777 C CA . MET B 1 321 ? 3.932 9.281 4.996 1 96.88 321 MET B CA 1
ATOM 5778 C C . MET B 1 321 ? 2.74 8.406 5.359 1 96.88 321 MET B C 1
ATOM 5780 O O . MET B 1 321 ? 1.968 8.008 4.484 1 96.88 321 MET B O 1
ATOM 5784 N N . VAL B 1 322 ? 2.652 8.086 6.621 1 96.62 322 VAL B N 1
ATOM 5785 C CA . VAL B 1 322 ? 1.483 7.348 7.094 1 96.62 322 VAL B CA 1
ATOM 5786 C C . VAL B 1 322 ? 0.672 8.227 8.047 1 96.62 322 VAL B C 1
ATOM 5788 O O . VAL B 1 322 ? 1.234 9.047 8.773 1 96.62 322 VAL B O 1
ATOM 5791 N N . GLY B 1 323 ? -0.582 8.078 7.934 1 96.5 323 GLY B N 1
ATOM 5792 C CA . GLY B 1 323 ? -1.461 8.867 8.781 1 96.5 323 GLY B CA 1
ATOM 5793 C C . GLY B 1 323 ? -2.932 8.672 8.461 1 96.5 323 GLY B C 1
ATOM 5794 O O . GLY B 1 323 ? -3.359 7.562 8.141 1 96.5 323 GLY B O 1
ATOM 5795 N N . ARG B 1 324 ? -3.688 9.711 8.594 1 97.56 324 ARG B N 1
ATOM 5796 C CA . ARG B 1 324 ? -5.129 9.641 8.375 1 97.56 324 ARG B CA 1
ATOM 5797 C C . ARG B 1 324 ? -5.539 10.5 7.184 1 97.56 324 ARG B C 1
ATOM 5799 O O . ARG B 1 324 ? -5.008 11.594 6.984 1 97.56 324 ARG B O 1
ATOM 5806 N N . ALA B 1 325 ? -6.465 9.969 6.434 1 98 325 ALA B N 1
ATOM 5807 C CA . ALA B 1 325 ? -6.977 10.672 5.258 1 98 325 ALA B CA 1
ATOM 5808 C C . ALA B 1 325 ? -8.164 11.555 5.621 1 98 325 ALA B C 1
ATOM 5810 O O . ALA B 1 325 ? -9.102 11.102 6.289 1 98 325 ALA B O 1
ATOM 5811 N N . ARG B 1 326 ? -8.047 12.805 5.266 1 96.44 326 ARG B N 1
ATOM 5812 C CA . ARG B 1 326 ? -9.172 13.727 5.34 1 96.44 326 ARG B CA 1
ATOM 5813 C C . ARG B 1 326 ? -9.688 14.078 3.949 1 96.44 326 ARG B C 1
ATOM 5815 O O . ARG B 1 326 ? -8.938 14.578 3.111 1 96.44 326 ARG B O 1
ATOM 5822 N N . TYR B 1 327 ? -10.914 13.742 3.689 1 95.06 327 TYR B N 1
ATOM 5823 C CA . TYR B 1 327 ? -11.461 14.055 2.371 1 95.06 327 TYR B CA 1
ATOM 5824 C C . TYR B 1 327 ? -12.445 15.211 2.443 1 95.06 327 TYR B C 1
ATOM 5826 O O . TYR B 1 327 ? -13.039 15.461 3.492 1 95.06 327 TYR B O 1
ATOM 5834 N N . TYR B 1 328 ? -12.555 15.977 1.345 1 93.25 328 TYR B N 1
ATOM 5835 C CA . TYR B 1 328 ? -13.375 17.188 1.294 1 93.25 328 TYR B CA 1
ATOM 5836 C C . TYR B 1 328 ? -14.508 17.031 0.291 1 93.25 328 TYR B C 1
ATOM 5838 O O . TYR B 1 328 ? -14.273 16.781 -0.891 1 93.25 328 TYR B O 1
ATOM 5846 N N . THR B 1 329 ? -15.688 17.094 0.823 1 89.44 329 THR B N 1
ATOM 5847 C CA . THR B 1 329 ? -16.891 17.094 0.006 1 89.44 329 THR B CA 1
ATOM 5848 C C . THR B 1 329 ? -17.562 18.453 0.024 1 89.44 329 THR B C 1
ATOM 5850 O O . THR B 1 329 ? -17 19.422 0.554 1 89.44 329 THR B O 1
ATOM 5853 N N . LEU B 1 330 ? -18.75 18.531 -0.582 1 84.38 330 LEU B N 1
ATOM 5854 C CA . LEU B 1 330 ? -19.469 19.797 -0.628 1 84.38 330 LEU B CA 1
ATOM 5855 C C . LEU B 1 330 ? -19.766 20.312 0.779 1 84.38 330 LEU B C 1
ATOM 5857 O O . LEU B 1 330 ? -19.75 21.531 1.02 1 84.38 330 LEU B O 1
ATOM 5861 N N . ARG B 1 331 ? -19.938 19.453 1.711 1 83.75 331 ARG B N 1
ATOM 5862 C CA . ARG B 1 331 ? -20.312 19.797 3.078 1 83.75 331 ARG B CA 1
ATOM 5863 C C . ARG B 1 331 ? -19.172 20.516 3.793 1 83.75 331 ARG B C 1
ATOM 5865 O O . ARG B 1 331 ? -19.391 21.469 4.531 1 83.75 331 ARG B O 1
ATOM 5872 N N . ASN B 1 332 ? -17.953 20.094 3.615 1 86.56 332 ASN B N 1
ATOM 5873 C CA . ASN B 1 332 ? -16.844 20.688 4.355 1 86.56 332 ASN B CA 1
ATOM 5874 C C . ASN B 1 332 ? -15.93 21.5 3.445 1 86.56 332 ASN B C 1
ATOM 5876 O O . ASN B 1 332 ? -14.859 21.938 3.869 1 86.56 332 ASN B O 1
ATOM 5880 N N . ALA B 1 333 ? -16.312 21.688 2.26 1 85.12 333 ALA B N 1
ATOM 5881 C CA . ALA B 1 333 ? -15.5 22.453 1.312 1 85.12 333 ALA B CA 1
ATOM 5882 C C . ALA B 1 333 ? -15.609 23.953 1.574 1 85.12 333 ALA B C 1
ATOM 5884 O O . ALA B 1 333 ? -14.648 24.688 1.368 1 85.12 333 ALA B O 1
ATOM 5885 N N . ILE B 1 334 ? -16.641 24.344 2.096 1 84.5 334 ILE B N 1
ATOM 5886 C CA . ILE B 1 334 ? -16.906 25.766 2.238 1 84.5 334 ILE B CA 1
ATOM 5887 C C . ILE B 1 334 ? -15.969 26.359 3.287 1 84.5 334 ILE B C 1
ATOM 5889 O O . ILE B 1 334 ? -15.234 27.312 3.006 1 84.5 334 ILE B O 1
ATOM 5893 N N . PRO B 1 335 ? -15.977 25.781 4.438 1 85.31 335 PRO B N 1
ATOM 5894 C CA . PRO B 1 335 ? -15.07 26.344 5.445 1 85.31 335 PRO B CA 1
ATOM 5895 C C . PRO B 1 335 ? -13.602 26.203 5.055 1 85.31 335 PRO B C 1
ATOM 5897 O O . PRO B 1 335 ? -12.75 26.922 5.59 1 85.31 335 PRO B O 1
ATOM 5900 N N . ASN B 1 336 ? -13.305 25.375 4.121 1 88.94 336 ASN B N 1
ATOM 5901 C CA . ASN B 1 336 ? -11.922 25.141 3.713 1 88.94 336 ASN B CA 1
ATOM 5902 C C . ASN B 1 336 ? -11.664 25.641 2.295 1 88.94 336 ASN B C 1
ATOM 5904 O O . ASN B 1 336 ? -10.742 25.172 1.624 1 88.94 336 ASN B O 1
ATOM 5908 N N . ALA B 1 337 ? -12.422 26.531 1.868 1 89.06 337 ALA B N 1
ATOM 5909 C CA . ALA B 1 337 ? -12.414 26.984 0.479 1 89.06 337 ALA B CA 1
ATOM 5910 C C . ALA B 1 337 ? -11.055 27.547 0.095 1 89.06 337 ALA B C 1
ATOM 5912 O O . ALA B 1 337 ? -10.516 27.234 -0.97 1 89.06 337 ALA B O 1
ATOM 5913 N N . PRO B 1 338 ? -10.461 28.406 0.959 1 85.38 338 PRO B N 1
ATOM 5914 C CA . PRO B 1 338 ? -9.156 28.953 0.573 1 85.38 338 PRO B CA 1
ATOM 5915 C C . PRO B 1 338 ? -8.094 27.875 0.378 1 85.38 338 PRO B C 1
ATOM 5917 O O . PRO B 1 338 ? -7.301 27.938 -0.562 1 85.38 338 PRO B O 1
ATOM 5920 N N . LYS B 1 339 ? -8.086 26.922 1.225 1 87.25 339 LYS B N 1
ATOM 5921 C CA . LYS B 1 339 ? -7.145 25.812 1.126 1 87.25 339 LYS B CA 1
ATOM 5922 C C . LYS B 1 339 ? -7.371 25.016 -0.154 1 87.25 339 LYS B C 1
ATOM 5924 O O . LYS B 1 339 ? -6.426 24.703 -0.881 1 87.25 339 LYS B O 1
ATOM 5929 N N . LEU B 1 340 ? -8.602 24.688 -0.437 1 91.88 340 LEU B N 1
ATOM 5930 C CA . LEU B 1 340 ? -8.945 23.875 -1.594 1 91.88 340 LEU B CA 1
ATOM 5931 C C . LEU B 1 340 ? -8.641 24.609 -2.893 1 91.88 340 LEU B C 1
ATOM 5933 O O . LEU B 1 340 ? -8.219 24 -3.875 1 91.88 340 LEU B O 1
ATOM 5937 N N . LEU B 1 341 ? -8.906 25.906 -2.885 1 90.44 341 LEU B N 1
ATOM 5938 C CA . LEU B 1 341 ? -8.594 26.703 -4.066 1 90.44 341 LEU B CA 1
ATOM 5939 C C . LEU B 1 341 ? -7.098 26.672 -4.367 1 90.44 341 LEU B C 1
ATOM 5941 O O . LEU B 1 341 ? -6.695 26.594 -5.531 1 90.44 341 LEU B O 1
ATOM 5945 N N . ARG B 1 342 ? -6.332 26.797 -3.324 1 90.12 342 ARG B N 1
ATOM 5946 C CA . ARG B 1 342 ? -4.887 26.703 -3.492 1 90.12 342 ARG B CA 1
ATOM 5947 C C . ARG B 1 342 ? -4.48 25.344 -4.047 1 90.12 342 ARG B C 1
ATOM 5949 O O . ARG B 1 342 ? -3.637 25.266 -4.941 1 90.12 342 ARG B O 1
ATOM 5956 N N . VAL B 1 343 ? -5.02 24.281 -3.529 1 92.94 343 VAL B N 1
ATOM 5957 C CA . VAL B 1 343 ? -4.719 22.906 -3.947 1 92.94 343 VAL B CA 1
ATOM 5958 C C . VAL B 1 343 ? -5.07 22.734 -5.422 1 92.94 343 VAL B C 1
ATOM 5960 O O . VAL B 1 343 ? -4.281 22.172 -6.191 1 92.94 343 VAL B O 1
ATOM 5963 N N . PHE B 1 344 ? -6.188 23.266 -5.836 1 90.5 344 PHE B N 1
ATOM 5964 C CA . PHE B 1 344 ? -6.617 23.141 -7.223 1 90.5 344 PHE B CA 1
ATOM 5965 C C . PHE B 1 344 ? -5.695 23.922 -8.148 1 90.5 344 PHE B C 1
ATOM 5967 O O . PHE B 1 344 ? -5.398 23.469 -9.266 1 90.5 344 PHE B O 1
ATOM 5974 N N . ARG B 1 345 ? -5.289 25.031 -7.68 1 91.94 345 ARG B N 1
ATOM 5975 C CA . ARG B 1 345 ? -4.34 25.812 -8.461 1 91.94 345 ARG B CA 1
ATOM 5976 C C . ARG B 1 345 ? -3.021 25.062 -8.633 1 91.94 345 ARG B C 1
ATOM 5978 O O . ARG B 1 345 ? -2.416 25.094 -9.703 1 91.94 345 ARG B O 1
ATOM 5985 N N . LEU B 1 346 ? -2.615 24.438 -7.598 1 93.88 346 LEU B N 1
ATOM 5986 C CA . LEU B 1 346 ? -1.382 23.672 -7.652 1 93.88 346 LEU B CA 1
ATOM 5987 C C . LEU B 1 346 ? -1.517 22.5 -8.625 1 93.88 346 LEU B C 1
ATOM 5989 O O . LEU B 1 346 ? -0.591 22.219 -9.391 1 93.88 346 LEU B O 1
ATOM 5993 N N . PHE B 1 347 ? -2.67 21.797 -8.609 1 92.12 347 PHE B N 1
ATOM 5994 C CA . PHE B 1 347 ? -2.908 20.688 -9.539 1 92.12 347 PHE B CA 1
ATOM 5995 C C . PHE B 1 347 ? -2.877 21.188 -10.984 1 92.12 347 PHE B C 1
ATOM 5997 O O . PHE B 1 347 ? -2.301 20.531 -11.852 1 92.12 347 PHE B O 1
ATOM 6004 N N . ARG B 1 348 ? -3.486 22.297 -11.188 1 88.5 348 ARG B N 1
ATOM 6005 C CA . ARG B 1 348 ? -3.533 22.859 -12.531 1 88.5 348 ARG B CA 1
ATOM 6006 C C . ARG B 1 348 ? -2.137 23.234 -13.023 1 88.5 348 ARG B C 1
ATOM 6008 O O . ARG B 1 348 ? -1.811 23.031 -14.188 1 88.5 348 ARG B O 1
ATOM 6015 N N . ARG B 1 349 ? -1.371 23.766 -12.156 1 91.19 349 ARG B N 1
ATOM 6016 C CA . ARG B 1 349 ? -0.024 24.172 -12.531 1 91.19 349 ARG B CA 1
ATOM 6017 C C . ARG B 1 349 ? 0.88 22.969 -12.766 1 91.19 349 ARG B C 1
ATOM 6019 O O . ARG B 1 349 ? 1.609 22.922 -13.758 1 91.19 349 ARG B O 1
ATOM 6026 N N . LYS B 1 350 ? 0.826 22.031 -11.891 1 90.12 350 LYS B N 1
ATOM 6027 C CA . LYS B 1 350 ? 1.719 20.875 -11.938 1 90.12 350 LYS B CA 1
ATOM 6028 C C . LYS B 1 350 ? 1.329 19.922 -13.062 1 90.12 350 LYS B C 1
ATOM 6030 O O . LYS B 1 350 ? 2.189 19.281 -13.664 1 90.12 350 LYS B O 1
ATOM 6035 N N . TYR B 1 351 ? 0.057 19.828 -13.352 1 89 351 TYR B N 1
ATOM 6036 C CA . TYR B 1 351 ? -0.424 18.859 -14.328 1 89 351 TYR B CA 1
ATOM 6037 C C . TYR B 1 351 ? -1.146 19.547 -15.477 1 89 351 TYR B C 1
ATOM 6039 O O . TYR B 1 351 ? -2.152 19.031 -15.984 1 89 351 TYR B O 1
ATOM 6047 N N . ARG B 1 352 ? -0.693 20.578 -15.875 1 80.88 352 ARG B N 1
ATOM 6048 C CA . ARG B 1 352 ? -1.331 21.406 -16.906 1 80.88 352 ARG B CA 1
ATOM 6049 C C . ARG B 1 352 ? -1.57 20.609 -18.172 1 80.88 352 ARG B C 1
ATOM 6051 O O . ARG B 1 352 ? -2.674 20.625 -18.734 1 80.88 352 ARG B O 1
ATOM 6058 N N . ALA B 1 353 ? -0.543 19.969 -18.656 1 75.25 353 ALA B N 1
ATOM 6059 C CA . ALA B 1 353 ? -0.651 19.219 -19.906 1 75.25 353 ALA B CA 1
ATOM 6060 C C . ALA B 1 353 ? -1.721 18.125 -19.812 1 75.25 353 ALA B C 1
ATOM 6062 O O . ALA B 1 353 ? -2.465 17.891 -20.766 1 75.25 353 ALA B O 1
ATOM 6063 N N . TYR B 1 354 ? -1.802 17.609 -18.688 1 73.75 354 TYR B N 1
ATOM 6064 C CA . TYR B 1 354 ? -2.766 16.531 -18.453 1 73.75 354 TYR B CA 1
ATOM 6065 C C . TYR B 1 354 ? -4.188 17.078 -18.422 1 73.75 354 TYR B C 1
ATOM 6067 O O . TYR B 1 354 ? -5.082 16.516 -19.062 1 73.75 354 TYR B O 1
ATOM 6075 N N . ILE B 1 355 ? -4.332 18.078 -17.75 1 73.56 355 ILE B N 1
ATOM 6076 C CA . ILE B 1 355 ? -5.664 18.656 -17.578 1 73.56 355 ILE B CA 1
ATOM 6077 C C . ILE B 1 355 ? -6.156 19.219 -18.906 1 73.56 355 ILE B C 1
ATOM 6079 O O . ILE B 1 355 ? -7.336 19.094 -19.234 1 73.56 355 ILE B O 1
ATOM 6083 N N . ASP B 1 356 ? -5.273 19.766 -19.625 1 73.12 356 ASP B N 1
ATOM 6084 C CA . ASP B 1 356 ? -5.645 20.328 -20.922 1 73.12 356 ASP B CA 1
ATOM 6085 C C . ASP B 1 356 ? -6.055 19.219 -21.891 1 73.12 356 ASP B C 1
ATOM 6087 O O . ASP B 1 356 ? -7.039 19.375 -22.625 1 73.12 356 ASP B O 1
ATOM 6091 N N . ARG B 1 357 ? -5.344 18.203 -21.891 1 69.62 357 ARG B N 1
ATOM 6092 C CA . ARG B 1 357 ? -5.66 17.094 -22.781 1 69.62 357 ARG B CA 1
ATOM 6093 C C . ARG B 1 357 ? -6.996 16.453 -22.406 1 69.62 357 ARG B C 1
ATOM 6095 O O . ARG B 1 357 ? -7.762 16.047 -23.281 1 69.62 357 ARG B O 1
ATOM 6102 N N . TYR B 1 358 ? -7.211 16.391 -21.141 1 63.78 358 TYR B N 1
ATOM 6103 C CA . TYR B 1 358 ? -8.469 15.828 -20.656 1 63.78 358 TYR B CA 1
ATOM 6104 C C . TYR B 1 358 ? -9.648 16.719 -21.047 1 63.78 358 TYR B C 1
ATOM 6106 O O . TYR B 1 358 ? -10.742 16.234 -21.328 1 63.78 358 TYR B O 1
ATOM 6114 N N . SER B 1 359 ? -9.344 17.875 -21 1 62.09 359 SER B N 1
ATOM 6115 C CA . SER B 1 359 ? -10.398 18.812 -21.359 1 62.09 359 SER B CA 1
ATOM 6116 C C . SER B 1 359 ? -10.703 18.75 -22.859 1 62.09 359 SER B C 1
ATOM 6118 O O . SER B 1 359 ? -11.852 18.906 -23.266 1 62.09 359 SER B O 1
ATOM 6120 N N . GLU B 1 360 ? -9.727 18.531 -23.594 1 62.28 360 GLU B N 1
ATOM 6121 C CA . GLU B 1 360 ? -9.922 18.438 -25.047 1 62.28 360 GLU B CA 1
ATOM 6122 C C . GLU B 1 360 ? -10.602 17.141 -25.438 1 62.28 360 GLU B C 1
ATOM 6124 O O . GLU B 1 360 ? -11.359 17.078 -26.406 1 62.28 360 GLU B O 1
ATOM 6129 N N . ARG B 1 361 ? -10.227 16.094 -24.688 1 58.97 361 ARG B N 1
ATOM 6130 C CA . ARG B 1 361 ? -10.789 14.797 -25.047 1 58.97 361 ARG B CA 1
ATOM 6131 C C . ARG B 1 361 ? -11.93 14.422 -24.094 1 58.97 361 ARG B C 1
ATOM 6133 O O . ARG B 1 361 ? -12.047 13.266 -23.688 1 58.97 361 ARG B O 1
ATOM 6140 N N . ARG B 1 362 ? -12.641 15.344 -23.625 1 56.56 362 ARG B N 1
ATOM 6141 C CA . ARG B 1 362 ? -13.727 15.219 -22.656 1 56.56 362 ARG B CA 1
ATOM 6142 C C . ARG B 1 362 ? -14.672 14.086 -23.031 1 56.56 362 ARG B C 1
ATOM 6144 O O . ARG B 1 362 ? -15.18 13.383 -22.156 1 56.56 362 ARG B O 1
ATOM 6151 N N . ASP B 1 363 ? -14.875 13.961 -24.25 1 53.19 363 ASP B N 1
ATOM 6152 C CA . ASP B 1 363 ? -15.875 13.008 -24.734 1 53.19 363 ASP B CA 1
ATOM 6153 C C . ASP B 1 363 ? -15.383 11.57 -24.578 1 53.19 363 ASP B C 1
ATOM 6155 O O . ASP B 1 363 ? -16.172 10.633 -24.609 1 53.19 363 ASP B O 1
ATOM 6159 N N . GLU B 1 364 ? -14.164 11.438 -24.516 1 52.94 364 GLU B N 1
ATOM 6160 C CA . GLU B 1 364 ? -13.641 10.078 -24.484 1 52.94 364 GLU B CA 1
ATOM 6161 C C . GLU B 1 364 ? -13.344 9.633 -23.047 1 52.94 364 GLU B C 1
ATOM 6163 O O . GLU B 1 364 ? -12.992 8.477 -22.812 1 52.94 364 GLU B O 1
ATOM 6168 N N . LEU B 1 365 ? -13.469 10.547 -22.078 1 54.12 365 LEU B N 1
ATOM 6169 C CA . LEU B 1 365 ? -13.086 10.195 -20.719 1 54.12 365 LEU B CA 1
ATOM 6170 C C . LEU B 1 365 ? -14.242 9.5 -20 1 54.12 365 LEU B C 1
ATOM 6172 O O . LEU B 1 365 ? -15.406 9.836 -20.219 1 54.12 365 LEU B O 1
ATOM 6176 N N . PRO B 1 366 ? -13.945 8.422 -19.5 1 52.59 366 PRO B N 1
ATOM 6177 C CA . PRO B 1 366 ? -14.977 7.793 -18.672 1 52.59 366 PRO B CA 1
ATOM 6178 C C . PRO B 1 366 ? -15.602 8.766 -17.672 1 52.59 366 PRO B C 1
ATOM 6180 O O . PRO B 1 366 ? -14.969 9.75 -17.297 1 52.59 366 PRO B O 1
ATOM 6183 N N . GLU B 1 367 ? -16.906 8.672 -17.578 1 51.62 367 GLU B N 1
ATOM 6184 C CA . GLU B 1 367 ? -17.672 9.5 -16.656 1 51.62 367 GLU B CA 1
ATOM 6185 C C . GLU B 1 367 ? -16.922 9.727 -15.359 1 51.62 367 GLU B C 1
ATOM 6187 O O . GLU B 1 367 ? -17 10.812 -14.773 1 51.62 367 GLU B O 1
ATOM 6192 N N . ALA B 1 368 ? -16.203 8.758 -14.984 1 51.5 368 ALA B N 1
ATOM 6193 C CA . ALA B 1 368 ? -15.5 8.828 -13.711 1 51.5 368 ALA B CA 1
ATOM 6194 C C . ALA B 1 368 ? -14.406 9.891 -13.742 1 51.5 368 ALA B C 1
ATOM 6196 O O . ALA B 1 368 ? -13.992 10.391 -12.695 1 51.5 368 ALA B O 1
ATOM 6197 N N . TRP B 1 369 ? -14.078 10.25 -15 1 50.97 369 TRP B N 1
ATOM 6198 C CA . TRP B 1 369 ? -12.977 11.203 -15.086 1 50.97 369 TRP B CA 1
ATOM 6199 C C . TRP B 1 369 ? -13.484 12.602 -15.414 1 50.97 369 TRP B C 1
ATOM 6201 O O . TRP B 1 369 ? -12.695 13.523 -15.609 1 50.97 369 TRP B O 1
ATOM 6211 N N . ARG B 1 370 ? -14.867 12.648 -15.594 1 50 370 ARG B N 1
ATOM 6212 C CA . ARG B 1 370 ? -15.398 13.977 -15.883 1 50 370 ARG B CA 1
ATOM 6213 C C . ARG B 1 370 ? -15.188 14.922 -14.703 1 50 370 ARG B C 1
ATOM 6215 O O . ARG B 1 370 ? -15.461 14.555 -13.555 1 50 370 ARG B O 1
ATOM 6222 N N . LEU B 1 371 ? -14.281 15.859 -14.797 1 53.97 371 LEU B N 1
ATOM 6223 C CA . LEU B 1 371 ? -13.719 16.812 -13.844 1 53.97 371 LEU B CA 1
ATOM 6224 C C . LEU B 1 371 ? -14.82 17.656 -13.203 1 53.97 371 LEU B C 1
ATOM 6226 O O . LEU B 1 371 ? -15.07 18.781 -13.609 1 53.97 371 LEU B O 1
ATOM 6230 N N . THR B 1 372 ? -15.945 17.016 -12.789 1 58.47 372 THR B N 1
ATOM 6231 C CA . THR B 1 372 ? -16.719 17.938 -11.961 1 58.47 372 THR B CA 1
ATOM 6232 C C . THR B 1 372 ? -16.188 17.969 -10.531 1 58.47 372 THR B C 1
ATOM 6234 O O . THR B 1 372 ? -16.516 17.078 -9.734 1 58.47 372 THR B O 1
ATOM 6237 N N . PRO B 1 373 ? -15.305 18.984 -10.32 1 59.94 373 PRO B N 1
ATOM 6238 C CA . PRO B 1 373 ? -14.672 19.078 -9 1 59.94 373 PRO B CA 1
ATOM 6239 C C . PRO B 1 373 ? -15.68 19.078 -7.855 1 59.94 373 PRO B C 1
ATOM 6241 O O . PRO B 1 373 ? -16.766 19.672 -7.984 1 59.94 373 PRO B O 1
ATOM 6244 N N . LEU B 1 374 ? -15.359 18.344 -6.867 1 63.28 374 LEU B N 1
ATOM 6245 C CA . LEU B 1 374 ? -16.062 18.297 -5.586 1 63.28 374 LEU B CA 1
ATOM 6246 C C . LEU B 1 374 ? -17.359 17.516 -5.711 1 63.28 374 LEU B C 1
ATOM 6248 O O . LEU B 1 374 ? -17.953 17.109 -4.703 1 63.28 374 LEU B O 1
ATOM 6252 N N . ILE B 1 375 ? -17.766 17.281 -6.91 1 66.62 375 ILE B N 1
ATOM 6253 C CA . ILE B 1 375 ? -18.984 16.484 -7.062 1 66.62 375 ILE B CA 1
ATOM 6254 C C . ILE B 1 375 ? -18.625 15.039 -7.406 1 66.62 375 ILE B C 1
ATOM 6256 O O . ILE B 1 375 ? -19 14.109 -6.695 1 66.62 375 ILE B O 1
ATOM 6260 N N . LYS B 1 376 ? -17.812 14.883 -8.391 1 78.5 376 LYS B N 1
ATOM 6261 C CA . LYS B 1 376 ? -17.453 13.523 -8.781 1 78.5 376 LYS B CA 1
ATOM 6262 C C . LYS B 1 376 ? -16.047 13.172 -8.336 1 78.5 376 LYS B C 1
ATOM 6264 O O . LYS B 1 376 ? -15.711 12 -8.164 1 78.5 376 LYS B O 1
ATOM 6269 N N . ARG B 1 377 ? -15.281 14.211 -8.117 1 86.88 377 ARG B N 1
ATOM 6270 C CA . ARG B 1 377 ? -13.906 14.031 -7.66 1 86.88 377 ARG B CA 1
ATOM 6271 C C . ARG B 1 377 ? -13.688 14.68 -6.301 1 86.88 377 ARG B C 1
ATOM 6273 O O . ARG B 1 377 ? -14.172 15.789 -6.047 1 86.88 377 ARG B O 1
ATOM 6280 N N . VAL B 1 378 ? -13.031 14.008 -5.441 1 91.44 378 VAL B N 1
ATOM 6281 C CA . VAL B 1 378 ? -12.867 14.445 -4.062 1 91.44 378 VAL B CA 1
ATOM 6282 C C . VAL B 1 378 ? -11.383 14.594 -3.738 1 91.44 378 VAL B C 1
ATOM 6284 O O . VAL B 1 378 ? -10.609 13.656 -3.92 1 91.44 378 VAL B O 1
ATOM 6287 N N . PRO B 1 379 ? -11.016 15.789 -3.326 1 94.62 379 PRO B N 1
ATOM 6288 C CA . PRO B 1 379 ? -9.648 15.922 -2.822 1 94.62 379 PRO B CA 1
ATOM 6289 C C . PRO B 1 379 ? -9.438 15.227 -1.481 1 94.62 379 PRO B C 1
ATOM 6291 O O . PRO B 1 379 ? -10.305 15.297 -0.604 1 94.62 379 PRO B O 1
ATOM 6294 N N . VAL B 1 380 ? -8.391 14.539 -1.346 1 97 380 VAL B N 1
ATOM 6295 C CA . VAL B 1 380 ? -8.031 13.836 -0.121 1 97 380 VAL B CA 1
ATOM 6296 C C . VAL B 1 380 ? -6.695 14.359 0.408 1 97 380 VAL B C 1
ATOM 6298 O O . VAL B 1 380 ? -5.711 14.43 -0.331 1 97 380 VAL B O 1
ATOM 6301 N N . GLU B 1 381 ? -6.684 14.781 1.649 1 97.38 381 GLU B N 1
ATOM 6302 C CA . GLU B 1 381 ? -5.5 15.266 2.35 1 97.38 381 GLU B CA 1
ATOM 6303 C C . GLU B 1 381 ? -4.914 14.195 3.26 1 97.38 381 GLU B C 1
ATOM 6305 O O . GLU B 1 381 ? -5.645 13.516 3.988 1 97.38 381 GLU B O 1
ATOM 6310 N N . ILE B 1 382 ? -3.658 14.047 3.242 1 97.06 382 ILE B N 1
ATOM 6311 C CA . ILE B 1 382 ? -3 13.109 4.145 1 97.06 382 ILE B CA 1
ATOM 6312 C C . ILE B 1 382 ? -2.492 13.852 5.379 1 97.06 382 ILE B C 1
ATOM 6314 O O . ILE B 1 382 ? -1.592 14.688 5.281 1 97.06 382 ILE B O 1
ATOM 6318 N N . VAL B 1 383 ? -3.02 13.508 6.516 1 95.12 383 VAL B N 1
ATOM 6319 C CA . VAL B 1 383 ? -2.547 14.039 7.793 1 95.12 383 VAL B CA 1
ATOM 6320 C C . VAL B 1 383 ? -1.504 13.094 8.383 1 95.12 383 VAL B C 1
ATOM 6322 O O . VAL B 1 383 ? -1.847 12.039 8.93 1 95.12 383 VAL B O 1
ATOM 6325 N N . PRO B 1 384 ? -0.325 13.477 8.359 1 94.31 384 PRO B N 1
ATOM 6326 C CA . PRO B 1 384 ? 0.743 12.531 8.68 1 94.31 384 PRO B CA 1
ATOM 6327 C C . PRO B 1 384 ? 0.825 12.227 10.18 1 94.31 384 PRO B C 1
ATOM 6329 O O . PRO B 1 384 ? 0.6 13.109 11.008 1 94.31 384 PRO B O 1
ATOM 6332 N N . GLU B 1 385 ? 1.108 11.047 10.523 1 93.81 385 GLU B N 1
ATOM 6333 C CA . GLU B 1 385 ? 1.433 10.602 11.875 1 93.81 385 GLU B CA 1
ATOM 6334 C C . GLU B 1 385 ? 2.885 10.141 11.977 1 93.81 385 GLU B C 1
ATOM 6336 O O . GLU B 1 385 ? 3.514 10.266 13.023 1 93.81 385 GLU B O 1
ATOM 6341 N N . LYS B 1 386 ? 3.373 9.617 10.891 1 94.06 386 LYS B N 1
ATOM 6342 C CA . LYS B 1 386 ? 4.77 9.203 10.766 1 94.06 386 LYS B CA 1
ATOM 6343 C C . LYS B 1 386 ? 5.301 9.484 9.359 1 94.06 386 LYS B C 1
ATOM 6345 O O . LYS B 1 386 ? 4.566 9.359 8.375 1 94.06 386 LYS B O 1
ATOM 6350 N N . VAL B 1 387 ? 6.531 9.852 9.328 1 95.19 387 VAL B N 1
ATOM 6351 C CA . VAL B 1 387 ? 7.188 10.102 8.055 1 95.19 387 VAL B CA 1
ATOM 6352 C C . VAL B 1 387 ? 8.523 9.367 8.008 1 95.19 387 VAL B C 1
ATOM 6354 O O . VAL B 1 387 ? 9.352 9.508 8.906 1 95.19 387 VAL B O 1
ATOM 6357 N N . VAL B 1 388 ? 8.695 8.602 7.012 1 94.81 388 VAL B N 1
ATOM 6358 C CA . VAL B 1 388 ? 9.938 7.863 6.812 1 94.81 388 VAL B CA 1
ATOM 6359 C C . VAL B 1 388 ? 10.578 8.273 5.492 1 94.81 388 VAL B C 1
ATOM 6361 O O . VAL B 1 388 ? 9.906 8.336 4.461 1 94.81 388 VAL B O 1
ATOM 6364 N N . TYR B 1 389 ? 11.82 8.578 5.551 1 93.5 389 TYR B N 1
ATOM 6365 C CA . TYR B 1 389 ? 12.578 9.023 4.391 1 93.5 389 TYR B CA 1
ATOM 6366 C C . TYR B 1 389 ? 13.727 8.07 4.082 1 93.5 389 TYR B C 1
ATOM 6368 O O . TYR B 1 389 ? 14.531 7.746 4.965 1 93.5 389 TYR B O 1
ATOM 6376 N N . TRP B 1 390 ? 13.727 7.562 2.869 1 88.94 390 TRP B N 1
ATOM 6377 C CA . TRP B 1 390 ? 14.852 6.754 2.396 1 88.94 390 TRP B CA 1
ATOM 6378 C C . TRP B 1 390 ? 15.797 7.582 1.535 1 88.94 390 TRP B C 1
ATOM 6380 O O . TRP B 1 390 ? 15.414 8.055 0.46 1 88.94 390 TRP B O 1
ATOM 6390 N N . ARG B 1 391 ? 16.875 7.785 2.049 1 82.88 391 ARG B N 1
ATOM 6391 C CA . ARG B 1 391 ? 17.938 8.461 1.32 1 82.88 391 ARG B CA 1
ATOM 6392 C C . ARG B 1 391 ? 19.062 7.484 0.968 1 82.88 391 ARG B C 1
ATOM 6394 O O . ARG B 1 391 ? 19.984 7.281 1.758 1 82.88 391 ARG B O 1
ATOM 6401 N N . GLY B 1 392 ? 18.938 6.973 -0.195 1 71.88 392 GLY B N 1
ATOM 6402 C CA . GLY B 1 392 ? 19.844 5.871 -0.52 1 71.88 392 GLY B CA 1
ATOM 6403 C C . GLY B 1 392 ? 19.609 4.641 0.332 1 71.88 392 GLY B C 1
ATOM 6404 O O . GLY B 1 392 ? 18.484 4.125 0.394 1 71.88 392 GLY B O 1
ATOM 6405 N N . ALA B 1 393 ? 20.609 4.297 1.024 1 66.19 393 ALA B N 1
ATOM 6406 C CA . ALA B 1 393 ? 20.516 3.084 1.833 1 66.19 393 ALA B CA 1
ATOM 6407 C C . ALA B 1 393 ? 20.172 3.416 3.279 1 66.19 393 ALA B C 1
ATOM 6409 O O . ALA B 1 393 ? 20 2.516 4.105 1 66.19 393 ALA B O 1
ATOM 6410 N N . ARG B 1 394 ? 19.953 4.703 3.512 1 77.69 394 ARG B N 1
ATOM 6411 C CA . ARG B 1 394 ? 19.688 5.121 4.883 1 77.69 394 ARG B CA 1
ATOM 6412 C C . ARG B 1 394 ? 18.203 5.422 5.078 1 77.69 394 ARG B C 1
ATOM 6414 O O . ARG B 1 394 ? 17.594 6.137 4.273 1 77.69 394 ARG B O 1
ATOM 6421 N N . LYS B 1 395 ? 17.703 4.812 6.07 1 79.31 395 LYS B N 1
ATOM 6422 C CA . LYS B 1 395 ? 16.328 5.066 6.484 1 79.31 395 LYS B CA 1
ATOM 6423 C C . LYS B 1 395 ? 16.281 6.043 7.656 1 79.31 395 LYS B C 1
ATOM 6425 O O . LYS B 1 395 ? 16.859 5.789 8.711 1 79.31 395 LYS B O 1
ATOM 6430 N N . ILE B 1 396 ? 15.555 7.176 7.418 1 86.12 396 ILE B N 1
ATOM 6431 C CA . ILE B 1 396 ? 15.5 8.234 8.422 1 86.12 396 ILE B CA 1
ATOM 6432 C C . ILE B 1 396 ? 14.047 8.492 8.82 1 86.12 396 ILE B C 1
ATOM 6434 O O . ILE B 1 396 ? 13.172 8.641 7.953 1 86.12 396 ILE B O 1
ATOM 6438 N N . ARG B 1 397 ? 13.828 8.57 10.102 1 87.81 397 ARG B N 1
ATOM 6439 C CA . ARG B 1 397 ? 12.5 8.906 10.602 1 87.81 397 ARG B CA 1
ATOM 6440 C C . ARG B 1 397 ? 12.391 10.398 10.906 1 87.81 397 ARG B C 1
ATOM 6442 O O 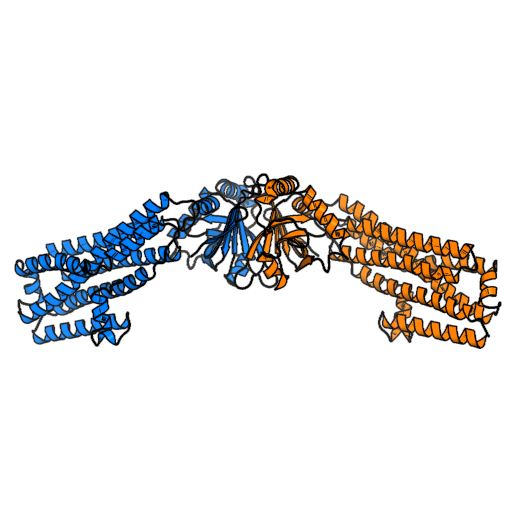. ARG B 1 397 ? 13.227 10.953 11.625 1 87.81 397 ARG B O 1
ATOM 6449 N N . ILE B 1 398 ? 11.352 10.938 10.359 1 87.69 398 ILE B N 1
ATOM 6450 C CA . ILE B 1 398 ? 11.133 12.359 10.602 1 87.69 398 ILE B CA 1
ATOM 6451 C C . ILE B 1 398 ? 10.141 12.547 11.75 1 87.69 398 ILE B C 1
ATOM 6453 O O . ILE B 1 398 ? 9.031 12.023 11.703 1 87.69 398 ILE B O 1
ATOM 6457 N N . GLY B 1 399 ? 10.562 13.227 12.688 1 79.5 399 GLY B N 1
ATOM 6458 C CA . GLY B 1 399 ? 9.688 13.492 13.812 1 79.5 399 GLY B CA 1
ATOM 6459 C C . GLY B 1 399 ? 8.586 14.484 13.484 1 79.5 399 GLY B C 1
ATOM 6460 O O . GLY B 1 399 ? 8.75 15.336 12.609 1 79.5 399 GLY B O 1
ATOM 6461 N N . LEU B 1 400 ? 7.41 14.234 14.195 1 87.12 400 LEU B N 1
ATOM 6462 C CA . LEU B 1 400 ? 6.289 15.148 14.023 1 87.12 400 LEU B CA 1
ATOM 6463 C C . LEU B 1 400 ? 6.043 15.945 15.305 1 87.12 400 LEU B C 1
ATOM 6465 O O . LEU B 1 400 ? 6.324 15.469 16.406 1 87.12 400 LEU B O 1
#

Radius of gyration: 42.47 Å; Cα contacts (8 Å, |Δi|>4): 1247; chains: 2; bounding box: 60×140×77 Å

Sequence (800 aa):
MEKWVFELIVEKIPPFSMFEGERAVMVQLVIMLLVGVLVSIAFGLPLRSIVMGSLAILVVVLWSRLTLIIAPSIRSFRPSLSPEENEIIERYKSLLFDRRRPELFAGALLFIPLLLHLMRNGTLLQYYLNNNPYAIAFAMVLAWDVAYRAGIGAWVGSLNLWRSVKLLSASKKREPLDYTLLNDLKTMERIDRNGVFFGLAGLLLIPVLLPDPLLTLAAAAYSACIAAMSFLSLTTVRRVPWLPPDIMELLEKAKFAYVGHAGREFPHLTPVVQVFDGSSVFFVTSKASKKFSLIKEDDRIALLVDERDPRDFFGNKAVMMVGRARYYTLRNAIPNAPKLLRVFRLFRRKYRAYIDRYSERRDELPEAWRLTPLIKRVPVEIVPEKVVYWRGARKIRIGLMEKWVFELIVEKIPPFSMFEGERAVMVQLVIMLLVGVLVSIAFGLPLRSIVMGSLAILVVVLWSRLTLIIAPSIRSFRPSLSPEENEIIERYKSLLFDRRRPELFAGALLFIPLLLHLMRNGTLLQYYLNNNPYAIAFAMVLAWDVAYRAGIGAWVGSLNLWRSVKLLSASKKREPLDYTLLNDLKTMERIDRNGVFFGLAGLLLIPVLLPDPLLTLAAAAYSACIAAMSFLSLTTVRRVPWLPPDIMELLEKAKFAYVGHAGREFPHLTPVVQVFDGSSVFFVTSKASKKFSLIKEDDRIALLVDERDPRDFFGNKAVMMVGRARYYTLRNAIPNAPKLLRVFRLFRRKYRAYIDRYSERRDELPEAWRLTPLIKRVPVEIVPEKVVYWRGARKIRIGL

InterPro domains:
  IPR011576 Pyridoxamine 5'-phosphate oxidase, N-terminal [PF01243] (244-329)
  IPR012349 FMN-binding split barrel [G3DSA:2.30.110.10] (244-398)
  IPR055952 Protein of unknown function DUF7530 [PF24374] (2-230)

Foldseek 3Di:
DADAPLVVCLCPPPPSVVDDQLVSLVVQLVVLLVVQVVVCVVQVWDPVLSVLVSLLSVLLSLLSSLVSVLLVLLVPFDDWPQPQLRVLSVVLNCQCRPPVNVLQVLLCVQLVVVVVCCVVPVQLCCVTPVVDPVSVVSVSVSSSSSSSSLSSLVSNLVSLLVSLVSLLVSLVVDDQFTFAALVSLVSSLVSLVSQLVSLVSLLSNLVSCVSPPVVNVVSNVSSVVSNVSSVNSNVSSLQRAGGGPVVVVQQAQFQKKKKWDCDDPHIDIDIFGWHDLRRWIKTKFFCPDPVNVRCVVPFWMKMKGKDDDPVCLQQIKMKMFTAGKDKDAPVRCVVCVVVVVSRVVSCCVNCVVPVVVCVVVVVVDPPLPNPPPRPGMMMMIGDGPWMWMDGRPDIDTRHD/DADAPLVVCQCPPPPSVVDDQLVSLVVQLVVLLVVQVVVCVVQVWDPVLSVLVSLLSVLLSLLSSLVSVLLVLLVPFDDWPDPQLRVLSVVLNCQLRPPVNVLQVLLCVQLVVVVVCCVVPVQLCCVTPVVDPVSVVSVSVSSSSSSSSLSSLVSNLVSLLVSLVSLLVSLVVDDQFTFAALVSLVSSLVSLVSQLVSLVSLLSNLVSCVSPPVVNVVSNVSSVVRNVSSVNSNVSSLQRAGGGPVVVVQQAQFQKKKKWDCDDPHIDIDIFGWHDLRRWIKTKFFCPDPVNVRCVVPFWMKMKGWDDDPVCLQQIKMKMFTAGKDKDAPVRCVVVVVVVVSRVVSCCVNCVVPVVVCVVVVVVDPPLPNPPPRPGMIMMIGDGPWMWMDGGPDIDTRHD

pLDDT: mean 87.92, std 9.68, range [50.0, 98.38]

Organism: NCBI:txid113653